Protein AF-0000000073456886 (afdb_homodimer)

Foldseek 3Di:
DPPVPLDCPDLVNLLVLLLVLLVVLVVLLQLLQVCLVVVNQDPVNLVVLVCCLFFAQQLLLLLLQLLQQPDPVLVVVLVVLVVLLVLLLVQLQVLLQVLCVVLVHDDLLSLLLSLQASFFALFQNQLSSQLSCLQVPPLLDFPVDDPDHSSNSSSSLSVSSLVSNLVSVVCCVPVVLLPSLADPVVNVVVVVVVCVVVVVVVVVPPPDPPDDPVCVVVVVVVVVVVVVVVSDGNNNVSNVVSVVSNVDVVSSCQCDPDPDDNVVPVSVVSVVSNVCNRSSNSSSLSSLLHDDPPDDDADPCLVSSLVSNLCSHANSQLVPVLVVLLVCCQPVVDDPSLRLSVLLSSLCRSRGGGHSCVLVSNVVNVGRNVSVSSSSCCRSVPVNSVSNSVSNSVSSVSSVVSVD/DPPVPLDPPDLVNLLVLLLVLLVVLVVLLQLLQVCLVVVNQDPVNLVVLVCCLFFAQQLLLLLLQLLQQPDPVVVVVLVVLVVLLVLLLVQLQVLLQVLCVVLVHDDLLSLLLSLQASFFALFQNQLSSQLSCLQVRPLLDFPVDDPDHSSNSSSSLSVSSLVSNLVSVVCCVPVVLLPSLADPVVNVVVVVVVCVVVVVVVVVPPPDPPPDPVVVVVVVVVVVVVVVVVSDGNNNVSNVVSVVSNVDVVSSCQCDPDPDPNVVPVSVVSVVSNVCNRSSNSSSLSSLLHDDPPDDDADPCLVSSLVSNQCSHANSQLVPVLVVLLVCCQPVVDRVSLRLSVLLSSLCRSRGGHHSCVLVSNVVNVGRNVNVSSSSCCRSVPVNSVSNSVSNSVSSVSSVVSVD

Solvent-accessible surface area (backbone atoms only — not comparable to full-atom values): 40488 Å² total; per-residue (Å²): 124,93,70,77,60,101,64,86,72,50,69,64,56,53,41,48,54,42,47,32,42,49,45,21,52,47,54,39,13,49,52,16,22,51,33,23,71,72,59,49,40,40,72,70,39,41,52,34,52,50,48,41,32,50,56,49,20,39,17,27,32,46,29,56,37,38,22,70,65,48,45,74,74,56,58,67,56,50,62,55,48,62,52,49,47,52,52,50,35,51,42,6,39,51,33,14,52,51,45,25,58,74,70,65,50,53,73,60,54,34,26,44,24,26,43,42,15,45,39,45,30,42,53,48,64,52,44,50,43,40,54,52,44,28,71,70,39,78,80,43,52,36,88,86,46,84,82,61,42,44,66,54,41,30,27,52,39,48,49,54,33,48,56,45,34,52,55,49,50,55,44,42,68,47,52,31,43,66,54,28,35,30,55,63,71,56,49,54,50,50,48,52,49,46,52,53,48,44,57,54,39,60,70,64,60,74,73,81,74,74,74,57,69,67,63,44,49,56,43,46,48,47,47,50,47,48,51,47,57,66,63,56,42,43,46,57,51,24,50,53,52,14,51,55,35,34,71,34,61,72,55,31,34,40,41,67,67,40,95,37,71,47,20,58,18,59,40,44,29,35,43,44,37,19,54,27,26,52,48,51,46,30,21,44,54,20,21,65,66,40,83,59,94,78,58,57,80,65,62,93,60,38,68,60,48,34,51,38,22,50,40,12,19,40,43,50,26,33,70,55,51,48,59,52,48,50,50,47,36,49,70,59,66,43,76,61,63,60,28,41,42,54,48,42,50,51,41,48,46,43,44,23,41,50,33,73,65,52,55,58,42,14,56,76,50,70,31,64,56,37,43,51,53,51,38,49,42,48,31,60,71,60,43,38,60,63,48,49,35,50,33,54,54,48,36,53,49,48,51,56,58,46,74,105,127,93,69,78,66,98,64,86,72,49,70,63,57,52,40,50,54,42,46,32,42,47,44,20,52,48,53,39,16,50,53,16,21,51,34,23,70,71,59,50,40,40,72,70,40,42,52,34,52,51,47,40,31,50,56,48,19,40,16,27,33,47,30,55,38,38,23,71,64,47,44,75,75,57,59,68,54,49,62,55,47,61,52,50,48,51,51,49,34,50,43,8,39,53,35,14,53,50,46,25,58,76,68,66,49,54,73,59,55,34,25,43,24,26,45,43,16,46,39,44,31,44,54,50,64,52,45,49,43,42,54,52,43,28,71,70,39,76,81,44,51,35,90,87,46,86,84,62,42,43,66,51,41,30,26,53,39,46,49,55,35,50,56,45,34,52,55,50,50,55,44,42,68,47,52,31,42,68,54,28,34,31,54,62,70,56,50,53,50,49,48,51,46,46,52,52,49,44,58,54,39,61,70,64,61,75,74,80,73,76,75,57,68,67,61,45,48,53,45,46,48,48,46,48,47,49,52,49,57,66,64,55,44,43,46,57,50,23,50,54,51,15,52,55,34,34,72,35,61,72,55,32,36,39,42,68,68,40,96,38,72,47,20,57,17,59,41,45,30,36,42,44,38,18,55,27,27,54,50,50,46,29,20,42,53,18,21,66,66,40,82,60,92,77,58,59,81,66,62,94,59,39,67,60,48,34,51,39,23,50,40,12,19,39,44,50,28,34,68,54,49,48,60,51,48,49,49,47,36,51,70,60,63,43,77,61,63,60,27,42,44,53,48,40,51,51,41,47,46,42,43,23,41,49,34,73,64,52,56,58,43,14,56,75,50,71,32,62,56,38,43,50,52,51,38,48,43,49,32,61,72,60,43,38,60,63,49,49,35,50,34,56,53,48,35,54,49,46,50,56,58,48,74,105

Sequence (808 aa):
MMEVTARHISFLQLSWTTFQSVLIVFIIAVSGFLSAYAGILPKEGQKIVSMLNVSLLTPCLIFSKLARSLSFGTLIQLYVVPIFYTALVSTSYFSASLVSKILKLDGDETNFVIGTSVFPNSNSLPVSLMMSLAYSLPQLKWPELPNDSGDNIASRGVLYLIIFQQIDQTLRWSWGLNKLLRWSTEIELSIEDTMEQNADRLLTRGSEDEANNLTKVGSKLRYHWNNLLSCMNGPLYSIMFSILVASIRPLQEQLFESNGFLKNTLTSAIDQMADVSIPLILVVLGANLCPSSTTPLGTHNRKRIVLASIISRMILPALILLPLLAFTVKKLRKSILTDPVFILVSFLLTASPPAIQLTQLTQLNEFFEFEIVNVLFWTYVVMTLPVTILMVTIALRVMDWASQMMEVTARHISFLQLSWTTFQSVLIVFIIAVSGFLSAYAGILPKEGQKIVSMLNVSLLTPCLIFSKLARSLSFGTLIQLYVVPIFYTALVSTSYFSASLVSKILKLDGDETNFVIGTSVFPNSNSLPVSLMMSLAYSLPQLKWPELPNDSGDNIASRGVLYLIIFQQIDQTLRWSWGLNKLLRWSTEIELSIEDTMEQNADRLLTRGSEDEANNLTKVGSKLRYHWNNLLSCMNGPLYSIMFSILVASIRPLQEQLFESNGFLKNTLTSAIDQMADVSIPLILVVLGANLCPSSTTPLGTHNRKRIVLASIISRMILPALILLPLLAFTVKKLRKSILTDPVFILVSFLLTASPPAIQLTQLTQLNEFFEFEIVNVLFWTYVVMTLPVTILMVTIALRVMDWASQ

Organism: Kluyveromyces lactis (strain ATCC 8585 / CBS 2359 / DSM 70799 / NBRC 1267 / NRRL Y-1140 / WM37) (NCBI:txid284590)

pLDDT: mean 83.82, std 14.82, range [23.08, 98.5]

Radius of gyration: 30.08 Å; Cα contacts (8 Å, |Δi|>4): 1078; chains: 2; bounding box: 81×88×56 Å

Secondary structure (DSSP, 8-state):
-----S----HHHHHHHHHHHHHHHHHHHHHHHHHHHTTSS-HHHHHHHHHHIIIIIHHHHHHHHHHHH--HHHHHGGGHHHHHHHHHHHHHHHHHHHHHHHTT--HHHHHHHHHHHH-B--SHHHHHHHH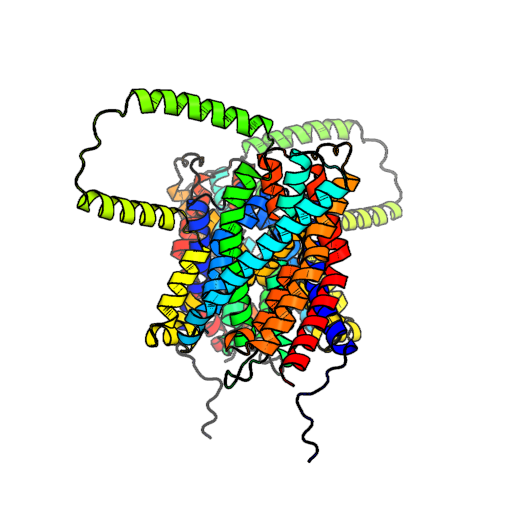HHHHH-GGG--TTSTT--HHHHHHHHHHHHHHHHHHHHHHIIIIIIIIITS-HHHHHHHHHHHHHHHHHHHTT-TT-----HHHHHHHHHHHHHHHHHHH--HHHHHHHHHHHHHH-HHHHIIIIIS-SHHIIIIIHHHHHHHHHHHHHHHHHHHHHTSPPTTPPPPPTTHHHHHHHHHIIIIIHHHHHHHHHHHHHHHHH--GGGG-HHHHHHHHHHHTPPBPTTHHHHHHHTT-SHHHHHHHHIIIIIIIHHHHHHHHHHHHHHHHHHHH-/-----S----HHHHHHHHHHHHHHHHHHHHHHHHHHHTTSS-HHHHHHHHHHIIIIIHHHHHHHHHHHH--HHHHHGGGHHHHHHHHHHHHHHHHHHHHHHHTT--HHHHHHHHHHHHSB--SHHHHHHHHHHHTT-GGG--TTSTT--HHHHHHHHHHHHHHHHHHHHHHIIIIIIIIITS-HHHHHHHHHHHHHHHHHHHTT-TT-----HHHHHHHHHHHHHHHHHHH--HHHHHHHHHHHHHH-HHHHIIIIIS-SHHIIIIIHHHHHHHHHHHHHHHHHHHHHTSPPTTPPPPPTTHHHHHHHHHIIIIIHHHHHHHHHHHHHHHHH--GGGG-HHHHHHHHHHHTPPBPTTHHHHHHHTT-SHHHHHHHHIIIIIIIHHHHHHHHHHHHHHHHHHHH-

InterPro domains:
  IPR004776 Membrane transport PIN-like [PF03547] (19-390)

Structure (mmCIF, N/CA/C/O backbone):
data_AF-0000000073456886-model_v1
#
loop_
_entity.id
_entity.type
_entity.pdbx_description
1 polymer KLLA0C09416p
#
loop_
_atom_site.group_PDB
_atom_site.id
_atom_site.type_symbol
_atom_site.label_atom_id
_atom_site.label_alt_id
_atom_site.label_comp_id
_atom_site.label_asym_id
_atom_site.label_entity_id
_atom_site.label_seq_id
_atom_site.pdbx_PDB_ins_code
_atom_site.Cartn_x
_atom_site.Cartn_y
_atom_site.Cartn_z
_atom_site.occupancy
_atom_site.B_iso_or_equiv
_atom_site.auth_seq_id
_atom_site.auth_comp_id
_atom_site.auth_asym_id
_atom_site.auth_atom_id
_atom_site.pdbx_PDB_model_num
ATOM 1 N N . MET A 1 1 ? -44.625 14.977 11.102 1 23.08 1 MET A N 1
ATOM 2 C CA . MET A 1 1 ? -44.625 14.938 12.562 1 23.08 1 MET A CA 1
ATOM 3 C C . MET A 1 1 ? -43.312 14.383 13.086 1 23.08 1 MET A C 1
ATOM 5 O O . MET A 1 1 ? -42.656 14.99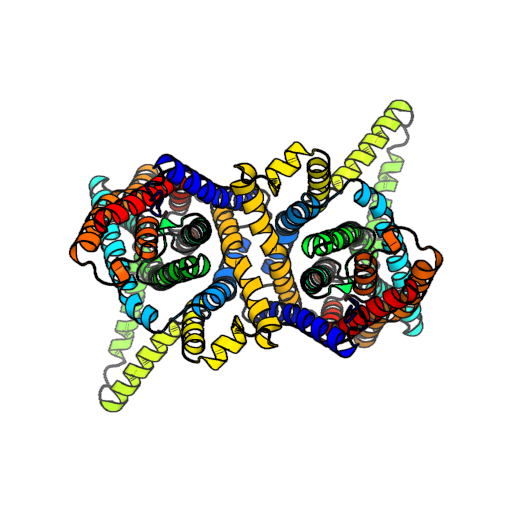2 13.945 1 23.08 1 MET A O 1
ATOM 9 N N . MET A 1 2 ? -43.125 13.016 13.344 1 27.58 2 MET A N 1
ATOM 10 C CA . MET A 1 2 ? -41.875 12.797 14.039 1 27.58 2 MET A CA 1
ATOM 11 C C . MET A 1 2 ? -40.688 13.047 13.102 1 27.58 2 MET A C 1
ATOM 13 O O . MET A 1 2 ? -40.281 12.141 12.375 1 27.58 2 MET A O 1
ATOM 17 N N . GLU A 1 3 ? -40.594 14.133 12.242 1 29.84 3 GLU A N 1
ATOM 18 C CA . GLU A 1 3 ? -39.562 14.68 11.375 1 29.84 3 GLU A CA 1
ATOM 19 C C . GLU A 1 3 ? -38.219 14.734 12.094 1 29.84 3 GLU A C 1
ATOM 21 O O . GLU A 1 3 ? -37.969 15.641 12.891 1 29.84 3 GLU A O 1
ATOM 26 N N . VAL A 1 4 ? -37.844 13.688 12.648 1 33.12 4 VAL A N 1
ATOM 27 C CA . VAL A 1 4 ? -36.531 13.57 13.297 1 33.12 4 VAL A CA 1
ATOM 28 C C . VAL A 1 4 ? -35.469 14.289 12.461 1 33.12 4 VAL A C 1
ATOM 30 O O . VAL A 1 4 ? -35.188 13.883 11.328 1 33.12 4 VAL A O 1
ATOM 33 N N . THR A 1 5 ? -35.312 15.672 12.383 1 34.5 5 THR A N 1
ATOM 34 C CA . THR A 1 5 ? -34.312 16.578 11.828 1 34.5 5 THR A CA 1
ATOM 35 C C . THR A 1 5 ? -32.938 15.961 11.93 1 34.5 5 THR A C 1
ATOM 37 O O . THR A 1 5 ? -32.625 15.281 12.914 1 34.5 5 THR A O 1
ATOM 40 N N . ALA A 1 6 ? -32.062 15.812 10.938 1 41.41 6 ALA A N 1
ATOM 41 C CA . ALA A 1 6 ? -30.656 15.414 10.867 1 41.41 6 ALA A CA 1
ATOM 42 C C . ALA A 1 6 ? -29.906 15.844 12.117 1 41.41 6 ALA A C 1
ATOM 44 O O . ALA A 1 6 ? -29.453 16.984 12.219 1 41.41 6 ALA A O 1
ATOM 45 N N . ARG A 1 7 ? -30.375 15.844 13.469 1 42.41 7 ARG A N 1
ATOM 46 C CA . ARG A 1 7 ? -30.5 16.203 14.875 1 42.41 7 ARG A CA 1
ATOM 47 C C . ARG A 1 7 ? -29.156 16.188 15.57 1 42.41 7 ARG A C 1
ATOM 49 O O . ARG A 1 7 ? -28.203 15.578 15.078 1 42.41 7 ARG A O 1
ATOM 56 N N . HIS A 1 8 ? -28.828 16.766 16.875 1 51.88 8 HIS A N 1
ATOM 57 C CA . HIS A 1 8 ? -27.781 17.031 17.844 1 51.88 8 HIS A CA 1
ATOM 58 C C . HIS A 1 8 ? -27.016 15.75 18.188 1 51.88 8 HIS A C 1
ATOM 60 O O . HIS A 1 8 ? -27.469 14.961 19.016 1 51.88 8 HIS A O 1
ATOM 66 N N . ILE A 1 9 ? -26.281 15.172 17.25 1 61.31 9 ILE A N 1
ATOM 67 C CA . ILE A 1 9 ? -25.391 14.125 17.75 1 61.31 9 ILE A CA 1
ATOM 68 C C . ILE A 1 9 ? -24.625 14.641 18.969 1 61.31 9 ILE A C 1
ATOM 70 O O . ILE A 1 9 ? -24.047 15.727 18.938 1 61.31 9 ILE A O 1
ATOM 74 N N . SER A 1 10 ? -24.859 14.023 20.141 1 74.38 10 SER A N 1
ATOM 75 C CA . SER A 1 10 ? -24.234 14.367 21.406 1 74.38 10 SER A CA 1
ATOM 76 C C . SER A 1 10 ? -22.719 14.445 21.281 1 74.38 10 SER A C 1
ATOM 78 O O . SER A 1 10 ? -22.141 13.844 20.375 1 74.38 10 SER A O 1
ATOM 80 N N . PHE A 1 11 ? -22.156 15.406 21.875 1 77.25 11 PHE A N 1
ATOM 81 C CA . PHE A 1 11 ? -20.719 15.586 21.969 1 77.25 11 PHE A CA 1
ATOM 82 C C . PHE A 1 11 ? -20.016 14.258 22.203 1 77.25 11 PHE A C 1
ATOM 84 O O . PHE A 1 11 ? -18.953 13.992 21.625 1 77.25 11 PHE A O 1
ATOM 91 N N . LEU A 1 12 ? -20.656 13.438 22.938 1 78.88 12 LEU A N 1
ATOM 92 C CA . LEU A 1 12 ? -20.031 12.172 23.312 1 78.88 12 LEU A CA 1
ATOM 93 C C . LEU A 1 12 ? -19.969 11.219 22.109 1 78.88 12 LEU A C 1
ATOM 95 O O . LEU A 1 12 ? -18.984 10.508 21.938 1 78.88 12 LEU A O 1
ATOM 99 N N . GLN A 1 13 ? -20.969 11.25 21.391 1 82.12 13 GLN A N 1
ATOM 100 C CA . GLN A 1 13 ? -21.016 10.375 20.219 1 82.12 13 GLN A CA 1
ATOM 101 C C . GLN A 1 13 ? -20.016 10.812 19.156 1 82.12 13 GLN A C 1
ATOM 103 O O . GLN A 1 13 ? -19.359 9.977 18.531 1 82.12 13 GLN A O 1
ATOM 108 N N . LEU A 1 14 ? -19.922 12.039 19.047 1 80.19 14 LEU A N 1
ATOM 109 C CA . LEU A 1 14 ? -18.969 12.586 18.078 1 80.19 14 LEU A CA 1
ATOM 110 C C . LEU A 1 14 ? -17.531 12.289 18.531 1 80.19 14 LEU A C 1
ATOM 112 O O . LEU A 1 14 ? -16.688 11.914 17.703 1 80.19 14 LEU A O 1
ATOM 116 N N . SER A 1 15 ? -17.359 12.477 19.797 1 84 15 SER A N 1
ATOM 117 C CA . SER A 1 15 ? -16.047 12.195 20.344 1 84 15 SER A CA 1
ATOM 118 C C . SER A 1 15 ? -15.695 10.719 20.203 1 84 15 SER A C 1
ATOM 120 O O . SER A 1 15 ? -14.539 10.367 19.938 1 84 15 SER A O 1
ATOM 122 N N . TRP A 1 16 ? -16.672 9.93 20.328 1 86.38 16 TRP A N 1
ATOM 123 C CA . TRP A 1 16 ? -16.469 8.484 20.25 1 86.38 16 TRP A CA 1
ATOM 124 C C . TRP A 1 16 ? -16.125 8.07 18.812 1 86.38 16 TRP A C 1
ATOM 126 O O . TRP A 1 16 ? -15.203 7.277 18.609 1 86.38 16 TRP A O 1
ATOM 136 N N . THR A 1 17 ? -16.766 8.617 17.875 1 83.19 17 THR A N 1
ATOM 137 C CA . THR A 1 17 ? -16.5 8.328 16.469 1 83.19 17 THR A CA 1
ATOM 138 C C . THR A 1 17 ? -15.109 8.836 16.078 1 83.19 17 THR A C 1
ATOM 140 O O . THR A 1 17 ? -14.375 8.148 15.352 1 83.19 17 THR A O 1
ATOM 143 N N . THR A 1 18 ? -14.859 9.984 16.547 1 85.31 18 THR A N 1
ATOM 144 C CA . THR A 1 18 ? -13.547 10.547 16.266 1 85.31 18 THR A CA 1
ATOM 145 C C . THR A 1 18 ? -12.438 9.711 16.906 1 85.31 18 THR A C 1
ATOM 147 O O . THR A 1 18 ? -11.383 9.5 16.297 1 85.31 18 THR A O 1
ATOM 150 N N . PHE A 1 19 ? -12.703 9.336 18.078 1 89.88 19 PHE A N 1
ATOM 151 C CA . PHE A 1 19 ? -11.734 8.5 18.781 1 89.88 19 PHE A CA 1
ATOM 152 C C . PHE A 1 19 ? -11.438 7.23 18 1 89.88 19 PHE A C 1
ATOM 154 O O . PHE A 1 19 ? -10.281 6.828 17.859 1 89.88 19 PHE A O 1
ATOM 161 N N . GLN A 1 20 ? -12.383 6.629 17.5 1 89.88 20 GLN A N 1
ATOM 162 C CA . GLN A 1 20 ? -12.219 5.406 16.719 1 89.88 20 GLN A CA 1
ATOM 163 C C . GLN A 1 20 ? -11.391 5.668 15.461 1 89.88 20 GLN A C 1
ATOM 165 O O . GLN A 1 20 ? -10.523 4.867 15.102 1 89.88 20 GLN A O 1
ATOM 170 N N . SER A 1 21 ? -11.656 6.738 14.852 1 86.88 21 SER A N 1
ATOM 171 C CA . SER A 1 21 ? -10.922 7.094 13.641 1 86.88 21 SER A CA 1
ATOM 172 C C . SER A 1 21 ? -9.445 7.332 13.938 1 86.88 21 SER A C 1
ATOM 174 O O . SER A 1 21 ? -8.578 6.926 13.172 1 86.88 21 SER A O 1
ATOM 176 N N . VAL A 1 22 ? -9.234 7.949 14.992 1 88.19 22 VAL A N 1
ATOM 177 C CA . VAL A 1 22 ? -7.855 8.234 15.375 1 88.19 22 VAL A CA 1
ATOM 178 C C . VAL A 1 22 ? -7.145 6.934 15.742 1 88.19 22 VAL A C 1
ATOM 180 O O . VAL A 1 22 ? -5.949 6.777 15.477 1 88.19 22 VAL A O 1
ATOM 183 N N . LEU A 1 23 ? -7.828 6.094 16.359 1 91.88 23 LEU A N 1
ATOM 184 C CA . LEU A 1 23 ? -7.23 4.828 16.781 1 91.88 23 LEU A CA 1
ATOM 185 C C . LEU A 1 23 ? -6.824 3.992 15.562 1 91.88 23 LEU A C 1
ATOM 187 O O . LEU A 1 23 ? -5.832 3.264 15.617 1 91.88 23 LEU A O 1
ATOM 191 N N . ILE A 1 24 ? -7.582 4.031 14.5 1 93.19 24 ILE A N 1
ATOM 192 C CA . ILE A 1 24 ? -7.203 3.346 13.266 1 93.19 24 ILE A CA 1
ATOM 193 C C . ILE A 1 24 ? -5.816 3.807 12.82 1 93.19 24 ILE A C 1
ATOM 195 O O . ILE A 1 24 ? -4.941 2.984 12.555 1 93.19 24 ILE A O 1
ATOM 199 N N . VAL A 1 25 ? -5.703 5.098 12.836 1 89.81 25 VAL A N 1
ATOM 200 C CA . VAL A 1 25 ? -4.445 5.703 12.414 1 89.81 25 VAL A CA 1
ATOM 201 C C . VAL A 1 25 ? -3.322 5.285 13.359 1 89.81 25 VAL A C 1
ATOM 203 O O . VAL A 1 25 ? -2.219 4.957 12.914 1 89.81 25 VAL A O 1
ATOM 206 N N . PHE A 1 26 ? -3.639 5.277 14.594 1 91.62 26 PHE A N 1
ATOM 207 C CA . PHE A 1 26 ? -2.666 4.922 15.617 1 91.62 26 PHE A CA 1
ATOM 208 C C . PHE A 1 26 ? -2.217 3.475 15.461 1 91.62 26 PHE A C 1
ATOM 210 O O . PHE A 1 26 ? -1.026 3.174 15.562 1 91.62 26 PHE A O 1
ATOM 217 N N . ILE A 1 27 ? -3.094 2.59 15.234 1 94.94 27 ILE A N 1
ATOM 218 C CA . ILE A 1 27 ? -2.787 1.169 15.109 1 94.94 27 ILE A CA 1
ATOM 219 C C . ILE A 1 27 ? -1.889 0.94 13.898 1 94.94 27 ILE A C 1
ATOM 221 O O . ILE A 1 27 ? -0.905 0.2 13.969 1 94.94 27 ILE A O 1
ATOM 225 N N . ILE A 1 28 ? -2.174 1.569 12.82 1 95.56 28 ILE A N 1
ATOM 226 C CA . ILE A 1 28 ? -1.367 1.427 11.609 1 95.56 28 ILE A CA 1
ATOM 227 C C . ILE A 1 28 ? 0.028 1.998 11.852 1 95.56 28 ILE A C 1
ATOM 229 O O . ILE A 1 28 ? 1.03 1.382 11.484 1 95.56 28 ILE A O 1
ATOM 233 N N . ALA A 1 29 ? 0.073 3.119 12.539 1 92.88 29 ALA A N 1
ATOM 234 C CA . ALA A 1 29 ? 1.359 3.746 12.828 1 92.88 29 ALA A CA 1
ATOM 235 C C . ALA A 1 29 ? 2.199 2.875 13.758 1 92.88 29 ALA A C 1
ATOM 237 O O . ALA A 1 29 ? 3.418 2.781 13.602 1 92.88 29 ALA A O 1
ATOM 238 N N . VAL A 1 30 ? 1.57 2.273 14.719 1 95.12 30 VAL A N 1
ATOM 239 C CA . VAL A 1 30 ? 2.281 1.396 15.641 1 95.12 30 VAL A CA 1
ATOM 240 C C . VAL A 1 30 ? 2.867 0.209 14.883 1 95.12 30 VAL A C 1
ATOM 242 O O . VAL A 1 30 ? 3.982 -0.231 15.172 1 95.12 30 VAL A O 1
ATOM 245 N N . SER A 1 31 ? 2.166 -0.308 13.945 1 96.5 31 SER A N 1
ATOM 246 C CA . SER A 1 31 ? 2.686 -1.397 13.125 1 96.5 31 SER A CA 1
ATOM 247 C C . SER A 1 31 ? 3.928 -0.965 12.352 1 96.5 31 SER A C 1
ATOM 249 O O . SER A 1 31 ? 4.859 -1.752 12.172 1 96.5 31 SER A O 1
ATOM 251 N N . GLY A 1 32 ? 3.889 0.254 11.867 1 95.12 32 GLY A N 1
ATOM 252 C CA . GLY A 1 32 ? 5.082 0.798 11.234 1 95.12 32 GLY A CA 1
ATOM 253 C C . GLY A 1 32 ? 6.254 0.922 12.188 1 95.12 32 GLY A C 1
ATOM 254 O O . GLY A 1 32 ? 7.387 0.583 11.836 1 95.12 32 GLY A O 1
ATOM 255 N N . PHE A 1 33 ? 5.965 1.395 13.406 1 93.75 33 PHE A N 1
ATOM 256 C CA . PHE A 1 33 ? 6.984 1.511 14.438 1 93.75 33 PHE A CA 1
ATOM 257 C C . PHE A 1 33 ? 7.617 0.156 14.734 1 93.75 33 PHE A C 1
ATOM 259 O O . PHE A 1 33 ? 8.844 0.04 14.812 1 93.75 33 PHE A O 1
ATOM 266 N N . LEU A 1 34 ? 6.805 -0.833 14.844 1 95.62 34 LEU A N 1
ATOM 267 C CA . LEU A 1 34 ? 7.273 -2.182 15.141 1 95.62 34 LEU A CA 1
ATOM 268 C C . LEU A 1 34 ? 8.102 -2.736 13.984 1 95.62 34 LEU A C 1
ATOM 270 O O . LEU A 1 34 ? 9.062 -3.477 14.203 1 95.62 34 LEU A O 1
ATOM 274 N N . SER A 1 35 ? 7.73 -2.418 12.805 1 95.31 35 SER A N 1
ATOM 275 C CA . SER A 1 35 ? 8.484 -2.859 11.633 1 95.31 35 SER A CA 1
ATOM 276 C C . SER A 1 35 ? 9.875 -2.24 11.609 1 95.31 35 SER A C 1
ATOM 278 O O . SER A 1 35 ? 10.844 -2.896 11.219 1 95.31 35 SER A O 1
ATOM 280 N N . ALA A 1 36 ? 9.93 -0.981 11.93 1 93.25 36 ALA A N 1
ATOM 281 C CA . ALA A 1 36 ? 11.234 -0.326 12.016 1 93.25 36 ALA A CA 1
ATOM 282 C C . ALA A 1 36 ? 12.07 -0.902 13.156 1 93.25 36 ALA A C 1
ATOM 284 O O . ALA A 1 36 ? 13.266 -1.138 13 1 93.25 36 ALA A O 1
ATOM 285 N N . TYR A 1 37 ? 11.445 -1.108 14.273 1 93.06 37 TYR A N 1
ATOM 286 C CA . TYR A 1 37 ? 12.102 -1.657 15.453 1 93.06 37 TYR A CA 1
ATOM 287 C C . TYR A 1 37 ? 12.672 -3.041 15.164 1 93.06 37 TYR A C 1
ATOM 289 O O . TYR A 1 37 ? 13.758 -3.385 15.641 1 93.06 37 TYR A O 1
ATOM 297 N N . ALA A 1 38 ? 12.008 -3.807 14.352 1 92.94 38 ALA A N 1
ATOM 298 C CA . ALA A 1 38 ? 12.414 -5.168 14.008 1 92.94 38 ALA A CA 1
ATOM 299 C C . ALA A 1 38 ? 13.445 -5.16 12.875 1 92.94 38 ALA A C 1
ATOM 301 O O . ALA A 1 38 ? 13.938 -6.215 12.469 1 92.94 38 ALA A O 1
ATOM 302 N N . GLY A 1 39 ? 13.688 -4.02 12.32 1 92.12 39 GLY A N 1
ATOM 303 C CA . GLY A 1 39 ? 14.688 -3.912 11.273 1 92.12 39 GLY A CA 1
ATOM 304 C C . GLY A 1 39 ? 14.133 -4.164 9.883 1 92.12 39 GLY A C 1
ATOM 305 O O . GLY A 1 39 ? 14.891 -4.227 8.906 1 92.12 39 GLY A O 1
ATOM 306 N N . ILE A 1 40 ? 12.875 -4.293 9.781 1 91.81 40 ILE A N 1
ATOM 307 C CA . ILE A 1 40 ? 12.219 -4.582 8.508 1 91.81 40 ILE A CA 1
ATOM 308 C C . ILE A 1 40 ? 12.172 -3.32 7.652 1 91.81 40 ILE A C 1
ATOM 310 O O . ILE A 1 40 ? 12.289 -3.389 6.426 1 91.81 40 ILE A O 1
ATOM 314 N N . LEU A 1 41 ? 11.984 -2.193 8.312 1 94.19 41 LEU A N 1
ATOM 315 C CA . LEU A 1 41 ? 11.859 -0.914 7.617 1 94.19 41 LEU A CA 1
ATOM 316 C C . LEU A 1 41 ? 12.852 0.102 8.172 1 94.19 41 LEU A C 1
ATOM 318 O O . LEU A 1 41 ? 12.461 1.021 8.898 1 94.19 41 LEU A O 1
ATOM 322 N N . PRO A 1 42 ? 14.102 -0.02 7.715 1 92.19 42 PRO A N 1
ATOM 323 C CA . PRO A 1 42 ? 15.125 0.93 8.164 1 92.19 42 PRO A CA 1
ATOM 324 C C . PRO A 1 42 ? 14.938 2.32 7.559 1 92.19 42 PRO A C 1
ATOM 326 O O . PRO A 1 42 ? 14.078 2.516 6.699 1 92.19 42 PRO A O 1
ATOM 329 N N . LYS A 1 43 ? 15.758 3.254 7.953 1 86.5 43 LYS A N 1
ATOM 330 C CA . LYS A 1 43 ? 15.609 4.656 7.57 1 86.5 43 LYS A CA 1
ATOM 331 C C . LYS A 1 43 ? 15.711 4.824 6.059 1 86.5 43 LYS A C 1
ATOM 333 O O . LYS A 1 43 ? 14.969 5.609 5.465 1 86.5 43 LYS A O 1
ATOM 338 N N . GLU A 1 44 ? 16.609 4.117 5.492 1 87.56 44 GLU A N 1
ATOM 339 C CA . GLU A 1 44 ? 16.75 4.188 4.039 1 87.56 44 GLU A CA 1
ATOM 340 C C . GLU A 1 44 ? 15.492 3.693 3.34 1 87.56 44 GLU A C 1
ATOM 342 O O . GLU A 1 44 ? 15.055 4.277 2.346 1 87.56 44 GLU A O 1
ATOM 347 N N . GLY A 1 45 ? 14.984 2.648 3.85 1 92.31 45 GLY A N 1
ATOM 348 C CA . GLY A 1 45 ? 13.742 2.127 3.309 1 92.31 45 GLY A CA 1
ATOM 349 C C . GLY A 1 45 ? 12.57 3.082 3.469 1 92.31 45 GLY A C 1
ATOM 350 O O . GLY A 1 45 ? 11.734 3.195 2.576 1 92.31 45 GLY A O 1
ATOM 351 N N . GLN A 1 46 ? 12.516 3.748 4.625 1 91.44 46 GLN A N 1
ATOM 352 C CA . GLN A 1 46 ? 11.461 4.723 4.875 1 91.44 46 GLN A CA 1
ATOM 353 C C . GLN A 1 46 ? 11.477 5.836 3.832 1 91.44 46 GLN A C 1
ATOM 355 O O . GLN A 1 46 ? 10.43 6.254 3.342 1 91.44 46 GLN A O 1
ATOM 360 N N . LYS A 1 47 ? 12.641 6.262 3.484 1 87.94 47 LYS A N 1
ATOM 361 C CA . LYS A 1 47 ? 12.789 7.316 2.488 1 87.94 47 LYS A CA 1
ATOM 362 C C . LYS A 1 47 ? 12.305 6.855 1.117 1 87.94 47 LYS A C 1
ATOM 364 O O . LYS A 1 47 ? 11.594 7.586 0.423 1 87.94 47 LYS A O 1
ATOM 369 N N . ILE A 1 48 ? 12.688 5.68 0.78 1 92.44 48 ILE A N 1
ATOM 370 C CA . ILE A 1 48 ? 12.344 5.129 -0.526 1 92.44 48 ILE A CA 1
ATOM 371 C C . ILE A 1 48 ? 10.828 4.934 -0.621 1 92.44 48 ILE A C 1
ATOM 373 O O . ILE A 1 48 ? 10.211 5.305 -1.622 1 92.44 48 ILE A O 1
ATOM 377 N N . VAL A 1 49 ? 10.258 4.383 0.431 1 93.94 49 VAL A N 1
ATOM 378 C CA . VAL A 1 49 ? 8.82 4.133 0.445 1 93.94 49 VAL A CA 1
ATOM 379 C C . VAL A 1 49 ? 8.062 5.457 0.411 1 93.94 49 VAL A C 1
ATOM 381 O O . VAL A 1 49 ? 7.031 5.574 -0.257 1 93.94 49 VAL A O 1
ATOM 384 N N . SER A 1 50 ? 8.547 6.445 1.092 1 88.56 50 SER A N 1
ATOM 385 C CA . SER A 1 50 ? 7.934 7.77 1.082 1 88.56 50 SER A CA 1
ATOM 386 C C . SER A 1 50 ? 7.973 8.391 -0.312 1 88.56 50 SER A C 1
ATOM 388 O O . SER A 1 50 ? 6.992 8.992 -0.755 1 88.56 50 SER A O 1
ATOM 390 N N . MET A 1 51 ? 9.086 8.219 -0.947 1 88.75 51 MET A N 1
ATOM 391 C CA . MET A 1 51 ? 9.227 8.758 -2.295 1 88.75 51 MET A CA 1
ATOM 392 C C . MET A 1 51 ? 8.305 8.031 -3.273 1 88.75 51 MET A C 1
ATOM 394 O O . MET A 1 51 ? 7.734 8.656 -4.168 1 88.75 51 MET A O 1
ATOM 398 N N . LEU A 1 52 ? 8.25 6.809 -3.109 1 93.56 52 LEU A N 1
ATOM 399 C CA . LEU A 1 52 ? 7.332 6.027 -3.934 1 93.56 52 LEU A CA 1
ATOM 400 C C . LEU A 1 52 ? 5.891 6.492 -3.736 1 93.56 52 LEU A C 1
ATOM 402 O O . LEU A 1 52 ? 5.133 6.609 -4.703 1 93.56 52 LEU A O 1
ATOM 406 N N . ASN A 1 53 ? 5.52 6.727 -2.521 1 91.88 53 ASN A N 1
ATOM 407 C CA . ASN A 1 53 ? 4.176 7.191 -2.193 1 91.88 53 ASN A CA 1
ATOM 408 C C . ASN A 1 53 ? 3.877 8.539 -2.842 1 91.88 53 ASN A C 1
ATOM 410 O O . ASN A 1 53 ? 2.844 8.703 -3.496 1 91.88 53 ASN A O 1
ATOM 414 N N . VAL A 1 54 ? 4.762 9.477 -2.73 1 84.81 54 VAL A N 1
ATOM 415 C CA . VAL A 1 54 ? 4.543 10.844 -3.197 1 84.81 54 VAL A CA 1
ATOM 416 C C . VAL A 1 54 ? 4.566 10.875 -4.723 1 84.81 54 VAL A C 1
ATOM 418 O O . VAL A 1 54 ? 3.828 11.641 -5.348 1 84.81 54 VAL A O 1
ATOM 421 N N . SER A 1 55 ? 5.379 10.023 -5.312 1 89.56 55 SER A N 1
ATOM 422 C CA . SER A 1 55 ? 5.609 10.117 -6.75 1 89.56 55 SER A CA 1
ATOM 423 C C . SER A 1 55 ? 4.605 9.281 -7.531 1 89.56 55 SER A C 1
ATOM 425 O O . SER A 1 55 ? 4.316 9.57 -8.695 1 89.56 55 SER A O 1
ATOM 427 N N . LEU A 1 56 ? 4.094 8.312 -6.887 1 95.06 56 LEU A N 1
ATOM 428 C CA . LEU A 1 56 ? 3.258 7.395 -7.652 1 95.06 56 LEU A CA 1
ATOM 429 C C . LEU A 1 56 ? 1.894 7.219 -6.996 1 95.06 56 LEU A C 1
ATOM 431 O O . LEU A 1 56 ? 0.861 7.457 -7.625 1 95.06 56 LEU A O 1
ATOM 435 N N . LEU A 1 57 ? 1.84 6.879 -5.746 1 95 57 LEU A N 1
ATOM 436 C CA . LEU A 1 57 ? 0.607 6.438 -5.102 1 95 57 LEU A CA 1
ATOM 437 C C . LEU A 1 57 ? -0.296 7.629 -4.789 1 95 57 LEU A C 1
ATOM 439 O O . LEU A 1 57 ? -1.51 7.562 -4.996 1 95 57 LEU A O 1
ATOM 443 N N . THR A 1 58 ? 0.275 8.695 -4.266 1 88.94 58 THR A N 1
ATOM 444 C CA . THR A 1 58 ? -0.505 9.883 -3.961 1 88.94 58 THR A CA 1
ATOM 445 C C . THR A 1 58 ? -1.117 10.469 -5.23 1 88.94 58 THR A C 1
ATOM 447 O O . THR A 1 58 ? -2.299 10.82 -5.25 1 88.94 58 THR A O 1
ATOM 450 N N . PRO A 1 59 ? -0.334 10.594 -6.32 1 91.12 59 PRO A N 1
ATOM 451 C CA . PRO A 1 59 ? -0.952 11.039 -7.57 1 91.12 59 PRO A CA 1
ATOM 452 C C . PRO A 1 59 ? -2.135 10.172 -7.988 1 91.12 59 PRO A C 1
ATOM 454 O O . PRO A 1 59 ? -3.133 10.68 -8.5 1 91.12 59 PRO A O 1
ATOM 457 N N . CYS A 1 60 ? -2.033 8.875 -7.809 1 94.25 60 CYS A N 1
ATOM 458 C CA . CYS A 1 60 ? -3.148 7.984 -8.117 1 94.25 60 CYS A CA 1
ATOM 459 C C . CYS A 1 60 ? -4.352 8.289 -7.238 1 94.25 60 CYS A C 1
ATOM 461 O O . CYS A 1 60 ? -5.492 8.266 -7.703 1 94.25 60 CYS A O 1
ATOM 463 N N . LEU A 1 61 ? -4.094 8.547 -5.973 1 89.19 61 LEU A N 1
ATOM 464 C CA . LEU A 1 61 ? -5.164 8.898 -5.043 1 89.19 61 LEU A CA 1
ATOM 465 C C . LEU A 1 61 ? -5.855 10.188 -5.477 1 89.19 61 LEU A C 1
ATOM 467 O O . LEU A 1 61 ? -7.086 10.266 -5.48 1 89.19 61 LEU A O 1
ATOM 471 N N . ILE A 1 62 ? -5.059 11.164 -5.816 1 85.69 62 ILE A N 1
ATOM 472 C CA . ILE A 1 62 ? -5.582 12.453 -6.25 1 85.69 62 ILE A CA 1
ATOM 473 C C . ILE A 1 62 ? -6.461 12.266 -7.488 1 85.69 62 ILE A C 1
ATOM 475 O O . ILE A 1 62 ? -7.598 12.734 -7.527 1 85.69 62 ILE A O 1
ATOM 479 N N . PHE A 1 63 ? -5.945 11.562 -8.484 1 91 63 PHE A N 1
ATOM 480 C CA . PHE A 1 63 ? -6.688 11.344 -9.719 1 91 63 PHE A CA 1
ATOM 481 C C . PHE A 1 63 ? -7.977 10.57 -9.445 1 91 63 PHE A C 1
ATOM 483 O O . PHE A 1 63 ? -9.039 10.922 -9.961 1 91 63 PHE A O 1
ATOM 490 N N . SER A 1 64 ? -7.867 9.547 -8.664 1 89.69 64 SER A N 1
ATOM 491 C CA . SER A 1 64 ? -9.016 8.695 -8.359 1 89.69 64 SER A CA 1
ATOM 492 C C . SER A 1 64 ? -10.125 9.484 -7.672 1 89.69 64 SER A C 1
ATOM 494 O O . SER A 1 64 ? -11.305 9.258 -7.934 1 89.69 64 SER A O 1
ATOM 496 N N . LYS A 1 65 ? -9.789 10.383 -6.812 1 83.12 65 LYS A N 1
ATOM 497 C CA . LYS A 1 65 ? -10.805 11.086 -6.035 1 83.12 65 LYS A CA 1
ATOM 498 C C . LYS A 1 65 ? -11.25 12.359 -6.742 1 83.12 65 LYS A C 1
ATOM 500 O O . LYS A 1 65 ? -12.445 12.68 -6.77 1 83.12 65 LYS A O 1
ATOM 505 N N . LEU A 1 66 ? -10.328 13.094 -7.363 1 81.5 66 LEU A N 1
ATOM 506 C CA . LEU A 1 66 ? -10.633 14.414 -7.914 1 81.5 66 LEU A CA 1
ATOM 507 C C . LEU A 1 66 ? -11.281 14.297 -9.289 1 81.5 66 LEU A C 1
ATOM 509 O O . LEU A 1 66 ? -12.195 15.055 -9.609 1 81.5 66 LEU A O 1
ATOM 513 N N . ALA A 1 67 ? -10.742 13.406 -10.102 1 85.19 67 ALA A N 1
ATOM 514 C CA . ALA A 1 67 ? -11.266 13.297 -11.453 1 85.19 67 ALA A CA 1
ATOM 515 C C . ALA A 1 67 ? -12.719 12.828 -11.445 1 85.19 67 ALA A C 1
ATOM 517 O O . ALA A 1 67 ? -13.492 13.164 -12.352 1 85.19 67 ALA A O 1
ATOM 518 N N . ARG A 1 68 ? -13.078 12.148 -10.453 1 81.12 68 ARG A N 1
ATOM 519 C CA . ARG A 1 68 ? -14.43 11.586 -10.352 1 81.12 68 ARG A CA 1
ATOM 520 C C . ARG A 1 68 ? -15.422 12.656 -9.898 1 81.12 68 ARG A C 1
ATOM 522 O O . ARG A 1 68 ? -16.594 12.617 -10.297 1 81.12 68 ARG A O 1
ATOM 529 N N . SER A 1 69 ? -15.078 13.555 -9.047 1 73.19 69 SER A N 1
ATOM 530 C CA . SER A 1 69 ? -16.062 14.383 -8.359 1 73.19 69 SER A CA 1
ATOM 531 C C . SER A 1 69 ? -15.883 15.859 -8.711 1 73.19 69 SER A C 1
ATOM 533 O O . SER A 1 69 ? -16.734 16.688 -8.391 1 73.19 69 SER A O 1
ATOM 535 N N . LEU A 1 70 ? -14.797 16.141 -9.375 1 69.5 70 LEU A N 1
ATOM 536 C CA . LEU A 1 70 ? -14.492 17.562 -9.539 1 69.5 70 LEU A CA 1
ATOM 537 C C . LEU A 1 70 ? -15.422 18.203 -10.555 1 69.5 70 LEU A C 1
ATOM 539 O O . LEU A 1 70 ? -15.648 17.641 -11.633 1 69.5 70 LEU A O 1
ATOM 543 N N . SER A 1 71 ? -16.281 19.047 -9.992 1 66.75 71 SER A N 1
ATOM 544 C CA . SER A 1 71 ? -17.016 19.922 -10.891 1 66.75 71 SER A CA 1
ATOM 545 C C . SER A 1 71 ? -16.297 21.25 -11.07 1 66.75 71 SER A C 1
ATOM 547 O O . SER A 1 71 ? -15.508 21.656 -10.219 1 66.75 71 SER A O 1
ATOM 549 N N . PHE A 1 72 ? -16.359 21.844 -12.172 1 61.53 72 PHE A N 1
ATOM 550 C CA . PHE A 1 72 ? -15.727 23.125 -12.469 1 61.53 72 PHE A CA 1
ATOM 551 C C . PHE A 1 72 ? -16.094 24.156 -11.414 1 61.53 72 PHE A C 1
ATOM 553 O O . PHE A 1 72 ? -15.266 25 -11.047 1 61.53 72 PHE A O 1
ATOM 560 N N . GLY A 1 73 ? -17.25 24.141 -10.953 1 62.78 73 GLY A N 1
ATOM 561 C CA . GLY A 1 73 ? -17.672 25.062 -9.914 1 62.78 73 GLY A CA 1
ATOM 562 C C . GLY A 1 73 ? -16.891 24.922 -8.625 1 62.78 73 GLY A C 1
ATOM 563 O O . GLY A 1 73 ? -16.516 25.906 -7.992 1 62.78 73 GLY A O 1
ATOM 564 N N . THR A 1 74 ? -16.422 23.781 -8.383 1 67.75 74 THR A N 1
ATOM 565 C CA . THR A 1 74 ? -15.672 23.5 -7.164 1 67.75 74 THR A CA 1
ATOM 566 C C . THR A 1 74 ? -14.227 23.969 -7.305 1 67.75 74 THR A C 1
ATOM 568 O O . THR A 1 74 ? -13.609 24.406 -6.328 1 67.75 74 THR A O 1
ATOM 571 N N . LEU A 1 75 ? -13.781 24.016 -8.508 1 67.69 75 LEU A N 1
ATOM 572 C CA . LEU A 1 75 ? -12.391 24.375 -8.75 1 67.69 75 LEU A CA 1
ATOM 573 C C . LEU A 1 75 ? -12.141 25.844 -8.422 1 67.69 75 LEU A C 1
ATOM 575 O O . LEU A 1 75 ? -11.094 26.188 -7.863 1 67.69 75 LEU A O 1
ATOM 579 N N . ILE A 1 76 ? -13.109 26.625 -8.719 1 66.5 76 ILE A N 1
ATOM 580 C CA . ILE A 1 76 ? -12.938 28.047 -8.508 1 66.5 76 ILE A CA 1
ATOM 581 C C . ILE A 1 76 ? -12.953 28.359 -7.012 1 66.5 76 ILE A C 1
ATOM 583 O O . ILE A 1 76 ? -12.273 29.281 -6.555 1 66.5 76 ILE A O 1
ATOM 587 N N . GLN A 1 77 ? -13.562 27.578 -6.34 1 73.44 77 GLN A N 1
ATOM 588 C CA . GLN A 1 77 ? -13.703 27.844 -4.91 1 73.44 77 GLN A CA 1
ATOM 589 C C . GLN A 1 77 ? -12.477 27.359 -4.141 1 73.44 77 GLN A C 1
ATOM 591 O O . GLN A 1 77 ? -12.336 27.656 -2.949 1 73.44 77 GLN A O 1
ATOM 596 N N . LEU A 1 78 ? -11.508 26.938 -4.922 1 78.94 78 LEU A N 1
ATOM 597 C CA . LEU A 1 78 ? -10.336 26.359 -4.277 1 78.94 78 LEU A CA 1
ATOM 598 C C . LEU A 1 78 ? -9.328 27.438 -3.91 1 78.94 78 LEU A C 1
ATOM 600 O O . LEU A 1 78 ? -8.352 27.172 -3.203 1 78.94 78 LEU A O 1
ATOM 604 N N . TYR A 1 79 ? -9.664 28.781 -4.227 1 82.25 79 TYR A N 1
ATOM 605 C CA . TYR A 1 79 ? -8.766 29.891 -3.92 1 82.25 79 TYR A CA 1
ATOM 606 C C . TYR A 1 79 ? -8.695 30.125 -2.416 1 82.25 79 TYR A C 1
ATOM 608 O O . TYR A 1 79 ? -7.762 30.766 -1.928 1 82.25 79 TYR A O 1
ATOM 616 N N . VAL A 1 80 ? -9.594 29.641 -1.685 1 87.12 80 VAL A N 1
ATOM 617 C CA . VAL A 1 80 ? -9.664 29.844 -0.241 1 87.12 80 VAL A CA 1
ATOM 618 C C . VAL A 1 80 ? -8.523 29.094 0.439 1 87.12 80 VAL A C 1
ATOM 620 O O . VAL A 1 80 ? -8.062 29.484 1.515 1 87.12 80 VAL A O 1
ATOM 623 N N . VAL A 1 81 ? -8.023 28.016 -0.197 1 91.12 81 VAL A N 1
ATOM 624 C CA . VAL A 1 81 ? -7.031 27.141 0.429 1 91.12 81 VAL A CA 1
ATOM 625 C C . VAL A 1 81 ? -5.699 27.875 0.533 1 91.12 81 VAL A C 1
ATOM 627 O O . VAL A 1 81 ? -5.098 27.938 1.608 1 91.12 81 VAL A O 1
ATOM 630 N N . PRO A 1 82 ? -5.238 28.594 -0.56 1 91.19 82 PRO A N 1
ATOM 631 C CA . PRO A 1 82 ? -4 29.359 -0.426 1 91.19 82 PRO A CA 1
ATOM 632 C C . PRO A 1 82 ? -4.121 30.5 0.575 1 91.19 82 PRO A C 1
ATOM 634 O O . PRO A 1 82 ? -3.145 30.859 1.236 1 91.19 82 PRO A O 1
ATOM 637 N N . ILE A 1 83 ? -5.25 31.062 0.68 1 92 83 ILE A N 1
ATOM 638 C CA . ILE A 1 83 ? -5.473 32.125 1.64 1 92 83 ILE A CA 1
ATOM 639 C C . ILE A 1 83 ? -5.363 31.578 3.061 1 92 83 ILE A C 1
ATOM 641 O O . ILE A 1 83 ? -4.691 32.188 3.91 1 92 83 ILE A O 1
ATOM 645 N N . PHE A 1 84 ? -6.047 30.562 3.254 1 94.31 84 PHE A N 1
ATOM 646 C CA . PHE A 1 84 ? -5.969 29.922 4.562 1 94.31 84 PHE A CA 1
ATOM 647 C C . PHE A 1 84 ? -4.539 29.5 4.875 1 94.31 84 PHE A C 1
ATOM 649 O O . PHE A 1 84 ? -4.082 29.625 6.012 1 94.31 84 PHE A O 1
ATOM 656 N N . TYR A 1 85 ? -3.844 28.953 3.877 1 95.69 85 TYR A N 1
ATOM 657 C CA . TYR A 1 85 ? -2.455 28.547 4.047 1 95.69 85 TYR A CA 1
ATOM 658 C C . TYR A 1 85 ? -1.594 29.703 4.531 1 95.69 85 TYR A C 1
ATOM 660 O O . TYR A 1 85 ? -0.803 29.547 5.465 1 95.69 85 TYR A O 1
ATOM 668 N N . THR A 1 86 ? -1.746 30.812 3.895 1 96.12 86 THR A N 1
ATOM 669 C CA . THR A 1 86 ? -0.967 32 4.246 1 96.12 86 THR A CA 1
ATOM 670 C C . THR A 1 86 ? -1.279 32.438 5.672 1 96.12 86 THR A C 1
ATOM 672 O O . THR A 1 86 ? -0.375 32.812 6.426 1 96.12 86 THR A O 1
ATOM 675 N N . ALA A 1 87 ? -2.523 32.375 5.973 1 96.5 87 ALA A N 1
ATOM 676 C CA . ALA A 1 87 ? -2.93 32.781 7.32 1 96.5 87 ALA A CA 1
ATOM 677 C C . ALA A 1 87 ? -2.326 31.828 8.359 1 96.5 87 ALA A C 1
ATOM 679 O O . ALA A 1 87 ? -1.853 32.281 9.406 1 96.5 87 ALA A O 1
ATOM 680 N N . LEU A 1 88 ? -2.355 30.547 8.086 1 97.5 88 LEU A N 1
ATOM 681 C CA . LEU A 1 88 ? -1.851 29.547 9.023 1 97.5 88 LEU A CA 1
ATOM 682 C C . LEU A 1 88 ? -0.342 29.688 9.195 1 97.5 88 LEU A C 1
ATOM 684 O O . LEU A 1 88 ? 0.161 29.656 10.32 1 97.5 88 LEU A O 1
ATOM 688 N N . VAL A 1 89 ? 0.387 29.844 8.109 1 97.12 89 VAL A N 1
ATOM 689 C CA . VAL A 1 89 ? 1.842 29.953 8.148 1 97.12 89 VAL A CA 1
ATOM 690 C C . VAL A 1 89 ? 2.248 31.219 8.891 1 97.12 89 VAL A C 1
ATOM 692 O O . VAL A 1 89 ? 3.182 31.203 9.695 1 97.12 89 VAL A O 1
ATOM 695 N N . SER A 1 90 ? 1.531 32.281 8.594 1 97.75 90 SER A N 1
ATOM 696 C CA . SER A 1 90 ? 1.836 33.562 9.25 1 97.75 90 SER A CA 1
ATOM 697 C C . SER A 1 90 ? 1.6 33.469 10.758 1 97.75 90 SER A C 1
ATOM 699 O O . SER A 1 90 ? 2.441 33.906 11.547 1 97.75 90 SER A O 1
ATOM 701 N N . THR A 1 91 ? 0.482 32.938 11.109 1 97.94 91 THR A N 1
ATOM 702 C CA . THR A 1 91 ? 0.153 32.812 12.531 1 97.94 91 THR A CA 1
ATOM 703 C C . THR A 1 91 ? 1.146 31.891 13.234 1 97.94 91 THR A C 1
ATOM 705 O O . THR A 1 91 ? 1.566 32.156 14.359 1 97.94 91 THR A O 1
ATOM 708 N N . SER A 1 92 ? 1.494 30.781 12.609 1 98 92 SER A N 1
ATOM 709 C CA . SER A 1 92 ? 2.457 29.844 13.188 1 98 92 SER A CA 1
ATOM 710 C C . SER A 1 92 ? 3.838 30.484 13.305 1 98 92 SER A C 1
ATOM 712 O O . SER A 1 92 ? 4.543 30.25 14.289 1 98 92 SER A O 1
ATOM 714 N N . TYR A 1 93 ? 4.238 31.266 12.289 1 98.12 93 TYR A N 1
ATOM 715 C CA . TYR A 1 93 ? 5.516 31.969 12.305 1 98.12 93 TYR A CA 1
ATOM 716 C C . TYR A 1 93 ? 5.586 32.938 13.477 1 98.12 93 TYR A C 1
ATOM 718 O O . TYR A 1 93 ? 6.578 32.969 14.211 1 98.12 93 TYR A O 1
ATOM 726 N N . PHE A 1 94 ? 4.559 33.688 13.617 1 98.12 94 PHE A N 1
ATOM 727 C CA . PHE A 1 94 ? 4.508 34.688 14.695 1 98.12 94 PHE A CA 1
ATOM 728 C C . PHE A 1 94 ? 4.496 34 16.047 1 98.12 94 PHE A C 1
ATOM 730 O O . PHE A 1 94 ? 5.16 34.438 16.984 1 98.12 94 PHE A O 1
ATOM 737 N N . SER A 1 95 ? 3.734 32.938 16.172 1 98.19 95 SER A N 1
ATOM 738 C CA . SER A 1 95 ? 3.674 32.188 17.422 1 98.19 95 SER A CA 1
ATOM 739 C C . SER A 1 95 ? 5.039 31.625 17.781 1 98.19 95 SER A C 1
ATOM 741 O O . SER A 1 95 ? 5.465 31.719 18.938 1 98.19 95 SER A O 1
ATOM 743 N N . ALA A 1 96 ? 5.684 31.062 16.797 1 98.5 96 ALA A N 1
ATOM 744 C CA . ALA A 1 96 ? 6.996 30.453 17.031 1 98.5 96 ALA A CA 1
ATOM 745 C C . ALA A 1 96 ? 8.016 31.516 17.438 1 98.5 96 ALA A C 1
ATOM 747 O O . ALA A 1 96 ? 8.828 31.297 18.344 1 98.5 96 ALA A O 1
ATOM 748 N N . SER A 1 97 ? 7.977 32.688 16.797 1 98.19 97 SER A N 1
ATOM 749 C CA . SER A 1 97 ? 8.891 33.781 17.109 1 98.19 97 SER A CA 1
ATOM 750 C C . SER A 1 97 ? 8.656 34.312 18.516 1 98.19 97 SER A C 1
ATOM 752 O O . SER A 1 97 ? 9.609 34.562 19.25 1 98.19 97 SER A O 1
ATOM 754 N N . LEU A 1 98 ? 7.453 34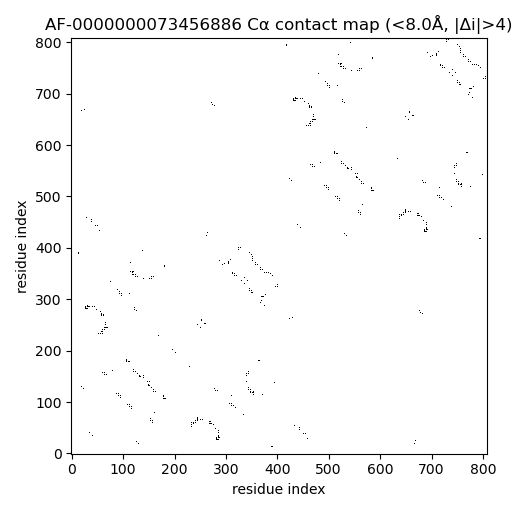.438 18.859 1 98.19 98 LEU A N 1
ATOM 755 C CA . LEU A 1 98 ? 7.09 34.938 20.172 1 98.19 98 LEU A CA 1
ATOM 756 C C . LEU A 1 98 ? 7.523 33.969 21.266 1 98.19 98 LEU A C 1
ATOM 758 O O . LEU A 1 98 ? 8.133 34.406 22.266 1 98.19 98 LEU A O 1
ATOM 762 N N . VAL A 1 99 ? 7.184 32.719 21.125 1 98.31 99 VAL A N 1
ATOM 763 C CA . VAL A 1 99 ? 7.504 31.703 22.141 1 98.31 99 VAL A CA 1
ATOM 764 C C . VAL A 1 99 ? 9.016 31.562 22.266 1 98.31 99 VAL A C 1
ATOM 766 O O . VAL A 1 99 ? 9.547 31.406 23.359 1 98.31 99 VAL A O 1
ATOM 769 N N . SER A 1 100 ? 9.711 31.578 21.109 1 98.12 100 SER A N 1
ATOM 770 C CA . SER A 1 100 ? 11.164 31.469 21.125 1 98.12 100 SER A CA 1
ATOM 771 C C . SER A 1 100 ? 11.789 32.656 21.875 1 98.12 100 SER A C 1
ATOM 773 O O . SER A 1 100 ? 12.781 32.469 22.578 1 98.12 100 SER A O 1
ATOM 775 N N . LYS A 1 101 ? 11.258 33.844 21.75 1 97.88 101 LYS A N 1
ATOM 776 C CA . LYS A 1 101 ? 11.742 35.031 22.453 1 97.88 101 LYS A CA 1
ATOM 777 C C . LYS A 1 101 ? 11.516 34.875 23.953 1 97.88 101 LYS A C 1
ATOM 779 O O . LYS A 1 101 ? 12.391 35.219 24.75 1 97.88 101 LYS A O 1
ATOM 784 N N . ILE A 1 102 ? 10.383 34.406 24.328 1 97.94 102 ILE A N 1
ATOM 785 C CA . ILE A 1 102 ? 10.023 34.219 25.734 1 97.94 102 ILE A CA 1
ATOM 786 C C . ILE A 1 102 ? 10.953 33.219 26.391 1 97.94 102 ILE A C 1
ATOM 788 O O . ILE A 1 102 ? 11.367 33.406 27.531 1 97.94 102 ILE A O 1
ATOM 792 N N . LEU A 1 103 ? 11.289 32.156 25.656 1 97.5 103 LEU A N 1
ATOM 793 C CA . LEU A 1 103 ? 12.117 31.109 26.203 1 97.5 103 LEU A CA 1
ATOM 794 C C . LEU A 1 103 ? 13.594 31.375 25.969 1 97.5 103 LEU A C 1
ATOM 796 O O . LEU A 1 103 ? 14.453 30.547 26.297 1 97.5 103 LEU A O 1
ATOM 800 N N . LYS A 1 104 ? 13.938 32.469 25.344 1 96.81 104 LYS A N 1
ATOM 801 C CA . LYS A 1 104 ? 15.297 32.969 25.141 1 96.81 104 LYS A CA 1
ATOM 802 C C . LYS A 1 104 ? 16.125 31.969 24.328 1 96.81 104 LYS A C 1
ATOM 804 O O . LYS A 1 104 ? 17.219 31.578 24.719 1 96.81 104 LYS A O 1
ATOM 809 N N . LEU A 1 105 ? 15.602 31.562 23.266 1 96.94 105 LEU A N 1
ATOM 810 C CA . LEU A 1 105 ? 16.312 30.672 22.344 1 96.94 105 LEU A CA 1
ATOM 811 C C . LEU A 1 105 ? 17.188 31.453 21.391 1 96.94 105 LEU A C 1
ATOM 813 O O . LEU A 1 105 ? 16.891 32.625 21.078 1 96.94 105 LEU A O 1
ATOM 817 N N . ASP A 1 106 ? 18.266 30.844 21 1 95.12 106 ASP A N 1
ATOM 818 C CA . ASP A 1 106 ? 19.172 31.531 20.078 1 95.12 106 ASP A CA 1
ATOM 819 C C . ASP A 1 106 ? 18.656 31.484 18.656 1 95.12 106 ASP A C 1
ATOM 821 O O . ASP A 1 106 ? 17.547 31 18.406 1 95.12 106 ASP A O 1
ATOM 825 N N . GLY A 1 107 ? 19.359 32 17.656 1 94.81 107 GLY A N 1
ATOM 826 C CA . GLY A 1 107 ? 18.922 32.125 16.266 1 94.81 107 GLY A CA 1
ATOM 827 C C . GLY A 1 107 ? 18.594 30.797 15.625 1 94.81 107 GLY A C 1
ATOM 828 O O . GLY A 1 107 ? 17.531 30.625 15.023 1 94.81 107 GLY A O 1
ATOM 829 N N . ASP A 1 108 ? 19.531 29.812 15.789 1 95.62 108 ASP A N 1
ATOM 830 C CA . ASP A 1 108 ? 19.344 28.5 15.18 1 95.62 108 ASP A CA 1
ATOM 831 C C . ASP A 1 108 ? 18.203 27.75 15.859 1 95.62 108 ASP A C 1
ATOM 833 O O . ASP A 1 108 ? 17.422 27.062 15.195 1 95.62 108 ASP A O 1
ATOM 837 N N . GLU A 1 109 ? 18.188 27.906 17.156 1 96.81 109 GLU A N 1
ATOM 838 C CA . GLU A 1 109 ? 17.109 27.266 17.906 1 96.81 109 GLU A CA 1
ATOM 839 C C . GLU A 1 109 ? 15.75 27.844 17.516 1 96.81 109 GLU A C 1
ATOM 841 O O . GLU A 1 109 ? 14.773 27.109 17.391 1 96.81 109 GLU A O 1
ATOM 846 N N . THR A 1 110 ? 15.719 29.156 17.359 1 97.44 110 THR A N 1
ATOM 847 C CA . THR A 1 110 ? 14.5 29.828 16.938 1 97.44 110 THR A CA 1
ATOM 848 C C . THR A 1 110 ? 14.094 29.375 15.531 1 97.44 110 THR A C 1
ATOM 850 O O . THR A 1 110 ? 12.914 29.141 15.273 1 97.44 110 THR A O 1
ATOM 853 N N . ASN A 1 111 ? 15 29.203 14.672 1 97.19 111 ASN A N 1
ATOM 854 C CA . ASN A 1 111 ? 14.711 28.734 13.32 1 97.19 111 ASN A CA 1
ATOM 855 C C . ASN A 1 111 ? 14.148 27.312 13.336 1 97.19 111 ASN A C 1
ATOM 857 O O . ASN A 1 111 ? 13.258 26.984 12.547 1 97.19 111 ASN A O 1
ATOM 861 N N . PHE A 1 112 ? 14.742 26.5 14.211 1 97.25 112 PHE A N 1
ATOM 862 C CA . PHE A 1 112 ? 14.227 25.141 14.359 1 97.25 112 PHE A CA 1
ATOM 863 C C . PHE A 1 112 ? 12.766 25.172 14.797 1 97.25 112 PHE A C 1
ATOM 865 O O . PHE A 1 112 ? 11.938 24.438 14.242 1 97.25 112 PHE A O 1
ATOM 872 N N . VAL A 1 113 ? 12.461 26.031 15.75 1 98.25 113 VAL A N 1
ATOM 873 C CA . VAL A 1 113 ? 11.102 26.125 16.281 1 98.25 113 VAL A CA 1
ATOM 874 C C . VAL A 1 113 ? 10.172 26.672 15.203 1 98.25 113 VAL A C 1
ATOM 876 O O . VAL A 1 113 ? 9.047 26.188 15.047 1 98.25 113 VAL A O 1
ATOM 879 N N . ILE A 1 114 ? 10.578 27.641 14.484 1 98.12 114 ILE A N 1
ATOM 880 C CA . ILE A 1 114 ? 9.773 28.172 13.391 1 98.12 114 ILE A CA 1
ATOM 881 C C . ILE A 1 114 ? 9.547 27.094 12.336 1 98.12 114 ILE A C 1
ATOM 883 O O . ILE A 1 114 ? 8.422 26.906 11.867 1 98.12 114 ILE A O 1
ATOM 887 N N . GLY A 1 115 ? 10.578 26.391 11.992 1 97.06 115 GLY A N 1
ATOM 888 C CA . GLY A 1 115 ? 10.477 25.328 11 1 97.06 115 GLY A CA 1
ATOM 889 C C . GLY A 1 115 ? 9.484 24.25 11.383 1 97.06 115 GLY A C 1
ATOM 890 O O . GLY A 1 115 ? 8.711 23.781 10.539 1 97.06 115 GLY A O 1
ATOM 891 N N . THR A 1 116 ? 9.469 23.844 12.609 1 97.25 116 THR A N 1
ATOM 892 C CA . THR A 1 116 ? 8.562 22.797 13.07 1 97.25 116 THR A CA 1
ATOM 893 C C . THR A 1 116 ? 7.137 23.328 13.203 1 97.25 116 THR A C 1
ATOM 895 O O . THR A 1 116 ? 6.172 22.562 13.188 1 97.25 116 THR A O 1
ATOM 898 N N . SER A 1 117 ? 6.984 24.641 13.273 1 97.81 117 SER A N 1
ATOM 899 C CA . SER A 1 117 ? 5.684 25.25 13.523 1 97.81 117 SER A CA 1
ATOM 900 C C . SER A 1 117 ? 4.965 25.578 12.219 1 97.81 117 SER A C 1
ATOM 902 O O . SER A 1 117 ? 3.736 25.531 12.148 1 97.81 117 SER A O 1
ATOM 904 N N . VAL A 1 118 ? 5.676 25.969 11.258 1 97.5 118 VAL A N 1
ATOM 905 C CA . VAL A 1 118 ? 5.055 26.5 10.047 1 97.5 118 VAL A CA 1
ATOM 906 C C . VAL A 1 118 ? 4.727 25.375 9.086 1 97.5 118 VAL A C 1
ATOM 908 O O . VAL A 1 118 ? 3.922 25.547 8.164 1 97.5 118 VAL A O 1
ATOM 911 N N . PHE A 1 119 ? 5.25 24.156 9.281 1 96.31 119 PHE A N 1
ATOM 912 C CA . PHE A 1 119 ? 5.039 23.047 8.359 1 96.31 119 PHE A CA 1
ATOM 913 C C . PHE A 1 119 ? 4.258 21.922 9.023 1 96.31 119 PHE A C 1
ATOM 915 O O . PHE A 1 119 ? 4.844 20.969 9.539 1 96.31 119 PHE A O 1
ATOM 922 N N . PRO A 1 120 ? 2.953 21.953 8.906 1 96.19 120 PRO A N 1
ATOM 923 C CA . PRO A 1 120 ? 2.117 20.938 9.531 1 96.19 120 PRO A CA 1
ATOM 924 C C . PRO A 1 120 ? 2.078 19.641 8.719 1 96.19 120 PRO A C 1
ATOM 926 O O . PRO A 1 120 ? 2.422 19.625 7.535 1 96.19 120 PRO A O 1
ATOM 929 N N . ASN A 1 121 ? 1.744 18.609 9.414 1 92.94 121 ASN A N 1
ATOM 930 C CA . ASN A 1 121 ? 1.36 17.391 8.688 1 92.94 121 ASN A CA 1
ATOM 931 C C . ASN A 1 121 ? 0.062 17.594 7.914 1 92.94 121 ASN A C 1
ATOM 933 O O . ASN A 1 121 ? -0.996 17.812 8.508 1 92.94 121 ASN A O 1
ATOM 937 N N . SER A 1 122 ? 0.146 17.625 6.68 1 90.38 122 SER A N 1
ATOM 938 C CA . SER A 1 122 ? -1.013 17.859 5.824 1 90.38 122 SER A CA 1
ATOM 939 C C . SER A 1 122 ? -1.281 16.656 4.914 1 90.38 122 SER A C 1
ATOM 941 O O . SER A 1 122 ? -2.105 16.75 4.004 1 90.38 122 SER A O 1
ATOM 943 N N . ASN A 1 123 ? -0.667 15.562 5.105 1 82.5 123 ASN A N 1
ATOM 944 C CA . ASN A 1 123 ? -0.739 14.445 4.172 1 82.5 123 ASN A CA 1
ATOM 945 C C . ASN A 1 123 ? -1.229 13.172 4.859 1 82.5 123 ASN A C 1
ATOM 947 O O . ASN A 1 123 ? -2.395 12.805 4.723 1 82.5 123 ASN A O 1
ATOM 951 N N . SER A 1 124 ? -0.513 12.617 5.719 1 81.88 124 SER A N 1
ATOM 952 C CA . SER A 1 124 ? -0.787 11.289 6.266 1 81.88 124 SER A CA 1
ATOM 953 C C . SER A 1 124 ? -1.957 11.328 7.242 1 81.88 124 SER A C 1
ATOM 955 O O . SER A 1 124 ? -3.041 10.82 6.941 1 81.88 124 SER A O 1
ATOM 957 N N . LEU A 1 125 ? -1.851 12.133 8.25 1 86.81 125 LEU A N 1
ATOM 958 C CA . LEU A 1 125 ? -2.799 12.086 9.359 1 86.81 125 LEU A CA 1
ATOM 959 C C . LEU A 1 125 ? -4.117 12.75 8.969 1 86.81 125 LEU A C 1
ATOM 961 O O . LEU A 1 125 ? -5.18 12.141 9.078 1 86.81 125 LEU A O 1
ATOM 965 N N . PRO A 1 126 ? -4.094 13.891 8.445 1 91.25 126 PRO A N 1
ATOM 966 C CA . PRO A 1 126 ? -5.367 14.539 8.133 1 91.25 126 PRO A CA 1
ATOM 967 C C . PRO A 1 126 ? -6.137 13.82 7.023 1 91.25 126 PRO A C 1
ATOM 969 O O . PRO A 1 126 ? -7.367 13.758 7.062 1 91.25 126 PRO A O 1
ATOM 972 N N . VAL A 1 127 ? -5.426 13.328 6.094 1 88.31 127 VAL A N 1
ATOM 973 C CA . VAL A 1 127 ? -6.098 12.633 5 1 88.31 127 VAL A CA 1
ATOM 974 C C . VAL A 1 127 ? -6.766 11.367 5.531 1 88.31 127 VAL A C 1
ATOM 976 O O . VAL A 1 127 ? -7.91 11.062 5.18 1 88.31 127 VAL A O 1
ATOM 979 N N . SER A 1 128 ? -6.02 10.68 6.324 1 87.12 128 SER A N 1
ATOM 980 C CA . SER A 1 128 ? -6.574 9.453 6.898 1 87.12 128 SER A CA 1
ATOM 981 C C . SER A 1 128 ? -7.805 9.75 7.75 1 87.12 128 SER A C 1
ATOM 983 O O . SER A 1 128 ? -8.812 9.047 7.664 1 87.12 128 SER A O 1
ATOM 985 N N . LEU A 1 129 ? -7.734 10.766 8.508 1 89.06 129 LEU A N 1
ATOM 986 C CA . LEU A 1 129 ? -8.852 11.141 9.367 1 89.06 129 LEU A CA 1
ATOM 987 C C . LEU A 1 129 ? -10.047 11.594 8.539 1 89.06 129 LEU A C 1
ATOM 989 O O . LEU A 1 129 ? -11.188 11.234 8.844 1 89.06 129 LEU A O 1
ATOM 993 N N . MET A 1 130 ? -9.766 12.297 7.57 1 89.88 130 MET A N 1
ATOM 994 C CA . MET A 1 130 ? -10.828 12.781 6.691 1 89.88 130 MET A CA 1
ATOM 995 C C . MET A 1 130 ? -11.547 11.625 6.012 1 89.88 130 MET A C 1
ATOM 997 O O . MET A 1 130 ? -12.773 11.617 5.914 1 89.88 130 MET A O 1
ATOM 1001 N N . MET A 1 131 ? -10.781 10.695 5.566 1 84.31 131 MET A N 1
ATOM 1002 C CA . MET A 1 131 ? -11.375 9.539 4.895 1 84.31 131 MET A CA 1
ATOM 1003 C C . MET A 1 131 ? -12.242 8.734 5.855 1 84.31 131 MET A C 1
ATOM 1005 O O . MET A 1 131 ? -13.312 8.258 5.48 1 84.31 131 MET A O 1
ATOM 1009 N N . SER A 1 132 ? -11.758 8.602 7.035 1 84 132 SER A N 1
ATOM 1010 C CA . SER A 1 132 ? -12.5 7.852 8.039 1 84 132 SER A CA 1
ATOM 1011 C C . SER A 1 132 ? -13.773 8.594 8.445 1 84 132 SER A C 1
ATOM 1013 O O . SER A 1 132 ? -14.836 7.984 8.57 1 84 132 SER A O 1
ATOM 1015 N N . LEU A 1 133 ? -13.742 9.883 8.594 1 87.69 133 LEU A N 1
ATOM 1016 C CA . LEU A 1 133 ? -14.852 10.688 9.102 1 87.69 133 LEU A CA 1
ATOM 1017 C C . LEU A 1 133 ? -15.867 10.969 8 1 87.69 133 LEU A C 1
ATOM 1019 O O . LEU A 1 133 ? -17.047 11.18 8.281 1 87.69 133 LEU A O 1
ATOM 1023 N N . ALA A 1 134 ? -15.406 10.945 6.781 1 88 134 ALA A N 1
ATOM 1024 C CA . ALA A 1 134 ? -16.266 11.234 5.637 1 88 134 ALA A CA 1
ATOM 1025 C C . ALA A 1 134 ? -17.453 10.266 5.582 1 88 134 ALA A C 1
ATOM 1027 O O . ALA A 1 134 ? -18.547 10.633 5.176 1 88 134 ALA A O 1
ATOM 1028 N N . TYR A 1 135 ? -17.25 9.078 6.031 1 81.25 135 TYR A N 1
ATOM 1029 C CA . TYR A 1 135 ? -18.281 8.062 5.918 1 81.25 135 TYR A CA 1
ATOM 1030 C C . TYR A 1 135 ? -19.016 7.887 7.238 1 81.25 135 TYR A C 1
ATOM 1032 O O . TYR A 1 135 ? -20.078 7.258 7.281 1 81.25 135 TYR A O 1
ATOM 1040 N N . SER A 1 136 ? -18.547 8.484 8.289 1 81.19 136 SER A N 1
ATOM 1041 C CA . SER A 1 136 ? -19.125 8.219 9.602 1 81.19 136 SER A CA 1
ATOM 1042 C C . SER A 1 136 ? -19.938 9.406 10.102 1 81.19 136 SER A C 1
ATOM 1044 O O . SER A 1 136 ? -20.766 9.258 11 1 81.19 136 SER A O 1
ATOM 1046 N N . LEU A 1 137 ? -19.734 10.586 9.5 1 85.56 137 LEU A N 1
ATOM 1047 C CA . LEU A 1 137 ? -20.375 11.781 10.039 1 85.56 137 LEU A CA 1
ATOM 1048 C C . LEU A 1 137 ? -21.281 12.422 8.992 1 85.56 137 LEU A C 1
ATOM 1050 O O . LEU A 1 137 ? -20.812 13.148 8.117 1 85.56 137 LEU A O 1
ATOM 1054 N N . PRO A 1 138 ? -22.562 12.234 9.148 1 84.38 138 PRO A N 1
ATOM 1055 C CA . PRO A 1 138 ? -23.5 12.867 8.219 1 84.38 138 PRO A CA 1
ATOM 1056 C C . PRO A 1 138 ? -23.484 14.391 8.305 1 84.38 138 PRO A C 1
ATOM 1058 O O . PRO A 1 138 ? -23.906 15.07 7.371 1 84.38 138 PRO A O 1
ATOM 1061 N N . GLN A 1 139 ? -22.984 14.953 9.398 1 85.56 139 GLN A N 1
ATOM 1062 C CA . GLN A 1 139 ? -22.938 16.391 9.625 1 85.56 139 GLN A CA 1
ATOM 1063 C C . GLN A 1 139 ? -22 17.078 8.633 1 85.56 139 GLN A C 1
ATOM 1065 O O . GLN A 1 139 ? -22.016 18.312 8.492 1 85.56 139 GLN A O 1
ATOM 1070 N N . LEU A 1 140 ? -21.234 16.25 7.926 1 89.25 140 LEU A N 1
ATOM 1071 C CA . LEU A 1 140 ? -20.25 16.812 7.008 1 89.25 140 LEU A CA 1
ATOM 1072 C C . LEU A 1 140 ? -20.859 17.062 5.637 1 89.25 140 LEU A C 1
ATOM 1074 O O . LEU A 1 140 ? -20.203 17.609 4.746 1 89.25 140 LEU A O 1
ATOM 1078 N N . LYS A 1 141 ? -22.078 16.734 5.52 1 88.5 141 LYS A N 1
ATOM 1079 C CA . LYS A 1 141 ? -22.781 17.016 4.266 1 88.5 141 LYS A CA 1
ATOM 1080 C C . LYS A 1 141 ? -22.938 18.516 4.047 1 88.5 141 LYS A C 1
ATOM 1082 O O . LYS A 1 141 ? -23.203 19.25 4.992 1 88.5 141 LYS A O 1
ATOM 1087 N N . TRP A 1 142 ? -22.656 18.922 2.811 1 86.19 142 TRP A N 1
ATOM 1088 C CA . TRP A 1 142 ? -22.781 20.328 2.418 1 86.19 142 TRP A CA 1
ATOM 1089 C C . TRP A 1 142 ? -24.203 20.625 1.927 1 86.19 142 TRP A C 1
ATOM 1091 O O . TRP A 1 142 ? -24.625 20.109 0.887 1 86.19 142 TRP A O 1
ATOM 1101 N N . PRO A 1 143 ? -24.938 21.469 2.598 1 80.06 143 PRO A N 1
ATOM 1102 C CA . PRO A 1 143 ? -26.328 21.75 2.223 1 80.06 143 PRO A CA 1
ATOM 1103 C C . PRO A 1 143 ? -26.453 22.297 0.804 1 80.06 143 PRO A C 1
ATOM 1105 O O . PRO A 1 143 ? -27.484 22.125 0.159 1 80.06 143 PRO A O 1
ATOM 1108 N N . GLU A 1 144 ? -25.484 22.859 0.326 1 79.56 144 GLU A N 1
ATOM 1109 C CA . GLU A 1 144 ? -25.5 23.469 -1.002 1 79.56 144 GLU A CA 1
ATOM 1110 C C . GLU A 1 144 ? -25.375 22.406 -2.094 1 79.56 144 GLU A C 1
ATOM 1112 O O . GLU A 1 144 ? -25.672 22.672 -3.262 1 79.56 144 GLU A O 1
ATOM 1117 N N . LEU A 1 145 ? -24.844 21.25 -1.836 1 79.06 145 LEU A N 1
ATOM 1118 C CA . LEU A 1 145 ? -24.703 20.156 -2.795 1 79.06 145 LEU A CA 1
ATOM 1119 C C . LEU A 1 145 ? -25.844 19.141 -2.629 1 79.06 145 LEU A C 1
ATOM 1121 O O . LEU A 1 145 ? -25.922 18.453 -1.607 1 79.06 145 LEU A O 1
ATOM 1125 N N . PRO A 1 146 ? -26.609 19.094 -3.832 1 78.38 146 PRO A N 1
ATOM 1126 C CA . PRO A 1 146 ? -27.672 18.094 -3.777 1 78.38 146 PRO A CA 1
ATOM 1127 C C . PRO A 1 146 ? -27.125 16.656 -3.791 1 78.38 146 PRO A C 1
ATOM 1129 O O . PRO A 1 146 ? -26.141 16.375 -4.48 1 78.38 146 PRO A O 1
ATOM 1132 N N . ASN A 1 147 ? -27.438 15.766 -2.855 1 82 147 ASN A N 1
ATOM 1133 C CA . ASN A 1 147 ? -27.094 14.344 -2.777 1 82 147 ASN A CA 1
ATOM 1134 C C . ASN A 1 147 ? -25.641 14.141 -2.377 1 82 147 ASN A C 1
ATOM 1136 O O . ASN A 1 147 ? -24.938 13.344 -2.992 1 82 147 ASN A O 1
ATOM 1140 N N . ASP A 1 148 ? -25.188 14.984 -1.538 1 84.81 148 ASP A N 1
ATOM 1141 C CA . ASP A 1 148 ? -23.828 14.836 -1.004 1 84.81 148 ASP A CA 1
ATOM 1142 C C . ASP A 1 148 ? -23.641 13.453 -0.386 1 84.81 148 ASP A C 1
ATOM 1144 O O . ASP A 1 148 ? -24.516 12.961 0.34 1 84.81 148 ASP A O 1
ATOM 1148 N N . SER A 1 149 ? -22.688 12.727 -0.921 1 85.38 149 SER A N 1
ATOM 1149 C CA . SER A 1 149 ? -22.391 11.375 -0.464 1 85.38 149 SER A CA 1
ATOM 1150 C C . SER A 1 149 ? -21.047 11.32 0.253 1 85.38 149 SER A C 1
ATOM 1152 O O . SER A 1 149 ? -20.281 12.289 0.229 1 85.38 149 SER A O 1
ATOM 1154 N N . GLY A 1 150 ? -20.844 10.266 0.936 1 83.88 150 GLY A N 1
ATOM 1155 C CA . GLY A 1 150 ? -19.562 10.047 1.573 1 83.88 150 GLY A CA 1
ATOM 1156 C C . GLY A 1 150 ? -18.391 10.172 0.614 1 83.88 150 GLY A C 1
ATOM 1157 O O . GLY A 1 150 ? -17.344 10.719 0.967 1 83.88 150 GLY A O 1
ATOM 1158 N N . ASP A 1 151 ? -18.594 9.789 -0.546 1 79.62 151 ASP A N 1
ATOM 1159 C CA . ASP A 1 151 ? -17.547 9.867 -1.564 1 79.62 151 ASP A CA 1
ATOM 1160 C C . ASP A 1 151 ? -17.266 11.32 -1.943 1 79.62 151 ASP A C 1
ATOM 1162 O O . ASP A 1 151 ? -16.109 11.695 -2.148 1 79.62 151 ASP A O 1
ATOM 1166 N N . ASN A 1 152 ? -18.297 12.047 -2.012 1 83.94 152 ASN A N 1
ATOM 1167 C CA . ASN A 1 152 ? -18.141 13.461 -2.32 1 83.94 152 ASN A CA 1
ATOM 1168 C C . ASN A 1 152 ? -17.438 14.203 -1.189 1 83.94 152 ASN A C 1
ATOM 1170 O O . ASN A 1 152 ? -16.594 15.062 -1.438 1 83.94 152 ASN A O 1
ATOM 1174 N N . ILE A 1 153 ? -17.828 13.859 0.017 1 88.38 153 ILE A N 1
ATOM 1175 C CA . ILE A 1 153 ? -17.219 14.461 1.198 1 88.38 153 ILE A CA 1
ATOM 1176 C C . ILE A 1 153 ? -15.727 14.133 1.236 1 88.38 153 ILE A C 1
ATOM 1178 O O . ILE A 1 153 ? -14.898 15.023 1.433 1 88.38 153 ILE A O 1
ATOM 1182 N N . ALA A 1 154 ? -15.43 12.891 0.995 1 85.38 154 ALA A N 1
ATOM 1183 C CA . ALA A 1 154 ? -14.039 12.453 0.973 1 85.38 154 ALA A CA 1
ATOM 1184 C C . ALA A 1 154 ? -13.258 13.156 -0.135 1 85.38 154 ALA A C 1
ATOM 1186 O O . ALA A 1 154 ? -12.109 13.57 0.069 1 85.38 154 ALA A O 1
ATOM 1187 N N . SER A 1 155 ? -13.852 13.289 -1.245 1 83 155 SER A N 1
ATOM 1188 C CA . SER A 1 155 ? -13.203 13.906 -2.391 1 83 155 SER A CA 1
ATOM 1189 C C . SER A 1 155 ? -12.883 15.375 -2.113 1 83 155 SER A C 1
ATOM 1191 O O . SER A 1 155 ? -11.789 15.844 -2.432 1 83 155 SER A O 1
ATOM 1193 N N . ARG A 1 156 ? -13.797 16.078 -1.539 1 86.5 156 ARG A N 1
ATOM 1194 C CA . ARG A 1 156 ? -13.562 17.484 -1.211 1 86.5 156 ARG A CA 1
ATOM 1195 C C . ARG A 1 156 ? -12.469 17.625 -0.159 1 86.5 156 ARG A C 1
ATOM 1197 O O . ARG A 1 156 ? -11.594 18.484 -0.272 1 86.5 156 ARG A O 1
ATOM 1204 N N . GLY A 1 157 ? -12.555 16.781 0.828 1 89.5 157 GLY A N 1
ATOM 1205 C CA . GLY A 1 157 ? -11.539 16.812 1.861 1 89.5 157 GLY A CA 1
ATOM 1206 C C . GLY A 1 157 ? -10.133 16.578 1.324 1 89.5 157 GLY A C 1
ATOM 1207 O O . GLY A 1 157 ? -9.211 17.328 1.646 1 89.5 157 GLY A O 1
ATOM 1208 N N . VAL A 1 158 ? -10.023 15.617 0.502 1 83.75 158 VAL A N 1
ATOM 1209 C CA . VAL A 1 158 ? -8.734 15.273 -0.082 1 83.75 158 VAL A CA 1
ATOM 1210 C C . VAL A 1 158 ? -8.25 16.422 -0.966 1 83.75 158 VAL A C 1
ATOM 1212 O O . VAL A 1 158 ? -7.055 16.734 -0.99 1 83.75 158 VAL A O 1
ATOM 1215 N N . LEU A 1 159 ? -9.148 16.953 -1.64 1 84.25 159 LEU A N 1
ATOM 1216 C CA . LEU A 1 159 ? -8.789 18.047 -2.525 1 84.25 159 LEU A CA 1
ATOM 1217 C C . LEU A 1 159 ? -8.203 19.219 -1.733 1 84.25 159 LEU A C 1
ATOM 1219 O O . LEU A 1 159 ? -7.168 19.766 -2.102 1 84.25 159 LEU A O 1
ATOM 1223 N N . TYR A 1 160 ? -8.914 19.625 -0.68 1 90 160 TYR A N 1
ATOM 1224 C CA . TYR A 1 160 ? -8.414 20.703 0.158 1 90 160 TYR A CA 1
ATOM 1225 C C . TYR A 1 160 ? -7.035 20.375 0.714 1 90 160 TYR A C 1
ATOM 1227 O O . TYR A 1 160 ? -6.137 21.219 0.702 1 90 160 TYR A O 1
ATOM 1235 N N . LEU A 1 161 ? -6.871 19.188 1.119 1 91.38 161 LEU A N 1
ATOM 1236 C CA . LEU A 1 161 ? -5.637 18.766 1.772 1 91.38 161 LEU A CA 1
ATOM 1237 C C . LEU A 1 161 ? -4.492 18.688 0.769 1 91.38 161 LEU A C 1
ATOM 1239 O O . LEU A 1 161 ? -3.363 19.078 1.076 1 91.38 161 LEU A O 1
ATOM 1243 N N . ILE A 1 162 ? -4.797 18.25 -0.363 1 83.06 162 ILE A N 1
ATOM 1244 C CA . ILE A 1 162 ? -3.744 18.062 -1.354 1 83.06 162 ILE A CA 1
ATOM 1245 C C . ILE A 1 162 ? -3.24 19.422 -1.839 1 83.06 162 ILE A C 1
ATOM 1247 O O . ILE A 1 162 ? -2.037 19.609 -2.025 1 83.06 162 ILE A O 1
ATOM 1251 N N . ILE A 1 163 ? -4.168 20.297 -2.111 1 84.31 163 ILE A N 1
ATOM 1252 C CA . ILE A 1 163 ? -3.756 21.641 -2.527 1 84.31 163 ILE A CA 1
ATOM 1253 C C . ILE A 1 163 ? -2.898 22.281 -1.437 1 84.31 163 ILE A C 1
ATOM 1255 O O . ILE A 1 163 ? -1.845 22.844 -1.723 1 84.31 163 ILE A O 1
ATOM 1259 N N . PHE A 1 164 ? -3.357 22.188 -0.29 1 92.44 164 PHE A N 1
ATOM 1260 C CA . PHE A 1 164 ? -2.6 22.688 0.851 1 92.44 164 PHE A CA 1
ATOM 1261 C C . PHE A 1 164 ? -1.214 22.047 0.898 1 92.44 164 PHE 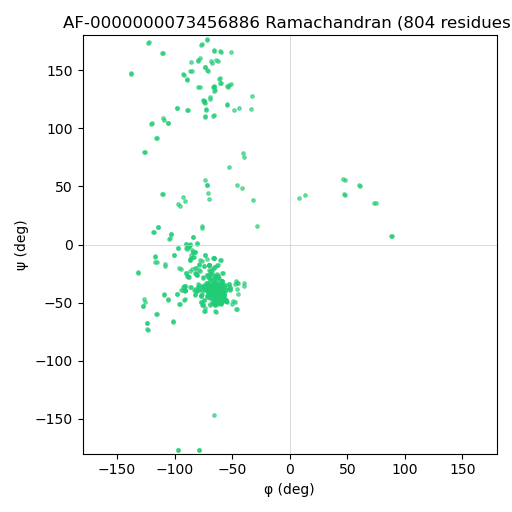A C 1
ATOM 1263 O O . PHE A 1 164 ? -0.211 22.75 1.057 1 92.44 164 PHE A O 1
ATOM 1270 N N . GLN A 1 165 ? -1.188 20.766 0.778 1 89.31 165 GLN A N 1
ATOM 1271 C CA . GLN A 1 165 ? 0.044 20 0.896 1 89.31 165 GLN A CA 1
ATOM 1272 C C . GLN A 1 165 ? 1.047 20.391 -0.183 1 89.31 165 GLN A C 1
ATOM 1274 O O . GLN A 1 165 ? 2.252 20.438 0.071 1 89.31 165 GLN A O 1
ATOM 1279 N N . GLN A 1 166 ? 0.575 20.641 -1.329 1 82.75 166 GLN A N 1
ATOM 1280 C CA . GLN A 1 166 ? 1.474 20.984 -2.424 1 82.75 166 GLN A CA 1
ATOM 1281 C C . GLN A 1 166 ? 2.16 22.328 -2.164 1 82.75 166 GLN A C 1
ATOM 1283 O O . GLN A 1 166 ? 3.357 22.484 -2.418 1 82.75 166 GLN A O 1
ATOM 1288 N N . ILE A 1 167 ? 1.382 23.281 -1.705 1 87.88 167 ILE A N 1
ATOM 1289 C CA . ILE A 1 167 ? 1.957 24.578 -1.368 1 87.88 167 ILE A CA 1
ATOM 1290 C C . ILE A 1 167 ? 2.965 24.422 -0.232 1 87.88 167 ILE A C 1
ATOM 1292 O O . ILE A 1 167 ? 4.082 24.938 -0.305 1 87.88 167 ILE A O 1
ATOM 1296 N N . ASP A 1 168 ? 2.537 23.672 0.688 1 92.12 168 ASP A N 1
ATOM 1297 C CA . ASP A 1 168 ? 3.365 23.453 1.871 1 92.12 168 ASP A CA 1
ATOM 1298 C C . ASP A 1 168 ? 4.664 22.734 1.508 1 92.12 168 ASP A C 1
ATOM 1300 O O . ASP A 1 168 ? 5.727 23.062 2.043 1 92.12 168 ASP A O 1
ATOM 1304 N N . GLN A 1 169 ? 4.586 21.781 0.665 1 84.25 169 GLN A N 1
ATOM 1305 C CA . GLN A 1 169 ? 5.746 21 0.237 1 84.25 169 GLN A CA 1
ATOM 1306 C C . GLN A 1 169 ? 6.773 21.891 -0.467 1 84.25 169 GLN A C 1
ATOM 1308 O O . GLN A 1 169 ? 7.977 21.75 -0.234 1 84.25 169 GLN A O 1
ATOM 1313 N N . THR A 1 170 ? 6.34 22.734 -1.316 1 82 170 THR A N 1
ATOM 1314 C CA . THR A 1 170 ? 7.223 23.641 -2.049 1 82 170 THR A CA 1
ATOM 1315 C C . THR A 1 170 ? 7.953 24.578 -1.091 1 82 170 THR A C 1
ATOM 1317 O O . THR A 1 170 ? 9.164 24.781 -1.213 1 82 170 THR A O 1
ATOM 1320 N N . LEU A 1 171 ? 7.254 25.047 -0.19 1 88.19 171 LEU A N 1
ATOM 1321 C CA . LEU A 1 171 ? 7.855 25.953 0.776 1 88.19 171 LEU A CA 1
ATOM 1322 C C . LEU A 1 171 ? 8.812 25.219 1.705 1 88.19 171 LEU A C 1
ATOM 1324 O O . LEU A 1 171 ? 9.836 25.766 2.115 1 88.19 171 LEU A O 1
ATOM 1328 N N . ARG A 1 172 ? 8.477 24.047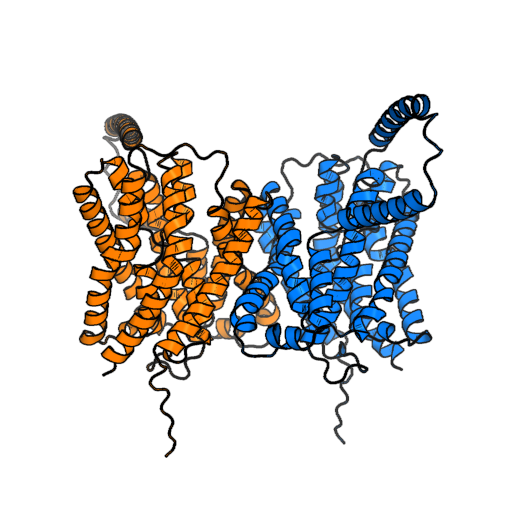 2.055 1 89.44 172 ARG A N 1
ATOM 1329 C CA . ARG A 1 172 ? 9.273 23.234 2.963 1 89.44 172 ARG A CA 1
ATOM 1330 C C . ARG A 1 172 ? 10.648 22.922 2.363 1 89.44 172 ARG A C 1
ATOM 1332 O O . ARG A 1 172 ? 11.664 23.047 3.041 1 89.44 172 ARG A O 1
ATOM 1339 N N . TRP A 1 173 ? 10.734 22.594 1.11 1 81 173 TRP A N 1
ATOM 1340 C CA . TRP A 1 173 ? 11.984 22.188 0.473 1 81 173 TRP A CA 1
ATOM 1341 C C . TRP A 1 173 ? 12.766 23.391 -0.033 1 81 173 TRP A C 1
ATOM 1343 O O . TRP A 1 173 ? 13.938 23.281 -0.398 1 81 173 TRP A O 1
ATOM 1353 N N . SER A 1 174 ? 12.164 24.562 -0.073 1 84.94 174 SER A N 1
ATOM 1354 C CA . SER A 1 174 ? 12.875 25.781 -0.449 1 84.94 174 SER A CA 1
ATOM 1355 C C . SER A 1 174 ? 13.242 26.609 0.779 1 84.94 174 SER A C 1
ATOM 1357 O O . SER A 1 174 ? 14.367 26.516 1.28 1 84.94 174 SER A O 1
ATOM 1359 N N . TRP A 1 175 ? 12.297 27.094 1.431 1 90.31 175 TRP A N 1
ATOM 1360 C CA . TRP A 1 175 ? 12.492 27.953 2.594 1 90.31 175 TRP A CA 1
ATOM 1361 C C . TRP A 1 175 ? 12.883 27.125 3.816 1 90.31 175 TRP A C 1
ATOM 1363 O O . TRP A 1 175 ? 13.812 27.484 4.547 1 90.31 175 TRP A O 1
ATOM 1373 N N . GLY A 1 176 ? 12.25 26.031 4.047 1 91 176 GLY A N 1
ATOM 1374 C CA . GLY A 1 176 ? 12.523 25.188 5.195 1 91 176 GLY A CA 1
ATOM 1375 C C . GLY A 1 176 ? 13.914 24.562 5.164 1 91 176 GLY A C 1
ATOM 1376 O O . GLY A 1 176 ? 14.688 24.719 6.109 1 91 176 GLY A O 1
ATOM 1377 N N . LEU A 1 177 ? 14.273 23.953 4.09 1 86.31 177 LEU A N 1
ATOM 1378 C CA . LEU A 1 177 ? 15.531 23.234 3.957 1 86.31 177 LEU A CA 1
ATOM 1379 C C . LEU A 1 177 ? 16.703 24.219 3.918 1 86.31 177 LEU A C 1
ATOM 1381 O O . LEU A 1 177 ? 17.75 23.969 4.531 1 86.31 177 LEU A O 1
ATOM 1385 N N . ASN A 1 178 ? 16.531 25.328 3.258 1 86.75 178 ASN A N 1
ATOM 1386 C CA . ASN A 1 178 ? 17.672 26.172 2.924 1 86.75 178 ASN A CA 1
ATOM 1387 C C . ASN A 1 178 ? 17.891 27.281 3.949 1 86.75 178 ASN A C 1
ATOM 1389 O O . ASN A 1 178 ? 18.984 27.812 4.078 1 86.75 178 ASN A O 1
ATOM 1393 N N . LYS A 1 179 ? 16.844 27.547 4.648 1 89.31 179 LYS A N 1
ATOM 1394 C CA . LYS A 1 179 ? 16.984 28.688 5.539 1 89.31 179 LYS A CA 1
ATOM 1395 C C . LYS A 1 179 ? 16.625 28.328 6.973 1 89.31 179 LYS A C 1
ATOM 1397 O O . LYS A 1 179 ? 17.406 28.562 7.895 1 89.31 179 LYS A O 1
ATOM 1402 N N . LEU A 1 180 ? 15.57 27.688 7.211 1 93.5 180 LEU A N 1
ATOM 1403 C CA . LEU A 1 180 ? 15.07 27.484 8.57 1 93.5 180 LEU A CA 1
ATOM 1404 C C . LEU A 1 180 ? 15.797 26.328 9.242 1 93.5 180 LEU A C 1
ATOM 1406 O O . LEU A 1 180 ? 16.109 26.391 10.43 1 93.5 180 LEU A O 1
ATOM 1410 N N . LEU A 1 181 ? 16.047 25.266 8.461 1 94.38 181 LEU A N 1
ATOM 1411 C CA . LEU A 1 181 ? 16.578 24.047 9.062 1 94.38 181 LEU A CA 1
ATOM 1412 C C . LEU A 1 181 ? 18.016 23.828 8.625 1 94.38 181 LEU A C 1
ATOM 1414 O O . LEU A 1 181 ? 18.375 22.719 8.219 1 94.38 181 LEU A O 1
ATOM 1418 N N . ARG A 1 182 ? 18.672 24.875 8.664 1 91.44 182 ARG A N 1
ATOM 1419 C CA . ARG A 1 182 ? 20.094 24.891 8.336 1 91.44 182 ARG A CA 1
ATOM 1420 C C . ARG A 1 182 ? 20.875 25.766 9.312 1 91.44 182 ARG A C 1
ATOM 1422 O O . ARG A 1 182 ? 20.391 26.797 9.75 1 91.44 182 ARG A O 1
ATOM 1429 N N . TRP A 1 183 ? 22.109 25.312 9.547 1 92.25 183 TRP A N 1
ATOM 1430 C CA . TRP A 1 183 ? 22.953 26.078 10.453 1 92.25 183 TRP A CA 1
ATOM 1431 C C . TRP A 1 183 ? 23.266 27.453 9.867 1 92.25 183 TRP A C 1
ATOM 1433 O O . TRP A 1 183 ? 23.547 27.578 8.664 1 92.25 183 TRP A O 1
ATOM 1443 N N . SER A 1 184 ? 23.125 28.469 10.633 1 87.5 184 SER A N 1
ATOM 1444 C CA . SER A 1 184 ? 23.375 29.828 10.188 1 87.5 184 SER A CA 1
ATOM 1445 C C . SER A 1 184 ? 24.812 29.984 9.664 1 87.5 184 SER A C 1
ATOM 1447 O O . SER A 1 184 ? 25.047 30.75 8.734 1 87.5 184 SER A O 1
ATOM 1449 N N . THR A 1 185 ? 25.688 29.297 10.258 1 82.81 185 THR A N 1
ATOM 1450 C CA . THR A 1 185 ? 27.094 29.344 9.859 1 82.81 185 THR A CA 1
ATOM 1451 C C . THR A 1 185 ? 27.266 28.859 8.43 1 82.81 185 THR A C 1
ATOM 1453 O O . THR A 1 185 ? 28.094 29.406 7.68 1 82.81 185 THR A O 1
ATOM 1456 N N . GLU A 1 186 ? 26.531 27.938 8.07 1 78 186 GLU A N 1
ATOM 1457 C CA . GLU A 1 186 ? 26.641 27.359 6.727 1 78 186 GLU A CA 1
ATOM 1458 C C . GLU A 1 186 ? 26.047 28.297 5.684 1 78 186 GLU A C 1
ATOM 1460 O O . GLU A 1 186 ? 26.516 28.359 4.547 1 78 186 GLU A O 1
ATOM 1465 N N . ILE A 1 187 ? 25.031 28.938 6.039 1 73.75 187 ILE A N 1
ATOM 1466 C CA . ILE A 1 187 ? 24.375 29.875 5.137 1 73.75 187 ILE A CA 1
ATOM 1467 C C . ILE A 1 187 ? 25.312 31.047 4.844 1 73.75 187 ILE A C 1
ATOM 1469 O O . ILE A 1 187 ? 25.422 31.484 3.699 1 73.75 187 ILE A O 1
ATOM 1473 N N . GLU A 1 188 ? 25.891 31.5 5.812 1 67.81 188 GLU A N 1
ATOM 1474 C CA . GLU A 1 188 ? 26.844 32.594 5.672 1 67.81 188 GLU A CA 1
ATOM 1475 C C . GLU A 1 188 ? 28.016 32.219 4.762 1 67.81 188 GLU A C 1
ATOM 1477 O O . GLU A 1 188 ? 28.453 33 3.932 1 67.81 188 GLU A O 1
ATOM 1482 N N . LEU A 1 189 ? 28.328 31 4.918 1 64.5 189 LEU A N 1
ATOM 1483 C CA . LEU A 1 189 ? 29.438 30.516 4.102 1 64.5 189 LEU A CA 1
ATOM 1484 C C . LEU A 1 189 ? 29.016 30.391 2.643 1 64.5 189 LEU A C 1
ATOM 1486 O O . LEU A 1 189 ? 29.797 30.703 1.738 1 64.5 189 LEU A O 1
ATOM 1490 N N . SER A 1 190 ? 27.812 29.938 2.4 1 64.56 190 SER A N 1
ATOM 1491 C CA . SER A 1 190 ? 27.297 29.781 1.041 1 64.56 190 SER A CA 1
ATOM 1492 C C . SER A 1 190 ? 27.094 31.141 0.37 1 64.56 190 SER A C 1
ATOM 1494 O O . SER A 1 190 ? 27.344 31.297 -0.825 1 64.56 190 SER A O 1
ATOM 1496 N N . ILE A 1 191 ? 26.578 32.094 1.08 1 60.91 191 ILE A N 1
ATOM 1497 C CA . ILE A 1 191 ? 26.391 33.438 0.567 1 60.91 191 ILE A CA 1
ATOM 1498 C C . ILE A 1 191 ? 27.75 34.062 0.23 1 60.91 191 ILE A C 1
ATOM 1500 O O . ILE A 1 191 ? 27.891 34.719 -0.805 1 60.91 191 ILE A O 1
ATOM 1504 N N . GLU A 1 192 ? 28.594 33.844 1.125 1 55.31 192 GLU A N 1
ATOM 1505 C CA . GLU A 1 192 ? 29.953 34.344 0.89 1 55.31 192 GLU A CA 1
ATOM 1506 C C . GLU A 1 192 ? 30.547 33.75 -0.373 1 55.31 192 GLU A C 1
ATOM 1508 O O . GLU A 1 192 ? 31.188 34.469 -1.162 1 55.31 192 GLU A O 1
ATOM 1513 N N . ASP A 1 193 ? 30.219 32.531 -0.497 1 58.5 193 ASP A N 1
ATOM 1514 C CA . ASP A 1 193 ? 30.719 31.844 -1.685 1 58.5 193 ASP A CA 1
ATOM 1515 C C . ASP A 1 193 ? 30.031 32.344 -2.947 1 58.5 193 ASP A C 1
ATOM 1517 O O . ASP A 1 193 ? 30.672 32.562 -3.979 1 58.5 193 ASP A O 1
ATOM 1521 N N . THR A 1 194 ? 28.734 32.5 -2.881 1 58.34 194 THR A N 1
ATOM 1522 C CA . THR A 1 194 ? 27.969 32.969 -4.02 1 58.34 194 THR A CA 1
ATOM 1523 C C . THR A 1 194 ? 28.312 34.438 -4.328 1 58.34 194 THR A C 1
ATOM 1525 O O . THR A 1 194 ? 28.422 34.812 -5.496 1 58.34 194 THR A O 1
ATOM 1528 N N . MET A 1 195 ? 28.344 35.312 -3.285 1 54.59 195 MET A N 1
ATOM 1529 C CA . MET A 1 195 ? 28.75 36.688 -3.463 1 54.59 195 MET A CA 1
ATOM 1530 C C . MET A 1 195 ? 30.141 36.781 -4.066 1 54.59 195 MET A C 1
ATOM 1532 O O . MET A 1 195 ? 30.406 37.625 -4.914 1 54.59 195 MET A O 1
ATOM 1536 N N . GLU A 1 196 ? 30.875 35.875 -3.631 1 52.5 196 GLU A N 1
ATOM 1537 C CA . GLU A 1 196 ? 32.219 35.812 -4.203 1 52.5 196 GLU A CA 1
ATOM 1538 C C . GLU A 1 196 ? 32.188 35.375 -5.664 1 52.5 196 GLU A C 1
ATOM 1540 O O . GLU A 1 196 ? 32.906 35.938 -6.5 1 52.5 196 GLU A O 1
ATOM 1545 N N . GLN A 1 197 ? 31.297 34.5 -5.891 1 56.41 197 GLN A N 1
ATOM 1546 C CA . GLN A 1 197 ? 31.156 34.031 -7.266 1 56.41 197 GLN A CA 1
ATOM 1547 C C . GLN A 1 197 ? 30.484 35.062 -8.141 1 56.41 197 GLN A C 1
ATOM 1549 O O . GLN A 1 197 ? 30.859 35.25 -9.305 1 56.41 197 GLN A O 1
ATOM 1554 N N . ASN A 1 198 ? 29.375 35.625 -7.691 1 53.56 198 ASN A N 1
ATOM 1555 C CA . ASN A 1 198 ? 28.656 36.688 -8.414 1 53.56 198 ASN A CA 1
ATOM 1556 C C . ASN A 1 198 ? 29.531 37.938 -8.57 1 53.56 198 ASN A C 1
ATOM 1558 O O . ASN A 1 198 ? 29.438 38.625 -9.586 1 53.56 198 ASN A O 1
ATOM 1562 N N . ALA A 1 199 ? 30.156 38.406 -7.547 1 52.44 199 ALA A N 1
ATOM 1563 C CA . ALA A 1 199 ? 31.125 39.5 -7.68 1 52.44 199 ALA A CA 1
ATOM 1564 C C . ALA A 1 199 ? 32.094 39.219 -8.82 1 52.44 199 ALA A C 1
ATOM 1566 O O . ALA A 1 199 ? 32.438 40.125 -9.586 1 52.44 199 ALA A O 1
ATOM 1567 N N . ASP A 1 200 ? 32.344 37.969 -8.922 1 50.5 200 ASP A N 1
ATOM 1568 C CA . ASP A 1 200 ? 33.219 37.594 -10 1 50.5 200 ASP A CA 1
ATOM 1569 C C . ASP A 1 200 ? 32.531 37.656 -11.352 1 50.5 200 ASP A C 1
ATOM 1571 O O . ASP A 1 200 ? 33.125 38.062 -12.352 1 50.5 200 ASP A O 1
ATOM 1575 N N . ARG A 1 201 ? 31.297 37.25 -11.227 1 50.16 201 ARG A N 1
ATOM 1576 C CA . ARG A 1 201 ? 30.562 37.25 -12.477 1 50.16 201 ARG A CA 1
ATOM 1577 C C . ARG A 1 201 ? 30.156 38.688 -12.875 1 50.16 201 ARG A C 1
ATOM 1579 O O . ARG A 1 201 ? 30.094 39 -14.07 1 50.16 201 ARG A O 1
ATOM 1586 N N . LEU A 1 202 ? 29.484 39.5 -11.953 1 44.97 202 LEU A N 1
ATOM 1587 C CA . LEU A 1 202 ? 29.141 40.875 -12.18 1 44.97 202 LEU A CA 1
ATOM 1588 C C . LEU A 1 202 ? 30.328 41.656 -12.773 1 44.97 202 LEU A C 1
ATOM 1590 O O . LEU A 1 202 ? 30.156 42.562 -13.578 1 44.97 202 LEU A O 1
ATOM 1594 N N . LEU A 1 203 ? 31.453 41.281 -12.398 1 42.84 203 LEU A N 1
ATOM 1595 C CA . LEU A 1 203 ? 32.625 41.875 -13.031 1 42.84 203 LEU A CA 1
ATOM 1596 C C . LEU A 1 203 ? 32.688 41.5 -14.508 1 42.84 203 LEU A C 1
ATOM 1598 O O . LEU A 1 203 ? 33.219 42.281 -15.32 1 42.84 203 LEU A O 1
ATOM 1602 N N . THR A 1 204 ? 32.094 40.281 -14.812 1 42.75 204 THR A N 1
ATOM 1603 C CA . THR A 1 204 ? 32.188 39.844 -16.203 1 42.75 204 THR A CA 1
ATOM 1604 C C . THR A 1 204 ? 30.969 40.281 -17 1 42.75 204 THR A C 1
ATOM 1606 O O . THR A 1 204 ? 30.984 40.281 -18.234 1 42.75 204 THR A O 1
ATOM 1609 N N . ARG A 1 205 ? 29.766 40.219 -16.422 1 44.25 205 ARG A N 1
ATOM 1610 C CA . ARG A 1 205 ? 28.531 40.406 -17.188 1 44.25 205 ARG A CA 1
ATOM 1611 C C . ARG A 1 205 ? 28.297 41.875 -17.5 1 44.25 205 ARG A C 1
ATOM 1613 O O . ARG A 1 205 ? 27.25 42.219 -18.047 1 44.25 205 ARG A O 1
ATOM 1620 N N . GLY A 1 206 ? 29.031 42.844 -17.438 1 36.09 206 GLY A N 1
ATOM 1621 C CA . GLY A 1 206 ? 28.781 44.25 -17.766 1 36.09 206 GLY A CA 1
ATOM 1622 C C . GLY A 1 206 ? 28.062 44.438 -19.094 1 36.09 206 GLY A C 1
ATOM 1623 O O . GLY A 1 206 ? 27.516 45.5 -19.359 1 36.09 206 GLY A O 1
ATOM 1624 N N . SER A 1 207 ? 28.328 43.656 -20.234 1 40.06 207 SER A N 1
ATOM 1625 C CA . SER A 1 207 ? 28.094 44.219 -21.562 1 40.06 207 SER A CA 1
ATOM 1626 C C . SER A 1 207 ? 26.688 43.938 -22.062 1 40.06 207 SER A C 1
ATOM 1628 O O . SER A 1 207 ? 26.203 44.594 -22.984 1 40.06 207 SER A O 1
ATOM 1630 N N . GLU A 1 208 ? 26.031 42.719 -21.875 1 41.91 208 GLU A N 1
ATOM 1631 C CA . GLU A 1 208 ? 25.078 42.312 -22.906 1 41.91 208 GLU A CA 1
ATOM 1632 C C . GLU A 1 208 ? 23.672 42.781 -22.547 1 41.91 208 GLU A C 1
ATOM 1634 O O . GLU A 1 208 ? 22.812 42 -22.141 1 41.91 208 GLU A O 1
ATOM 1639 N N . ASP A 1 209 ? 23.422 43.938 -22.047 1 41.62 209 ASP A N 1
ATOM 1640 C CA . ASP A 1 209 ? 22.141 44.438 -21.531 1 41.62 209 ASP A CA 1
ATOM 1641 C C . ASP A 1 209 ? 21.141 44.656 -22.656 1 41.62 209 ASP A C 1
ATOM 1643 O O . ASP A 1 209 ? 20.031 45.125 -22.438 1 41.62 209 ASP A O 1
ATOM 1647 N N . GLU A 1 210 ? 21.531 44.75 -23.953 1 38 210 GLU A N 1
ATOM 1648 C CA . GLU A 1 210 ? 20.594 45.406 -24.844 1 38 210 GLU A CA 1
ATOM 1649 C C . GLU A 1 210 ? 19.484 44.438 -25.281 1 38 210 GLU A C 1
ATOM 1651 O O . GLU A 1 210 ? 18.797 44.688 -26.266 1 38 210 GLU A O 1
ATOM 1656 N N . ALA A 1 211 ? 19.422 43.188 -24.859 1 44.56 211 ALA A N 1
ATOM 1657 C CA . ALA A 1 211 ? 18.516 42.375 -25.656 1 44.56 211 ALA A CA 1
ATOM 1658 C C . ALA A 1 211 ? 17.094 42.906 -25.578 1 44.56 211 ALA A C 1
ATOM 1660 O O . ALA A 1 211 ? 16.703 43.469 -24.547 1 44.56 211 ALA A O 1
ATOM 1661 N N . ASN A 1 212 ? 16.219 42.906 -26.656 1 49.25 212 ASN A N 1
ATOM 1662 C CA . ASN A 1 212 ? 14.906 43.375 -27.062 1 49.25 212 ASN A CA 1
ATOM 1663 C C . ASN A 1 212 ? 13.82 42.938 -26.078 1 49.25 212 ASN A C 1
ATOM 1665 O O . ASN A 1 212 ? 13.93 41.875 -25.469 1 49.25 212 ASN A O 1
ATOM 1669 N N . ASN A 1 213 ? 12.922 43.812 -25.703 1 51.38 213 ASN A N 1
ATOM 1670 C CA . ASN A 1 213 ? 11.805 43.75 -24.766 1 51.38 213 ASN A CA 1
ATOM 1671 C C . ASN A 1 213 ? 10.953 42.5 -24.984 1 51.38 213 ASN A C 1
ATOM 1673 O O . ASN A 1 213 ? 10.469 41.906 -24.016 1 51.38 213 ASN A O 1
ATOM 1677 N N . LEU A 1 214 ? 10.594 42.281 -26.266 1 51.44 214 LEU A N 1
ATOM 1678 C CA . LEU A 1 214 ? 9.711 41.156 -26.531 1 51.44 214 LEU A CA 1
ATOM 1679 C C . LEU A 1 214 ? 10.375 39.844 -26.156 1 51.44 214 LEU A C 1
ATOM 1681 O O . LEU A 1 214 ? 9.711 38.938 -25.625 1 51.44 214 LEU A O 1
ATOM 1685 N N . THR A 1 215 ? 11.578 39.719 -26.5 1 54 215 THR A N 1
ATOM 1686 C CA . THR A 1 215 ? 12.375 38.531 -26.141 1 54 215 THR A CA 1
ATOM 1687 C C . THR A 1 215 ? 12.508 38.406 -24.641 1 54 215 THR A C 1
ATOM 1689 O O . THR A 1 215 ? 12.695 37.312 -24.109 1 54 215 THR A O 1
ATOM 1692 N N . LYS A 1 216 ? 12.234 39.531 -23.984 1 59.47 216 LYS A N 1
ATOM 1693 C CA . LYS A 1 216 ? 12.336 39.531 -22.531 1 59.47 216 LYS A CA 1
ATOM 1694 C C . LYS A 1 216 ? 11.07 38.969 -21.891 1 59.47 216 LYS A C 1
ATOM 1696 O O . LYS A 1 216 ? 11.148 38.188 -20.922 1 59.47 216 LYS A O 1
ATOM 1701 N N . VAL A 1 217 ? 9.977 39.406 -22.609 1 58.84 217 VAL A N 1
ATOM 1702 C CA . VAL A 1 217 ? 8.727 38.844 -22.078 1 58.84 217 VAL A CA 1
ATOM 1703 C C . VAL A 1 217 ? 8.656 37.344 -22.344 1 58.84 217 VAL A C 1
ATOM 1705 O O . VAL A 1 217 ? 8.25 36.594 -21.469 1 58.84 217 VAL A O 1
ATOM 1708 N N . GLY A 1 218 ? 8.859 36.938 -23.594 1 59.28 218 GLY A N 1
ATOM 1709 C CA . GLY A 1 218 ? 8.922 35.531 -23.891 1 59.28 218 GLY A CA 1
ATOM 1710 C C . GLY A 1 218 ? 9.906 34.781 -23.016 1 59.28 218 GLY A C 1
ATOM 1711 O O . GLY A 1 218 ? 9.625 33.656 -22.578 1 59.28 218 GLY A O 1
ATOM 1712 N N . SER A 1 219 ? 10.922 35.469 -22.812 1 62.97 219 SER A N 1
ATOM 1713 C CA . SER A 1 219 ? 11.938 34.875 -21.969 1 62.97 219 SER A CA 1
ATOM 1714 C C . SER A 1 219 ? 11.484 34.781 -20.516 1 62.97 219 SER A C 1
ATOM 1716 O O . SER A 1 219 ? 11.766 33.812 -19.828 1 62.97 219 SER A O 1
ATOM 1718 N N . LYS A 1 220 ? 10.766 35.875 -20.078 1 60.28 220 LYS A N 1
ATOM 1719 C CA . LYS A 1 220 ? 10.258 35.844 -18.703 1 60.28 220 LYS A CA 1
ATOM 1720 C C . LYS A 1 220 ? 9.18 34.781 -18.531 1 60.28 220 LYS A C 1
ATOM 1722 O O . LYS A 1 220 ? 9.141 34.094 -17.516 1 60.28 220 LYS A O 1
ATOM 1727 N N . LEU A 1 221 ? 8.336 34.719 -19.562 1 61.59 221 LEU A N 1
ATOM 1728 C CA . LEU A 1 221 ? 7.293 33.719 -19.516 1 61.59 221 LEU A CA 1
ATOM 1729 C C . LEU A 1 221 ? 7.902 32.312 -19.562 1 61.59 221 LEU A C 1
ATOM 1731 O O . LEU A 1 221 ? 7.438 31.406 -18.859 1 61.59 221 LEU A O 1
ATOM 1735 N N . ARG A 1 222 ? 8.758 32.156 -20.438 1 61.22 222 ARG A N 1
ATOM 1736 C CA . ARG A 1 222 ? 9.469 30.891 -20.5 1 61.22 222 ARG A CA 1
ATOM 1737 C C . ARG A 1 222 ? 10.172 30.594 -19.172 1 61.22 222 ARG A C 1
ATOM 1739 O O . ARG A 1 222 ? 10.203 29.453 -18.734 1 61.22 222 ARG A O 1
ATOM 1746 N N . TYR A 1 223 ? 10.742 31.672 -18.703 1 57.53 223 TYR A N 1
ATOM 1747 C CA . TYR A 1 223 ? 11.406 31.531 -17.422 1 57.53 223 TYR A CA 1
ATOM 1748 C C . TYR A 1 223 ? 10.414 31.109 -16.344 1 57.53 223 TYR A C 1
ATOM 1750 O O . TYR A 1 223 ? 10.664 30.156 -15.594 1 57.53 223 TYR A O 1
ATOM 1758 N N . HIS A 1 224 ? 9.32 31.797 -16.312 1 59.47 224 HIS A N 1
ATOM 1759 C CA . HIS A 1 224 ? 8.328 31.453 -15.305 1 59.47 224 HIS A CA 1
ATOM 1760 C C . HIS A 1 224 ? 7.723 30.078 -15.586 1 59.47 224 HIS A C 1
ATOM 1762 O O . HIS A 1 224 ? 7.445 29.328 -14.656 1 59.47 224 HIS A O 1
ATOM 1768 N N . TRP A 1 225 ? 7.535 29.859 -16.844 1 58.81 225 TRP A N 1
ATOM 1769 C CA . TRP A 1 225 ? 7.031 28.547 -17.234 1 58.81 225 TRP A CA 1
ATOM 1770 C C . TRP A 1 225 ? 8.008 27.438 -16.828 1 58.81 225 TRP A C 1
ATOM 1772 O O . TRP A 1 225 ? 7.602 26.406 -16.281 1 58.81 225 TRP A O 1
ATOM 1782 N N . ASN A 1 226 ? 9.148 27.672 -17.109 1 58.88 226 ASN A N 1
ATOM 1783 C CA . ASN A 1 226 ? 10.164 26.688 -16.734 1 58.88 226 ASN A CA 1
ATOM 1784 C C . ASN A 1 226 ? 10.273 26.547 -15.211 1 58.88 226 ASN A C 1
ATOM 1786 O O . ASN A 1 226 ? 10.484 25.453 -14.703 1 58.88 226 ASN A O 1
ATOM 1790 N N . ASN A 1 227 ? 10.133 27.672 -14.602 1 56.88 227 ASN A N 1
ATOM 1791 C CA . ASN A 1 227 ? 10.141 27.625 -13.148 1 56.88 227 ASN A CA 1
ATOM 1792 C C . ASN A 1 227 ? 8.914 26.891 -12.602 1 56.88 227 ASN A C 1
ATOM 1794 O O . ASN A 1 227 ? 9.008 26.156 -11.617 1 56.88 227 ASN A O 1
ATOM 1798 N N . LEU A 1 228 ? 7.867 27.172 -13.266 1 57.5 228 LEU A N 1
ATOM 1799 C CA . LEU A 1 228 ? 6.656 26.453 -12.875 1 57.5 228 LEU A CA 1
ATOM 1800 C C . LEU A 1 228 ? 6.805 24.969 -13.133 1 57.5 228 LEU A C 1
ATOM 1802 O O . LEU A 1 228 ? 6.379 24.141 -12.312 1 57.5 228 LEU A O 1
ATOM 1806 N N . LEU A 1 229 ? 7.27 24.719 -14.281 1 60.41 229 LEU A N 1
ATOM 1807 C CA . LEU A 1 229 ? 7.461 23.312 -14.648 1 60.41 229 LEU A CA 1
ATOM 1808 C C . LEU A 1 229 ? 8.484 22.641 -13.734 1 60.41 229 LEU A C 1
ATOM 1810 O O . LEU A 1 229 ? 8.398 21.438 -13.477 1 60.41 229 LEU A O 1
ATOM 1814 N N . SER A 1 230 ? 9.352 23.484 -13.312 1 59.09 230 SER A N 1
ATOM 1815 C CA . SER A 1 230 ? 10.367 22.938 -12.414 1 59.09 230 SER A CA 1
ATOM 1816 C C . SER A 1 230 ? 9.766 22.578 -11.062 1 59.09 230 SER A C 1
ATOM 1818 O O . SER A 1 230 ? 10.312 21.734 -10.336 1 59.09 230 SER A O 1
ATOM 1820 N N . CYS A 1 231 ? 8.578 23.312 -10.891 1 60.06 231 CYS A N 1
ATOM 1821 C CA . CYS A 1 231 ? 7.926 23.047 -9.609 1 60.06 231 CYS A CA 1
ATOM 1822 C C . CYS A 1 231 ? 6.941 21.891 -9.727 1 60.06 231 CYS A C 1
ATOM 1824 O O . CYS A 1 231 ? 6.418 21.422 -8.719 1 60.06 231 CYS A O 1
ATOM 1826 N N . MET A 1 232 ? 6.852 21.453 -10.938 1 68.25 232 MET A N 1
ATOM 1827 C CA . MET A 1 232 ? 5.852 20.406 -11.156 1 68.25 232 MET A CA 1
ATOM 1828 C C . MET A 1 232 ? 6.328 19.078 -10.609 1 68.25 232 MET A C 1
ATOM 1830 O O . MET A 1 232 ? 7.496 18.703 -10.773 1 68.25 232 MET A O 1
ATOM 1834 N N . ASN A 1 233 ? 5.488 18.578 -9.75 1 77.44 233 ASN A N 1
ATOM 1835 C CA . ASN A 1 233 ? 5.75 17.266 -9.195 1 77.44 233 ASN A CA 1
ATOM 1836 C C . ASN A 1 233 ? 4.594 16.297 -9.445 1 77.44 233 ASN A C 1
ATOM 1838 O O . ASN A 1 233 ? 3.631 16.656 -10.133 1 77.44 233 ASN A O 1
ATOM 1842 N N . GLY A 1 234 ? 4.703 15.102 -9.148 1 80.25 234 GLY A N 1
ATOM 1843 C CA . GLY A 1 234 ? 3.719 14.062 -9.398 1 80.25 234 GLY A CA 1
ATOM 1844 C C . GLY A 1 234 ? 2.309 14.477 -9.023 1 80.25 234 GLY A C 1
ATOM 1845 O O . GLY A 1 234 ? 1.416 14.492 -9.875 1 80.25 234 GLY A O 1
ATOM 1846 N N . PRO A 1 235 ? 2.053 14.906 -7.793 1 81.06 235 PRO A N 1
ATOM 1847 C CA . PRO A 1 235 ? 0.714 15.32 -7.363 1 81.06 235 PRO A CA 1
ATOM 1848 C C . PRO A 1 235 ? 0.154 16.469 -8.188 1 81.06 235 PRO A C 1
ATOM 1850 O O . PRO A 1 235 ? -1.029 16.469 -8.539 1 81.06 235 PRO A O 1
ATOM 1853 N N . LEU A 1 236 ? 0.977 17.453 -8.523 1 81.69 236 LEU A N 1
ATOM 1854 C CA . LEU A 1 236 ? 0.498 18.594 -9.297 1 81.69 236 LEU A CA 1
ATOM 1855 C C . LEU A 1 236 ? 0.087 18.156 -10.703 1 81.69 236 LEU A C 1
ATOM 1857 O O . LEU A 1 236 ? -0.918 18.641 -11.234 1 81.69 236 LEU A O 1
ATOM 1861 N N . TYR A 1 237 ? 0.932 17.281 -11.297 1 85.38 237 TYR A N 1
ATOM 1862 C CA . TYR A 1 237 ? 0.536 16.719 -12.586 1 85.38 237 TYR A CA 1
ATOM 1863 C C . TYR A 1 237 ? -0.797 15.984 -12.477 1 85.38 237 TYR A C 1
ATOM 1865 O O . TYR A 1 237 ? -1.633 16.062 -13.375 1 85.38 237 TYR A O 1
ATOM 1873 N N . SER A 1 238 ? -0.95 15.266 -11.445 1 88.38 238 SER A N 1
ATOM 1874 C CA . SER A 1 238 ? -2.182 14.508 -11.258 1 88.38 238 SER A CA 1
ATOM 1875 C C . SER A 1 238 ? -3.383 15.43 -11.102 1 88.38 238 SER A C 1
ATOM 1877 O O . SER A 1 238 ? -4.473 15.133 -11.594 1 88.38 238 SER A O 1
ATOM 1879 N N . ILE A 1 239 ? -3.244 16.516 -10.438 1 81.25 239 ILE A N 1
ATOM 1880 C CA . ILE A 1 239 ? -4.316 17.484 -10.297 1 81.25 239 ILE A CA 1
ATOM 1881 C C . ILE A 1 239 ? -4.688 18.047 -11.672 1 81.25 239 ILE A C 1
ATOM 1883 O O . ILE A 1 239 ? -5.871 18.125 -12.023 1 81.25 239 ILE A O 1
ATOM 1887 N N . MET A 1 240 ? -3.646 18.422 -12.43 1 83.75 240 MET A N 1
ATOM 1888 C CA . MET A 1 240 ? -3.889 18.953 -13.766 1 83.75 240 MET A CA 1
ATOM 1889 C C . MET A 1 240 ? -4.652 17.953 -14.625 1 83.75 240 MET A C 1
ATOM 1891 O O . MET A 1 240 ? -5.625 18.328 -15.289 1 83.75 240 MET A O 1
ATOM 1895 N N . PHE A 1 241 ? -4.227 16.719 -14.57 1 89.56 241 PHE A N 1
ATOM 1896 C CA . PHE A 1 241 ? -4.887 15.695 -15.359 1 89.56 241 PHE A CA 1
ATOM 1897 C C . PHE A 1 241 ? -6.305 15.453 -14.859 1 89.56 241 PHE A C 1
ATOM 1899 O O . PHE A 1 241 ? -7.203 15.148 -15.648 1 89.56 241 PHE A O 1
ATOM 1906 N N . SER A 1 242 ? -6.457 15.516 -13.586 1 87.06 242 SER A N 1
ATOM 1907 C CA . SER A 1 242 ? -7.785 15.336 -13.008 1 87.06 242 SER A CA 1
ATOM 1908 C C . SER A 1 242 ? -8.742 16.422 -13.484 1 87.06 242 SER A C 1
ATOM 1910 O O . SER A 1 242 ? -9.906 16.141 -13.781 1 87.06 242 SER A O 1
ATOM 1912 N N . ILE A 1 243 ? -8.25 17.641 -13.5 1 81.56 243 ILE A N 1
ATOM 1913 C CA . ILE A 1 243 ? -9.062 18.75 -13.969 1 81.56 243 ILE A CA 1
ATOM 1914 C C . ILE A 1 243 ? -9.414 18.562 -15.438 1 81.56 243 ILE A C 1
ATOM 1916 O O . ILE A 1 243 ? -10.555 18.797 -15.852 1 81.56 243 ILE A O 1
ATOM 1920 N N . LEU A 1 244 ? -8.438 18.141 -16.234 1 87.62 244 LEU A N 1
ATOM 1921 C CA . LEU A 1 244 ? -8.664 17.875 -17.641 1 87.62 244 LEU A CA 1
ATOM 1922 C C . LEU A 1 244 ? -9.75 16.828 -17.844 1 87.62 244 LEU A C 1
ATOM 1924 O O . LEU A 1 244 ? -10.656 17.016 -18.656 1 87.62 244 LEU A O 1
ATOM 1928 N N . VAL A 1 245 ? -9.68 15.773 -17.125 1 89.62 245 VAL A N 1
ATOM 1929 C CA . VAL A 1 245 ? -10.641 14.68 -17.25 1 89.62 245 VAL A CA 1
ATOM 1930 C C . VAL A 1 245 ? -12.016 15.148 -16.75 1 89.62 245 VAL A C 1
ATOM 1932 O O . VAL A 1 245 ? -13.039 14.812 -17.344 1 89.62 245 VAL A O 1
ATOM 1935 N N . ALA A 1 246 ? -12.062 15.852 -15.703 1 82.69 246 ALA A N 1
ATOM 1936 C CA . ALA A 1 246 ? -13.312 16.344 -15.133 1 82.69 246 ALA A CA 1
ATOM 1937 C C . ALA A 1 246 ? -13.984 17.344 -16.062 1 82.69 246 ALA A C 1
ATOM 1939 O O . ALA A 1 246 ? -15.211 17.5 -16.047 1 82.69 246 ALA A O 1
ATOM 1940 N N . SER A 1 247 ? -13.234 18.062 -16.906 1 83.94 247 SER A N 1
ATOM 1941 C CA . SER A 1 247 ? -13.766 19.078 -17.812 1 83.94 247 SER A CA 1
ATOM 1942 C C . SER A 1 247 ? -14.344 18.453 -19.078 1 83.94 247 SER A C 1
ATOM 1944 O O . SER A 1 247 ? -15.094 19.094 -19.812 1 83.94 247 SER A O 1
ATOM 1946 N N . ILE A 1 248 ? -13.945 17.266 -19.359 1 88.38 248 ILE A N 1
ATOM 1947 C CA . ILE A 1 248 ? -14.438 16.547 -20.531 1 88.38 248 ILE A CA 1
ATOM 1948 C C . ILE A 1 248 ? -15.414 15.461 -20.109 1 88.38 248 ILE A C 1
ATOM 1950 O O . ILE A 1 248 ? -15.008 14.359 -19.75 1 88.38 248 ILE A O 1
ATOM 1954 N N . ARG A 1 249 ? -16.656 15.672 -20.297 1 85.5 249 ARG A N 1
ATOM 1955 C CA . ARG A 1 249 ? -17.719 14.828 -19.75 1 85.5 249 ARG A CA 1
ATOM 1956 C C . ARG A 1 249 ? -17.641 13.414 -20.312 1 85.5 249 ARG A C 1
ATOM 1958 O O . ARG A 1 249 ? -17.719 12.438 -19.562 1 85.5 249 ARG A O 1
ATOM 1965 N N . PRO A 1 250 ? -17.484 13.281 -21.609 1 88.88 250 PRO A N 1
ATOM 1966 C CA . PRO A 1 250 ? -17.438 11.914 -22.125 1 88.88 250 PRO A CA 1
ATOM 1967 C C . PRO A 1 250 ? -16.25 11.117 -21.562 1 88.88 250 PRO A C 1
ATOM 1969 O O . PRO A 1 250 ? -16.375 9.906 -21.344 1 88.88 250 PRO A O 1
ATOM 1972 N N . LEU A 1 251 ? -15.234 11.758 -21.344 1 89.75 251 LEU A N 1
ATOM 1973 C CA . LEU A 1 251 ? -14.062 11.094 -20.797 1 89.75 251 LEU A CA 1
ATOM 1974 C C . LEU A 1 251 ? -14.297 10.719 -19.328 1 89.75 251 LEU A C 1
ATOM 1976 O O . LEU A 1 251 ? -13.914 9.625 -18.906 1 89.75 251 LEU A O 1
ATOM 1980 N N . GLN A 1 252 ? -14.82 11.57 -18.609 1 89.25 252 GLN A N 1
ATOM 1981 C CA . GLN A 1 252 ? -15.125 11.305 -17.219 1 89.25 252 GLN A CA 1
ATOM 1982 C C . GLN A 1 252 ? -16.094 10.125 -17.078 1 89.25 252 GLN A C 1
ATOM 1984 O O . GLN A 1 252 ? -15.93 9.297 -16.172 1 89.25 252 GLN A O 1
ATOM 1989 N N . GLU A 1 253 ? -17.031 10.07 -17.969 1 89.44 253 GLU A N 1
ATOM 1990 C CA . GLU A 1 253 ? -18.016 8.984 -17.938 1 89.44 253 GLU A CA 1
ATOM 1991 C C . GLU A 1 253 ? -17.359 7.648 -18.281 1 89.44 253 GLU A C 1
ATOM 1993 O O . GLU A 1 253 ? -17.688 6.625 -17.672 1 89.44 253 GLU A O 1
ATOM 1998 N N . GLN A 1 254 ? -16.547 7.652 -19.219 1 91 254 GLN A N 1
ATOM 1999 C CA . GLN A 1 254 ? -15.883 6.418 -19.641 1 91 254 GLN A CA 1
ATOM 2000 C C . GLN A 1 254 ? -14.938 5.906 -18.547 1 91 254 GLN A C 1
ATOM 2002 O O . GLN A 1 254 ? -14.766 4.699 -18.375 1 91 254 GLN A O 1
ATOM 2007 N N . LEU A 1 255 ? -14.414 6.746 -17.812 1 92.38 255 LEU A N 1
ATOM 2008 C CA . LEU A 1 255 ? -13.414 6.367 -16.812 1 92.38 255 LEU A CA 1
ATOM 2009 C C . LEU A 1 255 ? -14.07 5.98 -15.5 1 92.38 255 LEU A C 1
ATOM 2011 O O . LEU A 1 255 ? -13.555 5.145 -14.758 1 92.38 255 LEU A O 1
ATOM 2015 N N . PHE A 1 256 ? -15.266 6.543 -15.211 1 87.69 256 PHE A N 1
ATOM 2016 C CA . PHE A 1 256 ? -15.727 6.371 -13.836 1 87.69 256 PHE A CA 1
ATOM 2017 C C . PHE A 1 256 ? -17.172 5.902 -13.805 1 87.69 256 PHE A C 1
ATOM 2019 O O . PHE A 1 256 ? -17.625 5.336 -12.812 1 87.69 256 PHE A O 1
ATOM 2026 N N . GLU A 1 257 ? -17.969 6.105 -14.711 1 82.31 257 GLU A N 1
ATOM 2027 C CA . GLU A 1 257 ? -19.406 5.836 -14.617 1 82.31 257 GLU A CA 1
ATOM 2028 C C . GLU A 1 257 ? -19.797 4.641 -15.484 1 82.31 257 GLU A C 1
ATOM 2030 O O . GLU A 1 257 ? -20.547 3.768 -15.047 1 82.31 257 GLU A O 1
ATOM 2035 N N . SER A 1 258 ? -19.25 4.625 -16.656 1 82.56 258 SER A N 1
ATOM 2036 C CA . SER A 1 258 ? -19.641 3.564 -17.578 1 82.56 258 SER A CA 1
ATOM 2037 C C . SER A 1 258 ? -18.938 2.25 -17.234 1 82.56 258 SER A C 1
ATOM 2039 O O . SER A 1 258 ? -17.828 2.248 -16.703 1 82.56 258 SER A O 1
ATOM 2041 N N . ASN A 1 259 ? -19.641 1.171 -17.234 1 82.81 259 ASN A N 1
ATOM 2042 C CA . ASN A 1 259 ? -19.031 -0.144 -17.094 1 82.81 259 ASN A CA 1
ATOM 2043 C C . ASN A 1 259 ? -18.266 -0.541 -18.359 1 82.81 259 ASN A C 1
ATOM 2045 O O . ASN A 1 259 ? -18.516 -1.604 -18.922 1 82.81 259 ASN A O 1
ATOM 2049 N N . GLY A 1 260 ? -17.438 0.386 -18.75 1 86.62 260 GLY A N 1
ATOM 2050 C CA . GLY A 1 260 ? -16.688 0.18 -19.969 1 86.62 260 GLY A CA 1
ATOM 2051 C C . GLY A 1 260 ? -15.281 -0.359 -19.734 1 86.62 260 GLY A C 1
ATOM 2052 O O . GLY A 1 260 ? -14.938 -0.703 -18.594 1 86.62 260 GLY A O 1
ATOM 2053 N N . PHE A 1 261 ? -14.555 -0.493 -20.812 1 91.19 261 PHE A N 1
ATOM 2054 C CA . PHE A 1 261 ? -13.219 -1.075 -20.828 1 91.19 261 PHE A CA 1
ATOM 2055 C C . PHE A 1 261 ? -12.258 -0.252 -19.984 1 91.19 261 PHE A C 1
ATOM 2057 O O . PHE A 1 261 ? -11.5 -0.803 -19.188 1 91.19 261 PHE A O 1
ATOM 2064 N N . LEU A 1 262 ? -12.32 1.05 -20.062 1 92.81 262 LEU A N 1
ATOM 2065 C CA . LEU A 1 262 ? -11.391 1.932 -19.359 1 92.81 262 LEU A CA 1
ATOM 2066 C C . LEU A 1 262 ? -11.648 1.903 -17.859 1 92.81 262 LEU A C 1
ATOM 2068 O O . LEU A 1 262 ? -10.703 1.927 -17.062 1 92.81 262 LEU A O 1
ATOM 2072 N N . LYS A 1 263 ? -12.789 1.875 -17.453 1 92.88 263 LYS A N 1
ATOM 2073 C CA . LYS A 1 263 ? -13.133 1.809 -16.031 1 92.88 263 LYS A CA 1
ATOM 2074 C C . LYS A 1 263 ? -12.672 0.488 -15.414 1 92.88 263 LYS A C 1
ATOM 2076 O O . LYS A 1 263 ? -12.117 0.468 -14.312 1 92.88 263 LYS A O 1
ATOM 2081 N N . ASN A 1 264 ? -12.836 -0.571 -16.203 1 90.19 264 ASN A N 1
ATOM 2082 C CA . ASN A 1 264 ? -12.562 -1.904 -15.672 1 90.19 264 ASN A CA 1
ATOM 2083 C C . ASN A 1 264 ? -11.07 -2.232 -15.727 1 90.19 264 ASN A C 1
ATOM 2085 O O . ASN A 1 264 ? -10.641 -3.264 -15.203 1 90.19 264 ASN A O 1
ATOM 2089 N N . THR A 1 265 ? -10.312 -1.376 -16.328 1 92.81 265 THR A N 1
ATOM 2090 C CA . THR A 1 265 ? -8.883 -1.662 -16.438 1 92.81 265 THR A CA 1
ATOM 2091 C C . THR A 1 265 ? -8.062 -0.527 -15.828 1 92.81 265 THR A C 1
ATOM 2093 O O . THR A 1 265 ? -7.688 -0.579 -14.656 1 92.81 265 THR A O 1
ATOM 2096 N N . LEU A 1 266 ? -8.031 0.568 -16.547 1 94.69 266 LEU A N 1
ATOM 2097 C CA . LEU A 1 266 ? -7.176 1.684 -16.156 1 94.69 266 LEU A CA 1
ATOM 2098 C C . LEU A 1 266 ? -7.633 2.279 -14.82 1 94.69 266 LEU A C 1
ATOM 2100 O O . LEU A 1 266 ? -6.832 2.443 -13.898 1 94.69 266 LEU A O 1
ATOM 2104 N N . THR A 1 267 ? -8.859 2.607 -14.703 1 94.38 267 THR A N 1
ATOM 2105 C CA . THR A 1 267 ? -9.375 3.213 -13.484 1 94.38 267 THR A CA 1
ATOM 2106 C C . THR A 1 267 ? -9.25 2.252 -12.305 1 94.38 267 THR A C 1
ATOM 2108 O O . THR A 1 267 ? -8.891 2.662 -11.203 1 94.38 267 THR A O 1
ATOM 2111 N N . SER A 1 268 ? -9.57 1.034 -12.594 1 92.69 268 SER A N 1
ATOM 2112 C CA . SER A 1 268 ? -9.453 0.036 -11.539 1 92.69 268 SER A CA 1
ATOM 2113 C C . SER A 1 268 ? -8.016 -0.089 -11.047 1 92.69 268 SER A C 1
ATOM 2115 O O . SER A 1 268 ? -7.77 -0.218 -9.852 1 92.69 268 SER A O 1
ATOM 2117 N N . ALA A 1 269 ? -7.105 -0.096 -11.938 1 95.19 269 ALA A N 1
ATOM 2118 C CA . ALA A 1 269 ? -5.691 -0.154 -11.57 1 95.19 269 ALA A CA 1
ATOM 2119 C C . ALA A 1 269 ? -5.289 1.064 -10.75 1 95.19 269 ALA A C 1
ATOM 2121 O O . ALA A 1 269 ? -4.609 0.932 -9.727 1 95.19 269 ALA A O 1
ATOM 2122 N N . ILE A 1 270 ? -5.711 2.209 -11.172 1 96 270 ILE A N 1
ATOM 2123 C CA . ILE A 1 270 ? -5.391 3.455 -10.484 1 96 270 ILE A CA 1
ATOM 2124 C C . ILE A 1 270 ? -6.012 3.445 -9.086 1 96 270 ILE A C 1
ATOM 2126 O O . ILE A 1 270 ? -5.371 3.846 -8.109 1 96 270 ILE A O 1
ATOM 2130 N N . ASP A 1 271 ? -7.191 2.961 -9.008 1 92.94 271 ASP A N 1
ATOM 2131 C CA . ASP A 1 271 ? -7.883 2.908 -7.727 1 92.94 271 ASP A CA 1
ATOM 2132 C C . ASP A 1 271 ? -7.172 1.968 -6.758 1 92.94 271 ASP A C 1
ATOM 2134 O O . ASP A 1 271 ? -7.086 2.25 -5.559 1 92.94 271 ASP A O 1
ATOM 2138 N N . GLN A 1 272 ? -6.734 0.877 -7.258 1 93.62 272 GLN A N 1
ATOM 2139 C CA . GLN A 1 272 ? -6.016 -0.061 -6.402 1 93.62 272 GLN A CA 1
ATOM 2140 C C . GLN A 1 272 ? -4.734 0.562 -5.859 1 93.62 272 GLN A C 1
ATOM 2142 O O . GLN A 1 272 ? -4.387 0.366 -4.691 1 93.62 272 GLN A O 1
ATOM 2147 N N . MET A 1 273 ? -4.039 1.275 -6.676 1 96.19 273 MET A N 1
ATOM 2148 C CA . MET A 1 273 ? -2.82 1.942 -6.227 1 96.19 273 MET A CA 1
ATOM 2149 C C . MET A 1 273 ? -3.148 3.111 -5.305 1 96.19 273 MET A C 1
ATOM 2151 O O . MET A 1 273 ? -2.398 3.4 -4.371 1 96.19 273 MET A O 1
ATOM 2155 N N . ALA A 1 274 ? -4.242 3.781 -5.621 1 93 274 ALA A N 1
ATOM 2156 C CA . ALA A 1 274 ? -4.695 4.879 -4.77 1 93 274 ALA A CA 1
ATOM 2157 C C . ALA A 1 274 ? -4.945 4.402 -3.344 1 93 274 ALA A C 1
ATOM 2159 O O . ALA A 1 274 ? -4.629 5.105 -2.381 1 93 274 ALA A O 1
ATOM 2160 N N . ASP A 1 275 ? -5.422 3.24 -3.191 1 91.25 275 ASP A N 1
ATOM 2161 C CA . ASP A 1 275 ? -5.785 2.68 -1.892 1 91.25 275 ASP A CA 1
ATOM 2162 C C . ASP A 1 275 ? -4.539 2.393 -1.055 1 91.25 275 ASP A C 1
ATOM 2164 O O . ASP A 1 275 ? -4.625 2.26 0.168 1 91.25 275 ASP A O 1
ATOM 2168 N N . VAL A 1 276 ? -3.473 2.342 -1.688 1 95.69 276 VAL A N 1
ATOM 2169 C CA . VAL A 1 276 ? -2.221 2.016 -1.015 1 95.69 276 VAL A CA 1
ATOM 2170 C C . VAL A 1 276 ? -1.656 3.266 -0.341 1 95.69 276 VAL A C 1
ATOM 2172 O O . VAL A 1 276 ? -0.942 3.168 0.66 1 95.69 276 VAL A O 1
ATOM 2175 N N . SER A 1 277 ? -1.982 4.387 -0.786 1 92.19 277 SER A N 1
ATOM 2176 C CA . SER A 1 277 ? -1.303 5.637 -0.464 1 92.19 277 SER A CA 1
ATOM 2177 C C . SER A 1 277 ? -1.396 5.949 1.025 1 92.19 277 SER A C 1
ATOM 2179 O O . SER A 1 277 ? -0.374 6.074 1.704 1 92.19 277 SER A O 1
ATOM 2181 N N . ILE A 1 278 ? -2.574 5.906 1.567 1 89.25 278 ILE A N 1
ATOM 2182 C CA . ILE A 1 278 ? -2.803 6.402 2.918 1 89.25 278 ILE A CA 1
ATOM 2183 C C . ILE A 1 278 ? -2.254 5.406 3.938 1 89.25 278 ILE A C 1
ATOM 2185 O O . ILE A 1 278 ? -1.437 5.766 4.789 1 89.25 278 ILE A O 1
ATOM 2189 N N . PRO A 1 279 ? -2.613 4.156 3.838 1 94.56 279 PRO A N 1
ATOM 2190 C CA . PRO A 1 279 ? -2.094 3.24 4.855 1 94.56 279 PRO A CA 1
ATOM 2191 C C . PRO A 1 279 ? -0.575 3.098 4.801 1 94.56 279 PRO A C 1
ATOM 2193 O O . PRO A 1 279 ? 0.07 2.939 5.844 1 94.56 279 PRO A O 1
ATOM 2196 N N . LEU A 1 280 ? -0.052 3.152 3.645 1 95.19 280 LEU A N 1
ATOM 2197 C CA . LEU A 1 280 ? 1.391 2.975 3.52 1 95.19 280 LEU A CA 1
ATOM 2198 C C . LEU A 1 280 ? 2.139 4.145 4.152 1 95.19 280 LEU A C 1
ATOM 2200 O O . LEU A 1 280 ? 3.152 3.945 4.828 1 95.19 280 LEU A O 1
ATOM 2204 N N . ILE A 1 281 ? 1.692 5.34 3.916 1 90.94 281 ILE A N 1
ATOM 2205 C CA . ILE A 1 281 ? 2.393 6.5 4.461 1 90.94 281 ILE A CA 1
ATOM 2206 C C . ILE A 1 281 ? 2.225 6.535 5.977 1 90.94 281 ILE A C 1
ATOM 2208 O O . ILE A 1 281 ? 3.082 7.066 6.691 1 90.94 281 ILE A O 1
ATOM 2212 N N . LEU A 1 282 ? 1.094 6.012 6.5 1 92.5 282 LEU A N 1
ATOM 2213 C CA . LEU A 1 282 ? 0.91 5.918 7.945 1 92.5 282 LEU A CA 1
ATOM 2214 C C . LEU A 1 282 ? 1.896 4.926 8.555 1 92.5 282 LEU A C 1
ATOM 2216 O O . LEU A 1 282 ? 2.381 5.137 9.672 1 92.5 282 LEU A O 1
ATOM 2220 N N . VAL A 1 283 ? 2.152 3.84 7.832 1 95.25 283 VAL A N 1
ATOM 2221 C CA . VAL A 1 283 ? 3.166 2.889 8.273 1 95.25 283 VAL A CA 1
ATOM 2222 C C . VAL A 1 283 ? 4.527 3.58 8.344 1 95.25 283 VAL A C 1
ATOM 2224 O O . VAL A 1 283 ? 5.266 3.412 9.32 1 95.25 283 VAL A O 1
ATOM 2227 N N . VAL A 1 284 ? 4.844 4.363 7.344 1 91.75 284 VAL A N 1
ATOM 2228 C CA . VAL A 1 284 ? 6.113 5.078 7.301 1 91.75 284 VAL A CA 1
ATOM 2229 C C . VAL A 1 284 ? 6.172 6.102 8.438 1 91.75 284 VAL A C 1
ATOM 2231 O O . VAL A 1 284 ? 7.227 6.312 9.039 1 91.75 284 VAL A O 1
ATOM 2234 N N . LEU A 1 285 ? 5.027 6.754 8.641 1 88.06 285 LEU A N 1
ATOM 2235 C CA . LEU A 1 285 ? 4.945 7.699 9.758 1 88.06 285 LEU A CA 1
ATOM 2236 C C . LEU A 1 285 ? 5.332 7.023 11.07 1 88.06 285 LEU A C 1
ATOM 2238 O O . LEU A 1 285 ? 6.145 7.555 11.828 1 88.06 285 LEU A O 1
ATOM 2242 N N . GLY A 1 286 ? 4.77 5.887 11.344 1 91.25 286 GLY A N 1
ATOM 2243 C CA . GLY A 1 286 ? 5.109 5.145 12.547 1 91.25 286 GLY A CA 1
ATOM 2244 C C . GLY A 1 286 ? 6.566 4.734 12.609 1 91.25 286 GLY A C 1
ATOM 2245 O O . GLY A 1 286 ? 7.199 4.809 13.664 1 91.25 286 GLY A O 1
ATOM 2246 N N . ALA A 1 287 ? 7.082 4.316 11.5 1 92.12 287 ALA A N 1
ATOM 2247 C CA . ALA A 1 287 ? 8.477 3.883 11.422 1 92.12 287 ALA A CA 1
ATOM 2248 C C . ALA A 1 287 ? 9.422 5.035 11.734 1 92.12 287 ALA A C 1
ATOM 2250 O O . ALA A 1 287 ? 10.484 4.828 12.336 1 92.12 287 ALA A O 1
ATOM 2251 N N . ASN A 1 288 ? 9.047 6.215 11.352 1 85.56 288 ASN A N 1
ATOM 2252 C CA . ASN A 1 288 ? 9.883 7.391 11.562 1 85.56 288 ASN A CA 1
ATOM 2253 C C . ASN A 1 288 ? 10.023 7.727 13.047 1 85.56 288 ASN A C 1
ATOM 2255 O O . ASN A 1 288 ? 10.969 8.398 13.445 1 85.56 288 ASN A O 1
ATOM 2259 N N . LEU A 1 289 ? 9.133 7.258 13.805 1 86.19 289 LEU A N 1
ATOM 2260 C CA . LEU A 1 289 ? 9.141 7.559 15.234 1 86.19 289 LEU A CA 1
ATOM 2261 C C . LEU A 1 289 ? 10.078 6.613 15.984 1 86.19 289 LEU A C 1
ATOM 2263 O O . LEU A 1 289 ? 10.367 6.828 17.156 1 86.19 289 LEU A O 1
ATOM 2267 N N . CYS A 1 290 ? 10.492 5.598 15.242 1 86.31 290 CYS A N 1
ATOM 2268 C CA . CYS A 1 290 ? 11.445 4.68 15.859 1 86.31 290 CYS A CA 1
ATOM 2269 C C . CYS A 1 290 ? 12.828 5.301 15.938 1 86.31 290 CYS A C 1
ATOM 2271 O O . CYS A 1 290 ? 13.367 5.766 14.93 1 86.31 290 CYS A O 1
ATOM 2273 N N . PRO A 1 291 ? 13.43 5.406 17.125 1 78.06 291 PRO A N 1
ATOM 2274 C CA . PRO A 1 291 ? 14.75 6.02 17.266 1 78.06 291 PRO A CA 1
ATOM 2275 C C . PRO A 1 291 ? 15.859 5.215 16.578 1 78.06 291 PRO A C 1
ATOM 2277 O O . PRO A 1 291 ? 15.773 3.988 16.5 1 78.06 291 PRO A O 1
ATOM 2280 N N . SER A 1 292 ? 16.672 5.961 15.906 1 73.94 292 SER A N 1
ATOM 2281 C CA . SER A 1 292 ? 17.828 5.305 15.305 1 73.94 292 SER A CA 1
ATOM 2282 C C . SER A 1 292 ? 19.016 5.281 16.266 1 73.94 292 SER A C 1
ATOM 2284 O O . SER A 1 292 ? 19.125 6.145 17.141 1 73.94 292 SER A O 1
ATOM 2286 N N . SER A 1 293 ? 19.703 4.234 16.234 1 65.25 293 SER A N 1
ATOM 2287 C CA . SER A 1 293 ? 20.891 4.125 17.078 1 65.25 293 SER A CA 1
ATOM 2288 C C . SER A 1 293 ? 21.906 5.207 16.734 1 65.25 293 SER A C 1
ATOM 2290 O O . SER A 1 293 ? 22.766 5.551 17.562 1 65.25 293 SER A O 1
ATOM 2292 N N . THR A 1 294 ? 21.75 5.855 15.656 1 67.25 294 THR A N 1
ATOM 2293 C CA . THR A 1 294 ? 22.781 6.777 15.203 1 67.25 294 THR A CA 1
ATOM 2294 C C . THR A 1 294 ? 22.375 8.219 15.484 1 67.25 294 THR A C 1
ATOM 2296 O O . THR A 1 294 ? 23.047 9.156 15.039 1 67.25 294 THR A O 1
ATOM 2299 N N . THR A 1 295 ? 21.344 8.43 16.203 1 66.31 295 THR A N 1
ATOM 2300 C CA . THR A 1 295 ? 20.922 9.797 16.484 1 66.31 295 THR A CA 1
ATOM 2301 C C . THR A 1 295 ? 21.859 10.461 17.5 1 66.31 295 THR A C 1
ATOM 2303 O O . THR A 1 295 ? 22.094 9.906 18.578 1 66.31 295 THR A O 1
ATOM 2306 N N . PRO A 1 296 ? 22.359 11.539 16.953 1 71.56 296 PRO A N 1
ATOM 2307 C CA . PRO A 1 296 ? 23.25 12.234 17.875 1 71.56 296 PRO A CA 1
ATOM 2308 C C . PRO A 1 296 ? 22.562 12.672 19.156 1 71.56 296 PRO A C 1
ATOM 2310 O O . PRO A 1 296 ? 21.328 12.68 19.234 1 71.56 296 PRO A O 1
ATOM 2313 N N . LEU A 1 297 ? 23.375 13.023 20.125 1 74.5 297 LEU A N 1
ATOM 2314 C CA . LEU A 1 297 ? 22.875 13.477 21.422 1 74.5 297 LEU A CA 1
ATOM 2315 C C . LEU A 1 297 ? 22.25 14.859 21.297 1 74.5 297 LEU A C 1
ATOM 2317 O O . LEU A 1 297 ? 22.609 15.641 20.422 1 74.5 297 LEU A O 1
ATOM 2321 N N . GLY A 1 298 ? 21.281 15.172 22.078 1 78.38 298 GLY A N 1
ATOM 2322 C CA . GLY A 1 298 ? 20.547 16.422 22.094 1 78.38 298 GLY A CA 1
ATOM 2323 C C . GLY A 1 298 ? 21.391 17.594 22.562 1 78.38 298 GLY A C 1
ATOM 2324 O O . GLY A 1 298 ? 22.438 17.406 23.188 1 78.38 298 GLY A O 1
ATOM 2325 N N . THR A 1 299 ? 20.938 18.781 22.156 1 85.12 299 THR A N 1
ATOM 2326 C CA . THR A 1 299 ? 21.594 20.016 22.562 1 85.12 299 THR A CA 1
ATOM 2327 C C . THR A 1 299 ? 21.234 20.391 24 1 85.12 299 THR A C 1
ATOM 2329 O O . THR A 1 299 ? 20.422 19.719 24.625 1 85.12 299 THR A O 1
ATOM 2332 N N . HIS A 1 300 ? 21.859 21.344 24.5 1 85.75 300 HIS A N 1
ATOM 2333 C CA . HIS A 1 300 ? 21.688 21.766 25.875 1 85.75 300 HIS A CA 1
ATOM 2334 C C . HIS A 1 300 ? 20.266 22.234 26.141 1 85.75 300 HIS A C 1
ATOM 2336 O O . HIS A 1 300 ? 19.703 21.953 27.203 1 85.75 300 HIS A O 1
ATOM 2342 N N . ASN A 1 301 ? 19.625 22.969 25.234 1 92.19 301 ASN A N 1
ATOM 2343 C CA . ASN A 1 301 ? 18.281 23.531 25.391 1 92.19 301 ASN A CA 1
ATOM 2344 C C . ASN A 1 301 ? 17.219 22.625 24.766 1 92.19 301 ASN A C 1
ATOM 2346 O O . ASN A 1 301 ? 16.172 23.109 24.344 1 92.19 301 ASN A O 1
ATOM 2350 N N . ARG A 1 302 ? 17.438 21.375 24.812 1 91.88 302 ARG A N 1
ATOM 2351 C CA . ARG A 1 302 ? 16.578 20.453 24.094 1 91.88 302 ARG A CA 1
ATOM 2352 C C . ARG A 1 302 ? 15.156 20.484 24.625 1 91.88 302 ARG A C 1
ATOM 2354 O O . ARG A 1 302 ? 14.195 20.438 23.859 1 91.88 302 ARG A O 1
ATOM 2361 N N . LYS A 1 303 ? 14.992 20.594 25.906 1 94.31 303 LYS A N 1
ATOM 2362 C CA . LYS A 1 303 ? 13.656 20.594 26.5 1 94.31 303 LYS A CA 1
ATOM 2363 C C . LYS A 1 303 ? 12.883 21.844 26.125 1 94.31 303 LYS A C 1
ATOM 2365 O O . LYS A 1 303 ? 11.688 21.781 25.812 1 94.31 303 LYS A O 1
ATOM 2370 N N . ARG A 1 304 ? 13.547 22.969 26.125 1 96.56 304 ARG A N 1
ATOM 2371 C CA . ARG A 1 304 ? 12.914 24.234 25.781 1 96.56 304 ARG A CA 1
ATOM 2372 C C . ARG A 1 304 ? 12.531 24.266 24.297 1 96.56 304 ARG A C 1
ATOM 2374 O O . ARG A 1 304 ? 11.469 24.766 23.938 1 96.56 304 ARG A O 1
ATOM 2381 N N . ILE A 1 305 ? 13.398 23.75 23.516 1 96.75 305 ILE A N 1
ATOM 2382 C CA . ILE A 1 305 ? 13.18 23.719 22.078 1 96.75 305 ILE A CA 1
ATOM 2383 C C . ILE A 1 305 ? 11.969 22.844 21.766 1 96.75 305 ILE A C 1
ATOM 2385 O O . ILE A 1 305 ? 11.117 23.234 20.953 1 96.75 305 ILE A O 1
ATOM 2389 N N . VAL A 1 306 ? 11.898 21.719 22.391 1 96.81 306 VAL A N 1
ATOM 2390 C CA . VAL A 1 306 ? 10.805 20.781 22.156 1 96.81 306 VAL A CA 1
ATOM 2391 C C . VAL A 1 306 ? 9.484 21.391 22.641 1 96.81 306 VAL A C 1
ATOM 2393 O O . VAL A 1 306 ? 8.484 21.344 21.922 1 96.81 306 VAL A O 1
ATOM 2396 N N . LEU A 1 307 ? 9.492 21.984 23.766 1 97.38 307 LEU A N 1
ATOM 2397 C CA . LEU A 1 307 ? 8.305 22.609 24.328 1 97.38 307 LEU A CA 1
ATOM 2398 C C . LEU A 1 307 ? 7.844 23.766 23.438 1 97.38 307 LEU A C 1
ATOM 2400 O O . LEU A 1 307 ? 6.652 23.906 23.156 1 97.38 307 LEU A O 1
ATOM 2404 N N . ALA A 1 308 ? 8.773 24.594 23.047 1 98.12 308 ALA A N 1
ATOM 2405 C CA . ALA A 1 308 ? 8.469 25.734 22.172 1 98.12 308 ALA A CA 1
ATOM 2406 C C . ALA A 1 308 ? 7.852 25.266 20.859 1 98.12 308 ALA A C 1
ATOM 2408 O O . ALA A 1 308 ? 6.914 25.891 20.359 1 98.12 308 ALA A O 1
ATOM 2409 N N . SER A 1 309 ? 8.406 24.188 20.328 1 98.12 309 SER A N 1
ATOM 2410 C CA . SER A 1 309 ? 7.914 23.656 19.062 1 98.12 309 SER A CA 1
ATOM 2411 C C . SER A 1 309 ? 6.48 23.156 19.203 1 98.12 309 SER A C 1
ATOM 2413 O O . SER A 1 309 ? 5.645 23.406 18.328 1 98.12 309 SER A O 1
ATOM 2415 N N . ILE A 1 310 ? 6.176 22.5 20.281 1 97.56 310 ILE A N 1
ATOM 2416 C CA . ILE A 1 310 ? 4.852 21.922 20.5 1 97.56 310 ILE A CA 1
ATOM 2417 C C . ILE A 1 310 ? 3.826 23.047 20.688 1 97.56 310 ILE A C 1
ATOM 2419 O O . ILE A 1 310 ? 2.768 23.031 20.047 1 97.56 310 ILE A O 1
ATOM 2423 N N . ILE A 1 311 ? 4.129 24.016 21.438 1 97.81 311 ILE A N 1
ATOM 2424 C CA . ILE A 1 311 ? 3.225 25.125 21.734 1 97.81 311 ILE A CA 1
ATOM 2425 C C . ILE A 1 311 ? 2.984 25.953 20.469 1 97.81 311 ILE A C 1
ATOM 2427 O O . ILE A 1 311 ? 1.848 26.328 20.188 1 97.81 311 ILE A O 1
ATOM 2431 N N . SER A 1 312 ? 4.02 26.172 19.719 1 98.12 312 SER A N 1
ATOM 2432 C CA . SER A 1 312 ? 3.949 27.047 18.562 1 98.12 312 SER A CA 1
ATOM 2433 C C . SER A 1 312 ? 3.314 26.344 17.375 1 98.12 312 SER A C 1
ATOM 2435 O O . SER A 1 312 ? 2.867 26.984 16.422 1 98.12 312 SER A O 1
ATOM 2437 N N . ARG A 1 313 ? 3.244 25.016 17.406 1 97.44 313 ARG A N 1
ATOM 2438 C CA . ARG A 1 313 ? 2.693 24.25 16.297 1 97.44 313 ARG A CA 1
ATOM 2439 C C . ARG A 1 313 ? 1.237 23.875 16.547 1 97.44 313 ARG A C 1
ATOM 2441 O O . ARG A 1 313 ? 0.386 24.016 15.672 1 97.44 313 ARG A O 1
ATOM 2448 N N . MET A 1 314 ? 0.926 23.453 17.75 1 97.06 314 MET A N 1
ATOM 2449 C CA . MET A 1 314 ? -0.351 22.781 17.938 1 97.06 314 MET A CA 1
ATOM 2450 C C . MET A 1 314 ? -1.272 23.578 18.844 1 97.06 314 MET A C 1
ATOM 2452 O O . MET A 1 314 ? -2.49 23.391 18.828 1 97.06 314 MET A O 1
ATOM 2456 N N . ILE A 1 315 ? -0.76 24.594 19.609 1 96.75 315 ILE A N 1
ATOM 2457 C CA . ILE A 1 315 ? -1.587 25.219 20.641 1 96.75 315 ILE A CA 1
ATOM 2458 C C . ILE A 1 315 ? -1.835 26.688 20.297 1 96.75 315 ILE A C 1
ATOM 2460 O O . ILE A 1 315 ? -2.967 27.078 20.016 1 96.75 315 ILE A O 1
ATOM 2464 N N . LEU A 1 316 ? -0.785 27.453 20.188 1 97.69 316 LEU A N 1
ATOM 2465 C CA . LEU A 1 316 ? -0.918 28.906 20.062 1 97.69 316 LEU A CA 1
ATOM 2466 C C . LEU A 1 316 ? -1.587 29.281 18.75 1 97.69 316 LEU A C 1
ATOM 2468 O O . LEU A 1 316 ? -2.473 30.125 18.719 1 97.69 316 LEU A O 1
ATOM 2472 N N . PRO A 1 317 ? -1.164 28.672 17.656 1 97.38 317 PRO A N 1
ATOM 2473 C CA . PRO A 1 317 ? -1.857 29.016 16.422 1 97.38 317 PRO A CA 1
ATOM 2474 C C . PRO A 1 317 ? -3.346 28.672 16.453 1 97.38 317 PRO A C 1
ATOM 2476 O O . PRO A 1 317 ? -4.164 29.391 15.883 1 97.38 317 PRO A O 1
ATOM 2479 N N . ALA A 1 318 ? -3.709 27.609 17.062 1 96.62 318 ALA A N 1
ATOM 2480 C CA . ALA A 1 318 ? -5.113 27.219 17.188 1 96.62 318 ALA A CA 1
ATOM 2481 C C . ALA A 1 318 ? -5.902 28.25 17.984 1 96.62 318 ALA A C 1
ATOM 2483 O O . ALA A 1 318 ? -7.039 28.578 17.641 1 96.62 318 ALA A O 1
ATOM 2484 N N . LEU A 1 319 ? -5.328 28.797 19 1 96.56 319 LEU A N 1
ATOM 2485 C CA . LEU A 1 319 ? -5.988 29.766 19.875 1 96.56 319 LEU A CA 1
ATOM 2486 C C . LEU A 1 319 ? -6.23 31.078 19.125 1 96.56 319 LEU A C 1
ATOM 2488 O O . LEU A 1 319 ? -7.16 31.812 19.453 1 96.56 319 LEU A O 1
ATOM 2492 N N . ILE A 1 320 ? -5.445 31.312 18.141 1 96.69 320 ILE A N 1
ATOM 2493 C CA . ILE A 1 320 ? -5.551 32.562 17.422 1 96.69 320 ILE A CA 1
ATOM 2494 C C . ILE A 1 320 ? -6.406 32.375 16.172 1 96.69 320 ILE A C 1
ATOM 2496 O O . ILE A 1 320 ? -7.387 33.094 15.961 1 96.69 320 ILE A O 1
ATOM 2500 N N . LEU A 1 321 ? -6.07 31.406 15.414 1 95.94 321 LEU A N 1
ATOM 2501 C CA . LEU A 1 321 ? -6.629 31.266 14.07 1 95.94 321 LEU A CA 1
ATOM 2502 C C . LEU A 1 321 ? -8.031 30.672 14.125 1 95.94 321 LEU A C 1
ATOM 2504 O O . LEU A 1 321 ? -8.883 30.984 13.297 1 95.94 321 LEU A O 1
ATOM 2508 N N . LEU A 1 322 ? -8.367 29.781 15.023 1 95 322 LEU A N 1
ATOM 2509 C CA . LEU A 1 322 ? -9.641 29.078 15.031 1 95 322 LEU A CA 1
ATOM 2510 C C . LEU A 1 322 ? -10.789 30.016 15.375 1 95 322 LEU A C 1
ATOM 2512 O O . LEU A 1 322 ? -11.836 30 14.719 1 95 322 LEU A O 1
ATOM 2516 N N . PRO A 1 323 ? -10.625 30.906 16.391 1 94.25 323 PRO A N 1
ATOM 2517 C CA . PRO A 1 323 ? -11.68 31.891 16.625 1 94.25 323 PRO A CA 1
ATOM 2518 C C . PRO A 1 323 ? -11.867 32.844 15.438 1 94.25 323 PRO A C 1
ATOM 2520 O O . PRO A 1 323 ? -13 33.219 15.125 1 94.25 323 PRO A O 1
ATOM 2523 N N . LEU A 1 324 ? -10.766 33.188 14.828 1 93.31 324 LEU A N 1
ATOM 2524 C CA . LEU A 1 324 ? -10.852 34.031 13.656 1 93.31 324 LEU A CA 1
ATOM 2525 C C . LEU A 1 324 ? -11.594 33.312 12.523 1 93.31 324 LEU A C 1
ATOM 2527 O O . LEU A 1 324 ? -12.406 33.938 11.836 1 93.31 324 LEU A O 1
ATOM 2531 N N . LEU A 1 325 ? -11.328 32.094 12.344 1 91.94 325 LEU A N 1
ATOM 2532 C CA . LEU A 1 325 ? -12.008 31.312 11.32 1 91.94 325 LEU A CA 1
ATOM 2533 C C . LEU A 1 325 ? -13.484 31.156 11.648 1 91.94 325 LEU A C 1
ATOM 2535 O O . LEU A 1 325 ? -14.336 31.266 10.766 1 91.94 325 LEU A O 1
ATOM 2539 N N . ALA A 1 326 ? -13.781 30.859 12.867 1 91.38 326 ALA A N 1
ATOM 2540 C CA . ALA A 1 326 ? -15.172 30.719 13.297 1 91.38 326 ALA A CA 1
ATOM 2541 C C . ALA A 1 326 ? -15.961 32 13.031 1 91.38 326 ALA A C 1
ATOM 2543 O O . ALA A 1 326 ? -17.094 31.953 12.562 1 91.38 326 ALA A O 1
ATOM 2544 N N . PHE A 1 327 ? -15.312 33.094 13.297 1 91.12 327 PHE A N 1
ATOM 2545 C CA . PHE A 1 327 ? -15.961 34.406 13.086 1 91.12 327 PHE A CA 1
ATOM 2546 C C . PHE A 1 327 ? -16.156 34.656 11.602 1 91.12 327 PHE A C 1
ATOM 2548 O O . PHE A 1 327 ? -17.188 35.188 11.195 1 91.12 327 PHE A O 1
ATOM 2555 N N . THR A 1 328 ? -15.172 34.312 10.836 1 89.19 328 THR A N 1
ATOM 2556 C CA . THR A 1 328 ? -15.258 34.531 9.398 1 89.19 328 THR A CA 1
ATOM 2557 C C . THR A 1 328 ? -16.359 33.688 8.789 1 89.19 328 THR A C 1
ATOM 2559 O O . THR A 1 328 ? -17.078 34.125 7.898 1 89.19 328 THR A O 1
ATOM 2562 N N . VAL A 1 329 ? -16.469 32.438 9.25 1 86.62 329 VAL A N 1
ATOM 2563 C CA . VAL A 1 329 ? -17.5 31.531 8.758 1 86.62 329 VAL A CA 1
ATOM 2564 C C . VAL A 1 329 ? -18.875 32.062 9.117 1 86.62 329 VAL A C 1
ATOM 2566 O O . VAL A 1 329 ? -19.812 31.984 8.328 1 86.62 329 VAL A O 1
ATOM 2569 N N . LYS A 1 330 ? -19.047 32.688 10.258 1 87.56 330 LYS A N 1
ATOM 2570 C CA . LYS A 1 330 ? -20.328 33.219 10.711 1 87.56 330 LYS A CA 1
ATOM 2571 C C . LYS A 1 330 ? -20.688 34.5 9.945 1 87.56 330 LYS A C 1
ATOM 2573 O O . LYS A 1 330 ? -21.859 34.688 9.586 1 87.56 330 LYS A O 1
ATOM 2578 N N . LYS A 1 331 ? -19.75 35.25 9.633 1 87.44 331 LYS A N 1
ATOM 2579 C CA . LYS A 1 331 ? -20.031 36.562 9.078 1 87.44 331 LYS A CA 1
ATOM 2580 C C . LYS A 1 331 ? -20.094 36.531 7.555 1 87.44 331 LYS A C 1
ATOM 2582 O O . LYS A 1 331 ? -20.938 37.188 6.941 1 87.44 331 LYS A O 1
ATOM 2587 N N . LEU A 1 332 ? -19.172 35.938 6.898 1 80.75 332 LEU A N 1
ATOM 2588 C CA . LEU A 1 332 ? -19.062 36 5.445 1 80.75 332 LEU A CA 1
ATOM 2589 C C . LEU A 1 332 ? -19.938 34.938 4.781 1 80.75 332 LEU A C 1
ATOM 2591 O O . LEU A 1 332 ? -20.484 35.188 3.699 1 80.75 332 LEU A O 1
ATOM 2595 N N . ARG A 1 333 ? -20.547 34.125 5.359 1 69.81 333 ARG A N 1
ATOM 2596 C CA . ARG A 1 333 ? -21.375 33.031 4.852 1 69.81 333 ARG A CA 1
ATOM 2597 C C . ARG A 1 333 ? -21.234 32.906 3.338 1 69.81 333 ARG A C 1
ATOM 2599 O O . ARG A 1 333 ? -22.234 32.906 2.615 1 69.81 333 ARG A O 1
ATOM 2606 N N . LYS A 1 334 ? -20.047 33.062 2.803 1 71.38 334 LYS A N 1
ATOM 2607 C CA . LYS A 1 334 ? -19.797 32.844 1.385 1 71.38 334 LYS A CA 1
ATOM 2608 C C . LYS A 1 334 ? -19.516 31.359 1.107 1 71.38 334 LYS A C 1
ATOM 2610 O O . LYS A 1 334 ? -19.125 30.609 2.014 1 71.38 334 LYS A O 1
ATOM 2615 N N . SER A 1 335 ? -19.719 30.984 -0.016 1 69.94 335 SER A N 1
ATOM 2616 C CA . SER A 1 335 ? -20.047 29.656 -0.535 1 69.94 335 SER A CA 1
ATOM 2617 C C . SER A 1 335 ? -19.078 28.594 -0.014 1 69.94 335 SER A C 1
ATOM 2619 O O . SER A 1 335 ? -19.484 27.688 0.723 1 69.94 335 SER A O 1
ATOM 2621 N N . ILE A 1 336 ? -17.781 28.734 -0.102 1 78.81 336 ILE A N 1
ATOM 2622 C CA . ILE A 1 336 ? -16.938 27.578 0.245 1 78.81 336 ILE A CA 1
ATOM 2623 C C . ILE A 1 336 ? -16.703 27.547 1.753 1 78.81 336 ILE A C 1
ATOM 2625 O O . ILE A 1 336 ? -16.469 26.484 2.33 1 78.81 336 ILE A O 1
ATOM 2629 N N . LEU A 1 337 ? -16.891 28.75 2.389 1 81.25 337 LEU A N 1
ATOM 2630 C CA . LEU A 1 337 ? -16.688 28.844 3.828 1 81.25 337 LEU A CA 1
ATOM 2631 C C . LEU A 1 337 ? -17.828 28.172 4.586 1 81.25 337 LEU A C 1
ATOM 2633 O O . LEU A 1 337 ? -17.703 27.906 5.781 1 81.25 337 LEU A O 1
ATOM 2637 N N . THR A 1 338 ? -18.812 27.828 3.799 1 83.25 338 THR A N 1
ATOM 2638 C CA . THR A 1 338 ? -19.938 27.156 4.422 1 83.25 338 THR A CA 1
ATOM 2639 C C . THR A 1 338 ? -19.828 25.641 4.277 1 83.25 338 THR A C 1
ATOM 2641 O O . THR A 1 338 ? -20.672 24.906 4.785 1 83.25 338 THR A O 1
ATOM 2644 N N . ASP A 1 339 ? -18.797 25.203 3.584 1 88.44 339 ASP A N 1
ATOM 2645 C CA . ASP A 1 339 ? -18.562 23.766 3.459 1 88.44 339 ASP A CA 1
ATOM 2646 C C . ASP A 1 339 ? -18.047 23.188 4.77 1 88.44 339 ASP A C 1
ATOM 2648 O O . ASP A 1 339 ? -16.938 23.516 5.203 1 88.44 339 ASP A O 1
ATOM 2652 N N . PRO A 1 340 ? -18.781 22.344 5.328 1 90.94 340 PRO A N 1
ATOM 2653 C CA . PRO A 1 340 ? -18.344 21.734 6.59 1 90.94 340 PRO A CA 1
ATOM 2654 C C . PRO A 1 340 ? -17 21 6.457 1 90.94 340 PRO A C 1
ATOM 2656 O O . PRO A 1 340 ? -16.234 20.938 7.418 1 90.94 340 PRO A O 1
ATOM 2659 N N . VAL A 1 341 ? -16.766 20.453 5.328 1 92.19 341 VAL A N 1
ATOM 2660 C CA . VAL A 1 341 ? -15.539 19.719 5.105 1 92.19 341 VAL A CA 1
ATOM 2661 C C . VAL A 1 341 ? -14.344 20.672 5.164 1 92.19 341 VAL A C 1
ATOM 2663 O O . VAL A 1 341 ? -13.297 20.328 5.711 1 92.19 341 VAL A O 1
ATOM 2666 N N . PHE A 1 342 ? -14.523 21.844 4.598 1 92 342 PHE A N 1
ATOM 2667 C CA . PHE A 1 342 ? -13.445 22.828 4.633 1 92 342 PHE A CA 1
ATOM 2668 C C . PHE A 1 342 ? -13.148 23.25 6.066 1 92 342 PHE A C 1
ATOM 2670 O O . PHE A 1 342 ? -11.984 23.391 6.449 1 92 342 PHE A O 1
ATOM 2677 N N . ILE A 1 343 ? -14.148 23.438 6.797 1 92.44 343 ILE A N 1
ATOM 2678 C CA . ILE A 1 343 ? -13.984 23.859 8.188 1 92.44 343 ILE A CA 1
ATOM 2679 C C . ILE A 1 343 ? -13.258 22.781 8.977 1 92.44 343 ILE A C 1
ATOM 2681 O O . ILE A 1 343 ? -12.312 23.062 9.711 1 92.44 343 ILE A O 1
ATOM 2685 N N . LEU A 1 344 ? -13.711 21.625 8.805 1 93.69 344 LEU A N 1
ATOM 2686 C CA . LEU A 1 344 ? -13.086 20.516 9.508 1 93.69 344 LEU A CA 1
ATOM 2687 C C . LEU A 1 344 ? -11.609 20.391 9.141 1 93.69 344 LEU A C 1
ATOM 2689 O O . LEU A 1 344 ? -10.758 20.25 10.016 1 93.69 344 LEU A O 1
ATOM 2693 N N . VAL A 1 345 ? -11.289 20.422 7.855 1 94.81 345 VAL A N 1
ATOM 2694 C CA . VAL A 1 345 ? -9.922 20.297 7.363 1 94.81 345 VAL A CA 1
ATOM 2695 C C . VAL A 1 345 ? -9.07 21.438 7.922 1 94.81 345 VAL A C 1
ATOM 2697 O O . VAL A 1 345 ? -7.926 21.219 8.32 1 94.81 345 VAL A O 1
ATOM 2700 N N . SER A 1 346 ? -9.648 22.641 7.922 1 95.12 346 SER A N 1
ATOM 2701 C CA . SER A 1 346 ? -8.922 23.781 8.438 1 95.12 346 SER A CA 1
ATOM 2702 C C . SER A 1 346 ? -8.594 23.609 9.922 1 95.12 346 SER A C 1
ATOM 2704 O O . SER A 1 346 ? -7.488 23.953 10.359 1 95.12 346 SER A O 1
ATOM 2706 N N . PHE A 1 347 ? -9.516 23.109 10.641 1 95.31 347 PHE A N 1
ATOM 2707 C CA . PHE A 1 347 ? -9.289 22.891 12.07 1 95.31 347 PHE A CA 1
ATOM 2708 C C . PHE A 1 347 ? -8.242 21.797 12.289 1 95.31 347 PHE A C 1
ATOM 2710 O O . PHE A 1 347 ? -7.367 21.938 13.141 1 95.31 347 PHE A O 1
ATOM 2717 N N . LEU A 1 348 ? -8.32 20.75 11.516 1 94.62 348 LEU A N 1
ATOM 2718 C CA . LEU A 1 348 ? -7.367 19.656 11.633 1 94.62 348 LEU A CA 1
ATOM 2719 C C . LEU A 1 348 ? -5.961 20.109 11.258 1 94.62 348 LEU A C 1
ATOM 2721 O O . LEU A 1 348 ? -4.988 19.781 11.938 1 94.62 348 LEU A O 1
ATOM 2725 N N . LEU A 1 349 ? -5.867 20.906 10.242 1 96.5 349 LEU A N 1
ATOM 2726 C CA . LEU A 1 349 ? -4.57 21.375 9.766 1 96.5 349 LEU A CA 1
ATOM 2727 C C . LEU A 1 349 ? -3.945 22.344 10.766 1 96.5 349 LEU A C 1
ATOM 2729 O O . LEU A 1 349 ? -2.727 22.359 10.953 1 96.5 349 LEU A O 1
ATOM 2733 N N . THR A 1 350 ? -4.754 23.156 11.391 1 96.75 350 THR A N 1
ATOM 2734 C CA . THR A 1 350 ? -4.27 24.188 12.305 1 96.75 350 THR A CA 1
ATOM 2735 C C . THR A 1 350 ? -3.627 23.562 13.539 1 96.75 350 THR A C 1
ATOM 2737 O O . THR A 1 350 ? -2.648 24.078 14.07 1 96.75 350 THR A O 1
ATOM 2740 N N . ALA A 1 351 ? -4.141 22.422 13.938 1 95.25 351 ALA A N 1
ATOM 2741 C CA . ALA A 1 351 ? -3.646 21.812 15.172 1 95.25 351 ALA A CA 1
ATOM 2742 C C . ALA A 1 351 ? -2.932 20.5 14.883 1 95.25 351 ALA A C 1
ATOM 2744 O O . ALA A 1 351 ? -2.713 19.688 15.797 1 95.25 351 ALA A O 1
ATOM 2745 N N . SER A 1 352 ? -2.594 20.25 13.664 1 95.44 352 SER A N 1
ATOM 2746 C CA . SER A 1 352 ? -1.903 19.031 13.305 1 95.44 352 SER A CA 1
ATOM 2747 C C . SER A 1 352 ? -0.448 19.047 13.758 1 95.44 352 SER A C 1
ATOM 2749 O O . SER A 1 352 ? 0.125 20.125 13.961 1 95.44 352 SER A O 1
ATOM 2751 N N . PRO A 1 353 ? 0.168 17.891 14.008 1 95.69 353 PRO A N 1
ATOM 2752 C CA . PRO A 1 353 ? 1.604 17.844 14.297 1 95.69 353 PRO A CA 1
ATOM 2753 C C . PRO A 1 353 ? 2.457 18.266 13.109 1 95.69 353 PRO A C 1
ATOM 2755 O O . PRO A 1 353 ? 1.932 18.484 12.008 1 95.69 353 PRO A O 1
ATOM 2758 N N . PRO A 1 354 ? 3.74 18.516 13.406 1 96 354 PRO A N 1
ATOM 2759 C CA . PRO A 1 354 ? 4.617 18.891 12.297 1 96 354 PRO A CA 1
ATOM 2760 C C . PRO A 1 354 ? 4.762 17.797 11.242 1 96 354 PRO A C 1
ATOM 2762 O O . PRO A 1 354 ? 4.512 16.625 11.531 1 96 354 PRO A O 1
ATOM 2765 N N . ALA A 1 355 ? 5.137 18.203 10.086 1 92.62 355 ALA A N 1
ATOM 2766 C CA . ALA A 1 355 ? 5.348 17.266 8.984 1 92.62 355 ALA A CA 1
ATOM 2767 C C . ALA A 1 355 ? 6.422 16.234 9.328 1 92.62 355 ALA A C 1
ATOM 2769 O O . ALA A 1 355 ? 7.457 16.594 9.906 1 92.62 355 ALA A O 1
ATOM 2770 N N . ILE A 1 356 ? 6.184 15.102 8.977 1 84.81 356 ILE A N 1
ATOM 2771 C CA . ILE A 1 356 ? 7.121 14.031 9.297 1 84.81 356 ILE A CA 1
ATOM 2772 C C . ILE A 1 356 ? 8.391 14.188 8.461 1 84.81 356 ILE A C 1
ATOM 2774 O O . ILE A 1 356 ? 9.484 13.82 8.898 1 84.81 356 ILE A O 1
ATOM 2778 N N . GLN A 1 357 ? 8.297 14.75 7.34 1 83.25 357 GLN A N 1
ATOM 2779 C CA . GLN A 1 357 ? 9.422 14.898 6.426 1 83.25 357 GLN A CA 1
ATOM 2780 C C . GLN A 1 357 ? 10.477 15.836 7.004 1 83.25 357 GLN A C 1
ATOM 2782 O O . GLN A 1 357 ? 11.594 15.914 6.492 1 83.25 357 GLN A O 1
ATOM 2787 N N . LEU A 1 358 ? 10.148 16.516 8.047 1 90.5 358 LEU A N 1
ATOM 2788 C CA . LEU A 1 358 ? 11.125 17.391 8.68 1 90.5 358 LEU A CA 1
ATOM 2789 C C . LEU A 1 358 ? 12.312 16.594 9.211 1 90.5 358 LEU A C 1
ATOM 2791 O O . LEU A 1 358 ? 13.422 17.125 9.312 1 90.5 358 LEU A O 1
ATOM 2795 N N . THR A 1 359 ? 12.094 15.328 9.547 1 84.88 359 THR A N 1
ATOM 2796 C CA . THR A 1 359 ? 13.211 14.484 9.961 1 84.88 359 THR A CA 1
ATOM 2797 C C . THR A 1 359 ? 14.234 14.344 8.836 1 84.88 359 THR A C 1
ATOM 2799 O O . THR A 1 359 ? 15.438 14.383 9.078 1 84.88 359 THR A O 1
ATOM 2802 N N . GLN A 1 360 ? 13.719 14.203 7.719 1 78.25 360 GLN A N 1
ATOM 2803 C CA . GLN A 1 360 ? 14.609 14.086 6.566 1 78.25 360 GLN A CA 1
ATOM 2804 C C . GLN A 1 360 ? 15.375 15.383 6.324 1 78.25 360 GLN A C 1
ATOM 2806 O O . GLN A 1 360 ? 16.562 15.352 5.977 1 78.25 360 GLN A O 1
ATOM 2811 N N . LEU A 1 361 ? 14.734 16.469 6.453 1 85.75 361 LEU A N 1
ATOM 2812 C CA . LEU A 1 361 ? 15.359 17.766 6.211 1 85.75 361 LEU A CA 1
ATOM 2813 C C . LEU A 1 361 ? 16.438 18.047 7.25 1 85.75 361 LEU A C 1
ATOM 2815 O O . LEU A 1 361 ? 17.516 18.547 6.91 1 85.75 361 LEU A O 1
ATOM 2819 N N . THR A 1 362 ? 16.188 17.719 8.461 1 88.5 362 THR A N 1
ATOM 2820 C CA . THR A 1 362 ? 17.156 17.938 9.523 1 88.5 362 THR A CA 1
ATOM 2821 C C . THR A 1 362 ? 18.344 16.984 9.383 1 88.5 362 THR A C 1
ATOM 2823 O O . THR A 1 362 ? 19.484 17.344 9.711 1 88.5 362 THR A O 1
ATOM 2826 N N . GLN A 1 363 ? 18.094 15.844 8.922 1 80.38 363 GLN A N 1
ATOM 2827 C CA . GLN A 1 363 ? 19.172 14.883 8.695 1 80.38 363 GLN A CA 1
ATOM 2828 C C . GLN A 1 363 ? 20.078 15.336 7.555 1 80.38 363 GLN A C 1
ATOM 2830 O O . GLN A 1 363 ? 21.297 15.164 7.617 1 80.38 363 GLN A O 1
ATOM 2835 N N . LEU A 1 364 ? 19.516 15.859 6.574 1 78.62 364 LEU A N 1
ATOM 2836 C CA . LEU A 1 364 ? 20.281 16.328 5.426 1 78.62 364 LEU A CA 1
ATOM 2837 C C . LEU A 1 364 ? 21.266 17.422 5.84 1 78.62 364 LEU A C 1
ATOM 2839 O O . LEU A 1 364 ? 22.391 17.484 5.332 1 78.62 364 LEU A O 1
ATOM 2843 N N . ASN A 1 365 ? 20.844 18.234 6.754 1 87 365 ASN A N 1
ATOM 2844 C CA . ASN A 1 365 ? 21.672 19.359 7.195 1 87 365 ASN A CA 1
ATOM 2845 C C . ASN A 1 365 ? 22.297 19.078 8.562 1 87 365 ASN A C 1
ATOM 2847 O O . ASN A 1 365 ? 22.938 19.969 9.148 1 87 365 ASN A O 1
ATOM 2851 N N . GLU A 1 366 ? 22.078 17.797 9.062 1 86.75 366 GLU A N 1
ATOM 2852 C CA . GLU A 1 366 ? 22.547 17.453 10.391 1 86.75 366 GLU A CA 1
ATOM 2853 C C . GLU A 1 366 ? 22.188 18.516 11.414 1 86.75 366 GLU A C 1
ATOM 2855 O O . GLU A 1 366 ? 23.047 18.984 12.164 1 86.75 366 GLU A O 1
ATOM 2860 N N . PHE A 1 367 ? 21.016 19 11.352 1 90.75 367 PHE A N 1
ATOM 2861 C CA . PHE A 1 367 ? 20.453 20.109 12.102 1 90.75 367 PHE A CA 1
ATOM 2862 C C . PHE A 1 367 ? 19.422 19.625 13.117 1 90.75 367 PHE A C 1
ATOM 2864 O O . PHE A 1 367 ? 18.328 19.219 12.742 1 90.75 367 PHE A O 1
ATOM 2871 N N . PHE A 1 368 ? 19.734 19.641 14.43 1 92.19 368 PHE A N 1
ATOM 2872 C CA . PHE A 1 368 ? 18.859 19.312 15.555 1 92.19 368 PHE A CA 1
ATOM 2873 C C . PHE A 1 368 ? 18.125 18 15.312 1 92.19 368 PHE A C 1
ATOM 2875 O O . PHE A 1 368 ? 16.906 17.938 15.422 1 92.19 368 PHE A O 1
ATOM 2882 N N . GLU A 1 369 ? 18.766 16.953 15.062 1 86.88 369 GLU A N 1
ATOM 2883 C CA . GLU A 1 369 ? 18.203 15.648 14.711 1 86.88 369 GLU A CA 1
ATOM 2884 C C . GLU A 1 369 ? 17.547 14.984 15.914 1 86.88 369 GLU A C 1
ATOM 2886 O O . GLU A 1 369 ? 16.516 14.32 15.781 1 86.88 369 GLU A O 1
ATOM 2891 N N . PHE A 1 370 ? 18.156 15.234 17.016 1 87.38 370 PHE A N 1
ATOM 2892 C CA . PHE A 1 370 ? 17.594 14.672 18.25 1 87.38 370 PHE A CA 1
ATOM 2893 C C . PHE A 1 370 ? 16.297 15.375 18.609 1 87.38 370 PHE A C 1
ATOM 2895 O O . PHE A 1 370 ? 15.32 14.719 18.984 1 87.38 370 PHE A O 1
ATOM 2902 N N . GLU A 1 371 ? 16.219 16.625 18.484 1 93 371 GLU A N 1
ATOM 2903 C CA . GLU A 1 371 ? 15.07 17.422 18.891 1 93 371 GLU A CA 1
ATOM 2904 C C . GLU A 1 371 ? 13.859 17.156 18.016 1 93 371 GLU A C 1
ATOM 2906 O O . GLU A 1 371 ? 12.734 17.078 18.5 1 93 371 GLU A O 1
ATOM 2911 N N . ILE A 1 372 ? 14.125 17.031 16.719 1 93 372 ILE A N 1
ATOM 2912 C CA . ILE A 1 372 ? 12.992 16.828 15.82 1 93 372 ILE A CA 1
ATOM 2913 C C . ILE A 1 372 ? 12.312 15.508 16.141 1 93 372 ILE A C 1
ATOM 2915 O O . ILE A 1 372 ? 11.086 15.406 16.078 1 93 372 ILE A O 1
ATOM 2919 N N . VAL A 1 373 ? 13.047 14.5 16.469 1 85.81 373 VAL A N 1
ATOM 2920 C CA . VAL A 1 373 ? 12.492 13.195 16.812 1 85.81 373 VAL A CA 1
ATOM 2921 C C . VAL A 1 373 ? 11.641 13.312 18.062 1 85.81 373 VAL A C 1
ATOM 2923 O O . VAL A 1 373 ? 10.57 12.711 18.156 1 85.81 373 VAL A O 1
ATOM 2926 N N . ASN A 1 374 ? 12.086 14.055 18.984 1 91 374 ASN A N 1
ATOM 2927 C CA . ASN A 1 374 ? 11.344 14.25 20.219 1 91 374 ASN A CA 1
ATOM 2928 C C . ASN A 1 374 ? 10.07 15.062 20 1 91 374 ASN A C 1
ATOM 2930 O O . ASN A 1 374 ? 9.039 14.789 20.609 1 91 374 ASN A O 1
ATOM 2934 N N . VAL A 1 375 ? 10.211 16.062 19.203 1 95.19 375 VAL A N 1
ATOM 2935 C CA . VAL A 1 375 ? 9.031 16.859 18.875 1 95.19 375 VAL A CA 1
ATOM 2936 C C . VAL A 1 375 ? 7.969 15.977 18.234 1 95.19 375 VAL A C 1
ATOM 2938 O O . VAL A 1 375 ? 6.793 16.031 18.594 1 95.19 375 VAL A O 1
ATOM 2941 N N . LEU A 1 376 ? 8.398 15.164 17.328 1 92 376 LEU A N 1
ATOM 2942 C CA . LEU A 1 376 ? 7.473 14.289 16.625 1 92 376 LEU A CA 1
ATOM 2943 C C . LEU A 1 376 ? 6.871 13.266 17.578 1 92 376 LEU A C 1
ATOM 2945 O O . LEU A 1 376 ? 5.676 12.961 17.5 1 92 376 LEU A O 1
ATOM 2949 N N . PHE A 1 377 ? 7.676 12.789 18.453 1 88.81 377 PHE A N 1
ATOM 2950 C CA . PHE A 1 377 ? 7.176 11.82 19.422 1 88.81 377 PHE A CA 1
ATOM 2951 C C . PHE A 1 377 ? 6.055 12.422 20.266 1 88.81 377 PHE A C 1
ATOM 2953 O O . PHE A 1 377 ? 4.969 11.852 20.359 1 88.81 377 PHE A O 1
ATOM 2960 N N . TRP A 1 378 ? 6.25 13.523 20.797 1 93.75 378 TRP A N 1
ATOM 2961 C CA . TRP A 1 378 ? 5.281 14.148 21.688 1 93.75 378 TRP A CA 1
ATOM 2962 C C . TRP A 1 378 ? 4.039 14.594 20.922 1 93.75 378 TRP A C 1
ATOM 2964 O O . TRP A 1 378 ? 2.918 14.492 21.422 1 93.75 378 TRP A O 1
ATOM 2974 N N . THR A 1 379 ? 4.219 15.055 19.766 1 95.25 379 THR A N 1
ATOM 2975 C CA . THR A 1 379 ? 3.09 15.586 19.016 1 95.25 379 THR A CA 1
ATOM 2976 C C . THR A 1 379 ? 2.268 14.461 18.406 1 95.25 379 THR A C 1
ATOM 2978 O O . THR A 1 379 ? 1.036 14.5 18.422 1 95.25 379 THR A O 1
ATOM 2981 N N . TYR A 1 380 ? 2.867 13.414 17.922 1 91.88 380 TYR A N 1
ATOM 2982 C CA . TYR A 1 380 ? 2.148 12.352 17.234 1 91.88 380 TYR A CA 1
ATOM 2983 C C . TYR A 1 380 ? 1.624 11.32 18.219 1 91.88 380 TYR A C 1
ATOM 2985 O O . TYR A 1 380 ? 0.514 10.805 18.062 1 91.88 380 TYR A O 1
ATOM 2993 N N . VAL A 1 381 ? 2.371 11.031 19.25 1 89.19 381 VAL A N 1
ATOM 2994 C CA . VAL A 1 381 ? 2.02 9.93 20.141 1 89.19 381 VAL A CA 1
ATOM 2995 C C . VAL A 1 381 ? 1.143 10.445 21.281 1 89.19 381 VAL A C 1
ATOM 2997 O O . VAL A 1 381 ? 0.185 9.781 21.688 1 89.19 381 VAL A O 1
ATOM 3000 N N . VAL A 1 382 ? 1.382 11.625 21.734 1 91.31 382 VAL A N 1
ATOM 3001 C CA . VAL A 1 382 ? 0.716 12.086 22.938 1 91.31 382 VAL A CA 1
ATOM 3002 C C . VAL A 1 382 ? -0.374 13.094 22.578 1 91.31 382 VAL A C 1
ATOM 3004 O O . VAL A 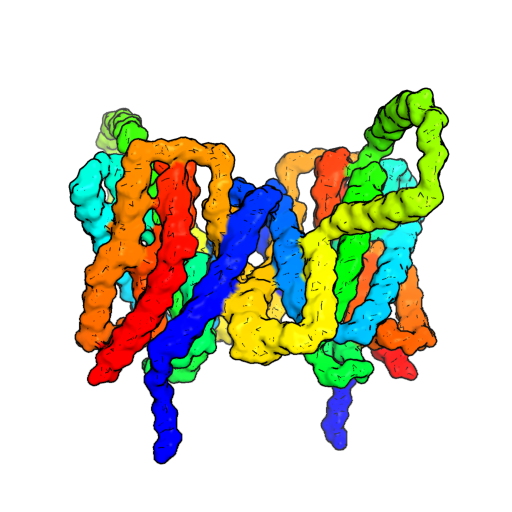1 382 ? -1.527 12.938 23 1 91.31 382 VAL A O 1
ATOM 3007 N N . MET A 1 383 ? -0.056 14.047 21.766 1 94.06 383 MET A N 1
ATOM 3008 C CA . MET A 1 383 ? -0.939 15.195 21.594 1 94.06 383 MET A CA 1
ATOM 3009 C C . MET A 1 383 ? -1.97 14.93 20.5 1 94.06 383 MET A C 1
ATOM 3011 O O . MET A 1 383 ? -3.062 15.5 20.516 1 94.06 383 MET A O 1
ATOM 3015 N N . THR A 1 384 ? -1.706 14.109 19.547 1 91.81 384 THR A N 1
ATOM 3016 C CA . THR A 1 384 ? -2.553 13.945 18.359 1 91.81 384 THR A CA 1
ATOM 3017 C C . THR A 1 384 ? -3.943 13.453 18.766 1 91.81 384 THR A C 1
ATOM 3019 O O . THR A 1 384 ? -4.949 14 18.312 1 91.81 384 THR A O 1
ATOM 3022 N N . LEU A 1 385 ? -4.016 12.5 19.625 1 89.5 385 LEU A N 1
ATOM 3023 C CA . LEU A 1 385 ? -5.301 11.898 19.969 1 89.5 385 LEU A CA 1
ATOM 3024 C C . LEU A 1 385 ? -6.211 12.922 20.656 1 89.5 385 LEU A C 1
ATOM 3026 O O . LEU A 1 385 ? -7.301 13.211 20.156 1 89.5 385 LEU A O 1
ATOM 3030 N N . PRO A 1 386 ? -5.84 13.531 21.734 1 91.44 386 PRO A N 1
ATOM 3031 C CA . PRO A 1 386 ? -6.73 14.484 22.391 1 91.44 386 PRO A CA 1
ATOM 3032 C C . PRO A 1 386 ? -7 15.727 21.547 1 91.44 386 PRO A C 1
ATOM 3034 O O . PRO A 1 386 ? -8.125 16.234 21.531 1 91.44 386 PRO A O 1
ATOM 3037 N N . VAL A 1 387 ? -6.031 16.188 20.859 1 93.94 387 VAL A N 1
ATOM 3038 C CA . VAL A 1 387 ? -6.18 17.406 20.078 1 93.94 387 VAL A CA 1
ATOM 3039 C C . VAL A 1 387 ? -7.109 17.172 18.891 1 93.94 387 VAL A C 1
ATOM 3041 O O . VAL A 1 387 ? -7.93 18.016 18.547 1 93.94 387 VAL A O 1
ATOM 3044 N N . THR A 1 388 ? -6.969 16.031 18.25 1 92.44 388 THR A N 1
ATOM 3045 C CA . THR A 1 388 ? -7.836 15.719 17.109 1 92.44 388 THR A CA 1
ATOM 3046 C C . THR A 1 388 ? -9.289 15.609 17.562 1 92.44 388 THR A C 1
ATOM 3048 O O . THR A 1 388 ? -10.188 16.109 16.875 1 92.44 388 THR A O 1
ATOM 3051 N N . ILE A 1 389 ? -9.539 14.992 18.672 1 90.88 389 ILE A N 1
ATOM 3052 C CA . ILE A 1 389 ? -10.898 14.867 19.188 1 90.88 389 ILE A CA 1
ATOM 3053 C C . ILE A 1 389 ? -11.469 16.25 19.469 1 90.88 389 ILE A C 1
ATOM 3055 O O . ILE A 1 389 ? -12.609 16.547 19.094 1 90.88 389 ILE A O 1
ATOM 3059 N N . LEU A 1 390 ? -10.695 17.047 20.062 1 92.38 390 LEU A N 1
ATOM 3060 C CA . LEU A 1 390 ? -11.125 18.391 20.406 1 92.38 390 LEU A CA 1
ATOM 3061 C C . LEU A 1 390 ? -11.406 19.203 19.141 1 92.38 390 LEU A C 1
ATOM 3063 O O . LEU A 1 390 ? -12.414 19.906 19.062 1 92.38 390 LEU A O 1
ATOM 3067 N N . MET A 1 391 ? -10.547 19.094 18.172 1 93.5 391 MET A N 1
ATOM 3068 C CA . MET A 1 391 ? -10.68 19.891 16.953 1 93.5 391 MET A CA 1
ATOM 3069 C C . MET A 1 391 ? -11.906 19.469 16.156 1 93.5 391 MET A C 1
ATOM 3071 O O . MET A 1 391 ? -12.625 20.297 15.609 1 93.5 391 MET A O 1
ATOM 3075 N N . VAL A 1 392 ? -12.133 18.172 16.031 1 91.12 392 VAL A N 1
ATOM 3076 C CA . VAL A 1 392 ? -13.297 17.688 15.305 1 91.12 392 VAL A CA 1
ATOM 3077 C C . VAL A 1 392 ? -14.578 18.125 16.016 1 91.12 392 VAL A C 1
ATOM 3079 O O . VAL A 1 392 ? -15.516 18.594 15.367 1 91.12 392 VAL A O 1
ATOM 3082 N N . THR A 1 393 ? -14.617 18.062 17.312 1 88.5 393 THR A N 1
ATOM 3083 C CA . THR A 1 393 ? -15.805 18.438 18.078 1 88.5 393 THR A CA 1
ATOM 3084 C C . THR A 1 393 ? -16.062 19.938 17.984 1 88.5 393 THR A C 1
ATOM 3086 O O . THR A 1 393 ? -17.203 20.359 17.781 1 88.5 393 THR A O 1
ATOM 3089 N N . ILE A 1 394 ? -14.992 20.703 18.078 1 91 394 ILE A N 1
ATOM 3090 C CA . ILE A 1 394 ? -15.148 22.156 18.016 1 91 394 ILE A CA 1
ATOM 3091 C C . ILE A 1 394 ? -15.57 22.562 16.609 1 91 394 ILE A C 1
ATOM 3093 O O . ILE A 1 394 ? -16.391 23.469 16.438 1 91 394 ILE A O 1
ATOM 3097 N N . ALA A 1 395 ? -14.961 21.953 15.648 1 92.06 395 ALA A N 1
ATOM 3098 C CA . ALA A 1 395 ? -15.312 22.266 14.266 1 92.06 395 ALA A CA 1
ATOM 3099 C C . ALA A 1 395 ? -16.797 22.031 14.016 1 92.06 395 ALA A C 1
ATOM 3101 O O . ALA A 1 395 ? -17.453 22.859 13.375 1 92.06 395 ALA A O 1
ATOM 3102 N N . LEU A 1 396 ? -17.344 20.969 14.492 1 87.06 396 LEU A N 1
ATOM 3103 C CA . LEU A 1 396 ? -18.75 20.656 14.297 1 87.06 396 LEU A CA 1
ATOM 3104 C C . LEU A 1 396 ? -19.641 21.609 15.078 1 87.06 396 LEU A C 1
ATOM 3106 O O . LEU A 1 396 ? -20.719 21.969 14.609 1 87.06 396 LEU A O 1
ATOM 3110 N N . ARG A 1 397 ? -19.172 22.031 16.203 1 86.31 397 ARG A N 1
ATOM 3111 C CA . ARG A 1 397 ? -19.938 23 16.984 1 86.31 397 ARG A CA 1
ATOM 3112 C C . ARG A 1 397 ? -19.953 24.375 16.297 1 86.31 397 ARG A C 1
ATOM 3114 O O . ARG A 1 397 ? -20.953 25.094 16.359 1 86.31 397 ARG A O 1
ATOM 3121 N N . VAL A 1 398 ? -18.828 24.719 15.781 1 88.5 398 VAL A N 1
ATOM 3122 C CA . VAL A 1 398 ? -18.719 25.984 15.062 1 88.5 398 VAL A CA 1
ATOM 3123 C C . VAL A 1 398 ? -19.672 25.969 13.859 1 88.5 398 VAL A C 1
ATOM 3125 O O . VAL A 1 398 ? -20.297 26.984 13.555 1 88.5 398 VAL A O 1
ATOM 3128 N N . MET A 1 399 ? -19.766 24.875 13.219 1 85.38 399 MET A N 1
ATOM 3129 C CA . MET A 1 399 ? -20.672 24.734 12.078 1 85.38 399 MET A CA 1
ATOM 3130 C C . MET A 1 399 ? -22.125 24.906 12.508 1 85.38 399 MET A C 1
ATOM 3132 O O . MET A 1 399 ? -22.906 25.562 11.82 1 85.38 399 MET A O 1
ATOM 3136 N N . ASP A 1 400 ? -22.453 24.312 13.578 1 84.38 400 ASP A N 1
ATOM 3137 C CA . ASP A 1 400 ? -23.812 24.422 14.109 1 84.38 400 ASP A CA 1
ATOM 3138 C C . ASP A 1 400 ? -24.125 25.859 14.516 1 84.38 400 ASP A C 1
ATOM 3140 O O . ASP A 1 400 ? -25.234 26.359 14.289 1 84.38 400 ASP A O 1
ATOM 3144 N N . TRP A 1 401 ? -23.109 26.438 15.086 1 86 401 TRP A N 1
ATOM 3145 C CA . TRP A 1 401 ? -23.25 27.828 15.516 1 86 401 TRP A CA 1
ATOM 3146 C C . TRP A 1 401 ? -23.406 28.75 14.312 1 86 401 TRP A C 1
ATOM 3148 O O . TRP A 1 401 ? -24.203 29.703 14.352 1 86 401 TRP A O 1
ATOM 3158 N N . ALA A 1 402 ? -22.719 28.5 13.266 1 82.62 402 ALA A N 1
ATOM 3159 C CA . ALA A 1 402 ? -22.734 29.359 12.086 1 82.62 402 ALA A CA 1
ATOM 3160 C C . ALA A 1 402 ? -24.016 29.188 11.289 1 82.62 402 ALA A C 1
ATOM 3162 O O . ALA A 1 402 ? -24.438 30.094 10.57 1 82.62 402 ALA A O 1
ATOM 3163 N N . SER A 1 403 ? -24.609 28.031 11.375 1 78.19 403 SER A N 1
ATOM 3164 C CA . SER A 1 403 ? -25.828 27.781 10.633 1 78.19 403 SER A CA 1
ATOM 3165 C C . SER A 1 403 ? -27.031 28.422 11.328 1 78.19 403 SER A C 1
ATOM 3167 O O . SER A 1 403 ? -28.109 28.516 10.734 1 78.19 403 SER A O 1
ATOM 3169 N N . GLN A 1 404 ? -26.938 28.859 12.562 1 75.56 404 GLN A N 1
ATOM 3170 C CA . GLN A 1 404 ? -28.016 29.531 13.273 1 75.56 404 GLN A CA 1
ATOM 3171 C C . GLN A 1 404 ? -28 31.031 13.008 1 75.56 404 GLN A C 1
ATOM 3173 O O . GLN A 1 404 ? -29.047 31.672 12.977 1 75.56 404 GLN A O 1
ATOM 3178 N N . MET B 1 1 ? -40.625 -19.562 -16.469 1 23.42 1 MET B N 1
ATOM 3179 C CA . MET B 1 1 ? -40.594 -19.5 -17.922 1 23.42 1 MET B CA 1
ATOM 3180 C C . MET B 1 1 ? -39.312 -18.812 -18.391 1 23.42 1 MET B C 1
ATOM 3182 O O . MET B 1 1 ? -38.594 -19.328 -19.25 1 23.42 1 MET B O 1
ATOM 3186 N N . MET B 1 2 ? -39.25 -17.422 -18.547 1 27.09 2 MET B N 1
ATOM 3187 C CA . MET B 1 2 ? -37.969 -17.016 -19.094 1 27.09 2 MET B CA 1
ATOM 3188 C C . MET B 1 2 ? -36.875 -17.219 -18.078 1 27.09 2 MET B C 1
ATOM 3190 O O . MET B 1 2 ? -36.594 -16.344 -17.25 1 27.09 2 MET B O 1
ATOM 3194 N N . GLU B 1 3 ? -36.781 -18.297 -17.219 1 29.62 3 GLU B N 1
ATOM 3195 C CA . GLU B 1 3 ? -35.781 -18.828 -16.281 1 29.62 3 GLU B CA 1
ATOM 3196 C C . GLU B 1 3 ? -34.375 -18.75 -16.859 1 29.62 3 GLU B C 1
ATOM 3198 O O . GLU B 1 3 ? -33.969 -19.625 -17.625 1 29.62 3 GLU B O 1
ATOM 3203 N N . VAL B 1 4 ? -34.031 -17.656 -17.359 1 32.72 4 VAL B N 1
ATOM 3204 C CA . VAL B 1 4 ? -32.719 -17.422 -17.891 1 32.72 4 VAL B CA 1
ATOM 3205 C C . VAL B 1 4 ? -31.672 -18.062 -16.969 1 32.72 4 VAL B C 1
ATOM 3207 O O . VAL B 1 4 ? -31.516 -17.641 -15.82 1 32.72 4 VAL B O 1
ATOM 3210 N N . THR B 1 5 ? -31.344 -19.359 -16.906 1 32.88 5 THR B N 1
ATOM 3211 C CA . THR B 1 5 ? -30.344 -20.219 -16.281 1 32.88 5 THR B CA 1
ATOM 3212 C C . THR B 1 5 ? -29 -19.516 -16.172 1 32.88 5 THR B C 1
ATOM 3214 O O . THR B 1 5 ? -28.562 -18.859 -17.125 1 32.88 5 THR B O 1
ATOM 3217 N N . ALA B 1 6 ? -28.344 -19.188 -15.141 1 42.22 6 ALA B N 1
ATOM 3218 C CA . ALA B 1 6 ? -27.016 -18.766 -14.75 1 42.22 6 ALA B CA 1
ATOM 3219 C C . ALA B 1 6 ? -25.953 -19.312 -15.703 1 42.22 6 ALA B C 1
ATOM 3221 O O . ALA B 1 6 ? -25.109 -20.125 -15.305 1 42.22 6 ALA B O 1
ATOM 3222 N N . ARG B 1 7 ? -26.125 -19.844 -16.969 1 43.91 7 ARG B N 1
ATOM 3223 C CA . ARG B 1 7 ? -25.75 -20.688 -18.094 1 43.91 7 ARG B CA 1
ATOM 3224 C C . ARG B 1 7 ? -24.453 -20.203 -18.734 1 43.91 7 ARG B C 1
ATOM 3226 O O . ARG B 1 7 ? -23.922 -19.172 -18.359 1 43.91 7 ARG B O 1
ATOM 3233 N N . HIS B 1 8 ? -24.203 -20.344 -20.328 1 51.09 8 HIS B N 1
ATOM 3234 C CA . HIS B 1 8 ? -23.094 -20.406 -21.266 1 51.09 8 HIS B CA 1
ATOM 3235 C C . HIS B 1 8 ? -22.438 -19.047 -21.453 1 51.09 8 HIS B C 1
ATOM 3237 O O . HIS B 1 8 ? -22.891 -18.25 -22.281 1 51.09 8 HIS B O 1
ATOM 3243 N N . ILE B 1 9 ? -21.969 -18.375 -20.406 1 60.94 9 ILE B N 1
ATOM 3244 C CA . ILE B 1 9 ? -21.156 -17.234 -20.781 1 60.94 9 ILE B CA 1
ATOM 3245 C C . ILE B 1 9 ? -20.203 -17.641 -21.922 1 60.94 9 ILE B C 1
ATOM 3247 O O . ILE B 1 9 ? -19.516 -18.656 -21.828 1 60.94 9 ILE B O 1
ATOM 3251 N N . SER B 1 10 ? -20.344 -17.016 -23.094 1 74.12 10 SER B N 1
ATOM 3252 C CA . SER B 1 10 ? -19.547 -17.266 -24.281 1 74.12 10 SER B CA 1
ATOM 3253 C C . SER B 1 10 ? -18.047 -17.172 -23.969 1 74.12 10 SER B C 1
ATOM 3255 O O . SER B 1 10 ? -17.656 -16.516 -23.016 1 74.12 10 SER B O 1
ATOM 3257 N N . PHE B 1 11 ? -17.328 -18.062 -24.484 1 77.12 11 PHE B N 1
ATOM 3258 C CA . PHE B 1 11 ? -15.867 -18.078 -24.406 1 77.12 11 PHE B CA 1
ATOM 3259 C C . PHE B 1 11 ? -15.312 -16.672 -24.578 1 77.12 11 PHE B C 1
ATOM 3261 O O . PHE B 1 11 ? -14.375 -16.281 -23.875 1 77.12 11 PHE B O 1
ATOM 3268 N N . LEU B 1 12 ? -15.984 -15.93 -25.359 1 78.81 12 LEU B N 1
ATOM 3269 C CA . LEU B 1 12 ? -15.477 -14.594 -25.672 1 78.81 12 LEU B CA 1
ATOM 3270 C C . LEU B 1 12 ? -15.68 -13.648 -24.484 1 78.81 12 LEU B C 1
ATOM 3272 O O . LEU B 1 12 ? -14.812 -12.82 -24.188 1 78.81 12 LEU B O 1
ATOM 3276 N N . GLN B 1 13 ? -16.75 -13.797 -23.875 1 82.12 13 GLN B N 1
ATOM 3277 C CA . GLN B 1 13 ? -17.031 -12.938 -22.734 1 82.12 13 GLN B CA 1
ATOM 3278 C C . GLN B 1 13 ? -16.109 -13.266 -21.562 1 82.12 13 GLN B C 1
ATOM 3280 O O . GLN B 1 13 ? -15.648 -12.359 -20.859 1 82.12 13 GLN B O 1
ATOM 3285 N N . LEU B 1 14 ? -15.891 -14.469 -21.406 1 79.88 14 LEU B N 1
ATOM 3286 C CA . LEU B 1 14 ? -14.984 -14.898 -20.344 1 79.88 14 LEU B CA 1
ATOM 3287 C C . LEU B 1 14 ? -13.562 -14.422 -20.625 1 79.88 14 LEU B C 1
ATOM 3289 O O . LEU B 1 14 ? -12.875 -13.953 -19.719 1 79.88 14 LEU B O 1
ATOM 3293 N N . SER B 1 15 ? -13.227 -14.586 -21.875 1 83.88 15 SER B N 1
ATOM 3294 C CA . SER B 1 15 ? -11.891 -14.133 -22.266 1 83.88 15 SER B CA 1
ATOM 3295 C C . SER B 1 15 ? -11.75 -12.625 -22.094 1 83.88 15 SER B C 1
ATOM 3297 O O . SER B 1 15 ? -10.688 -12.141 -21.703 1 83.88 15 SER B O 1
ATOM 3299 N N . TRP B 1 16 ? -12.805 -11.961 -22.344 1 86.25 16 TRP B N 1
ATOM 3300 C CA . TRP B 1 16 ? -12.797 -10.508 -22.25 1 86.25 16 TRP B CA 1
ATOM 3301 C C . TRP B 1 16 ? -12.664 -10.062 -20.797 1 86.25 16 TRP B C 1
ATOM 3303 O O . TRP B 1 16 ? -11.883 -9.164 -20.484 1 86.25 16 TRP B O 1
ATOM 3313 N N . THR B 1 17 ? -13.336 -10.688 -19.922 1 83.12 17 THR B N 1
ATOM 3314 C CA . THR B 1 17 ? -13.273 -10.383 -18.5 1 83.12 17 THR B CA 1
ATOM 3315 C C . THR B 1 17 ? -11.891 -10.711 -17.938 1 83.12 17 THR B C 1
ATOM 3317 O O . THR B 1 17 ? -11.336 -9.945 -17.141 1 83.12 17 THR B O 1
ATOM 3320 N N . THR B 1 18 ? -11.445 -11.812 -18.375 1 85.19 18 THR B N 1
ATOM 3321 C CA . THR B 1 18 ? -10.109 -12.211 -17.922 1 85.19 18 THR B CA 1
ATOM 3322 C C . THR B 1 18 ? -9.055 -11.234 -18.438 1 85.19 18 THR B C 1
ATOM 3324 O O . THR B 1 18 ? -8.109 -10.898 -17.719 1 85.19 18 THR B O 1
ATOM 3327 N N . PHE B 1 19 ? -9.227 -10.891 -19.641 1 89.56 19 PHE B N 1
ATOM 3328 C CA . PHE B 1 19 ? -8.289 -9.945 -20.234 1 89.56 19 PHE B CA 1
ATOM 3329 C C . PHE B 1 19 ? -8.25 -8.648 -19.438 1 89.56 19 PHE B C 1
ATOM 3331 O O . PHE B 1 19 ? -7.172 -8.109 -19.172 1 89.56 19 PHE B O 1
ATOM 3338 N N . GLN B 1 20 ? -9.312 -8.18 -19.062 1 89.81 20 GLN B N 1
ATOM 3339 C CA . GLN B 1 20 ? -9.391 -6.949 -18.281 1 89.81 20 GLN B CA 1
ATOM 3340 C C . GLN B 1 20 ? -8.695 -7.109 -16.938 1 89.81 20 GLN B C 1
ATOM 3342 O O . GLN B 1 20 ? -7.984 -6.207 -16.484 1 89.81 20 GLN B O 1
ATOM 3347 N N . SER B 1 21 ? -8.898 -8.211 -16.344 1 86.69 21 SER B N 1
ATOM 3348 C CA . SER B 1 21 ? -8.266 -8.477 -15.055 1 86.69 21 SER B CA 1
ATOM 3349 C C . SER B 1 21 ? -6.75 -8.531 -15.18 1 86.69 21 SER B C 1
ATOM 3351 O O . SER B 1 21 ? -6.031 -8.023 -14.32 1 86.69 21 SER B O 1
ATOM 3353 N N . VAL B 1 22 ? -6.34 -9.109 -16.188 1 88.06 22 VAL B N 1
ATOM 3354 C CA . VAL B 1 22 ? -4.902 -9.219 -16.422 1 88.06 22 VAL B CA 1
ATOM 3355 C C . VAL B 1 22 ? -4.316 -7.836 -16.703 1 88.06 22 VAL B C 1
ATOM 3357 O O . VAL B 1 22 ? -3.191 -7.531 -16.297 1 88.06 22 VAL B O 1
ATOM 3360 N N . LEU B 1 23 ? -5.027 -7.07 -17.391 1 91.81 23 LEU B N 1
ATOM 3361 C CA . LEU B 1 23 ? -4.547 -5.742 -17.75 1 91.81 23 LEU B CA 1
ATOM 3362 C C . LEU B 1 23 ? -4.391 -4.871 -16.516 1 91.81 23 LEU B C 1
ATOM 3364 O O . LEU B 1 23 ? -3.498 -4.023 -16.453 1 91.81 23 LEU B O 1
ATOM 3368 N N . ILE B 1 24 ? -5.254 -5.02 -15.539 1 93 24 ILE B N 1
ATOM 3369 C CA . ILE B 1 24 ? -5.113 -4.301 -14.273 1 93 24 ILE B CA 1
ATOM 3370 C C . ILE B 1 24 ? -3.738 -4.586 -13.672 1 93 24 ILE B C 1
ATOM 3372 O O . ILE B 1 24 ? -3.008 -3.662 -13.305 1 93 24 ILE B O 1
ATOM 3376 N N . VAL B 1 25 ? -3.465 -5.852 -13.664 1 89.56 25 VAL B N 1
ATOM 3377 C CA . VAL B 1 25 ? -2.199 -6.301 -13.086 1 89.56 25 VAL B CA 1
ATOM 3378 C C . VAL B 1 25 ? -1.035 -5.738 -13.906 1 89.56 25 VAL B C 1
ATOM 3380 O O . VAL B 1 25 ? -0.04 -5.277 -13.336 1 89.56 25 VAL B 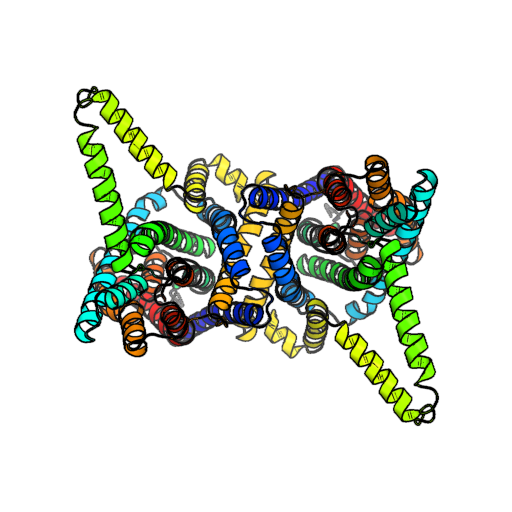O 1
ATOM 3383 N N . PHE B 1 26 ? -1.206 -5.762 -15.164 1 91.44 26 PHE B N 1
ATOM 3384 C CA . PHE B 1 26 ? -0.173 -5.277 -16.078 1 91.44 26 PHE B CA 1
ATOM 3385 C C . PHE B 1 26 ? 0.072 -3.789 -15.875 1 91.44 26 PHE B C 1
ATOM 3387 O O . PHE B 1 26 ? 1.221 -3.342 -15.844 1 91.44 26 PHE B O 1
ATOM 3394 N N . ILE B 1 27 ? -0.926 -3.021 -15.758 1 94.88 27 ILE B N 1
ATOM 3395 C CA . ILE B 1 27 ? -0.815 -1.574 -15.609 1 94.88 27 ILE B CA 1
ATOM 3396 C C . ILE B 1 27 ? -0.101 -1.241 -14.305 1 94.88 27 ILE B C 1
ATOM 3398 O O . ILE B 1 27 ? 0.786 -0.384 -14.273 1 94.88 27 ILE B O 1
ATOM 3402 N N . ILE B 1 28 ? -0.435 -1.907 -13.266 1 95.44 28 ILE B N 1
ATOM 3403 C CA . ILE B 1 28 ? 0.201 -1.669 -11.969 1 95.44 28 ILE B CA 1
ATOM 3404 C C . ILE B 1 28 ? 1.675 -2.059 -12.039 1 95.44 28 ILE B C 1
ATOM 3406 O O . ILE B 1 28 ? 2.541 -1.324 -11.562 1 95.44 28 ILE B O 1
ATOM 3410 N N . ALA B 1 29 ? 1.939 -3.156 -12.711 1 92.81 29 ALA B N 1
ATOM 3411 C CA . ALA B 1 29 ? 3.32 -3.615 -12.852 1 92.81 29 ALA B CA 1
ATOM 3412 C C . ALA B 1 29 ? 4.145 -2.639 -13.68 1 92.81 29 ALA B C 1
ATOM 3414 O O . ALA B 1 29 ? 5.316 -2.393 -13.383 1 92.81 29 ALA B O 1
ATOM 3415 N N . VAL B 1 30 ? 3.566 -2.113 -14.711 1 95.06 30 VAL B N 1
ATOM 3416 C CA . VAL B 1 30 ? 4.262 -1.146 -15.555 1 95.06 30 VAL B CA 1
ATOM 3417 C C . VAL B 1 30 ? 4.602 0.1 -14.742 1 95.06 30 VAL B C 1
ATOM 3419 O O . VAL B 1 30 ? 5.68 0.679 -14.898 1 95.06 30 VAL B O 1
ATOM 3422 N N . SER B 1 31 ? 3.732 0.516 -13.891 1 96.5 31 SER B N 1
ATOM 3423 C CA . SER B 1 31 ? 4.012 1.656 -13.023 1 96.5 31 SER B CA 1
ATOM 3424 C C . SER B 1 31 ? 5.203 1.379 -12.109 1 96.5 31 SER B C 1
ATOM 3426 O O . SER B 1 31 ? 6 2.275 -11.836 1 96.5 31 SER B O 1
ATOM 3428 N N . GLY B 1 32 ? 5.262 0.159 -11.625 1 95.12 32 GLY B N 1
ATOM 3429 C CA . GLY B 1 32 ? 6.434 -0.235 -10.859 1 95.12 32 GLY B CA 1
ATOM 3430 C C . GLY B 1 32 ? 7.715 -0.202 -11.672 1 95.12 32 GLY B C 1
ATOM 3431 O O . GLY B 1 32 ? 8.75 0.273 -11.195 1 95.12 32 GLY B O 1
ATOM 3432 N N . PHE B 1 33 ? 7.625 -0.69 -12.906 1 93.81 33 PHE B N 1
ATOM 3433 C CA . PHE B 1 33 ? 8.766 -0.67 -13.82 1 93.81 33 PHE B CA 1
ATOM 3434 C C . PHE B 1 33 ? 9.25 0.756 -14.047 1 93.81 33 PHE B C 1
ATOM 3436 O O . PHE B 1 33 ? 10.453 1.026 -13.977 1 93.81 33 PHE B O 1
ATOM 3443 N N . LEU B 1 34 ? 8.336 1.635 -14.258 1 95.62 34 LEU B N 1
ATOM 3444 C CA . LEU B 1 34 ? 8.664 3.035 -14.5 1 95.62 34 LEU B CA 1
ATOM 3445 C C . LEU B 1 34 ? 9.273 3.678 -13.258 1 95.62 34 LEU B C 1
ATOM 3447 O O . LEU B 1 34 ? 10.148 4.539 -13.367 1 95.62 34 LEU B O 1
ATOM 3451 N N . SER B 1 35 ? 8.812 3.297 -12.125 1 95.31 35 SER B N 1
ATOM 3452 C CA . SER B 1 35 ? 9.367 3.82 -10.883 1 95.31 35 SER B CA 1
ATOM 3453 C C . SER B 1 35 ? 10.812 3.381 -10.688 1 95.31 35 SER B C 1
ATOM 3455 O O . SER B 1 35 ? 11.641 4.152 -10.195 1 95.31 35 SER B O 1
ATOM 3457 N N . ALA B 1 36 ? 11.07 2.148 -11.008 1 93.25 36 ALA B N 1
ATOM 3458 C CA . ALA B 1 36 ? 12.445 1.665 -10.938 1 93.25 36 ALA B CA 1
ATOM 3459 C C . ALA B 1 36 ? 13.32 2.35 -11.977 1 93.25 36 ALA B C 1
ATOM 3461 O O . ALA B 1 36 ? 14.461 2.732 -11.688 1 93.25 36 ALA B O 1
ATOM 3462 N N . TYR B 1 37 ? 12.805 2.492 -13.156 1 93.06 37 TYR B N 1
ATOM 3463 C CA . TYR B 1 37 ? 13.523 3.129 -14.258 1 93.06 37 TYR B CA 1
ATOM 3464 C C . TYR B 1 37 ? 13.875 4.57 -13.914 1 93.06 37 TYR B C 1
ATOM 3466 O O . TYR B 1 37 ? 14.953 5.055 -14.273 1 93.06 37 TYR B O 1
ATOM 3474 N N . ALA B 1 38 ? 13.031 5.23 -13.188 1 92.94 38 ALA B N 1
ATOM 3475 C CA . ALA B 1 38 ? 13.227 6.629 -12.805 1 92.94 38 ALA B CA 1
ATOM 3476 C C . ALA B 1 38 ? 14.109 6.742 -11.562 1 92.94 38 ALA B C 1
ATOM 3478 O O . ALA B 1 38 ? 14.406 7.848 -11.109 1 92.94 38 ALA B O 1
ATOM 3479 N N . GLY B 1 39 ? 14.438 5.637 -10.969 1 92.06 39 GLY B N 1
ATOM 3480 C CA . GLY B 1 39 ? 15.32 5.648 -9.812 1 92.06 39 GLY B CA 1
ATOM 3481 C C . GLY B 1 39 ? 14.578 5.82 -8.5 1 92.06 39 GLY B C 1
ATOM 3482 O O . GLY B 1 39 ? 15.203 5.973 -7.449 1 92.06 39 GLY B O 1
ATOM 3483 N N . ILE B 1 40 ? 13.312 5.785 -8.547 1 91.88 40 ILE B N 1
ATOM 3484 C CA . ILE B 1 40 ? 12.484 5.98 -7.367 1 91.88 40 ILE B CA 1
ATOM 3485 C C . ILE B 1 40 ? 12.5 4.715 -6.512 1 91.88 40 ILE B C 1
ATOM 3487 O O . ILE B 1 40 ? 12.461 4.785 -5.281 1 91.88 40 ILE B O 1
ATOM 3491 N N . LEU B 1 41 ? 12.523 3.574 -7.176 1 94.25 41 LEU B N 1
ATOM 3492 C CA . LEU B 1 41 ? 12.477 2.285 -6.496 1 94.25 41 LEU B CA 1
ATOM 3493 C C . LEU B 1 41 ? 13.648 1.405 -6.926 1 94.25 41 LEU B C 1
ATOM 3495 O O . LEU B 1 41 ? 13.469 0.45 -7.684 1 94.25 41 LEU B O 1
ATOM 3499 N N . PRO B 1 42 ? 14.812 1.681 -6.32 1 92.19 42 PRO B N 1
ATOM 3500 C CA . PRO B 1 42 ? 15.992 0.868 -6.641 1 92.19 42 PRO B CA 1
ATOM 3501 C C . PRO B 1 42 ? 15.914 -0.539 -6.055 1 92.19 42 PRO B C 1
ATOM 3503 O O . PRO B 1 42 ? 14.992 -0.845 -5.293 1 92.19 42 PRO B O 1
ATOM 3506 N N . LYS B 1 43 ? 16.875 -1.352 -6.352 1 86.44 43 LYS B N 1
ATOM 3507 C CA . LYS B 1 43 ? 16.859 -2.762 -5.977 1 86.44 43 LYS B CA 1
ATOM 3508 C C . LYS B 1 43 ? 16.812 -2.928 -4.461 1 86.44 43 LYS B C 1
ATOM 3510 O O . LYS B 1 43 ? 16.109 -3.803 -3.947 1 86.44 43 LYS B O 1
ATOM 3515 N N . GLU B 1 44 ? 17.547 -2.129 -3.791 1 87.56 44 GLU B N 1
ATOM 3516 C CA . GLU B 1 44 ? 17.531 -2.186 -2.334 1 87.56 44 GLU B CA 1
ATOM 3517 C C . GLU B 1 44 ? 16.156 -1.858 -1.784 1 87.56 44 GLU B C 1
ATOM 3519 O O . GLU B 1 44 ? 15.68 -2.5 -0.84 1 87.56 44 GLU B O 1
ATOM 3524 N N . GLY B 1 45 ? 15.578 -0.885 -2.361 1 92.25 45 GLY B N 1
ATOM 3525 C CA . GLY B 1 45 ? 14.227 -0.524 -1.968 1 92.25 45 GLY B CA 1
ATOM 3526 C C . GLY B 1 45 ? 13.211 -1.614 -2.254 1 92.25 45 GLY B C 1
ATOM 3527 O O . GLY B 1 45 ? 12.289 -1.836 -1.463 1 92.25 45 GLY B O 1
ATOM 3528 N N . GLN B 1 46 ? 13.367 -2.271 -3.404 1 91.44 46 GLN B N 1
ATOM 3529 C CA . GLN B 1 46 ? 12.477 -3.365 -3.768 1 91.44 46 GLN B CA 1
ATOM 3530 C C . GLN B 1 46 ? 12.516 -4.477 -2.725 1 91.44 46 GLN B C 1
ATOM 3532 O O . GLN B 1 46 ? 11.477 -5.027 -2.355 1 91.44 46 GLN B O 1
ATOM 3537 N N . LYS B 1 47 ? 13.672 -4.762 -2.248 1 87.94 47 LYS B N 1
ATOM 3538 C CA . LYS B 1 47 ? 13.836 -5.801 -1.233 1 87.94 47 LYS B CA 1
ATOM 3539 C C . LYS B 1 47 ? 13.141 -5.41 0.068 1 87.94 47 LYS B C 1
ATOM 3541 O O . LYS B 1 47 ? 12.453 -6.227 0.68 1 87.94 47 LYS B O 1
ATOM 3546 N N . ILE B 1 48 ? 13.328 -4.203 0.447 1 92.38 48 ILE B N 1
ATOM 3547 C CA . ILE B 1 48 ? 12.773 -3.709 1.7 1 92.38 48 ILE B CA 1
ATOM 3548 C C . ILE B 1 48 ? 11.25 -3.707 1.618 1 92.38 48 ILE B C 1
ATOM 3550 O O . ILE B 1 48 ? 10.57 -4.156 2.545 1 92.38 48 ILE B O 1
ATOM 3554 N N . VAL B 1 49 ? 10.734 -3.23 0.503 1 94 49 VAL B N 1
ATOM 3555 C CA . VAL B 1 49 ? 9.289 -3.162 0.322 1 94 49 VAL B CA 1
ATOM 3556 C C . VAL B 1 49 ? 8.703 -4.574 0.279 1 94 49 VAL B C 1
ATOM 3558 O O . VAL B 1 49 ? 7.629 -4.824 0.825 1 94 49 VAL B O 1
ATOM 3561 N N . SER B 1 50 ? 9.383 -5.48 -0.34 1 88.44 50 SER B N 1
ATOM 3562 C CA . SER B 1 50 ? 8.945 -6.871 -0.393 1 88.44 50 SER B CA 1
ATOM 3563 C C . SER B 1 50 ? 8.898 -7.492 1.001 1 88.44 50 SER B C 1
ATOM 3565 O O . SER B 1 50 ? 7.957 -8.219 1.331 1 88.44 50 SER B O 1
ATOM 3567 N N . MET B 1 51 ? 9.906 -7.18 1.761 1 88.5 51 MET B N 1
ATOM 3568 C CA . MET B 1 51 ? 9.953 -7.711 3.121 1 88.5 51 MET B CA 1
ATOM 3569 C C . MET B 1 51 ? 8.844 -7.113 3.979 1 88.5 51 MET B C 1
ATOM 3571 O O . MET B 1 51 ? 8.258 -7.809 4.809 1 88.5 51 MET B O 1
ATOM 3575 N N . LEU B 1 52 ? 8.656 -5.902 3.811 1 93.5 52 LEU B N 1
ATOM 3576 C CA . LEU B 1 52 ? 7.559 -5.246 4.516 1 93.5 52 LEU B CA 1
ATOM 3577 C C . LEU B 1 52 ? 6.223 -5.891 4.156 1 93.5 52 LEU B C 1
ATOM 3579 O O . LEU B 1 52 ? 5.379 -6.105 5.031 1 93.5 52 LEU B O 1
ATOM 3583 N N . ASN B 1 53 ? 6.02 -6.168 2.904 1 91.81 53 ASN B N 1
ATOM 3584 C CA . ASN B 1 53 ? 4.793 -6.793 2.424 1 91.81 53 ASN B CA 1
ATOM 3585 C C . ASN B 1 53 ? 4.59 -8.172 3.041 1 91.81 53 ASN B C 1
ATOM 3587 O O . ASN B 1 53 ? 3.516 -8.469 3.57 1 91.81 53 ASN B O 1
ATOM 3591 N N . VAL B 1 54 ? 5.59 -8.984 3.045 1 84.81 54 VAL B N 1
ATOM 3592 C CA . VAL B 1 54 ? 5.488 -10.367 3.49 1 84.81 54 VAL B CA 1
ATOM 3593 C C . VAL B 1 54 ? 5.34 -10.414 5.012 1 84.81 54 VAL B C 1
ATOM 3595 O O . VAL B 1 54 ? 4.637 -11.273 5.547 1 84.81 54 VAL B O 1
ATOM 3598 N N . SER B 1 55 ? 5.965 -9.477 5.688 1 89.56 55 SER B N 1
ATOM 3599 C CA . SER B 1 55 ? 6.039 -9.555 7.145 1 89.56 55 SER B CA 1
ATOM 3600 C C . SER B 1 55 ? 4.852 -8.852 7.793 1 89.56 55 SER B C 1
ATOM 3602 O O . SER B 1 55 ? 4.465 -9.18 8.914 1 89.56 55 SER B O 1
ATOM 3604 N N . LEU B 1 56 ? 4.301 -7.949 7.086 1 95.06 56 LEU B N 1
ATOM 3605 C CA . LEU B 1 56 ? 3.275 -7.148 7.746 1 95.06 56 LEU B CA 1
ATOM 3606 C C . LEU B 1 56 ? 1.984 -7.141 6.934 1 95.06 56 LEU B C 1
ATOM 3608 O O . LEU B 1 56 ? 0.924 -7.512 7.441 1 95.06 56 LEU B O 1
ATOM 3612 N N . LEU B 1 57 ? 2.039 -6.801 5.684 1 94.94 57 LEU B N 1
ATOM 3613 C CA . LEU B 1 57 ? 0.845 -6.516 4.898 1 94.94 57 LEU B CA 1
ATOM 3614 C C . LEU B 1 57 ? 0.142 -7.805 4.488 1 94.94 57 LEU B C 1
ATOM 3616 O O . LEU B 1 57 ? -1.086 -7.895 4.551 1 94.94 57 LEU B O 1
ATOM 3620 N N . THR B 1 58 ? 0.896 -8.789 4.035 1 88.88 58 THR B N 1
ATOM 3621 C CA . THR B 1 58 ? 0.315 -10.07 3.652 1 88.88 58 THR B CA 1
ATOM 3622 C C . THR B 1 58 ? -0.364 -10.734 4.844 1 88.88 58 THR B C 1
ATOM 3624 O O . THR B 1 58 ? -1.486 -11.227 4.73 1 88.88 58 THR B O 1
ATOM 3627 N N . PRO B 1 59 ? 0.288 -10.766 6.023 1 91.12 59 PRO B N 1
ATOM 3628 C CA . PRO B 1 59 ? -0.412 -11.297 7.195 1 91.12 59 PRO B CA 1
ATOM 3629 C C . PRO B 1 59 ? -1.736 -10.578 7.465 1 91.12 59 PRO B C 1
ATOM 3631 O O . PRO B 1 59 ? -2.715 -11.219 7.859 1 91.12 59 PRO B O 1
ATOM 3634 N N . CYS B 1 60 ? -1.771 -9.289 7.293 1 94.25 60 CYS B N 1
ATOM 3635 C CA . CYS B 1 60 ? -3.016 -8.547 7.461 1 94.25 60 CYS B CA 1
ATOM 3636 C C . CYS B 1 60 ? -4.059 -9 6.445 1 94.25 60 CYS B C 1
ATOM 3638 O O . CYS B 1 60 ? -5.242 -9.117 6.777 1 94.25 60 CYS B O 1
ATOM 3640 N N . LEU B 1 61 ? -3.625 -9.203 5.223 1 89.06 61 LEU B N 1
ATOM 3641 C CA . LEU B 1 61 ? -4.523 -9.68 4.18 1 89.06 61 LEU B CA 1
ATOM 3642 C C . LEU B 1 61 ? -5.098 -11.047 4.539 1 89.06 61 LEU B C 1
ATOM 3644 O O . LEU B 1 61 ? -6.301 -11.273 4.398 1 89.06 61 LEU B O 1
ATOM 3648 N N . ILE B 1 62 ? -4.234 -11.922 4.984 1 85.5 62 ILE B N 1
ATOM 3649 C CA . ILE B 1 62 ? -4.645 -13.273 5.363 1 85.5 62 ILE B CA 1
ATOM 3650 C C . ILE B 1 62 ? -5.676 -13.203 6.484 1 85.5 62 ILE B C 1
ATOM 3652 O O . ILE B 1 62 ? -6.746 -13.812 6.395 1 85.5 62 ILE B O 1
ATOM 3656 N N . PHE B 1 63 ? -5.367 -12.445 7.523 1 90.94 63 PHE B N 1
ATOM 3657 C CA . PHE B 1 63 ? -6.273 -12.328 8.656 1 90.94 63 PHE B CA 1
ATOM 3658 C C . PHE B 1 63 ? -7.605 -11.727 8.227 1 90.94 63 PHE B C 1
ATOM 3660 O O . PHE B 1 63 ? -8.664 -12.211 8.625 1 90.94 63 PHE B O 1
ATOM 3667 N N . SER B 1 64 ? -7.531 -10.703 7.461 1 89.62 64 SER B N 1
ATOM 3668 C CA . SER B 1 64 ? -8.727 -9.992 7.016 1 89.62 64 SER B CA 1
ATOM 3669 C C . SER B 1 64 ? -9.648 -10.906 6.215 1 89.62 64 SER B C 1
ATOM 3671 O O . SER B 1 64 ? -10.867 -10.836 6.336 1 89.62 64 SER B O 1
ATOM 3673 N N . LYS B 1 65 ? -9.109 -11.758 5.398 1 82.94 65 LYS B N 1
ATOM 3674 C CA . LYS B 1 65 ? -9.93 -12.57 4.516 1 82.94 65 LYS B CA 1
ATOM 3675 C C . LYS B 1 65 ? -10.297 -13.898 5.172 1 82.94 65 LYS B C 1
ATOM 3677 O O . LYS B 1 65 ? -11.43 -14.367 5.062 1 82.94 65 LYS B O 1
ATOM 3682 N N . LEU B 1 66 ? -9.367 -14.516 5.902 1 81.38 66 LEU B N 1
ATOM 3683 C CA . LEU B 1 66 ? -9.562 -15.867 6.422 1 81.38 66 LEU B CA 1
ATOM 3684 C C . LEU B 1 66 ? -10.375 -15.844 7.711 1 81.38 66 LEU B C 1
ATOM 3686 O O . LEU B 1 66 ? -11.219 -16.703 7.93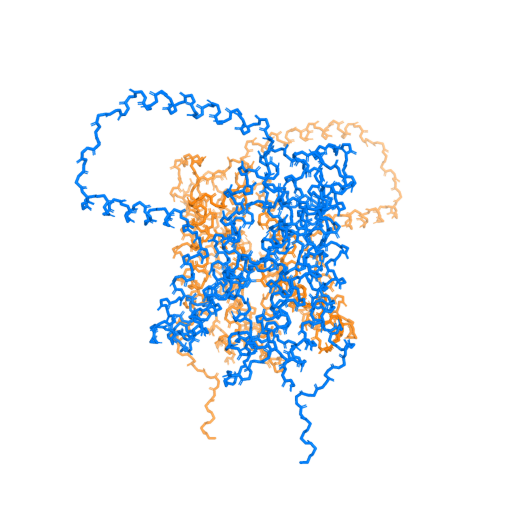 1 81.38 66 LEU B O 1
ATOM 3690 N N . ALA B 1 67 ? -10.039 -14.906 8.578 1 84.94 67 ALA B N 1
ATOM 3691 C CA . ALA B 1 67 ? -10.727 -14.875 9.867 1 84.94 67 ALA B CA 1
ATOM 3692 C C . ALA B 1 67 ? -12.219 -14.594 9.688 1 84.94 67 ALA B C 1
ATOM 3694 O O . ALA B 1 67 ? -13.039 -15.031 10.492 1 84.94 67 ALA B O 1
ATOM 3695 N N . ARG B 1 68 ? -12.539 -13.961 8.648 1 81 68 ARG B N 1
ATOM 3696 C CA . ARG B 1 68 ? -13.922 -13.578 8.383 1 81 68 ARG B CA 1
ATOM 3697 C C . ARG B 1 68 ? -14.719 -14.75 7.832 1 81 68 ARG B C 1
ATOM 3699 O O . ARG B 1 68 ? -15.922 -14.867 8.094 1 81 68 ARG B O 1
ATOM 3706 N N . SER B 1 69 ? -14.18 -15.594 7.027 1 73.12 69 SER B N 1
ATOM 3707 C CA . SER B 1 69 ? -14.969 -16.531 6.242 1 73.12 69 SER B CA 1
ATOM 3708 C C . SER B 1 69 ? -14.648 -17.969 6.621 1 73.12 69 SER B C 1
ATOM 3710 O O . SER B 1 69 ? -15.352 -18.906 6.211 1 73.12 69 SER B O 1
ATOM 3712 N N . LEU B 1 70 ? -13.609 -18.125 7.395 1 69.5 70 LEU B N 1
ATOM 3713 C CA . LEU B 1 70 ? -13.156 -19.5 7.602 1 69.5 70 LEU B CA 1
ATOM 3714 C C . LEU B 1 70 ? -14.109 -20.25 8.516 1 69.5 70 LEU B C 1
ATOM 3716 O O . LEU B 1 70 ? -14.516 -19.75 9.562 1 69.5 70 LEU B O 1
ATOM 3720 N N . SER B 1 71 ? -14.789 -21.172 7.859 1 66.56 71 SER B N 1
ATOM 3721 C CA . SER B 1 71 ? -15.508 -22.141 8.672 1 66.56 71 SER B CA 1
ATOM 3722 C C . SER B 1 71 ? -14.656 -23.375 8.953 1 66.56 71 SER B C 1
ATOM 3724 O O . SER B 1 71 ? -13.727 -23.672 8.203 1 66.56 71 SER B O 1
ATOM 3726 N N . PHE B 1 72 ? -14.773 -23.969 10.047 1 61.47 72 PHE B N 1
ATOM 3727 C CA . PHE B 1 72 ? -14.023 -25.156 10.43 1 61.47 72 PHE B CA 1
ATOM 3728 C C . PHE B 1 72 ? -14.133 -26.234 9.352 1 61.47 72 PHE B C 1
ATOM 3730 O O . PHE B 1 72 ? -13.164 -26.969 9.094 1 61.47 72 PHE B O 1
ATOM 3737 N N . GLY B 1 73 ? -15.219 -26.359 8.742 1 62.84 73 GLY B N 1
ATOM 3738 C CA . GLY B 1 73 ? -15.391 -27.328 7.676 1 62.84 73 GLY B CA 1
ATOM 3739 C C . GLY B 1 73 ? -14.484 -27.062 6.488 1 62.84 73 GLY B C 1
ATOM 3740 O O . GLY B 1 73 ? -13.93 -28 5.914 1 62.84 73 GLY B O 1
ATOM 3741 N N . THR B 1 74 ? -14.133 -25.875 6.297 1 67.75 74 THR B N 1
ATOM 3742 C CA . THR B 1 74 ? -13.281 -25.516 5.172 1 67.75 74 THR B CA 1
ATOM 3743 C C . THR B 1 74 ? -11.82 -25.812 5.484 1 67.75 74 THR B C 1
ATOM 3745 O O . THR B 1 74 ? -11.039 -26.141 4.59 1 67.75 74 THR B O 1
ATOM 3748 N N . LEU B 1 75 ? -11.516 -25.797 6.734 1 67.56 75 LEU B N 1
ATOM 3749 C CA . LEU B 1 75 ? -10.125 -25.984 7.141 1 67.56 75 LEU B CA 1
ATOM 3750 C C . LEU B 1 75 ? -9.664 -27.406 6.859 1 67.56 75 LEU B C 1
ATOM 3752 O O . LEU B 1 75 ? -8.523 -27.625 6.434 1 67.56 75 LEU B O 1
ATOM 3756 N N . ILE B 1 76 ? -10.555 -28.297 7.039 1 66.12 76 ILE B N 1
ATOM 3757 C CA . ILE B 1 76 ? -10.188 -29.703 6.863 1 66.12 76 ILE B CA 1
ATOM 3758 C C . ILE B 1 76 ? -9.992 -30 5.379 1 66.12 76 ILE B C 1
ATOM 3760 O O . ILE B 1 76 ? -9.156 -30.828 5.016 1 66.12 76 ILE B O 1
ATOM 3764 N N . GLN B 1 77 ? -10.594 -29.297 4.633 1 72.81 77 GLN B N 1
ATOM 3765 C CA . GLN B 1 77 ? -10.531 -29.562 3.201 1 72.81 77 GLN B CA 1
ATOM 3766 C C . GLN B 1 77 ? -9.297 -28.938 2.572 1 72.81 77 GLN B C 1
ATOM 3768 O O . GLN B 1 77 ? -8.992 -29.188 1.406 1 72.81 77 GLN B O 1
ATOM 3773 N N . LEU B 1 78 ? -8.477 -28.406 3.453 1 79.06 78 LEU B N 1
ATOM 3774 C CA . LEU B 1 78 ? -7.32 -27.688 2.947 1 79.06 78 LEU B CA 1
ATOM 3775 C C . LEU B 1 78 ? -6.152 -28.625 2.693 1 79.06 78 LEU B C 1
ATOM 3777 O O . LEU B 1 78 ? -5.141 -28.234 2.104 1 79.06 78 LEU B O 1
ATOM 3781 N N . TYR B 1 79 ? -6.352 -30 2.98 1 82.25 79 TYR B N 1
ATOM 3782 C CA . TYR B 1 79 ? -5.289 -30.969 2.779 1 82.25 79 TYR B CA 1
ATOM 3783 C C . TYR B 1 79 ? -5.023 -31.188 1.294 1 82.25 79 TYR B C 1
ATOM 3785 O O . TYR B 1 79 ? -3.965 -31.703 0.915 1 82.25 79 TYR B O 1
ATOM 3793 N N . VAL B 1 80 ? -5.879 -30.828 0.467 1 87.31 80 VAL B N 1
ATOM 3794 C CA . VAL B 1 80 ? -5.754 -31.016 -0.974 1 87.31 80 VAL B CA 1
ATOM 3795 C C . VAL B 1 80 ? -4.656 -30.109 -1.524 1 87.31 80 VAL B C 1
ATOM 3797 O O . VAL B 1 80 ? -4.027 -30.422 -2.537 1 87.31 80 VAL B O 1
ATOM 3800 N N . VAL B 1 81 ? -4.363 -28.984 -0.844 1 91.19 81 VAL B N 1
ATOM 3801 C CA . VAL B 1 81 ? -3.422 -27.984 -1.354 1 91.19 81 VAL B CA 1
ATOM 3802 C C . VAL B 1 81 ? -2.002 -28.547 -1.297 1 91.19 81 VAL B C 1
ATOM 3804 O O . VAL B 1 81 ? -1.278 -28.531 -2.295 1 91.19 81 VAL B O 1
ATOM 3807 N N . PRO B 1 82 ? -1.59 -29.203 -0.157 1 91.19 82 PRO B N 1
ATOM 3808 C CA . PRO B 1 82 ? -0.258 -29.812 -0.138 1 91.19 82 PRO B CA 1
ATOM 3809 C C . PRO B 1 82 ? -0.119 -30.953 -1.138 1 91.19 82 PRO B C 1
ATOM 3811 O O . PRO B 1 82 ? 0.967 -31.188 -1.679 1 91.19 82 PRO B O 1
ATOM 3814 N N . ILE B 1 83 ? -1.144 -31.641 -1.357 1 92.06 83 ILE B N 1
ATOM 3815 C CA . ILE B 1 83 ? -1.115 -32.719 -2.328 1 92.06 83 ILE B CA 1
ATOM 3816 C C . ILE B 1 83 ? -0.912 -32.156 -3.732 1 92.06 83 ILE B C 1
ATOM 3818 O O . ILE B 1 83 ? -0.077 -32.656 -4.492 1 92.06 83 ILE B O 1
ATOM 3822 N N . PHE B 1 84 ? -1.7 -31.234 -4.004 1 94.38 84 PHE B N 1
ATOM 3823 C CA . PHE B 1 84 ? -1.554 -30.578 -5.301 1 94.38 84 PHE B CA 1
ATOM 3824 C C . PHE B 1 84 ? -0.161 -29.984 -5.449 1 94.38 84 PHE B C 1
ATOM 3826 O O . PHE B 1 84 ? 0.441 -30.047 -6.523 1 94.38 84 PHE B O 1
ATOM 3833 N N . TYR B 1 85 ? 0.348 -29.359 -4.391 1 95.75 85 TYR B N 1
ATOM 3834 C CA . TYR B 1 85 ? 1.683 -28.766 -4.402 1 95.75 85 TYR B CA 1
ATOM 3835 C C . TYR B 1 85 ? 2.734 -29.812 -4.773 1 95.75 85 TYR B C 1
ATOM 3837 O O . TYR B 1 85 ? 3.602 -29.547 -5.609 1 95.75 85 TYR B O 1
ATOM 3845 N N . THR B 1 86 ? 2.65 -30.938 -4.152 1 96.06 86 THR B N 1
ATOM 3846 C CA . THR B 1 86 ? 3.607 -32 -4.402 1 96.06 86 THR B CA 1
ATOM 3847 C C . THR B 1 86 ? 3.521 -32.5 -5.848 1 96.06 86 THR B C 1
ATOM 3849 O O . THR B 1 86 ? 4.547 -32.719 -6.488 1 96.06 86 THR B O 1
ATOM 3852 N N . ALA B 1 87 ? 2.32 -32.594 -6.289 1 96.5 87 ALA B N 1
ATOM 3853 C CA . ALA B 1 87 ? 2.125 -33 -7.672 1 96.5 87 ALA B CA 1
ATOM 3854 C C . ALA B 1 87 ? 2.719 -31.984 -8.648 1 96.5 87 ALA B C 1
ATOM 3856 O O . ALA B 1 87 ? 3.363 -32.375 -9.625 1 96.5 87 ALA B O 1
ATOM 3857 N N . LEU B 1 88 ? 2.49 -30.734 -8.391 1 97.5 88 LEU B N 1
ATOM 3858 C CA . LEU B 1 88 ? 2.969 -29.672 -9.273 1 97.5 88 LEU B CA 1
ATOM 3859 C C . LEU B 1 88 ? 4.492 -29.609 -9.273 1 97.5 88 LEU B C 1
ATOM 3861 O O . LEU B 1 88 ? 5.113 -29.516 -10.336 1 97.5 88 LEU B O 1
ATOM 3865 N N . VAL B 1 89 ? 5.105 -29.672 -8.109 1 97.06 89 VAL B N 1
ATOM 3866 C CA . VAL B 1 89 ? 6.559 -29.594 -7.98 1 97.06 89 VAL B CA 1
ATOM 3867 C C . VAL B 1 89 ? 7.207 -30.797 -8.656 1 97.06 89 VAL B C 1
ATOM 3869 O O . VAL B 1 89 ? 8.219 -30.656 -9.352 1 97.06 89 VAL B O 1
ATOM 3872 N N . SER B 1 90 ? 6.602 -31.953 -8.43 1 97.69 90 SER B N 1
ATOM 3873 C CA . SER B 1 90 ? 7.141 -33.156 -9.039 1 97.69 90 SER B CA 1
ATOM 3874 C C . SER B 1 90 ? 7.07 -33.094 -10.555 1 97.69 90 SER B C 1
ATOM 3876 O O . SER B 1 90 ? 8.047 -33.438 -11.242 1 97.69 90 SER B O 1
ATOM 3878 N N . THR B 1 91 ? 5.934 -32.719 -11.039 1 97.94 91 THR B N 1
ATOM 3879 C CA . THR B 1 91 ? 5.758 -32.625 -12.484 1 97.94 91 THR B CA 1
ATOM 3880 C C . THR B 1 91 ? 6.699 -31.578 -13.078 1 97.94 91 THR B C 1
ATOM 3882 O O . THR B 1 91 ? 7.277 -31.781 -14.148 1 97.94 91 THR B O 1
ATOM 3885 N N . SER B 1 92 ? 6.836 -30.422 -12.438 1 98 92 SER B N 1
ATOM 3886 C CA . SER B 1 92 ? 7.727 -29.375 -12.906 1 98 92 SER B CA 1
ATOM 3887 C C . SER B 1 92 ? 9.188 -29.828 -12.867 1 98 92 SER B C 1
ATOM 3889 O O . SER B 1 92 ? 9.969 -29.5 -13.766 1 98 92 SER B O 1
ATOM 3891 N N . TYR B 1 93 ? 9.57 -30.562 -11.805 1 98.06 93 TYR B N 1
ATOM 3892 C CA . TYR B 1 93 ? 10.914 -31.094 -11.672 1 98.06 93 TYR B CA 1
ATOM 3893 C C . TYR B 1 93 ? 11.242 -32.031 -12.82 1 98.06 93 TYR B C 1
ATOM 3895 O O . TYR B 1 93 ? 12.305 -31.938 -13.43 1 98.06 93 TYR B O 1
ATOM 3903 N N . PHE B 1 94 ? 10.344 -32.938 -13.062 1 98.06 94 PHE B N 1
ATOM 3904 C CA . PHE B 1 94 ? 10.547 -33.906 -14.133 1 98.06 94 PHE B CA 1
ATOM 3905 C C . PHE B 1 94 ? 10.602 -33.219 -15.492 1 98.06 94 PHE B C 1
ATOM 3907 O O . PHE B 1 94 ? 11.414 -33.562 -16.344 1 98.06 94 PHE B O 1
ATOM 3914 N N . SER B 1 95 ? 9.734 -32.281 -15.703 1 98.19 95 SER B N 1
ATOM 3915 C CA . SER B 1 95 ? 9.719 -31.531 -16.953 1 98.19 95 SER B CA 1
ATOM 3916 C C . SER B 1 95 ? 11.031 -30.781 -17.172 1 98.19 95 SER B C 1
ATOM 3918 O O . SER B 1 95 ? 11.594 -30.812 -18.266 1 98.19 95 SER B O 1
ATOM 3920 N N . ALA B 1 96 ? 11.484 -30.141 -16.125 1 98.5 96 ALA B N 1
ATOM 3921 C CA . ALA B 1 96 ? 12.727 -29.375 -16.203 1 98.5 96 ALA B CA 1
ATOM 3922 C C . ALA B 1 96 ? 13.914 -30.297 -16.484 1 98.5 96 ALA B C 1
ATOM 3924 O O . ALA B 1 96 ? 14.789 -29.953 -17.281 1 98.5 96 ALA B O 1
ATOM 3925 N N . SER B 1 97 ? 13.945 -31.469 -15.852 1 98.19 97 SER B N 1
ATOM 3926 C CA . SER B 1 97 ? 15.023 -32.438 -16.047 1 98.19 97 SER B CA 1
ATOM 3927 C C . SER B 1 97 ? 15.023 -32.969 -17.469 1 98.19 97 SER B C 1
ATOM 3929 O O . SER B 1 97 ? 16.078 -33.094 -18.094 1 98.19 97 SER B O 1
ATOM 3931 N N . LEU B 1 98 ? 13.883 -33.25 -17.938 1 98.19 98 LEU B N 1
ATOM 3932 C CA . LEU B 1 98 ? 13.742 -33.781 -19.281 1 98.19 98 LEU B CA 1
ATOM 3933 C C . LEU B 1 98 ? 14.172 -32.781 -20.328 1 98.19 98 LEU B C 1
ATOM 3935 O O . LEU B 1 98 ? 14.938 -33.094 -21.234 1 98.19 98 LEU B O 1
ATOM 3939 N N . VAL B 1 99 ? 13.664 -31.562 -20.234 1 98.31 99 VAL B N 1
ATOM 3940 C CA . VAL B 1 99 ? 13.969 -30.516 -21.203 1 98.31 99 VAL B CA 1
ATOM 3941 C C . VAL B 1 99 ? 15.453 -30.188 -21.156 1 98.31 99 VAL B C 1
ATOM 3943 O O . VAL B 1 99 ? 16.078 -29.938 -22.203 1 98.31 99 VAL B O 1
ATOM 3946 N N . SER B 1 100 ? 16.016 -30.109 -19.938 1 98.06 100 SER B N 1
ATOM 3947 C CA . SER B 1 100 ? 17.438 -29.828 -19.781 1 98.06 100 SER B CA 1
ATOM 3948 C C . SER B 1 100 ? 18.281 -30.906 -20.453 1 98.06 100 SER B C 1
ATOM 3950 O O . SER B 1 100 ? 19.328 -30.594 -21.047 1 98.06 100 SER B O 1
ATOM 3952 N N . LYS B 1 101 ? 17.891 -32.156 -20.375 1 97.75 101 LYS B N 1
ATOM 3953 C CA . LYS B 1 101 ? 18.609 -33.25 -21.016 1 97.75 101 LYS B CA 1
ATOM 3954 C C . LYS B 1 101 ? 18.531 -33.125 -22.547 1 97.75 101 LYS B C 1
ATOM 3956 O O . LYS B 1 101 ? 19.531 -33.344 -23.234 1 97.75 101 LYS B O 1
ATOM 3961 N N . ILE B 1 102 ? 17.391 -32.781 -23.047 1 97.88 102 ILE B N 1
ATOM 3962 C CA . ILE B 1 102 ? 17.188 -32.656 -24.484 1 97.88 102 ILE B CA 1
ATOM 3963 C C . ILE B 1 102 ? 18.047 -31.531 -25.031 1 97.88 102 ILE B C 1
ATOM 3965 O O . ILE B 1 102 ? 18.609 -31.641 -26.125 1 97.88 102 ILE B O 1
ATOM 3969 N N . LEU B 1 103 ? 18.156 -30.469 -24.266 1 97.44 103 LEU B N 1
ATOM 3970 C CA . LEU B 1 103 ? 18.906 -29.297 -24.719 1 97.44 103 LEU B CA 1
ATOM 3971 C C . LEU B 1 103 ? 20.375 -29.391 -24.312 1 97.44 103 LEU B C 1
ATOM 3973 O O . LEU B 1 103 ? 21.141 -28.469 -24.547 1 97.44 103 LEU B O 1
ATOM 3977 N N . LYS B 1 104 ? 20.781 -30.422 -23.656 1 96.75 104 LYS B N 1
ATOM 3978 C CA . LYS B 1 104 ? 22.156 -30.734 -23.281 1 96.75 104 LYS B CA 1
ATOM 3979 C C . LYS B 1 104 ? 22.75 -29.656 -22.391 1 96.75 104 LYS B C 1
ATOM 3981 O O . LYS B 1 104 ? 23.828 -29.141 -22.672 1 96.75 104 LYS B O 1
ATOM 3986 N N . LEU B 1 105 ? 22.078 -29.344 -21.406 1 96.88 105 LEU B N 1
ATOM 3987 C CA . LEU B 1 105 ? 22.547 -28.359 -20.422 1 96.88 105 LEU B CA 1
ATOM 3988 C C . LEU B 1 105 ? 23.406 -29.047 -19.359 1 96.88 105 LEU B C 1
ATOM 3990 O O . LEU B 1 105 ? 23.234 -30.219 -19.062 1 96.88 105 LEU B O 1
ATOM 3994 N N . ASP B 1 106 ? 24.344 -28.281 -18.859 1 95 106 ASP B N 1
ATOM 3995 C CA . ASP B 1 106 ? 25.219 -28.859 -17.844 1 95 106 ASP B CA 1
ATOM 3996 C C . ASP B 1 106 ? 24.531 -28.891 -16.469 1 95 106 ASP B C 1
ATOM 3998 O O . ASP B 1 106 ? 23.359 -28.562 -16.359 1 95 106 ASP B O 1
ATOM 4002 N N . GLY B 1 107 ? 25.188 -29.328 -15.406 1 94.75 107 GLY B N 1
ATOM 4003 C CA . GLY B 1 107 ? 24.609 -29.516 -14.078 1 94.75 107 GLY B CA 1
ATOM 4004 C C . GLY B 1 107 ? 24.047 -28.234 -13.484 1 94.75 107 GLY B C 1
ATOM 4005 O O . GLY B 1 107 ? 22.906 -28.219 -13.016 1 94.75 107 GLY B O 1
ATOM 4006 N N . ASP B 1 108 ? 24.859 -27.156 -13.531 1 95.5 108 ASP B N 1
ATOM 4007 C CA . ASP B 1 108 ? 24.438 -25.875 -12.969 1 95.5 108 ASP B CA 1
ATOM 4008 C C . ASP B 1 108 ? 23.297 -25.266 -13.773 1 95.5 108 ASP B C 1
ATOM 4010 O O . ASP B 1 108 ? 22.375 -24.688 -13.203 1 95.5 108 ASP B O 1
ATOM 4014 N N . GLU B 1 109 ? 23.453 -25.422 -15.062 1 96.75 109 GLU B N 1
ATOM 4015 C CA . GLU B 1 109 ? 22.391 -24.906 -15.938 1 96.75 109 GLU B CA 1
ATOM 4016 C C . GLU B 1 109 ? 21.078 -25.656 -15.703 1 96.75 109 GLU B C 1
ATOM 4018 O O . GLU B 1 109 ? 20.016 -25.062 -15.695 1 96.75 109 GLU B O 1
ATOM 4023 N N . THR B 1 110 ? 21.203 -26.969 -15.547 1 97.38 110 THR B N 1
ATOM 4024 C CA . THR B 1 110 ? 20.047 -27.797 -15.25 1 97.38 110 THR B CA 1
ATOM 4025 C C . THR B 1 110 ? 19.422 -27.406 -13.914 1 97.38 110 THR B C 1
ATOM 4027 O O . THR B 1 110 ? 18.203 -27.328 -13.789 1 97.38 110 THR B O 1
ATOM 4030 N N . ASN B 1 111 ? 20.188 -27.125 -12.953 1 97.06 111 ASN B N 1
ATOM 4031 C CA . ASN B 1 111 ? 19.703 -26.703 -11.648 1 97.06 111 ASN B CA 1
ATOM 4032 C C . ASN B 1 111 ? 18.953 -25.375 -11.734 1 97.06 111 ASN B C 1
ATOM 4034 O O . ASN B 1 111 ? 17.953 -25.172 -11.055 1 97.06 111 ASN B O 1
ATOM 4038 N N . PHE B 1 112 ? 19.547 -24.484 -12.555 1 97.19 112 PHE B N 1
ATOM 4039 C CA . PHE B 1 112 ? 18.875 -23.203 -12.766 1 97.19 112 PHE B CA 1
ATOM 4040 C C . PHE B 1 112 ? 17.484 -23.406 -13.367 1 97.19 112 PHE B C 1
ATOM 4042 O O . PHE B 1 112 ? 16.516 -22.797 -12.914 1 97.19 112 PHE B O 1
ATOM 4049 N N . VAL B 1 113 ? 17.406 -24.297 -14.336 1 98.19 113 VAL B N 1
ATOM 4050 C CA . VAL B 1 113 ? 16.141 -24.562 -15.016 1 98.19 113 VAL B CA 1
ATOM 4051 C C . VAL B 1 113 ? 15.164 -25.234 -14.047 1 98.19 113 VAL B C 1
ATOM 4053 O O . VAL B 1 113 ? 13.984 -24.891 -14.023 1 98.19 113 VAL B O 1
ATOM 4056 N N . ILE B 1 114 ? 15.609 -26.141 -13.281 1 98.12 114 ILE B N 1
ATOM 4057 C CA . ILE B 1 114 ? 14.766 -26.781 -12.281 1 98.12 114 ILE B CA 1
ATOM 4058 C C . ILE B 1 114 ? 14.281 -25.75 -11.266 1 98.12 114 ILE B C 1
ATOM 4060 O O . ILE B 1 114 ? 13.094 -25.703 -10.93 1 98.12 114 ILE B O 1
ATOM 4064 N N . GLY B 1 115 ? 15.164 -24.922 -10.812 1 96.94 115 GLY B N 1
ATOM 4065 C CA . GLY B 1 115 ? 14.82 -23.891 -9.844 1 96.94 115 GLY B CA 1
ATOM 4066 C C . GLY B 1 115 ? 13.742 -22.938 -10.344 1 96.94 115 GLY B C 1
ATOM 4067 O O . GLY B 1 115 ? 12.828 -22.578 -9.602 1 96.94 115 GLY B O 1
ATOM 4068 N N . THR B 1 116 ? 13.82 -22.516 -11.578 1 97.19 116 THR B N 1
ATOM 4069 C CA . THR B 1 116 ? 12.852 -21.594 -12.148 1 97.19 116 THR B CA 1
ATOM 4070 C C . THR B 1 116 ? 11.531 -22.312 -12.438 1 97.19 116 THR B C 1
ATOM 4072 O O . THR B 1 116 ? 10.484 -21.672 -12.547 1 97.19 116 THR B O 1
ATOM 4075 N N . SER B 1 117 ? 11.547 -23.625 -12.508 1 97.75 117 SER B N 1
ATOM 4076 C CA . SER B 1 117 ? 10.375 -24.391 -12.906 1 97.75 117 SER B CA 1
ATOM 4077 C C . SER B 1 117 ? 9.562 -24.812 -11.688 1 97.75 117 SER B C 1
ATOM 4079 O O . SER B 1 117 ? 8.336 -24.922 -11.758 1 97.75 117 SER B O 1
ATOM 4081 N N . VAL B 1 118 ? 10.203 -25.125 -10.648 1 97.44 118 VAL B N 1
ATOM 4082 C CA . VAL B 1 118 ? 9.516 -25.75 -9.516 1 97.44 118 VAL B CA 1
ATOM 4083 C C . VAL B 1 118 ? 8.938 -24.672 -8.602 1 97.44 118 VAL B C 1
ATOM 4085 O O . VAL B 1 118 ? 8.062 -24.953 -7.781 1 97.44 118 VAL B O 1
ATOM 4088 N N . PHE B 1 119 ? 9.312 -23.406 -8.734 1 96.19 119 PHE B N 1
ATOM 4089 C CA . PHE B 1 119 ? 8.859 -22.344 -7.848 1 96.19 119 PHE B CA 1
ATOM 4090 C C . PHE B 1 119 ? 8.023 -21.312 -8.609 1 96.19 119 PHE B C 1
ATOM 4092 O O . PHE B 1 119 ? 8.547 -20.297 -9.062 1 96.19 119 PHE B O 1
ATOM 4099 N N . PRO B 1 120 ? 6.73 -21.516 -8.641 1 96.06 120 PRO B N 1
ATOM 4100 C CA . PRO B 1 120 ? 5.852 -20.594 -9.367 1 96.06 120 PRO B CA 1
ATOM 4101 C C . PRO B 1 120 ? 5.555 -19.312 -8.578 1 96.06 120 PRO B C 1
ATOM 4103 O O . PRO B 1 120 ? 5.754 -19.281 -7.359 1 96.06 120 PRO B O 1
ATOM 4106 N N . ASN B 1 121 ? 5.18 -18.328 -9.312 1 92.81 121 ASN B N 1
ATOM 4107 C CA . ASN B 1 121 ? 4.562 -17.188 -8.648 1 92.81 121 ASN B CA 1
ATOM 4108 C C . ASN B 1 121 ? 3.221 -17.562 -8.023 1 92.81 121 ASN B C 1
ATOM 4110 O O . ASN B 1 121 ? 2.275 -17.906 -8.734 1 92.81 121 ASN B O 1
ATOM 4114 N N . SER B 1 122 ? 3.162 -17.578 -6.793 1 90.19 122 SER B N 1
ATOM 4115 C CA . SER B 1 122 ? 1.955 -17.969 -6.074 1 90.19 122 SER B CA 1
ATOM 4116 C C . SER B 1 122 ? 1.433 -16.828 -5.207 1 90.19 122 SER B C 1
ATOM 4118 O O . SER B 1 122 ? 0.535 -17.031 -4.387 1 90.19 122 SER B O 1
ATOM 4120 N N . ASN B 1 123 ? 1.918 -15.656 -5.34 1 82.31 123 ASN B N 1
ATOM 4121 C CA . ASN B 1 123 ? 1.595 -14.562 -4.426 1 82.31 123 ASN B CA 1
ATOM 4122 C C . ASN B 1 123 ? 1.027 -13.359 -5.172 1 82.31 123 ASN B C 1
ATOM 4124 O O . ASN B 1 123 ? -0.186 -13.148 -5.18 1 82.31 123 ASN B O 1
ATOM 4128 N N . SER B 1 124 ? 1.771 -12.703 -5.945 1 81.62 124 SER B N 1
ATOM 4129 C CA . SER B 1 124 ? 1.392 -11.422 -6.523 1 81.62 124 SER B CA 1
ATOM 4130 C C . SER B 1 124 ? 0.356 -11.602 -7.629 1 81.62 124 SER B C 1
ATOM 4132 O O . SER B 1 124 ? -0.808 -11.227 -7.465 1 81.62 124 SER B O 1
ATOM 4134 N N . LEU B 1 125 ? 0.679 -12.375 -8.609 1 86.62 125 LEU B N 1
ATOM 4135 C CA . LEU B 1 125 ? -0.134 -12.445 -9.812 1 86.62 125 LEU B CA 1
ATOM 4136 C C . LEU B 1 125 ? -1.39 -13.281 -9.578 1 86.62 125 LEU B C 1
ATOM 4138 O O . LEU B 1 125 ? -2.504 -12.805 -9.812 1 86.62 125 LEU B O 1
ATOM 4142 N N . PRO B 1 126 ? -1.285 -14.414 -9.047 1 91.06 126 PRO B N 1
ATOM 4143 C CA . PRO B 1 126 ? -2.494 -15.219 -8.875 1 91.06 126 PRO B CA 1
ATOM 4144 C C . PRO B 1 126 ? -3.469 -14.609 -7.867 1 91.06 126 PRO B C 1
ATOM 4146 O O . PRO B 1 126 ? -4.688 -14.695 -8.047 1 91.06 126 PRO B O 1
ATOM 4149 N N . VAL B 1 127 ? -2.943 -14.039 -6.867 1 88.12 127 VAL B N 1
ATOM 4150 C CA . VAL B 1 127 ? -3.818 -13.438 -5.867 1 88.12 127 VAL B CA 1
ATOM 4151 C C . VAL B 1 127 ? -4.574 -12.266 -6.48 1 88.12 127 VAL B C 1
ATOM 4153 O O . VAL B 1 127 ? -5.781 -12.109 -6.262 1 88.12 127 VAL B O 1
ATOM 4156 N N . SER B 1 128 ? -3.838 -11.477 -7.184 1 87 128 SER B N 1
ATOM 4157 C CA . SER B 1 128 ? -4.469 -10.336 -7.828 1 87 128 SER B CA 1
ATOM 4158 C C . SER B 1 128 ? -5.551 -10.773 -8.812 1 87 128 SER B C 1
ATOM 4160 O O . SER B 1 128 ? -6.641 -10.203 -8.844 1 87 128 SER B O 1
ATOM 4162 N N . LEU B 1 129 ? -5.27 -11.766 -9.547 1 88.75 129 LEU B N 1
ATOM 4163 C CA . LEU B 1 129 ? -6.223 -12.273 -10.523 1 88.75 129 LEU B CA 1
ATOM 4164 C C . LEU B 1 129 ? -7.441 -12.883 -9.836 1 88.75 129 LEU B C 1
ATOM 4166 O O . LEU B 1 129 ? -8.578 -12.664 -10.273 1 88.75 129 LEU B O 1
ATOM 4170 N N . MET B 1 130 ? -7.188 -13.555 -8.836 1 89.69 130 MET B N 1
ATOM 4171 C CA . MET B 1 130 ? -8.266 -14.172 -8.078 1 89.69 130 MET B CA 1
ATOM 4172 C C . MET B 1 130 ? -9.203 -13.117 -7.492 1 89.69 130 MET B C 1
ATOM 4174 O O . MET B 1 130 ? -10.422 -13.266 -7.535 1 89.69 130 MET B O 1
ATOM 4178 N N . MET B 1 131 ? -8.617 -12.102 -6.973 1 84.12 131 MET B N 1
ATOM 4179 C CA . MET B 1 131 ? -9.422 -11.039 -6.383 1 84.12 131 MET B CA 1
ATOM 4180 C C . MET B 1 131 ? -10.266 -10.344 -7.445 1 84.12 131 MET B C 1
ATOM 4182 O O . MET B 1 131 ? -11.422 -10.008 -7.199 1 84.12 131 MET B O 1
ATOM 4186 N N . SER B 1 132 ? -9.656 -10.141 -8.562 1 83.56 132 SER B N 1
ATOM 4187 C CA . SER B 1 132 ? -10.375 -9.477 -9.648 1 83.56 132 SER B CA 1
ATOM 4188 C C . SER B 1 132 ? -11.492 -10.367 -10.195 1 83.56 132 SER B C 1
ATOM 4190 O O . SER B 1 132 ? -12.602 -9.891 -10.438 1 83.56 132 SER B O 1
ATOM 4192 N N . LEU B 1 133 ? -11.289 -11.648 -10.328 1 87.56 133 LEU B N 1
ATOM 4193 C CA . LEU B 1 133 ? -12.227 -12.578 -10.953 1 87.56 133 LEU B CA 1
ATOM 4194 C C . LEU B 1 133 ? -13.312 -12.992 -9.969 1 87.56 133 LEU B C 1
ATOM 4196 O O . LEU B 1 133 ? -14.422 -13.359 -10.383 1 87.56 133 LEU B O 1
ATOM 4200 N N . ALA B 1 134 ? -13.008 -12.922 -8.711 1 88 134 ALA B N 1
ATOM 4201 C CA . ALA B 1 134 ? -13.953 -13.328 -7.668 1 88 134 ALA B CA 1
ATOM 4202 C C . ALA B 1 134 ? -15.242 -12.516 -7.754 1 88 134 ALA B C 1
ATOM 4204 O O . ALA B 1 134 ? -16.328 -13.031 -7.469 1 88 134 ALA B O 1
ATOM 4205 N N . TYR B 1 135 ? -15.141 -11.32 -8.188 1 81.12 135 TYR B N 1
ATOM 4206 C CA . TYR B 1 135 ? -16.297 -10.438 -8.203 1 81.12 135 TYR B CA 1
ATOM 4207 C C . TYR B 1 135 ? -16.906 -10.344 -9.602 1 81.12 135 TYR B C 1
ATOM 4209 O O . TYR B 1 135 ? -18.016 -9.859 -9.766 1 81.12 135 TYR B O 1
ATOM 4217 N N . SER B 1 136 ? -16.25 -10.867 -10.578 1 80.88 136 SER B N 1
ATOM 4218 C CA . SER B 1 136 ? -16.688 -10.664 -11.961 1 80.88 136 SER B CA 1
ATOM 4219 C C . SER B 1 136 ? -17.281 -11.938 -12.539 1 80.88 136 SER B C 1
ATOM 4221 O O . SER B 1 136 ? -18.016 -11.891 -13.531 1 80.88 136 SER B O 1
ATOM 4223 N N . LEU B 1 137 ? -17 -13.094 -11.922 1 85.44 137 LEU B N 1
ATOM 4224 C CA . LEU B 1 137 ? -17.422 -14.359 -12.516 1 85.44 137 LEU B CA 1
ATOM 4225 C C . LEU B 1 137 ? -18.359 -15.117 -11.57 1 85.44 137 LEU B C 1
ATOM 4227 O O . LEU B 1 137 ? -17.906 -15.789 -10.648 1 85.44 137 LEU B O 1
ATOM 4231 N N . PRO B 1 138 ? -19.609 -15.094 -11.883 1 84.31 138 PRO B N 1
ATOM 4232 C CA . PRO B 1 138 ? -20.562 -15.844 -11.055 1 84.31 138 PRO B CA 1
ATOM 4233 C C . PRO B 1 138 ? -20.344 -17.359 -11.133 1 84.31 138 PRO B C 1
ATOM 4235 O O . PRO B 1 138 ? -20.781 -18.094 -10.25 1 84.31 138 PRO B O 1
ATOM 4238 N N . GLN B 1 139 ? -19.656 -17.844 -12.156 1 85.5 139 GLN B N 1
ATOM 4239 C CA . GLN B 1 139 ? -19.406 -19.266 -12.367 1 85.5 139 GLN B CA 1
ATOM 4240 C C . GLN B 1 139 ? -18.516 -19.828 -11.273 1 85.5 139 GLN B C 1
ATOM 4242 O O . GLN B 1 139 ? -18.391 -21.047 -11.133 1 85.5 139 GLN B O 1
ATOM 4247 N N . LEU B 1 140 ? -17.938 -18.922 -10.484 1 89.19 140 LEU B N 1
ATOM 4248 C CA . LEU B 1 140 ? -17 -19.359 -9.461 1 89.19 140 LEU B CA 1
ATOM 4249 C C . LEU B 1 140 ? -17.719 -19.703 -8.164 1 89.19 140 LEU B C 1
ATOM 4251 O O . LEU B 1 140 ? -17.109 -20.172 -7.203 1 89.19 140 LEU B O 1
ATOM 4255 N N . LYS B 1 141 ? -18.984 -19.516 -8.188 1 88.5 141 LYS B N 1
ATOM 4256 C CA . LYS B 1 141 ? -19.781 -19.891 -7.02 1 88.5 141 LYS B CA 1
ATOM 4257 C C . LYS B 1 141 ? -19.766 -21.406 -6.812 1 88.5 141 LYS B C 1
ATOM 4259 O O . LYS B 1 141 ? -19.844 -22.172 -7.777 1 88.5 141 LYS B O 1
ATOM 4264 N N . TRP B 1 142 ? -19.594 -21.797 -5.547 1 86.06 142 TRP B N 1
ATOM 4265 C CA . TRP B 1 142 ? -19.594 -23.203 -5.168 1 86.06 142 TRP B CA 1
ATOM 4266 C C . TRP B 1 142 ? -21 -23.688 -4.84 1 86.06 142 TRP B C 1
ATOM 4268 O O . TRP B 1 142 ? -21.594 -23.25 -3.859 1 86.06 142 TRP B O 1
ATOM 4278 N N . PRO B 1 143 ? -21.547 -24.594 -5.586 1 80.06 143 PRO B N 1
ATOM 4279 C CA . PRO B 1 143 ? -22.922 -25.062 -5.379 1 80.06 143 PRO B CA 1
ATOM 4280 C C . PRO B 1 143 ? -23.141 -25.641 -3.982 1 80.06 143 PRO B C 1
ATOM 4282 O O . PRO B 1 143 ? -24.266 -25.609 -3.467 1 80.06 143 PRO B O 1
ATOM 4285 N N . GLU B 1 144 ? -22.156 -26.078 -3.383 1 79.56 144 GLU B N 1
ATOM 4286 C CA . GLU B 1 144 ? -22.266 -26.703 -2.064 1 79.56 144 GLU B CA 1
ATOM 4287 C C . GLU B 1 144 ? -22.406 -25.641 -0.969 1 79.56 144 GLU B C 1
ATOM 4289 O O . GLU B 1 144 ? -22.797 -25.969 0.158 1 79.56 144 GLU B O 1
ATOM 4294 N N . LEU B 1 145 ? -22 -24.438 -1.175 1 78.75 145 LEU B N 1
ATOM 4295 C CA . LEU B 1 145 ? -22.109 -23.344 -0.207 1 78.75 145 LEU B CA 1
ATOM 4296 C C . LEU B 1 145 ? -23.328 -22.484 -0.502 1 78.75 145 LEU B C 1
ATOM 4298 O O . LEU B 1 145 ? -23.391 -21.812 -1.538 1 78.75 145 LEU B O 1
ATOM 4302 N N . PRO B 1 146 ? -24.219 -22.547 0.604 1 78.44 146 PRO B N 1
ATOM 4303 C CA . PRO B 1 146 ? -25.391 -21.672 0.426 1 78.44 146 PRO B CA 1
ATOM 4304 C C . PRO B 1 146 ? -25.031 -20.188 0.489 1 78.44 146 PRO B C 1
ATOM 4306 O O . PRO B 1 146 ? -24.172 -19.797 1.269 1 78.44 146 PRO B O 1
ATOM 4309 N N . ASN B 1 147 ? -25.375 -19.328 -0.469 1 81.94 147 ASN B N 1
ATOM 4310 C CA . ASN B 1 147 ? -25.203 -17.875 -0.519 1 81.94 147 ASN B CA 1
ATOM 4311 C C . ASN B 1 147 ? -23.75 -17.484 -0.758 1 81.94 147 ASN B C 1
ATOM 4313 O O . ASN B 1 147 ? -23.219 -16.609 -0.075 1 81.94 147 ASN B O 1
ATOM 4317 N N . ASP B 1 148 ? -23.094 -18.25 -1.532 1 84.81 148 ASP B N 1
ATOM 4318 C CA . ASP B 1 148 ? -21.719 -17.938 -1.912 1 84.81 148 ASP B CA 1
ATOM 4319 C C . ASP B 1 148 ? -21.625 -16.531 -2.514 1 84.81 148 ASP B C 1
ATOM 4321 O O . ASP B 1 148 ? -22.469 -16.141 -3.332 1 84.81 148 ASP B O 1
ATOM 4325 N N . SER B 1 149 ? -20.844 -15.695 -1.884 1 85.25 149 SER B N 1
ATOM 4326 C CA . SER B 1 149 ? -20.672 -14.312 -2.312 1 85.25 149 SER B CA 1
ATOM 4327 C C . SER B 1 149 ? -19.266 -14.078 -2.871 1 85.25 149 SER B C 1
ATOM 4329 O O . SER B 1 149 ? -18.391 -14.945 -2.75 1 85.25 149 SER B O 1
ATOM 4331 N N . GLY B 1 150 ? -19.125 -13.008 -3.529 1 83.81 150 GLY B N 1
ATOM 4332 C CA . GLY B 1 150 ? -17.812 -12.625 -4.016 1 83.81 150 GLY B CA 1
ATOM 4333 C C . GLY B 1 150 ? -16.75 -12.609 -2.93 1 83.81 150 GLY B C 1
ATOM 4334 O O . GLY B 1 150 ? -15.609 -13.016 -3.156 1 83.81 150 GLY B O 1
ATOM 4335 N N . ASP B 1 151 ? -17.141 -12.258 -1.804 1 79.5 151 ASP B N 1
ATOM 4336 C CA . ASP B 1 151 ? -16.219 -12.211 -0.672 1 79.5 151 ASP B CA 1
ATOM 4337 C C . ASP B 1 151 ? -15.789 -13.617 -0.256 1 79.5 151 ASP B C 1
ATOM 4339 O O . ASP B 1 151 ? -14.625 -13.844 0.084 1 79.5 151 ASP B O 1
ATOM 4343 N N . ASN B 1 152 ? -16.734 -14.469 -0.302 1 83.94 152 ASN B N 1
ATOM 4344 C CA . ASN B 1 152 ? -16.422 -15.859 0.033 1 83.94 152 ASN B CA 1
ATOM 4345 C C . ASN B 1 152 ? -15.5 -16.5 -1.007 1 83.94 152 ASN B C 1
ATOM 4347 O O . ASN B 1 152 ? -14.586 -17.25 -0.659 1 83.94 152 ASN B O 1
ATOM 4351 N N . ILE B 1 153 ? -15.789 -16.203 -2.254 1 88.31 153 ILE B N 1
ATOM 4352 C CA . ILE B 1 153 ? -14.977 -16.703 -3.354 1 88.31 153 ILE B CA 1
ATOM 4353 C C . ILE B 1 153 ? -13.547 -16.188 -3.221 1 88.31 153 ILE B C 1
ATOM 4355 O O . ILE B 1 153 ? -12.594 -16.969 -3.314 1 88.31 153 ILE B O 1
ATOM 4359 N N . ALA B 1 154 ? -13.438 -14.922 -2.945 1 85.31 154 ALA B N 1
ATOM 4360 C CA . ALA B 1 154 ? -12.125 -14.312 -2.764 1 85.31 154 ALA B CA 1
ATOM 4361 C C . ALA B 1 154 ? -11.398 -14.922 -1.569 1 85.31 154 ALA B C 1
ATOM 4363 O O . ALA B 1 154 ? -10.195 -15.18 -1.635 1 85.31 154 ALA B O 1
ATOM 4364 N N . SER B 1 155 ? -12.109 -15.141 -0.541 1 82.94 155 SER B N 1
ATOM 4365 C CA . SER B 1 155 ? -11.516 -15.688 0.676 1 82.94 155 SER B CA 1
ATOM 4366 C C . SER B 1 155 ? -10.984 -17.094 0.445 1 82.94 155 SER B C 1
ATOM 4368 O O . SER B 1 155 ? -9.883 -17.422 0.892 1 82.94 155 SER B O 1
ATOM 4370 N N . ARG B 1 156 ? -11.727 -17.906 -0.227 1 86.44 156 ARG B N 1
ATOM 4371 C CA . ARG B 1 156 ? -11.273 -19.266 -0.519 1 86.44 156 ARG B CA 1
ATOM 4372 C C . ARG B 1 156 ? -10.055 -19.25 -1.436 1 86.44 156 ARG B C 1
ATOM 4374 O O . ARG B 1 156 ? -9.102 -20 -1.22 1 86.44 156 ARG B O 1
ATOM 4381 N N . GLY B 1 157 ? -10.141 -18.422 -2.432 1 89.44 157 GLY B N 1
ATOM 4382 C CA . GLY B 1 157 ? -9.008 -18.312 -3.338 1 89.44 157 GLY B CA 1
ATOM 4383 C C . GLY B 1 157 ? -7.723 -17.906 -2.641 1 89.44 157 GLY B C 1
ATOM 4384 O O . GLY B 1 157 ? -6.676 -18.531 -2.85 1 89.44 157 GLY B O 1
ATOM 4385 N N . VAL B 1 158 ? -7.828 -16.938 -1.815 1 83.62 158 VAL B N 1
ATOM 4386 C CA . VAL B 1 158 ? -6.668 -16.453 -1.086 1 83.62 158 VAL B CA 1
ATOM 4387 C C . VAL B 1 158 ? -6.145 -17.531 -0.148 1 83.62 158 VAL B C 1
ATOM 4389 O O . VAL B 1 158 ? -4.934 -17.688 0.016 1 83.62 158 VAL B O 1
ATOM 4392 N N . LEU B 1 159 ? -7.043 -18.172 0.42 1 84.12 159 LEU B N 1
ATOM 4393 C CA . LEU B 1 159 ? -6.648 -19.234 1.347 1 84.12 159 LEU B CA 1
ATOM 4394 C C . LEU B 1 159 ? -5.836 -20.312 0.631 1 84.12 159 LEU B C 1
ATOM 4396 O O . LEU B 1 159 ? -4.785 -20.719 1.119 1 84.12 159 LEU B O 1
ATOM 4400 N N . TYR B 1 160 ? -6.363 -20.781 -0.49 1 89.88 160 TYR B N 1
ATOM 4401 C CA . TYR B 1 160 ? -5.637 -21.797 -1.26 1 89.88 160 TYR B CA 1
ATOM 4402 C C . TYR B 1 160 ? -4.258 -21.281 -1.657 1 89.88 160 TYR B C 1
ATOM 4404 O O . TYR B 1 160 ? -3.264 -22 -1.536 1 89.88 160 TYR B O 1
ATOM 4412 N N . LEU B 1 161 ? -4.199 -20.078 -2.051 1 91.31 161 LEU B N 1
ATOM 4413 C CA . LEU B 1 161 ? -2.959 -19.5 -2.561 1 91.31 161 LEU B CA 1
ATOM 4414 C C . LEU B 1 161 ? -1.957 -19.281 -1.432 1 91.31 161 LEU B C 1
ATOM 4416 O O . LEU B 1 161 ? -0.759 -19.531 -1.606 1 91.31 161 LEU B O 1
ATOM 4420 N N . ILE B 1 162 ? -2.439 -18.906 -0.338 1 82.81 162 ILE B N 1
ATOM 4421 C CA . ILE B 1 162 ? -1.537 -18.594 0.765 1 82.81 162 ILE B CA 1
ATOM 4422 C C . ILE B 1 162 ? -0.923 -19.875 1.31 1 82.81 162 ILE B C 1
ATOM 4424 O O . ILE B 1 162 ? 0.267 -19.922 1.633 1 82.81 162 ILE B O 1
ATOM 4428 N N . ILE B 1 163 ? -1.757 -20.875 1.479 1 84.25 163 ILE B N 1
ATOM 4429 C CA . ILE B 1 163 ? -1.227 -22.156 1.945 1 84.25 163 ILE B CA 1
ATOM 4430 C C . ILE B 1 163 ? -0.176 -22.672 0.962 1 84.25 163 ILE B C 1
ATOM 4432 O O . ILE B 1 163 ? 0.904 -23.094 1.369 1 84.25 163 ILE B O 1
ATOM 4436 N N . PHE B 1 164 ? -0.513 -22.625 -0.229 1 92.38 164 PHE B N 1
ATOM 4437 C CA . PHE B 1 164 ? 0.429 -23.016 -1.273 1 92.38 164 PHE B CA 1
ATOM 4438 C C . PHE B 1 164 ? 1.718 -22.203 -1.166 1 92.38 164 PHE B C 1
ATOM 4440 O O . PHE B 1 164 ? 2.812 -22.766 -1.206 1 92.38 164 PHE B O 1
ATOM 4447 N N . GLN B 1 165 ? 1.562 -20.938 -1.053 1 89.25 165 GLN B N 1
ATOM 4448 C CA . GLN B 1 165 ? 2.689 -20 -1.032 1 89.25 165 GLN B CA 1
ATOM 4449 C C . GLN B 1 165 ? 3.607 -20.281 0.154 1 89.25 165 GLN B C 1
ATOM 4451 O O . GLN B 1 165 ? 4.828 -20.172 0.04 1 89.25 165 GLN B O 1
ATOM 4456 N N . GLN B 1 166 ? 3.045 -20.594 1.236 1 82.62 166 GLN B N 1
ATOM 4457 C CA . GLN B 1 166 ? 3.854 -20.844 2.426 1 82.62 166 GLN B CA 1
ATOM 4458 C C . GLN B 1 166 ? 4.73 -22.078 2.25 1 82.62 166 GLN B C 1
ATOM 4460 O O . GLN B 1 166 ? 5.898 -22.078 2.641 1 82.62 166 GLN B O 1
ATOM 4465 N N . ILE B 1 167 ? 4.137 -23.109 1.718 1 87.81 167 ILE B N 1
ATOM 4466 C CA . ILE B 1 167 ? 4.91 -24.312 1.455 1 87.81 167 ILE B CA 1
ATOM 4467 C C . ILE B 1 167 ? 6.008 -24.016 0.439 1 87.81 167 ILE B C 1
ATOM 4469 O O . ILE B 1 167 ? 7.164 -24.391 0.639 1 87.81 167 ILE B O 1
ATOM 4473 N N . ASP B 1 168 ? 5.598 -23.328 -0.528 1 92.06 168 ASP B N 1
ATOM 4474 C CA . ASP B 1 168 ? 6.52 -23 -1.609 1 92.06 168 ASP B CA 1
ATOM 4475 C C . ASP B 1 168 ? 7.668 -22.125 -1.106 1 92.06 168 ASP B C 1
ATOM 4477 O O . ASP B 1 168 ? 8.812 -22.297 -1.516 1 92.06 168 ASP B O 1
ATOM 4481 N N . GLN B 1 169 ? 7.371 -21.188 -0.284 1 84.19 169 GLN B N 1
ATOM 4482 C CA . GLN B 1 169 ? 8.367 -20.266 0.269 1 84.19 169 GLN B CA 1
ATOM 4483 C C . GLN B 1 169 ? 9.406 -21.016 1.093 1 84.19 169 GLN B C 1
ATOM 4485 O O . GLN B 1 169 ? 10.602 -20.734 0.998 1 84.19 169 GLN B O 1
ATOM 4490 N N . THR B 1 170 ? 8.992 -21.938 1.892 1 81.81 170 THR B N 1
ATOM 4491 C CA . THR B 1 170 ? 9.898 -22.719 2.727 1 81.81 170 THR B CA 1
ATOM 4492 C C . THR B 1 170 ? 10.844 -23.547 1.865 1 81.81 170 THR B C 1
ATOM 4494 O O . THR B 1 170 ? 12.047 -23.594 2.127 1 81.81 170 THR B O 1
ATOM 4497 N N . LEU B 1 171 ? 10.32 -24.094 0.901 1 88.19 171 LEU B N 1
ATOM 4498 C CA . LEU B 1 171 ? 11.133 -24.922 0.017 1 88.19 171 LEU B CA 1
ATOM 4499 C C . LEU B 1 171 ? 12.094 -24.047 -0.801 1 88.19 171 LEU B C 1
ATOM 4501 O O . LEU B 1 171 ? 13.219 -24.469 -1.087 1 88.19 171 LEU B O 1
ATOM 4505 N N . ARG B 1 172 ? 11.648 -22.938 -1.196 1 89.31 172 ARG B N 1
ATOM 4506 C CA . ARG B 1 172 ? 12.438 -22.016 -2.012 1 89.31 172 ARG B CA 1
ATOM 4507 C C . ARG B 1 172 ? 13.68 -21.547 -1.261 1 89.31 172 ARG B C 1
ATOM 4509 O O . ARG B 1 172 ? 14.781 -21.531 -1.815 1 89.31 172 ARG B O 1
ATOM 4516 N N . TRP B 1 173 ? 13.578 -21.203 -0.01 1 80.75 173 TRP B N 1
ATOM 4517 C CA . TRP B 1 173 ? 14.68 -20.656 0.766 1 80.75 173 TRP B CA 1
ATOM 4518 C C . TRP B 1 173 ? 15.539 -21.75 1.37 1 80.75 173 TRP B C 1
ATOM 4520 O O . TRP B 1 173 ? 16.641 -21.5 1.875 1 80.75 173 TRP B O 1
ATOM 4530 N N . SER B 1 174 ? 15.102 -23 1.339 1 84.62 174 SER B N 1
ATOM 4531 C CA . SER B 1 174 ? 15.914 -24.125 1.803 1 84.62 174 SER B CA 1
ATOM 4532 C C . SER B 1 174 ? 16.531 -24.875 0.632 1 84.62 174 SER B C 1
ATOM 4534 O O . SER B 1 174 ? 17.688 -24.641 0.269 1 84.62 174 SER B O 1
ATOM 4536 N N . TRP B 1 175 ? 15.727 -25.484 -0.118 1 90.19 175 TRP B N 1
ATOM 4537 C CA . TRP B 1 175 ? 16.172 -26.297 -1.243 1 90.19 175 TRP B CA 1
ATOM 4538 C C . TRP B 1 175 ? 16.594 -25.422 -2.418 1 90.19 175 TRP B C 1
ATOM 4540 O O . TRP B 1 175 ? 17.641 -25.641 -3.031 1 90.19 175 TRP B O 1
ATOM 4550 N N . GLY B 1 176 ? 15.859 -24.406 -2.727 1 90.81 176 GLY B N 1
ATOM 4551 C CA . GLY B 1 176 ? 16.156 -23.516 -3.838 1 90.81 176 GLY B CA 1
ATOM 4552 C C . GLY B 1 176 ? 17.438 -22.734 -3.646 1 90.81 176 GLY B C 1
ATOM 4553 O O . GLY B 1 176 ? 18.328 -22.781 -4.496 1 90.81 176 GLY B O 1
ATOM 4554 N N . LEU B 1 177 ? 17.594 -22.094 -2.537 1 85.88 177 LEU B N 1
ATOM 4555 C CA . LEU B 1 177 ? 18.719 -21.234 -2.26 1 85.88 177 LEU B CA 1
ATOM 4556 C C . LEU B 1 177 ? 20 -22.047 -2.078 1 85.88 177 LEU B C 1
ATOM 4558 O O . LEU B 1 177 ? 21.062 -21.656 -2.57 1 85.88 177 LEU B O 1
ATOM 4562 N N . ASN B 1 178 ? 19.891 -23.172 -1.445 1 86.44 178 ASN B N 1
ATOM 4563 C CA . ASN B 1 178 ? 21.094 -23.859 -0.976 1 86.44 178 ASN B CA 1
ATOM 4564 C C . ASN B 1 178 ? 21.547 -24.922 -1.966 1 86.44 178 ASN B C 1
ATOM 4566 O O . ASN B 1 178 ? 22.719 -25.312 -1.962 1 86.44 178 ASN B O 1
ATOM 4570 N N . LYS B 1 179 ? 20.656 -25.328 -2.779 1 89.12 179 LYS B N 1
ATOM 4571 C CA . LYS B 1 179 ? 21.031 -26.438 -3.643 1 89.12 179 LYS B CA 1
ATOM 4572 C C . LYS B 1 179 ? 20.797 -26.094 -5.113 1 89.12 179 LYS B C 1
ATOM 4574 O O . LYS B 1 179 ? 21.719 -26.203 -5.934 1 89.12 179 LYS B O 1
ATOM 4579 N N . LEU B 1 180 ? 19.703 -25.609 -5.469 1 93.44 180 LEU B N 1
ATOM 4580 C CA . LEU B 1 180 ? 19.344 -25.453 -6.875 1 93.44 180 LEU B CA 1
ATOM 4581 C C . LEU B 1 180 ? 19.984 -24.219 -7.473 1 93.44 180 LEU B C 1
ATOM 4583 O O . LEU B 1 180 ? 20.438 -24.234 -8.617 1 93.44 180 LEU B O 1
ATOM 4587 N N . LEU B 1 181 ? 20 -23.141 -6.684 1 94.31 181 LEU B N 1
ATOM 4588 C CA . LEU B 1 181 ? 20.438 -21.844 -7.223 1 94.31 181 LEU B CA 1
ATOM 4589 C C . LEU B 1 181 ? 21.781 -21.438 -6.621 1 94.31 181 LEU B C 1
ATOM 4591 O O . LEU B 1 181 ? 21.938 -20.297 -6.18 1 94.31 181 LEU B O 1
ATOM 4595 N N . ARG B 1 182 ? 22.562 -22.406 -6.586 1 91.31 182 ARG B N 1
ATOM 4596 C CA . ARG B 1 182 ? 23.938 -22.234 -6.102 1 91.31 182 ARG B CA 1
ATOM 4597 C C . ARG B 1 182 ? 24.922 -22.984 -6.977 1 91.31 182 ARG B C 1
ATOM 4599 O O . ARG B 1 182 ? 24.625 -24.078 -7.465 1 91.31 182 ARG B O 1
ATOM 4606 N N . TRP B 1 183 ? 26.094 -22.391 -7.066 1 92.19 183 TRP B N 1
ATOM 4607 C CA . TRP B 1 183 ? 27.125 -23.031 -7.867 1 92.19 183 TRP B CA 1
ATOM 4608 C C . TRP B 1 183 ? 27.547 -24.359 -7.238 1 92.19 183 TRP B C 1
ATOM 4610 O O . TRP B 1 183 ? 27.703 -24.469 -6.02 1 92.19 183 TRP B O 1
ATOM 4620 N N . SER B 1 184 ? 27.609 -25.375 -8.016 1 87.19 184 SER B N 1
ATOM 4621 C CA . SER B 1 184 ? 27.984 -26.703 -7.539 1 87.19 184 SER B CA 1
ATOM 4622 C C . SER B 1 184 ? 29.344 -26.688 -6.855 1 87.19 184 SER B C 1
ATOM 4624 O O . SER B 1 184 ? 29.578 -27.422 -5.898 1 87.19 184 SER B O 1
ATOM 4626 N N . THR B 1 185 ? 30.203 -25.891 -7.344 1 82.56 185 THR B N 1
ATOM 4627 C CA . THR B 1 185 ? 31.547 -25.766 -6.793 1 82.56 185 THR B CA 1
ATOM 4628 C C . THR B 1 185 ? 31.5 -25.281 -5.348 1 82.56 185 THR B C 1
ATOM 4630 O O . THR B 1 185 ? 32.281 -25.719 -4.512 1 82.56 185 THR B O 1
ATOM 4633 N N . GLU B 1 186 ? 30.625 -24.453 -5.074 1 77.62 186 GLU B N 1
ATOM 4634 C CA . GLU B 1 186 ? 30.516 -23.891 -3.732 1 77.62 186 GLU B CA 1
ATOM 4635 C C . GLU B 1 186 ? 29.922 -24.906 -2.758 1 77.62 186 GLU B C 1
ATOM 4637 O O . GLU B 1 186 ? 30.266 -24.906 -1.573 1 77.62 186 GLU B O 1
ATOM 4642 N N . ILE B 1 187 ? 29.031 -25.656 -3.229 1 73.25 187 ILE B N 1
ATOM 4643 C CA . ILE B 1 187 ? 28.406 -26.688 -2.404 1 73.25 187 ILE B CA 1
ATOM 4644 C C . ILE B 1 187 ? 29.453 -27.719 -2.002 1 73.25 187 ILE B C 1
ATOM 4646 O O . ILE B 1 187 ? 29.484 -28.172 -0.85 1 73.25 187 ILE B O 1
ATOM 4650 N N . GLU B 1 188 ? 30.188 -28.109 -2.898 1 67.38 188 GLU B N 1
ATOM 4651 C CA . GLU B 1 188 ? 31.25 -29.078 -2.65 1 67.38 188 GLU B CA 1
ATOM 4652 C C . GLU B 1 188 ? 32.25 -28.547 -1.62 1 67.38 188 GLU B C 1
ATOM 4654 O O . GLU B 1 188 ? 32.688 -29.281 -0.738 1 67.38 188 GLU B O 1
ATOM 4659 N N . LEU B 1 189 ? 32.438 -27.312 -1.738 1 63.88 189 LEU B N 1
ATOM 4660 C CA . LEU B 1 189 ? 33.375 -26.703 -0.807 1 63.88 189 LEU B CA 1
ATOM 4661 C C . LEU B 1 189 ? 32.781 -26.641 0.598 1 63.88 189 LEU B C 1
ATOM 4663 O O . LEU B 1 189 ? 33.5 -26.859 1.584 1 63.88 189 LEU B O 1
ATOM 4667 N N . SER B 1 190 ? 31.5 -26.344 0.705 1 64.38 190 SER B N 1
ATOM 4668 C CA . SER B 1 190 ? 30.828 -26.266 2 1 64.38 190 SER B CA 1
ATOM 4669 C C . SER B 1 190 ? 30.703 -27.641 2.646 1 64.38 190 SER B C 1
ATOM 4671 O O . SER B 1 190 ? 30.844 -27.781 3.863 1 64.38 190 SER B O 1
ATOM 4673 N N . ILE B 1 191 ? 30.391 -28.656 1.894 1 60.5 191 ILE B N 1
ATOM 4674 C CA . ILE B 1 191 ? 30.312 -30.016 2.385 1 60.5 191 ILE B CA 1
ATOM 4675 C C . ILE B 1 191 ? 31.688 -30.469 2.871 1 60.5 191 ILE B C 1
ATOM 4677 O O . ILE B 1 191 ? 31.797 -31.125 3.918 1 60.5 191 ILE B O 1
ATOM 4681 N N . GLU B 1 192 ? 32.594 -30.141 2.068 1 55.06 192 GLU B N 1
ATOM 4682 C CA . GLU B 1 192 ? 33.969 -30.469 2.455 1 55.06 192 GLU B CA 1
ATOM 4683 C C . GLU B 1 192 ? 34.344 -29.812 3.775 1 55.06 192 GLU B C 1
ATOM 4685 O O . GLU B 1 192 ? 34.969 -30.438 4.633 1 55.06 192 GLU B O 1
ATOM 4690 N N . ASP B 1 193 ? 33.844 -28.641 3.863 1 58.28 193 ASP B N 1
ATOM 4691 C CA . ASP B 1 193 ? 34.125 -27.922 5.098 1 58.28 193 ASP B CA 1
ATOM 4692 C C . ASP B 1 193 ? 33.375 -28.516 6.273 1 58.28 193 ASP B C 1
ATOM 4694 O O . ASP B 1 193 ? 33.906 -28.656 7.375 1 58.28 193 ASP B O 1
ATOM 4698 N N . THR B 1 194 ? 32.125 -28.812 6.07 1 58.06 194 THR B N 1
ATOM 4699 C CA . THR B 1 194 ? 31.297 -29.391 7.117 1 58.06 194 THR B CA 1
ATOM 4700 C C . THR B 1 194 ? 31.781 -30.797 7.469 1 58.06 194 THR B C 1
ATOM 4702 O O . THR B 1 194 ? 31.797 -31.188 8.641 1 58.06 194 THR B O 1
ATOM 4705 N N . MET B 1 195 ? 32 -31.656 6.441 1 54.44 195 MET B N 1
ATOM 4706 C CA . MET B 1 195 ? 32.562 -33 6.672 1 54.44 195 MET B CA 1
ATOM 4707 C C . MET B 1 195 ? 33.875 -32.906 7.43 1 54.44 195 MET B C 1
ATOM 4709 O O . MET B 1 195 ? 34.156 -33.75 8.305 1 54.44 195 MET B O 1
ATOM 4713 N N . GLU B 1 196 ? 34.531 -31.922 7.074 1 52.47 196 GLU B N 1
ATOM 4714 C CA . GLU B 1 196 ? 35.781 -31.719 7.793 1 52.47 196 GLU B CA 1
ATOM 4715 C C . GLU B 1 196 ? 35.531 -31.297 9.242 1 52.47 196 GLU B C 1
ATOM 4717 O O . GLU B 1 196 ? 36.219 -31.766 10.156 1 52.47 196 GLU B O 1
ATOM 4722 N N . GLN B 1 197 ? 34.531 -30.531 9.367 1 56.22 197 GLN B N 1
ATOM 4723 C CA . GLN B 1 197 ? 34.188 -30.094 10.719 1 56.22 197 GLN B CA 1
ATOM 4724 C C . GLN B 1 197 ? 33.531 -31.219 11.516 1 56.22 197 GLN B C 1
ATOM 4726 O O . GLN B 1 197 ? 33.812 -31.375 12.711 1 56.22 197 GLN B O 1
ATOM 4731 N N . ASN B 1 198 ? 32.562 -31.891 10.961 1 53.72 198 ASN B N 1
ATOM 4732 C CA . ASN B 1 198 ? 31.906 -33.031 11.602 1 53.72 198 ASN B CA 1
ATOM 4733 C C . ASN B 1 198 ? 32.875 -34.156 11.867 1 53.72 198 ASN B C 1
ATOM 4735 O O . ASN B 1 198 ? 32.75 -34.875 12.867 1 53.72 198 ASN B O 1
ATOM 4739 N N . ALA B 1 199 ? 33.688 -34.594 10.93 1 52.34 199 ALA B N 1
ATOM 4740 C CA . ALA B 1 199 ? 34.75 -35.562 11.18 1 52.34 199 ALA B CA 1
ATOM 4741 C C . ALA B 1 199 ? 35.562 -35.188 12.422 1 52.34 199 ALA B C 1
ATOM 4743 O O . ALA B 1 199 ? 35.906 -36.031 13.234 1 52.34 199 ALA B O 1
ATOM 4744 N N . ASP B 1 200 ? 35.594 -33.906 12.562 1 50.22 200 ASP B N 1
ATOM 4745 C CA . ASP B 1 200 ? 36.312 -33.406 13.742 1 50.22 200 ASP B CA 1
ATOM 4746 C C . ASP B 1 200 ? 35.469 -33.594 15 1 50.22 200 ASP B C 1
ATOM 4748 O O . ASP B 1 200 ? 36 -33.938 16.062 1 50.22 200 ASP B O 1
ATOM 4752 N N . ARG B 1 201 ? 34.25 -33.344 14.742 1 50.31 201 ARG B N 1
ATOM 4753 C CA . ARG B 1 201 ? 33.344 -33.469 15.898 1 50.31 201 ARG B CA 1
ATOM 4754 C C . ARG B 1 201 ? 33.094 -34.906 16.266 1 50.31 201 ARG B C 1
ATOM 4756 O O . ARG B 1 201 ? 32.938 -35.25 17.438 1 50.31 201 ARG B O 1
ATOM 4763 N N . LEU B 1 202 ? 32.625 -35.781 15.281 1 44.94 202 LEU B N 1
ATOM 4764 C CA . LEU B 1 202 ? 32.438 -37.219 15.477 1 44.94 202 LEU B CA 1
ATOM 4765 C C . LEU B 1 202 ? 33.625 -37.844 16.203 1 44.94 202 LEU B C 1
ATOM 4767 O O . LEU B 1 202 ? 33.469 -38.75 17.016 1 44.94 202 LEU B O 1
ATOM 4771 N N . LEU B 1 203 ? 34.75 -37.344 15.969 1 42.97 203 LEU B N 1
ATOM 4772 C CA . LEU B 1 203 ? 35.906 -37.781 16.734 1 42.97 203 LEU B CA 1
ATOM 4773 C C . LEU B 1 203 ? 35.75 -37.406 18.203 1 42.97 203 LEU B C 1
ATOM 4775 O O . LEU B 1 203 ? 36.25 -38.125 19.078 1 42.97 203 LEU B O 1
ATOM 4779 N N . THR B 1 204 ? 34.969 -36.281 18.438 1 42.75 204 THR B N 1
ATOM 4780 C CA . THR B 1 204 ? 34.875 -35.844 19.812 1 42.75 204 THR B CA 1
ATOM 4781 C C . THR B 1 204 ? 33.625 -36.438 20.484 1 42.75 204 THR B C 1
ATOM 4783 O O . THR B 1 204 ? 33.5 -36.406 21.703 1 42.75 204 THR B O 1
ATOM 4786 N N . ARG B 1 205 ? 32.5 -36.531 19.781 1 44.47 205 ARG B N 1
ATOM 4787 C CA . ARG B 1 205 ? 31.234 -36.875 20.406 1 44.47 205 ARG B CA 1
ATOM 4788 C C . ARG B 1 205 ? 31.156 -38.375 20.719 1 44.47 205 ARG B C 1
ATOM 4790 O O . ARG B 1 205 ? 30.109 -38.844 21.156 1 44.47 205 ARG B O 1
ATOM 4797 N N . GLY B 1 206 ? 32 -39.25 20.781 1 36.41 206 GLY B N 1
ATOM 4798 C CA . GLY B 1 206 ? 31.891 -40.688 21.125 1 36.41 206 GLY B CA 1
ATOM 4799 C C . GLY B 1 206 ? 31.031 -40.906 22.344 1 36.41 206 GLY B C 1
ATOM 4800 O O . GLY B 1 206 ? 30.562 -42.031 22.578 1 36.41 206 GLY B O 1
ATOM 4801 N N . SER B 1 207 ? 31.062 -40.125 23.516 1 40.44 207 SER B N 1
ATOM 4802 C CA . SER B 1 207 ? 30.75 -40.719 24.797 1 40.44 207 SER B CA 1
ATOM 4803 C C . SER B 1 207 ? 29.266 -40.594 25.125 1 40.44 207 SER B C 1
ATOM 4805 O O . SER B 1 207 ? 28.75 -41.312 25.984 1 40.44 207 SER B O 1
ATOM 4807 N N . GLU B 1 208 ? 28.5 -39.469 24.844 1 42.03 208 GLU B N 1
ATOM 4808 C CA . GLU B 1 208 ? 27.375 -39.188 25.734 1 42.03 208 GLU B CA 1
ATOM 4809 C C . GLU B 1 208 ? 26.094 -39.844 25.219 1 42.03 208 GLU B C 1
ATOM 4811 O O . GLU B 1 208 ? 25.203 -39.156 24.719 1 42.03 208 GLU B O 1
ATOM 4816 N N . ASP B 1 209 ? 26.062 -41 24.656 1 42.25 209 ASP B N 1
ATOM 4817 C CA . ASP B 1 209 ? 24.906 -41.562 23.984 1 42.25 209 ASP B CA 1
ATOM 4818 C C . ASP B 1 209 ? 23.828 -41.969 24.984 1 42.25 209 ASP B C 1
ATOM 4820 O O . ASP B 1 209 ? 22.828 -42.594 24.625 1 42.25 209 ASP B O 1
ATOM 4824 N N . GLU B 1 210 ? 24.078 -42.031 26.312 1 38.09 210 GLU B N 1
ATOM 4825 C CA . GLU B 1 210 ? 23.109 -42.812 27.109 1 38.09 210 GLU B CA 1
ATOM 4826 C C . GLU B 1 210 ? 21.859 -42 27.406 1 38.09 210 GLU B C 1
ATOM 4828 O O . GLU B 1 210 ? 21.109 -42.344 28.312 1 38.09 210 GLU B O 1
ATOM 4833 N N . ALA B 1 211 ? 21.719 -40.75 26.953 1 45.56 211 ALA B N 1
ATOM 4834 C CA . ALA B 1 211 ? 20.609 -40.062 27.625 1 45.56 211 ALA B CA 1
ATOM 4835 C C . ALA B 1 211 ? 19.297 -40.781 27.375 1 45.56 211 ALA B C 1
ATOM 4837 O O . ALA B 1 211 ? 19.094 -41.375 26.328 1 45.56 211 ALA B O 1
ATOM 4838 N N . ASN B 1 212 ? 18.312 -40.875 28.359 1 50.12 212 ASN B N 1
ATOM 4839 C CA . ASN B 1 212 ? 17.031 -41.531 28.609 1 50.12 212 ASN B CA 1
ATOM 4840 C C . ASN B 1 212 ? 16.016 -41.25 27.5 1 50.12 212 ASN B C 1
ATOM 4842 O O . ASN B 1 212 ? 16.047 -40.156 26.906 1 50.12 212 ASN B O 1
ATOM 4846 N N . ASN B 1 213 ? 15.281 -42.188 27.031 1 52.03 213 ASN B N 1
ATOM 4847 C CA . ASN B 1 213 ? 14.289 -42.281 25.969 1 52.03 213 ASN B CA 1
ATOM 4848 C C . ASN B 1 213 ? 13.266 -41.156 26.078 1 52.03 213 ASN B C 1
ATOM 4850 O O . ASN B 1 213 ? 12.844 -40.594 25.062 1 52.03 213 ASN B O 1
ATOM 4854 N N . LEU B 1 214 ? 12.734 -40.969 27.297 1 52 214 LEU B N 1
ATOM 4855 C CA . LEU B 1 214 ? 11.695 -39.969 27.453 1 52 214 LEU B CA 1
ATOM 4856 C C . LEU B 1 214 ? 12.242 -38.562 27.156 1 52 214 LEU B C 1
ATOM 4858 O O . LEU B 1 214 ? 11.547 -37.75 26.562 1 52 214 LEU B O 1
ATOM 4862 N N . THR B 1 215 ? 13.383 -38.312 27.641 1 54.22 215 THR B N 1
ATOM 4863 C CA . THR B 1 215 ? 14.062 -37.062 27.375 1 54.22 215 THR B CA 1
ATOM 4864 C C . THR B 1 215 ? 14.367 -36.906 25.891 1 54.22 215 THR B C 1
ATOM 4866 O O . THR B 1 215 ? 14.438 -35.781 25.391 1 54.22 215 THR B O 1
ATOM 4869 N N . LYS B 1 216 ? 14.305 -38.031 25.219 1 59.88 216 LYS B N 1
ATOM 4870 C CA . LYS B 1 216 ? 14.57 -38 23.797 1 59.88 216 LYS B CA 1
ATOM 4871 C C . LYS B 1 216 ? 13.328 -37.594 23 1 59.88 216 LYS B C 1
ATOM 4873 O O . LYS B 1 216 ? 13.422 -36.812 22.047 1 59.88 216 LYS B O 1
ATOM 4878 N N . VAL B 1 217 ? 12.234 -38.188 23.594 1 59.22 217 VAL B N 1
ATOM 4879 C CA . VAL B 1 217 ? 11 -37.781 22.906 1 59.22 217 VAL B CA 1
ATOM 4880 C C . VAL B 1 217 ? 10.711 -36.312 23.156 1 59.22 217 VAL B C 1
ATOM 4882 O O . VAL B 1 217 ? 10.312 -35.594 22.234 1 59.22 217 VAL B O 1
ATOM 4885 N N . GLY B 1 218 ? 10.719 -35.875 24.422 1 59.69 218 GLY B N 1
ATOM 4886 C CA . GLY B 1 218 ? 10.57 -34.469 24.719 1 59.69 218 GLY B CA 1
ATOM 4887 C C . GLY B 1 218 ? 11.547 -33.594 23.953 1 59.69 218 GLY B C 1
ATOM 4888 O O . GLY B 1 218 ? 11.188 -32.5 23.484 1 59.69 218 GLY B O 1
ATOM 4889 N N . SER B 1 219 ? 12.656 -34.156 23.891 1 63.22 219 SER B N 1
ATOM 4890 C CA . SER B 1 219 ? 13.68 -33.406 23.172 1 63.22 219 SER B CA 1
ATOM 4891 C C . SER B 1 219 ? 13.391 -33.406 21.672 1 63.22 219 SER B C 1
ATOM 4893 O O . SER B 1 219 ? 13.617 -32.375 21 1 63.22 219 SER B O 1
ATOM 4895 N N . LYS B 1 220 ? 12.867 -34.531 21.156 1 60.28 220 LYS B N 1
ATOM 4896 C CA . LYS B 1 220 ? 12.523 -34.562 19.734 1 60.28 220 LYS B CA 1
ATOM 4897 C C . LYS B 1 220 ? 11.336 -33.656 19.438 1 60.28 220 LYS B C 1
ATOM 4899 O O . LYS B 1 220 ? 11.328 -32.969 18.422 1 60.28 220 LYS B O 1
ATOM 4904 N N . LEU B 1 221 ? 10.375 -33.719 20.344 1 61.78 221 LEU B N 1
ATOM 4905 C CA . LEU B 1 221 ? 9.227 -32.844 20.172 1 61.78 221 LEU B CA 1
ATOM 4906 C C . LEU B 1 221 ? 9.648 -31.375 20.281 1 61.78 221 LEU B C 1
ATOM 4908 O O . LEU B 1 221 ? 9.148 -30.531 19.531 1 61.78 221 LEU B O 1
ATOM 4912 N N . ARG B 1 222 ? 10.375 -31.141 21.234 1 61.5 222 ARG B N 1
ATOM 4913 C CA . ARG B 1 222 ? 10.906 -29.781 21.375 1 61.5 222 ARG B CA 1
ATOM 4914 C C . ARG B 1 222 ? 11.711 -29.391 20.141 1 61.5 222 ARG B C 1
ATOM 4916 O O . ARG B 1 222 ? 11.648 -28.234 19.688 1 61.5 222 ARG B O 1
ATOM 4923 N N . TYR B 1 223 ? 12.461 -30.391 19.75 1 57.56 223 TYR B N 1
ATOM 4924 C CA . TYR B 1 223 ? 13.242 -30.141 18.531 1 57.56 223 TYR B CA 1
ATOM 4925 C C . TYR B 1 223 ? 12.328 -29.844 17.344 1 57.56 223 TYR B C 1
ATOM 4927 O O . TYR B 1 223 ? 12.539 -28.859 16.641 1 57.56 223 TYR B O 1
ATOM 4935 N N . HIS B 1 224 ? 11.352 -30.672 17.203 1 59.28 224 HIS B N 1
ATOM 4936 C CA . HIS B 1 224 ? 10.438 -30.438 16.094 1 59.28 224 HIS B CA 1
ATOM 4937 C C . HIS B 1 224 ? 9.641 -29.156 16.297 1 59.28 224 HIS B C 1
ATOM 4939 O O . HIS B 1 224 ? 9.375 -28.438 15.336 1 59.28 224 HIS B O 1
ATOM 4945 N N . TRP B 1 225 ? 9.281 -28.984 17.5 1 58.88 225 TRP B N 1
ATOM 4946 C CA . TRP B 1 225 ? 8.57 -27.75 17.828 1 58.88 225 TRP B CA 1
ATOM 4947 C C . TRP B 1 225 ? 9.438 -26.531 17.531 1 58.88 225 TRP B C 1
ATOM 4949 O O . TRP B 1 225 ? 8.969 -25.547 16.953 1 58.88 225 TRP B O 1
ATOM 4959 N N . ASN B 1 226 ? 10.555 -26.609 17.953 1 59 226 ASN B N 1
ATOM 4960 C CA . ASN B 1 226 ? 11.477 -25.5 17.703 1 59 226 ASN B CA 1
ATOM 4961 C C . ASN B 1 226 ? 11.734 -25.328 16.203 1 59 226 ASN B C 1
ATOM 4963 O O . ASN B 1 226 ? 11.859 -24.203 15.719 1 59 226 ASN B O 1
ATOM 4967 N N . ASN B 1 227 ? 11.805 -26.438 15.586 1 56.97 227 ASN B N 1
ATOM 4968 C CA . ASN B 1 227 ? 11.977 -26.375 14.141 1 56.97 227 ASN B CA 1
ATOM 4969 C C . ASN B 1 227 ? 10.734 -25.812 13.453 1 56.97 227 ASN B C 1
ATOM 4971 O O . ASN B 1 227 ? 10.844 -25.062 12.484 1 56.97 227 ASN B O 1
ATOM 4975 N N . LEU B 1 228 ? 9.664 -26.234 13.984 1 57.66 228 LEU B N 1
ATOM 4976 C CA . LEU B 1 228 ? 8.43 -25.672 13.453 1 57.66 228 LEU B CA 1
ATOM 4977 C C . LEU B 1 228 ? 8.344 -24.172 13.727 1 57.66 228 LEU B C 1
ATOM 4979 O O . LEU B 1 228 ? 7.918 -23.406 12.859 1 57.66 228 LEU B O 1
ATOM 4983 N N . LEU B 1 229 ? 8.625 -23.875 14.922 1 60.5 229 LEU B N 1
ATOM 4984 C CA . LEU B 1 229 ? 8.594 -22.469 15.305 1 60.5 229 LEU B CA 1
ATOM 4985 C C . LEU B 1 229 ? 9.617 -21.672 14.508 1 60.5 229 LEU B C 1
ATOM 4987 O O . LEU B 1 229 ? 9.406 -20.484 14.234 1 60.5 229 LEU B O 1
ATOM 4991 N N . SER B 1 230 ? 10.641 -22.375 14.195 1 59.22 230 SER B N 1
ATOM 4992 C CA . SER B 1 230 ? 11.672 -21.688 13.422 1 59.22 230 SER B CA 1
ATOM 4993 C C . SER B 1 230 ? 11.188 -21.375 12 1 59.22 230 SER B C 1
ATOM 4995 O O . SER B 1 230 ? 11.703 -20.469 11.352 1 59.22 230 SER B O 1
ATOM 4997 N N . CYS B 1 231 ? 10.133 -22.266 11.688 1 59.91 231 CYS B N 1
ATOM 4998 C CA . CYS B 1 231 ? 9.609 -22.078 10.344 1 59.91 231 CYS B CA 1
ATOM 4999 C C . CYS B 1 231 ? 8.477 -21.062 10.336 1 59.91 231 CYS B C 1
ATOM 5001 O O . CYS B 1 231 ? 8.016 -20.641 9.273 1 59.91 231 CYS B O 1
ATOM 5003 N N . MET B 1 232 ? 8.195 -20.656 11.523 1 68.12 232 MET B N 1
ATOM 5004 C CA . MET B 1 232 ? 7.051 -19.75 11.617 1 68.12 232 MET B CA 1
ATOM 5005 C C . MET B 1 232 ? 7.414 -18.359 11.117 1 68.12 232 MET B C 1
ATOM 5007 O O . MET B 1 232 ? 8.5 -17.859 11.414 1 68.12 232 MET B O 1
ATOM 5011 N N . ASN B 1 233 ? 6.633 -17.984 10.164 1 77.5 233 ASN B N 1
ATOM 5012 C CA . ASN B 1 233 ? 6.793 -16.641 9.633 1 77.5 233 ASN B CA 1
ATOM 5013 C C . ASN B 1 233 ? 5.5 -15.828 9.742 1 77.5 233 ASN B C 1
ATOM 5015 O O . ASN B 1 233 ? 4.516 -16.312 10.312 1 77.5 233 ASN B O 1
ATOM 5019 N N . GLY B 1 234 ? 5.488 -14.633 9.43 1 80.31 234 GLY B N 1
ATOM 5020 C CA . GLY B 1 234 ? 4.359 -13.719 9.555 1 80.31 234 GLY B CA 1
ATOM 5021 C C . GLY B 1 234 ? 3.064 -14.305 9.023 1 80.31 234 GLY B C 1
ATOM 5022 O O . GLY B 1 234 ? 2.086 -14.43 9.766 1 80.31 234 GLY B O 1
ATOM 5023 N N . PRO B 1 235 ? 3.021 -14.758 7.777 1 81.38 235 PRO B N 1
ATOM 5024 C CA . PRO B 1 235 ? 1.804 -15.328 7.195 1 81.38 235 PRO B CA 1
ATOM 5025 C C . PRO B 1 235 ? 1.3 -16.547 7.961 1 81.38 235 PRO B C 1
ATOM 5027 O O . PRO B 1 235 ? 0.093 -16.703 8.172 1 81.38 235 PRO B O 1
ATOM 5030 N N . LEU B 1 236 ? 2.195 -17.438 8.398 1 81.5 236 LEU B N 1
ATOM 5031 C CA . LEU B 1 236 ? 1.776 -18.641 9.117 1 81.5 236 LEU B CA 1
ATOM 5032 C C . LEU B 1 236 ? 1.151 -18.266 10.461 1 81.5 236 LEU B C 1
ATOM 5034 O O . LEU B 1 236 ? 0.158 -18.859 10.875 1 81.5 236 LEU B O 1
ATOM 5038 N N . TYR B 1 237 ? 1.803 -17.281 11.148 1 85.38 237 TYR B N 1
ATOM 5039 C CA . TYR B 1 237 ? 1.193 -16.797 12.375 1 85.38 237 TYR B CA 1
ATOM 5040 C C . TYR B 1 237 ? -0.198 -16.234 12.109 1 85.38 237 TYR B C 1
ATOM 5042 O O . TYR B 1 237 ? -1.117 -16.438 12.914 1 85.38 237 TYR B O 1
ATOM 5050 N N . SER B 1 238 ? -0.315 -15.531 11.078 1 88.31 238 SER B N 1
ATOM 5051 C CA . SER B 1 238 ? -1.6 -14.93 10.742 1 88.31 238 SER B CA 1
ATOM 5052 C C . SER B 1 238 ? -2.652 -15.992 10.453 1 88.31 238 SER B C 1
ATOM 5054 O O . SER B 1 238 ? -3.82 -15.836 10.812 1 88.31 238 SER B O 1
ATOM 5056 N N . ILE B 1 239 ? -2.305 -17.031 9.812 1 81.19 239 ILE B N 1
ATOM 5057 C CA . ILE B 1 239 ? -3.225 -18.141 9.555 1 81.19 239 ILE B CA 1
ATOM 5058 C C . ILE B 1 239 ? -3.684 -18.75 10.883 1 81.19 239 ILE B C 1
ATOM 5060 O O . ILE B 1 239 ? -4.879 -18.969 11.086 1 81.19 239 ILE B O 1
ATOM 5064 N N . MET B 1 240 ? -2.701 -19 11.758 1 83.69 240 MET B N 1
ATOM 5065 C CA . MET B 1 240 ? -3.027 -19.578 13.055 1 83.69 240 MET B CA 1
ATOM 5066 C C . MET B 1 240 ? -4.004 -18.688 13.82 1 83.69 240 MET B C 1
ATOM 5068 O O . MET B 1 240 ? -4.992 -19.172 14.367 1 83.69 240 MET B O 1
ATOM 5072 N N . PHE B 1 241 ? -3.723 -17.422 13.805 1 89.44 241 PHE B N 1
ATOM 5073 C CA . PHE B 1 241 ? -4.594 -16.484 14.508 1 89.44 241 PHE B CA 1
ATOM 5074 C C . PHE B 1 241 ? -5.965 -16.406 13.844 1 89.44 241 PHE B C 1
ATOM 5076 O O . PHE B 1 241 ? -6.98 -16.234 14.523 1 89.44 241 PHE B O 1
ATOM 5083 N N . SER B 1 242 ? -5.961 -16.484 12.57 1 86.94 242 SER B N 1
ATOM 5084 C CA . SER B 1 242 ? -7.227 -16.453 11.836 1 86.94 242 SER B CA 1
ATOM 5085 C C . SER B 1 242 ? -8.086 -17.672 12.195 1 86.94 242 SER B C 1
ATOM 5087 O O . SER B 1 242 ? -9.305 -17.531 12.352 1 86.94 242 SER B O 1
ATOM 5089 N N . ILE B 1 243 ? -7.453 -18.812 12.273 1 81.44 243 ILE B N 1
ATOM 5090 C CA . ILE B 1 243 ? -8.172 -20.016 12.648 1 81.44 243 ILE B CA 1
ATOM 5091 C C . ILE B 1 243 ? -8.711 -19.891 14.062 1 81.44 243 ILE B C 1
ATOM 5093 O O . ILE B 1 243 ? -9.852 -20.266 14.336 1 81.44 243 ILE B O 1
ATOM 5097 N N . LEU B 1 244 ? -7.902 -19.359 14.961 1 87.5 244 LEU B N 1
ATOM 5098 C CA . LEU B 1 244 ? -8.32 -19.141 16.344 1 87.5 244 LEU B CA 1
ATOM 5099 C C . LEU B 1 244 ? -9.547 -18.234 16.406 1 87.5 244 LEU B C 1
ATOM 5101 O O . LEU B 1 244 ? -10.516 -18.531 17.109 1 87.5 244 LEU B O 1
ATOM 5105 N N . VAL B 1 245 ? -9.516 -17.172 15.703 1 89.44 245 VAL B N 1
ATOM 5106 C CA . VAL B 1 245 ? -10.609 -16.203 15.695 1 89.44 245 VAL B CA 1
ATOM 5107 C C . VAL B 1 245 ? -11.844 -16.828 15.055 1 89.44 245 VAL B C 1
ATOM 5109 O O . VAL B 1 245 ? -12.969 -16.625 15.516 1 89.44 245 VAL B O 1
ATOM 5112 N N . ALA B 1 246 ? -11.695 -17.531 13.992 1 82.44 246 ALA B N 1
ATOM 5113 C CA . ALA B 1 246 ? -12.805 -18.172 13.281 1 82.44 246 ALA B CA 1
ATOM 5114 C C . ALA B 1 246 ? -13.453 -19.25 14.141 1 82.44 246 ALA B C 1
ATOM 5116 O O . ALA B 1 246 ? -14.633 -19.562 13.977 1 82.44 246 ALA B O 1
ATOM 5117 N N . SER B 1 247 ? -12.719 -19.875 15.07 1 83.88 247 SER B N 1
ATOM 5118 C CA . SER B 1 247 ? -13.219 -20.969 15.906 1 83.88 247 SER B CA 1
ATOM 5119 C C . SER B 1 247 ? -14.008 -20.422 17.094 1 83.88 247 SER B C 1
ATOM 5121 O O . SER B 1 247 ? -14.758 -21.172 17.734 1 83.88 247 SER B O 1
ATOM 5123 N N . ILE B 1 248 ? -13.789 -19.188 17.422 1 88.25 248 ILE B N 1
ATOM 5124 C CA . ILE B 1 248 ? -14.5 -18.562 18.531 1 88.25 248 ILE B CA 1
ATOM 5125 C C . ILE B 1 248 ? -15.555 -17.594 17.984 1 88.25 248 ILE B C 1
ATOM 5127 O O . ILE B 1 248 ? -15.25 -16.453 17.656 1 88.25 248 ILE B O 1
ATOM 5131 N N . ARG B 1 249 ? -16.781 -17.969 18.031 1 85.31 249 ARG B N 1
ATOM 5132 C CA . ARG B 1 249 ? -17.875 -17.266 17.359 1 85.31 249 ARG B CA 1
ATOM 5133 C C . ARG B 1 249 ? -18.031 -15.852 17.922 1 85.31 249 ARG B C 1
ATOM 5135 O O . ARG B 1 249 ? -18.141 -14.891 17.156 1 85.31 249 ARG B O 1
ATOM 5142 N N . PRO B 1 250 ? -18.047 -15.711 19.234 1 88.62 250 PRO B N 1
ATOM 5143 C CA . PRO B 1 250 ? -18.219 -14.352 19.734 1 88.62 250 PRO B CA 1
ATOM 5144 C C . PRO B 1 250 ? -17.094 -13.414 19.312 1 88.62 250 PRO B C 1
ATOM 5146 O O . PRO B 1 250 ? -17.328 -12.227 19.078 1 88.62 250 PRO B O 1
ATOM 5149 N N . LEU B 1 251 ? -15.992 -13.93 19.234 1 89.56 251 LEU B N 1
ATOM 5150 C CA . LEU B 1 251 ? -14.859 -13.117 18.812 1 89.56 251 LEU B CA 1
ATOM 5151 C C . LEU B 1 251 ? -14.961 -12.758 17.328 1 89.56 251 LEU B C 1
ATOM 5153 O O . LEU B 1 251 ? -14.672 -11.617 16.938 1 89.56 251 LEU B O 1
ATOM 5157 N N . GLN B 1 252 ? -15.289 -13.664 16.547 1 89.12 252 GLN B N 1
ATOM 5158 C CA . GLN B 1 252 ? -15.461 -13.422 15.125 1 89.12 252 GLN B CA 1
ATOM 5159 C C . GLN B 1 252 ? -16.531 -12.375 14.867 1 89.12 252 GLN B C 1
ATOM 5161 O O . GLN B 1 252 ? -16.391 -11.516 13.992 1 89.12 252 GLN B O 1
ATOM 5166 N N . GLU B 1 253 ? -17.578 -12.438 15.633 1 89.25 253 GLU B N 1
ATOM 5167 C CA . GLU B 1 253 ? -18.688 -11.484 15.492 1 89.25 253 GLU B CA 1
ATOM 5168 C C . GLU B 1 253 ? -18.25 -10.086 15.898 1 89.25 253 GLU B C 1
ATOM 5170 O O . GLU B 1 253 ? -18.625 -9.102 15.25 1 89.25 253 GLU B O 1
ATOM 5175 N N . GLN B 1 254 ? -17.547 -9.992 16.938 1 90.81 254 GLN B N 1
ATOM 5176 C CA . GLN B 1 254 ? -17.094 -8.688 17.422 1 90.81 254 GLN B CA 1
ATOM 5177 C C . GLN B 1 254 ? -16.109 -8.055 16.453 1 90.81 254 GLN B C 1
ATOM 5179 O O . GLN B 1 254 ? -16.062 -6.832 16.297 1 90.81 254 GLN B O 1
ATOM 5184 N N . LEU B 1 255 ? -15.391 -8.82 15.773 1 92.25 255 LEU B N 1
ATOM 5185 C CA . LEU B 1 255 ? -14.336 -8.312 14.906 1 92.25 255 LEU B CA 1
ATOM 5186 C C . LEU B 1 255 ? -14.875 -7.996 13.516 1 92.25 255 LEU B C 1
ATOM 5188 O O . LEU B 1 255 ? -14.383 -7.09 12.836 1 92.25 255 LEU B O 1
ATOM 5192 N N . PHE B 1 256 ? -15.953 -8.703 13.086 1 87.56 256 PHE B N 1
ATOM 5193 C CA . PHE B 1 256 ? -16.266 -8.57 11.672 1 87.56 256 PHE B CA 1
ATOM 5194 C C . PHE B 1 256 ? -17.75 -8.289 11.461 1 87.56 256 PHE B C 1
ATOM 5196 O O . PHE B 1 256 ? -18.141 -7.777 10.414 1 87.56 256 PHE B O 1
ATOM 5203 N N . GLU B 1 257 ? -18.609 -8.594 12.266 1 82.12 257 GLU B N 1
ATOM 5204 C CA . GLU B 1 257 ? -20.047 -8.508 12 1 82.12 257 GLU B CA 1
ATOM 5205 C C . GLU B 1 257 ? -20.688 -7.375 12.805 1 82.12 257 GLU B C 1
ATOM 5207 O O . GLU B 1 257 ? -21.484 -6.605 12.281 1 82.12 257 GLU B O 1
ATOM 5212 N N . SER B 1 258 ? -20.266 -7.301 14.039 1 82.25 258 SER B N 1
ATOM 5213 C CA . SER B 1 258 ? -20.906 -6.309 14.898 1 82.25 258 SER B CA 1
ATOM 5214 C C . SER B 1 258 ? -20.344 -4.914 14.641 1 82.25 258 SER B C 1
ATOM 5216 O O . SER B 1 258 ? -19.188 -4.77 14.227 1 82.25 258 SER B O 1
ATOM 5218 N N . ASN B 1 259 ? -21.172 -3.936 14.555 1 82.69 259 ASN B N 1
ATOM 5219 C CA . ASN B 1 259 ? -20.719 -2.551 14.484 1 82.69 259 ASN B CA 1
ATOM 5220 C C . ASN B 1 259 ? -20.172 -2.072 15.828 1 82.69 259 ASN B C 1
ATOM 5222 O O . ASN B 1 259 ? -20.625 -1.055 16.359 1 82.69 259 ASN B O 1
ATOM 5226 N N . GLY B 1 260 ? -19.281 -2.891 16.312 1 86.5 260 GLY B N 1
ATOM 5227 C CA . GLY B 1 260 ? -18.703 -2.6 17.625 1 86.5 260 GLY B CA 1
ATOM 5228 C C . GLY B 1 260 ? -17.359 -1.887 17.531 1 86.5 260 GLY B C 1
ATOM 5229 O O . GLY B 1 260 ? -16.938 -1.491 16.438 1 86.5 260 GLY B O 1
ATOM 5230 N N . PHE B 1 261 ? -16.781 -1.67 18.703 1 91.25 261 PHE B N 1
ATOM 5231 C CA . PHE B 1 261 ? -15.547 -0.922 18.875 1 91.25 261 PHE B CA 1
ATOM 5232 C C . PHE B 1 261 ? -14.398 -1.611 18.141 1 91.25 261 PHE B C 1
ATOM 5234 O O . PHE B 1 261 ? -13.633 -0.962 17.422 1 91.25 261 PHE B O 1
ATOM 5241 N N . LEU B 1 262 ? -14.297 -2.912 18.219 1 92.69 262 LEU B N 1
ATOM 5242 C CA . LEU B 1 262 ? -13.195 -3.666 17.625 1 92.69 262 LEU B CA 1
ATOM 5243 C C . LEU B 1 262 ? -13.273 -3.654 16.109 1 92.69 262 LEU B C 1
ATOM 5245 O O . LEU B 1 262 ? -12.25 -3.551 15.43 1 92.69 262 LEU B O 1
ATOM 5249 N N . LYS B 1 263 ? -14.375 -3.777 15.562 1 92.81 263 LYS B N 1
ATOM 5250 C CA . LYS B 1 263 ? -14.555 -3.742 14.117 1 92.81 263 LYS B CA 1
ATOM 5251 C C . LYS B 1 263 ? -14.195 -2.369 13.555 1 92.81 263 LYS B C 1
ATOM 5253 O O . LYS B 1 263 ? -13.531 -2.27 12.523 1 92.81 263 LYS B O 1
ATOM 5258 N N . ASN B 1 264 ? -14.578 -1.339 14.305 1 90.25 264 ASN B N 1
ATOM 5259 C CA . ASN B 1 264 ? -14.414 0.024 13.812 1 90.25 264 ASN B CA 1
ATOM 5260 C C . ASN B 1 264 ? -12.992 0.538 14.031 1 90.25 264 ASN B C 1
ATOM 5262 O O . ASN B 1 264 ? -12.648 1.627 13.57 1 90.25 264 ASN B O 1
ATOM 5266 N N . THR B 1 265 ? -12.203 -0.221 14.719 1 92.88 265 THR B N 1
ATOM 5267 C CA . THR B 1 265 ? -10.844 0.245 14.977 1 92.88 265 THR B CA 1
ATOM 5268 C C . THR B 1 265 ? -9.82 -0.774 14.484 1 92.88 265 THR B C 1
ATOM 5270 O O . THR B 1 265 ? -9.328 -0.669 13.359 1 92.88 265 THR B O 1
ATOM 5273 N N . LEU B 1 266 ? -9.727 -1.86 15.211 1 94.75 266 LEU B N 1
ATOM 5274 C CA . LEU B 1 266 ? -8.703 -2.855 14.93 1 94.75 266 LEU B CA 1
ATOM 5275 C C . LEU B 1 266 ? -8.922 -3.494 13.562 1 94.75 266 LEU B C 1
ATOM 5277 O O . LEU B 1 266 ? -8.008 -3.551 12.742 1 94.75 266 LEU B O 1
ATOM 5281 N N . THR B 1 267 ? -10.078 -3.979 13.305 1 94.38 267 THR B N 1
ATOM 5282 C CA . THR B 1 267 ? -10.367 -4.637 12.039 1 94.38 267 THR B CA 1
ATOM 5283 C C . THR B 1 267 ? -10.227 -3.658 10.875 1 94.38 267 THR B C 1
ATOM 5285 O O . THR B 1 267 ? -9.695 -4.012 9.82 1 94.38 267 THR B O 1
ATOM 5288 N N . SER B 1 268 ? -10.734 -2.49 11.117 1 92.69 268 SER B N 1
ATOM 5289 C CA . SER B 1 268 ? -10.625 -1.477 10.078 1 92.69 268 SER B CA 1
ATOM 5290 C C . SER B 1 268 ? -9.164 -1.17 9.758 1 92.69 268 SER B C 1
ATOM 5292 O O . SER B 1 268 ? -8.797 -0.999 8.594 1 92.69 268 SER B O 1
ATOM 5294 N N . ALA B 1 269 ? -8.367 -1.052 10.75 1 95.38 269 ALA B N 1
ATOM 5295 C CA . ALA B 1 269 ? -6.941 -0.815 10.547 1 95.38 269 ALA B CA 1
ATOM 5296 C C . ALA B 1 269 ? -6.297 -1.969 9.781 1 95.38 269 ALA B C 1
ATOM 5298 O O . ALA B 1 269 ? -5.527 -1.747 8.844 1 95.38 269 ALA B O 1
ATOM 5299 N N . ILE B 1 270 ? -6.617 -3.158 10.164 1 96 270 ILE B N 1
ATOM 5300 C CA . ILE B 1 270 ? -6.066 -4.348 9.523 1 96 270 ILE B CA 1
ATOM 5301 C C . ILE B 1 270 ? -6.52 -4.41 8.062 1 96 270 ILE B C 1
ATOM 5303 O O . ILE B 1 270 ? -5.727 -4.719 7.176 1 96 270 ILE B O 1
ATOM 5307 N N . ASP B 1 271 ? -7.734 -4.074 7.844 1 92.94 271 ASP B N 1
ATOM 5308 C CA . ASP B 1 271 ? -8.273 -4.102 6.484 1 92.94 271 ASP B CA 1
ATOM 5309 C C . ASP B 1 271 ? -7.578 -3.072 5.598 1 92.94 271 ASP B C 1
ATOM 5311 O O . ASP B 1 271 ? -7.32 -3.332 4.422 1 92.94 271 ASP B O 1
ATOM 5315 N N . GLN B 1 272 ? -7.34 -1.938 6.148 1 93.69 272 GLN B N 1
ATOM 5316 C CA . GLN B 1 272 ? -6.652 -0.909 5.379 1 93.69 272 GLN B CA 1
ATOM 5317 C C . GLN B 1 272 ? -5.25 -1.362 4.988 1 93.69 272 GLN B C 1
ATOM 5319 O O . GLN B 1 272 ? -4.801 -1.115 3.865 1 93.69 272 GLN B O 1
ATOM 5324 N N . MET B 1 273 ? -4.57 -1.989 5.879 1 96.19 273 MET B N 1
ATOM 5325 C CA . MET B 1 273 ? -3.232 -2.494 5.578 1 96.19 273 MET B CA 1
ATOM 5326 C C . MET B 1 273 ? -3.303 -3.689 4.637 1 96.19 273 MET B C 1
ATOM 5328 O O . MET B 1 273 ? -2.418 -3.877 3.797 1 96.19 273 MET B O 1
ATOM 5332 N N . ALA B 1 274 ? -4.332 -4.492 4.82 1 93 274 ALA B N 1
ATOM 5333 C CA . ALA B 1 274 ? -4.543 -5.629 3.934 1 93 274 ALA B CA 1
ATOM 5334 C C . ALA B 1 274 ? -4.688 -5.176 2.484 1 93 274 ALA B C 1
ATOM 5336 O O . ALA B 1 274 ? -4.176 -5.824 1.569 1 93 274 ALA B O 1
ATOM 5337 N N . ASP B 1 275 ? -5.289 -4.09 2.268 1 91.25 275 ASP B N 1
ATOM 5338 C CA . ASP B 1 275 ? -5.566 -3.57 0.932 1 91.25 275 ASP B CA 1
ATOM 5339 C C . ASP B 1 275 ? -4.281 -3.119 0.24 1 91.25 275 ASP B C 1
ATOM 5341 O O . ASP B 1 275 ? -4.242 -2.99 -0.985 1 91.25 275 ASP B O 1
ATOM 5345 N N . VAL B 1 276 ? -3.307 -2.936 1 1 95.62 276 VAL B N 1
ATOM 5346 C CA . VAL B 1 276 ? -2.035 -2.449 0.471 1 95.62 276 VAL B CA 1
ATOM 5347 C C . VAL B 1 276 ? -1.244 -3.613 -0.122 1 95.62 276 VAL B C 1
ATOM 5349 O O . VAL B 1 276 ? -0.439 -3.422 -1.037 1 95.62 276 VAL B O 1
ATOM 5352 N N . SER B 1 277 ? -1.474 -4.773 0.286 1 92.12 277 SER B N 1
ATOM 5353 C CA . SER B 1 277 ? -0.608 -5.922 0.055 1 92.12 277 SER B CA 1
ATOM 5354 C C . SER B 1 277 ? -0.488 -6.234 -1.433 1 92.12 277 SER B C 1
ATOM 5356 O O . SER B 1 277 ? 0.612 -6.227 -1.988 1 92.12 277 SER B O 1
ATOM 5358 N N . ILE B 1 278 ? -1.589 -6.332 -2.102 1 89.12 278 ILE B N 1
ATOM 5359 C CA . ILE B 1 278 ? -1.599 -6.844 -3.467 1 89.12 278 ILE B CA 1
ATOM 5360 C C . ILE B 1 278 ? -1.063 -5.781 -4.422 1 89.12 278 ILE B C 1
ATOM 5362 O O . ILE B 1 278 ? -0.112 -6.027 -5.168 1 89.12 278 ILE B O 1
ATOM 5366 N N . PRO B 1 279 ? -1.581 -4.586 -4.387 1 94.5 279 PRO B N 1
ATOM 5367 C CA . PRO B 1 279 ? -1.066 -3.602 -5.34 1 94.5 279 PRO B CA 1
ATOM 5368 C C . PRO B 1 279 ? 0.407 -3.271 -5.113 1 94.5 279 PRO B C 1
ATOM 5370 O O . PRO B 1 279 ? 1.145 -3.027 -6.07 1 94.5 279 PRO B O 1
ATOM 5373 N N . LEU B 1 280 ? 0.796 -3.271 -3.898 1 95.06 280 LEU B N 1
ATOM 5374 C CA . LEU B 1 280 ? 2.182 -2.918 -3.607 1 95.06 280 LEU B CA 1
ATOM 5375 C C . LEU B 1 280 ? 3.137 -3.979 -4.141 1 95.06 280 LEU B C 1
ATOM 5377 O O . LEU B 1 280 ? 4.188 -3.65 -4.695 1 95.06 280 LEU B O 1
ATOM 5381 N N . ILE B 1 281 ? 2.818 -5.219 -3.951 1 90.81 281 ILE B N 1
ATOM 5382 C CA . ILE B 1 281 ? 3.717 -6.277 -4.402 1 90.81 281 ILE B CA 1
ATOM 5383 C C . ILE B 1 281 ? 3.732 -6.324 -5.93 1 90.81 281 ILE B C 1
ATOM 5385 O O . ILE B 1 281 ? 4.727 -6.734 -6.531 1 90.81 281 ILE B O 1
ATOM 5389 N N . LEU B 1 282 ? 2.613 -5.941 -6.586 1 92.31 282 LEU B N 1
ATOM 5390 C CA . LEU B 1 282 ? 2.59 -5.859 -8.039 1 92.31 282 LEU B CA 1
ATOM 5391 C C . LEU B 1 282 ? 3.508 -4.75 -8.539 1 92.31 282 LEU B C 1
ATOM 5393 O O . LEU B 1 282 ? 4.145 -4.891 -9.586 1 92.31 282 LEU B O 1
ATOM 5397 N N . VAL B 1 283 ? 3.541 -3.641 -7.801 1 95.19 283 VAL B N 1
ATOM 5398 C CA . VAL B 1 283 ? 4.473 -2.566 -8.133 1 95.19 283 VAL B CA 1
ATOM 5399 C C . VAL B 1 283 ? 5.906 -3.082 -8.039 1 95.19 283 VAL B C 1
ATOM 5401 O O . VAL B 1 283 ? 6.727 -2.814 -8.922 1 95.19 283 VAL B O 1
ATOM 5404 N N . VAL B 1 284 ? 6.199 -3.824 -7 1 91.56 284 VAL B N 1
ATOM 5405 C CA . VAL B 1 284 ? 7.539 -4.371 -6.805 1 91.56 284 VAL B CA 1
ATOM 5406 C C . VAL B 1 284 ? 7.852 -5.371 -7.914 1 91.56 284 VAL B C 1
ATOM 5408 O O . VAL B 1 284 ? 8.984 -5.445 -8.391 1 91.56 284 VAL B O 1
ATOM 5411 N N . LEU B 1 285 ? 6.832 -6.172 -8.258 1 87.88 285 LEU B N 1
ATOM 5412 C CA . LEU B 1 285 ? 7 -7.109 -9.359 1 87.88 285 LEU B CA 1
ATOM 5413 C C . LEU B 1 285 ? 7.445 -6.383 -10.625 1 87.88 285 LEU B C 1
ATOM 5415 O O . LEU B 1 285 ? 8.398 -6.805 -11.281 1 87.88 285 LEU B O 1
ATOM 5419 N N . GLY B 1 286 ? 6.781 -5.32 -10.977 1 91.12 286 GLY B N 1
ATOM 5420 C CA . GLY B 1 286 ? 7.16 -4.531 -12.133 1 91.12 286 GLY B CA 1
ATOM 5421 C C . GLY B 1 286 ? 8.555 -3.939 -12.023 1 91.12 286 GLY B C 1
ATOM 5422 O O . GLY B 1 286 ? 9.305 -3.924 -13 1 91.12 286 GLY B O 1
ATOM 5423 N N . ALA B 1 287 ? 8.875 -3.475 -10.867 1 92.06 287 ALA B N 1
ATOM 5424 C CA . ALA B 1 287 ? 10.188 -2.869 -10.633 1 92.06 287 ALA B CA 1
ATOM 5425 C C . ALA B 1 287 ? 11.305 -3.891 -10.828 1 92.06 287 ALA B C 1
ATOM 5427 O O . ALA B 1 287 ? 12.391 -3.551 -11.305 1 92.06 287 ALA B O 1
ATOM 5428 N N . ASN B 1 288 ? 11.039 -5.113 -10.477 1 85.5 288 ASN B N 1
ATOM 5429 C CA . ASN B 1 288 ? 12.031 -6.172 -10.578 1 85.5 288 ASN B CA 1
ATOM 5430 C C . ASN B 1 288 ? 12.383 -6.477 -12.031 1 85.5 288 ASN B C 1
ATOM 5432 O O . ASN B 1 288 ? 13.453 -7.016 -12.32 1 85.5 288 ASN B O 1
ATOM 5436 N N . LEU B 1 289 ? 11.531 -6.125 -12.898 1 86.06 289 LEU B N 1
ATOM 5437 C CA . LEU B 1 289 ? 11.742 -6.41 -14.312 1 86.06 289 LEU B CA 1
ATOM 5438 C C . LEU B 1 289 ? 12.625 -5.348 -14.961 1 86.06 289 LEU B C 1
ATOM 5440 O O . LEU B 1 289 ? 13.078 -5.512 -16.094 1 86.06 289 LEU B O 1
ATOM 5444 N N . CYS B 1 290 ? 12.82 -4.281 -14.18 1 86.31 290 CYS B N 1
ATOM 5445 C CA . CYS B 1 290 ? 13.711 -3.242 -14.695 1 86.31 290 CYS B CA 1
ATOM 5446 C C . CYS B 1 290 ? 15.164 -3.682 -14.617 1 86.31 290 CYS B C 1
ATOM 5448 O O . CYS B 1 290 ? 15.641 -4.078 -13.555 1 86.31 290 CYS B O 1
ATOM 5450 N N . PRO B 1 291 ? 15.906 -3.703 -15.727 1 77.94 291 PRO B N 1
ATOM 5451 C CA . PRO B 1 291 ? 17.297 -4.137 -15.727 1 77.94 291 PRO B CA 1
ATOM 5452 C C . PRO B 1 291 ? 18.203 -3.203 -14.922 1 77.94 291 PRO B C 1
ATOM 5454 O O . PRO B 1 291 ? 17.953 -1.996 -14.867 1 77.94 291 PRO B O 1
ATOM 5457 N N . SER B 1 292 ? 19.031 -3.84 -14.156 1 74 292 SER B N 1
ATOM 5458 C CA . SER B 1 292 ? 20.016 -3.045 -13.438 1 74 292 SER B CA 1
ATOM 5459 C C . SER B 1 292 ? 21.281 -2.861 -14.25 1 74 292 SER B C 1
ATOM 5461 O O . SER B 1 292 ? 21.609 -3.695 -15.102 1 74 292 SER B O 1
ATOM 5463 N N . SER B 1 293 ? 21.828 -1.724 -14.164 1 65.06 293 SER B N 1
ATOM 5464 C CA . SER B 1 293 ? 23.078 -1.455 -14.859 1 65.06 293 SER B CA 1
ATOM 5465 C C . SER B 1 293 ? 24.188 -2.404 -14.391 1 65.06 293 SER B C 1
ATOM 5467 O O . SER B 1 293 ? 25.156 -2.633 -15.117 1 65.06 293 SER B O 1
ATOM 5469 N N . THR B 1 294 ? 23.984 -3.078 -13.336 1 67.25 294 THR B N 1
ATOM 5470 C CA . THR B 1 294 ? 25.062 -3.869 -12.758 1 67.25 294 THR B CA 1
ATOM 5471 C C . THR B 1 294 ? 24.875 -5.352 -13.07 1 67.25 294 THR B C 1
ATOM 5473 O O . THR B 1 294 ? 25.594 -6.199 -12.547 1 67.25 294 THR B O 1
ATOM 5476 N N . THR B 1 295 ? 23.969 -5.676 -13.906 1 66.19 295 THR B N 1
ATOM 5477 C CA . THR B 1 295 ? 23.75 -7.086 -14.219 1 66.19 295 THR B CA 1
ATOM 5478 C C . THR B 1 295 ? 24.859 -7.617 -15.117 1 66.19 295 THR B C 1
ATOM 5480 O O . THR B 1 295 ? 25.156 -7.031 -16.156 1 66.19 295 THR B O 1
ATOM 5483 N N . PRO B 1 296 ? 25.422 -8.641 -14.508 1 71.25 296 PRO B N 1
ATOM 5484 C CA . PRO B 1 296 ? 26.516 -9.211 -15.312 1 71.25 296 PRO B CA 1
ATOM 5485 C C . PRO B 1 296 ? 26.031 -9.719 -16.672 1 71.25 296 PRO B C 1
ATOM 5487 O O . PRO B 1 296 ? 24.828 -9.883 -16.891 1 71.25 296 PRO B O 1
ATOM 5490 N N . LEU B 1 297 ? 27 -9.969 -17.531 1 74.31 297 LEU B N 1
ATOM 5491 C CA . LEU B 1 297 ? 26.703 -10.477 -18.875 1 74.31 297 LEU B CA 1
ATOM 5492 C C . LEU B 1 297 ? 26.25 -11.93 -18.812 1 74.31 297 LEU B C 1
ATOM 5494 O O . LEU B 1 297 ? 26.609 -12.656 -17.891 1 74.31 297 LEU B O 1
ATOM 5498 N N . GLY B 1 298 ? 25.438 -12.352 -19.688 1 78.06 298 GLY B N 1
ATOM 5499 C CA . GLY B 1 298 ? 24.875 -13.688 -19.797 1 78.06 298 GLY B CA 1
ATOM 5500 C C . GLY B 1 298 ? 25.922 -14.742 -20.156 1 78.06 298 GLY B C 1
ATOM 5501 O O . GLY B 1 298 ? 27 -14.414 -20.641 1 78.06 298 GLY B O 1
ATOM 5502 N N . THR B 1 299 ? 25.578 -15.977 -19.781 1 84.75 299 THR B N 1
ATOM 5503 C CA . THR B 1 299 ? 26.438 -17.125 -20.094 1 84.75 299 THR B CA 1
ATOM 5504 C C . THR B 1 299 ? 26.297 -17.516 -21.562 1 84.75 299 THR B C 1
ATOM 5506 O O . THR B 1 299 ? 25.469 -16.953 -22.281 1 84.75 299 THR B O 1
ATOM 5509 N N . HIS B 1 300 ? 27.094 -18.391 -21.984 1 85.38 300 HIS B N 1
ATOM 5510 C CA . HIS B 1 300 ? 27.141 -18.812 -23.375 1 85.38 300 HIS B CA 1
ATOM 5511 C C . HIS B 1 300 ? 25.812 -19.469 -23.797 1 85.38 300 HIS B C 1
ATOM 5513 O O . HIS B 1 300 ? 25.359 -19.25 -24.922 1 85.38 300 HIS B O 1
ATOM 5519 N N . ASN B 1 301 ? 25.172 -20.266 -22.953 1 92.06 301 ASN B N 1
ATOM 5520 C CA . ASN B 1 301 ? 23.938 -20.984 -23.281 1 92.06 301 ASN B CA 1
ATOM 5521 C C . ASN B 1 301 ? 22.719 -20.234 -22.781 1 92.06 301 ASN B C 1
ATOM 5523 O O . ASN B 1 301 ? 21.688 -20.859 -22.469 1 92.06 301 ASN B O 1
ATOM 5527 N N . ARG B 1 302 ? 22.766 -18.984 -22.812 1 91.75 302 ARG B N 1
ATOM 5528 C CA . ARG B 1 302 ? 21.719 -18.172 -22.203 1 91.75 302 ARG B CA 1
ATOM 5529 C C . ARG B 1 302 ? 20.375 -18.391 -22.891 1 91.75 302 ARG B C 1
ATOM 5531 O O . ARG B 1 302 ? 19.344 -18.469 -22.234 1 91.75 302 ARG B O 1
ATOM 5538 N N . LYS B 1 303 ? 20.375 -18.5 -24.188 1 94.12 303 LYS B N 1
ATOM 5539 C CA . LYS B 1 303 ? 19.125 -18.672 -24.922 1 94.12 303 LYS B CA 1
ATOM 5540 C C . LYS B 1 303 ? 18.484 -20.016 -24.625 1 94.12 303 LYS B C 1
ATOM 5542 O O . LYS B 1 303 ? 17.266 -20.109 -24.453 1 94.12 303 LYS B O 1
ATOM 5547 N N . ARG B 1 304 ? 19.281 -21.047 -24.547 1 96.38 304 ARG B N 1
ATOM 5548 C CA . ARG B 1 304 ? 18.781 -22.375 -24.266 1 96.38 304 ARG B CA 1
ATOM 5549 C C . ARG B 1 304 ? 18.25 -22.469 -22.844 1 96.38 304 ARG B C 1
ATOM 5551 O O . ARG B 1 304 ? 17.219 -23.109 -22.594 1 96.38 304 ARG B O 1
ATOM 5558 N N . ILE B 1 305 ? 18.938 -21.859 -21.953 1 96.69 305 ILE B N 1
ATOM 5559 C CA . ILE B 1 305 ? 18.547 -21.859 -20.547 1 96.69 305 ILE B CA 1
ATOM 5560 C C . ILE B 1 305 ? 17.203 -21.156 -20.375 1 96.69 305 ILE B C 1
ATOM 5562 O O . ILE B 1 305 ? 16.328 -21.656 -19.672 1 96.69 305 ILE B O 1
ATOM 5566 N N . VAL B 1 306 ? 17.062 -20.047 -21.031 1 96.69 306 VAL B N 1
ATOM 5567 C CA . VAL B 1 306 ? 15.844 -19.25 -20.922 1 96.69 306 VAL B CA 1
ATOM 5568 C C . VAL B 1 306 ? 14.68 -20.031 -21.547 1 96.69 306 VAL B C 1
ATOM 5570 O O . VAL B 1 306 ? 13.602 -20.109 -20.953 1 96.69 306 VAL B O 1
ATOM 5573 N N . LEU B 1 307 ? 14.891 -20.594 -22.672 1 97.31 307 LEU B N 1
ATOM 5574 C CA . LEU B 1 307 ? 13.859 -21.375 -23.344 1 97.31 307 LEU B CA 1
ATOM 5575 C C . LEU B 1 307 ? 13.453 -22.578 -22.516 1 97.31 307 LEU B C 1
ATOM 5577 O O . LEU B 1 307 ? 12.266 -22.875 -22.375 1 97.31 307 LEU B O 1
ATOM 5581 N N . ALA B 1 308 ? 14.43 -23.281 -22.016 1 98.06 308 ALA B N 1
ATOM 5582 C CA . ALA B 1 308 ? 14.164 -24.453 -21.172 1 98.06 308 ALA B CA 1
ATOM 5583 C C . ALA B 1 308 ? 13.352 -24.094 -19.938 1 98.06 308 ALA B C 1
ATOM 5585 O O . ALA B 1 308 ? 12.453 -24.828 -19.547 1 98.06 308 ALA B O 1
ATOM 5586 N N . SER B 1 309 ? 13.703 -22.953 -19.359 1 98.12 309 SER B N 1
ATOM 5587 C CA . SER B 1 309 ? 13.008 -22.5 -18.172 1 98.12 309 SER B CA 1
ATOM 5588 C C . SER B 1 309 ? 11.547 -22.188 -18.469 1 98.12 309 SER B C 1
ATOM 5590 O O . SER B 1 309 ? 10.656 -22.547 -17.688 1 98.12 309 SER B O 1
ATOM 5592 N N . ILE B 1 310 ? 11.281 -21.562 -19.578 1 97.56 310 ILE B N 1
ATOM 5593 C CA . ILE B 1 310 ? 9.93 -21.156 -19.953 1 97.56 310 ILE B CA 1
ATOM 5594 C C . ILE B 1 310 ? 9.078 -22.391 -20.234 1 97.56 310 ILE B C 1
ATOM 5596 O O . ILE B 1 310 ? 7.965 -22.516 -19.734 1 97.56 310 ILE B O 1
ATOM 5600 N N . ILE B 1 311 ? 9.594 -23.312 -20.953 1 97.75 311 ILE B N 1
ATOM 5601 C CA . ILE B 1 311 ? 8.875 -24.516 -21.344 1 97.75 311 ILE B CA 1
ATOM 5602 C C . ILE B 1 311 ? 8.594 -25.375 -20.109 1 97.75 311 ILE B C 1
ATOM 5604 O O . ILE B 1 311 ? 7.492 -25.906 -19.953 1 97.75 311 ILE B O 1
ATOM 5608 N N . SER B 1 312 ? 9.562 -25.484 -19.25 1 98.06 312 SER B N 1
ATOM 5609 C CA . SER B 1 312 ? 9.477 -26.375 -18.094 1 98.06 312 SER B CA 1
ATOM 5610 C C . SER B 1 312 ? 8.625 -25.75 -16.984 1 98.06 312 SER B C 1
ATOM 5612 O O . SER B 1 312 ? 8.164 -26.453 -16.078 1 98.06 312 SER B O 1
ATOM 5614 N N . ARG B 1 313 ? 8.383 -24.453 -17.031 1 97.38 313 ARG B N 1
ATOM 5615 C CA . ARG B 1 313 ? 7.617 -23.766 -16 1 97.38 313 ARG B CA 1
ATOM 5616 C C . ARG B 1 313 ? 6.168 -23.578 -16.422 1 97.38 313 ARG B C 1
ATOM 5618 O O . ARG B 1 313 ? 5.246 -23.844 -15.648 1 97.38 313 ARG B O 1
ATOM 5625 N N . MET B 1 314 ? 5.941 -23.203 -17.656 1 97 314 MET B N 1
ATOM 5626 C CA . MET B 1 314 ? 4.617 -22.672 -17.984 1 97 314 MET B CA 1
ATOM 5627 C C . MET B 1 314 ? 3.918 -23.578 -19 1 97 314 MET B C 1
ATOM 5629 O O . MET B 1 314 ? 2.691 -23.562 -19.109 1 97 314 MET B O 1
ATOM 5633 N N . ILE B 1 315 ? 4.641 -24.516 -19.703 1 96.75 315 ILE B N 1
ATOM 5634 C CA . ILE B 1 315 ? 4.02 -25.219 -20.812 1 96.75 315 ILE B CA 1
ATOM 5635 C C . ILE B 1 315 ? 3.922 -26.719 -20.484 1 96.75 315 ILE B C 1
ATOM 5637 O O . ILE B 1 315 ? 2.822 -27.25 -20.328 1 96.75 315 ILE B O 1
ATOM 5641 N N . LEU B 1 316 ? 5.039 -27.344 -20.25 1 97.62 316 LEU B N 1
ATOM 5642 C CA . LEU B 1 316 ? 5.078 -28.797 -20.141 1 97.62 316 LEU B CA 1
ATOM 5643 C C . LEU B 1 316 ? 4.312 -29.266 -18.906 1 97.62 316 LEU B C 1
ATOM 5645 O O . LEU B 1 316 ? 3.541 -30.219 -18.969 1 97.62 316 LEU B O 1
ATOM 5649 N N . PRO B 1 317 ? 4.531 -28.641 -17.781 1 97.31 317 PRO B N 1
ATOM 5650 C CA . PRO B 1 317 ? 3.752 -29.078 -16.625 1 97.31 317 PRO B CA 1
ATOM 5651 C C . PRO B 1 317 ? 2.246 -28.922 -16.828 1 97.31 317 PRO B C 1
ATOM 5653 O O . PRO B 1 317 ? 1.464 -29.734 -16.344 1 97.31 317 PRO B O 1
ATOM 5656 N N . ALA B 1 318 ? 1.831 -27.891 -17.484 1 96.56 318 ALA B N 1
ATOM 5657 C CA . ALA B 1 318 ? 0.414 -27.688 -17.766 1 96.56 318 ALA B CA 1
ATOM 5658 C C . ALA B 1 318 ? -0.144 -28.797 -18.641 1 96.56 318 ALA B C 1
ATOM 5660 O O . ALA B 1 318 ? -1.263 -29.266 -18.422 1 96.56 318 ALA B O 1
ATOM 5661 N N . LEU B 1 319 ? 0.601 -29.234 -19.594 1 96.5 319 LEU B N 1
ATOM 5662 C CA . LEU B 1 319 ? 0.166 -30.266 -20.516 1 96.5 319 LEU B CA 1
ATOM 5663 C C . LEU B 1 319 ? 0.004 -31.609 -19.812 1 96.5 319 LEU B C 1
ATOM 5665 O O . LEU B 1 319 ? -0.792 -32.438 -20.234 1 96.5 319 LEU B O 1
ATOM 5669 N N . ILE B 1 320 ? 0.709 -31.766 -18.734 1 96.62 320 ILE B N 1
ATOM 5670 C CA . ILE B 1 320 ? 0.679 -33.031 -18.016 1 96.62 320 ILE B CA 1
ATOM 5671 C C . ILE B 1 320 ? -0.332 -32.969 -16.875 1 96.62 320 ILE B C 1
ATOM 5673 O O . ILE B 1 320 ? -1.229 -33.812 -16.781 1 96.62 320 ILE B O 1
ATOM 5677 N N . LEU B 1 321 ? -0.208 -31.969 -16.094 1 95.94 321 LEU B N 1
ATOM 5678 C CA . LEU B 1 321 ? -0.932 -31.906 -14.828 1 95.94 321 LEU B CA 1
ATOM 5679 C C . LEU B 1 321 ? -2.381 -31.484 -15.047 1 95.94 321 LEU B C 1
ATOM 5681 O O . LEU B 1 321 ? -3.277 -31.922 -14.32 1 95.94 321 LEU B O 1
ATOM 5685 N N . LEU B 1 322 ? -2.715 -30.641 -15.984 1 95.06 322 LEU B N 1
ATOM 5686 C CA . LEU B 1 322 ? -4.062 -30.094 -16.141 1 95.06 322 LEU B CA 1
ATOM 5687 C C . LEU B 1 322 ? -5.031 -31.188 -16.609 1 95.06 322 LEU B C 1
ATOM 5689 O O . LEU B 1 322 ? -6.133 -31.297 -16.062 1 95.06 322 LEU B O 1
ATOM 5693 N N . PRO B 1 323 ? -4.648 -32.031 -17.609 1 94.31 323 PRO B N 1
ATOM 5694 C CA . PRO B 1 323 ? -5.539 -33.156 -17.938 1 94.31 323 PRO B CA 1
ATOM 5695 C C . PRO B 1 323 ? -5.738 -34.125 -16.781 1 94.31 323 PRO B C 1
ATOM 5697 O O . PRO B 1 323 ? -6.84 -34.625 -16.594 1 94.31 323 PRO B O 1
ATOM 5700 N N . LEU B 1 324 ? -4.672 -34.312 -16.047 1 93.38 324 LEU B N 1
ATOM 5701 C CA . LEU B 1 324 ? -4.781 -35.188 -14.883 1 93.38 324 LEU B CA 1
ATOM 5702 C C . LEU B 1 324 ? -5.738 -34.594 -13.852 1 93.38 324 LEU B C 1
ATOM 5704 O O . LEU B 1 324 ? -6.535 -35.312 -13.25 1 93.38 324 LEU B O 1
ATOM 5708 N N . LEU B 1 325 ? -5.656 -33.344 -13.641 1 92.06 325 LEU B N 1
ATOM 5709 C CA . LEU B 1 325 ? -6.543 -32.656 -12.703 1 92.06 325 LEU B CA 1
ATOM 5710 C C . LEU B 1 325 ? -7.984 -32.688 -13.203 1 92.06 325 LEU B C 1
ATOM 5712 O O . LEU B 1 325 ? -8.906 -32.906 -12.414 1 92.06 325 LEU B O 1
ATOM 5716 N N . ALA B 1 326 ? -8.164 -32.438 -14.453 1 91.56 326 ALA B N 1
ATOM 5717 C CA . ALA B 1 326 ? -9.5 -32.469 -15.039 1 91.56 326 ALA B CA 1
ATOM 5718 C C . ALA B 1 326 ? -10.148 -33.812 -14.859 1 91.56 326 ALA B C 1
ATOM 5720 O O . ALA B 1 326 ? -11.328 -33.938 -14.516 1 91.56 326 ALA B O 1
ATOM 5721 N N . PHE B 1 327 ? -9.328 -34.844 -15.039 1 91.38 327 PHE B N 1
ATOM 5722 C CA . PHE B 1 327 ? -9.82 -36.219 -14.898 1 91.38 327 PHE B CA 1
ATOM 5723 C C . PHE B 1 327 ? -10.156 -36.5 -13.445 1 91.38 327 PHE B C 1
ATOM 5725 O O . PHE B 1 327 ? -11.156 -37.188 -13.156 1 91.38 327 PHE B O 1
ATOM 5732 N N . THR B 1 328 ? -9.32 -36.062 -12.57 1 89.5 328 THR B N 1
ATOM 5733 C CA . THR B 1 328 ? -9.531 -36.281 -11.148 1 89.5 328 THR B CA 1
ATOM 5734 C C . THR B 1 328 ? -10.805 -35.594 -10.672 1 89.5 328 THR B C 1
ATOM 5736 O O . THR B 1 328 ? -11.555 -36.156 -9.875 1 89.5 328 THR B O 1
ATOM 5739 N N . VAL B 1 329 ? -11.016 -34.375 -11.148 1 86.88 329 VAL B N 1
ATOM 5740 C CA . VAL B 1 329 ? -12.203 -33.625 -10.773 1 86.88 329 VAL B CA 1
ATOM 5741 C C . VAL B 1 329 ? -13.453 -34.344 -11.289 1 86.88 329 VAL B C 1
ATOM 5743 O O . VAL B 1 329 ? -14.477 -34.375 -10.609 1 86.88 329 VAL B O 1
ATOM 5746 N N . LYS B 1 330 ? -13.398 -34.938 -12.438 1 87.81 330 LYS B N 1
ATOM 5747 C CA . LYS B 1 330 ? -14.539 -35.625 -13.031 1 87.81 330 LYS B CA 1
ATOM 5748 C C . LYS B 1 330 ? -14.82 -36.938 -12.305 1 87.81 330 LYS B C 1
ATOM 5750 O O . LYS B 1 330 ? -15.984 -37.281 -12.078 1 87.81 330 LYS B O 1
ATOM 5755 N N . LYS B 1 331 ? -13.812 -37.594 -11.891 1 88.06 331 LYS B N 1
ATOM 5756 C CA . LYS B 1 331 ? -13.977 -38.938 -11.367 1 88.06 331 LYS B CA 1
ATOM 5757 C C . LYS B 1 331 ? -14.211 -38.938 -9.859 1 88.06 331 LYS B C 1
ATOM 5759 O O . LYS B 1 331 ? -15.016 -39.719 -9.344 1 88.06 331 LYS B O 1
ATOM 5764 N N . LEU B 1 332 ? -13.445 -38.219 -9.094 1 81.38 332 LEU B N 1
ATOM 5765 C CA . LEU B 1 332 ? -13.477 -38.312 -7.637 1 81.38 332 LEU B CA 1
ATOM 5766 C C . LEU B 1 332 ? -14.547 -37.406 -7.066 1 81.38 332 LEU B C 1
ATOM 5768 O O . LEU B 1 332 ? -15.18 -37.719 -6.055 1 81.38 332 LEU B O 1
ATOM 5772 N N . ARG B 1 333 ? -15.148 -36.625 -7.668 1 72.06 333 ARG B N 1
ATOM 5773 C CA . ARG B 1 333 ? -16.141 -35.656 -7.246 1 72.06 333 ARG B CA 1
ATOM 5774 C C . ARG B 1 333 ? -16.156 -35.5 -5.727 1 72.06 333 ARG B C 1
ATOM 5776 O O . ARG B 1 333 ? -17.203 -35.656 -5.098 1 72.06 333 ARG B O 1
ATOM 5783 N N . LYS B 1 334 ? -15.023 -35.438 -5.113 1 72.62 334 LYS B N 1
ATOM 5784 C CA . LYS B 1 334 ? -14.945 -35.156 -3.682 1 72.62 334 LYS B CA 1
ATOM 5785 C C . LYS B 1 334 ? -15.141 -33.656 -3.406 1 72.62 334 LYS B C 1
ATOM 5787 O O . LYS B 1 334 ? -14.93 -32.844 -4.293 1 72.62 334 LYS B O 1
ATOM 5792 N N . SER B 1 335 ? -15.469 -33.312 -2.273 1 70.38 335 SER B N 1
ATOM 5793 C CA . SER B 1 335 ? -16.094 -32.031 -1.898 1 70.38 335 SER B CA 1
ATOM 5794 C C . SER B 1 335 ? -15.211 -30.859 -2.293 1 70.38 335 SER B C 1
ATOM 5796 O O . SER B 1 335 ? -15.656 -29.969 -3.014 1 70.38 335 SER B O 1
ATOM 5798 N N . ILE B 1 336 ? -13.906 -30.906 -2.096 1 79.12 336 ILE B N 1
ATOM 5799 C CA . ILE B 1 336 ? -13.141 -29.703 -2.348 1 79.12 336 ILE B CA 1
ATOM 5800 C C . ILE B 1 336 ? -12.742 -29.641 -3.822 1 79.12 336 ILE B C 1
ATOM 5802 O O . ILE B 1 336 ? -12.547 -28.547 -4.371 1 79.12 336 ILE B O 1
ATOM 5806 N N . LEU B 1 337 ? -12.719 -30.844 -4.441 1 81.75 337 LEU B N 1
ATOM 5807 C CA . LEU B 1 337 ? -12.336 -30.906 -5.848 1 81.75 337 LEU B CA 1
ATOM 5808 C C . LEU B 1 337 ? -13.461 -30.359 -6.73 1 81.75 337 LEU B C 1
ATOM 5810 O O . LEU B 1 337 ? -13.242 -30.062 -7.91 1 81.75 337 LEU B O 1
ATOM 5814 N N . THR B 1 338 ? -14.57 -30.141 -6.051 1 83.44 338 THR B N 1
ATOM 5815 C CA . THR B 1 338 ? -15.703 -29.609 -6.801 1 83.44 338 THR B CA 1
ATOM 5816 C C . THR B 1 338 ? -15.789 -28.109 -6.645 1 83.44 338 THR B C 1
ATOM 5818 O O . THR B 1 338 ? -16.656 -27.453 -7.246 1 83.44 338 THR B O 1
ATOM 5821 N N . ASP B 1 339 ? -14.906 -27.547 -5.84 1 88.5 339 ASP B N 1
ATOM 5822 C CA . ASP B 1 339 ? -14.867 -26.094 -5.691 1 88.5 339 ASP B CA 1
ATOM 5823 C C . ASP B 1 339 ? -14.281 -25.438 -6.934 1 88.5 339 ASP B C 1
ATOM 5825 O O . ASP B 1 339 ? -13.102 -25.625 -7.238 1 88.5 339 ASP B O 1
ATOM 5829 N N . PRO B 1 340 ? -15.039 -24.688 -7.586 1 91 340 PRO B N 1
ATOM 5830 C CA . PRO B 1 340 ? -14.539 -24.016 -8.789 1 91 340 PRO B CA 1
ATOM 5831 C C . PRO B 1 340 ? -13.336 -23.109 -8.516 1 91 340 PRO B C 1
ATOM 5833 O O . PRO B 1 340 ? -12.477 -22.953 -9.383 1 91 340 PRO B O 1
ATOM 5836 N N . VAL B 1 341 ? -13.305 -22.562 -7.367 1 92.19 341 VAL B N 1
ATOM 5837 C CA . VAL B 1 341 ? -12.211 -21.672 -7.008 1 92.19 341 VAL B CA 1
ATOM 5838 C C . VAL B 1 341 ? -10.906 -22.453 -6.926 1 92.19 341 VAL B C 1
ATOM 5840 O O . VAL B 1 341 ? -9.852 -21.984 -7.352 1 92.19 341 VAL B O 1
ATOM 5843 N N . PHE B 1 342 ? -11 -23.656 -6.375 1 91.94 342 PHE B N 1
ATOM 5844 C CA . PHE B 1 342 ? -9.812 -24.5 -6.285 1 91.94 342 PHE B CA 1
ATOM 5845 C C . PHE B 1 342 ? -9.305 -24.859 -7.672 1 91.94 342 PHE B C 1
ATOM 5847 O O . PHE B 1 342 ? -8.094 -24.859 -7.918 1 91.94 342 PHE B O 1
ATOM 5854 N N . ILE B 1 343 ? -10.18 -25.172 -8.5 1 92.44 343 ILE B N 1
ATOM 5855 C CA . ILE B 1 343 ? -9.812 -25.562 -9.859 1 92.44 343 ILE B CA 1
ATOM 5856 C C . ILE B 1 343 ? -9.141 -24.391 -10.562 1 92.44 343 ILE B C 1
ATOM 5858 O O . ILE B 1 343 ? -8.086 -24.547 -11.188 1 92.44 343 ILE B O 1
ATOM 5862 N N . LEU B 1 344 ? -9.742 -23.281 -10.461 1 93.69 344 LEU B N 1
ATOM 5863 C CA . LEU B 1 344 ? -9.18 -22.094 -11.094 1 93.69 344 LEU B CA 1
ATOM 5864 C C . LEU B 1 344 ? -7.785 -21.797 -10.555 1 93.69 344 LEU B C 1
ATOM 5866 O O . LEU B 1 344 ? -6.859 -21.547 -11.328 1 93.69 344 LEU B O 1
ATOM 5870 N N . VAL B 1 345 ? -7.625 -21.812 -9.25 1 94.75 345 VAL B N 1
ATOM 5871 C CA . VAL B 1 345 ? -6.348 -21.516 -8.602 1 94.75 345 VAL B CA 1
ATOM 5872 C C . VAL B 1 345 ? -5.297 -22.531 -9.047 1 94.75 345 VAL B C 1
ATOM 5874 O O . VAL B 1 345 ? -4.152 -22.172 -9.32 1 94.75 345 VAL B O 1
ATOM 5877 N N . SER B 1 346 ? -5.715 -23.797 -9.109 1 95.19 346 SER B N 1
ATOM 5878 C CA . SER B 1 346 ? -4.793 -24.844 -9.531 1 95.19 346 SER B CA 1
ATOM 5879 C C . SER B 1 346 ? -4.316 -24.625 -10.961 1 95.19 346 SER B C 1
ATOM 5881 O O . SER B 1 346 ? -3.137 -24.797 -11.266 1 95.19 346 SER B O 1
ATOM 5883 N N . PHE B 1 347 ? -5.203 -24.234 -11.789 1 95.25 347 PHE B N 1
ATOM 5884 C CA . PHE B 1 347 ? -4.848 -23.969 -13.18 1 95.25 347 PHE B CA 1
ATOM 5885 C C . PHE B 1 347 ? -3.928 -22.766 -13.281 1 95.25 347 PHE B C 1
ATOM 5887 O O . PHE B 1 347 ? -2.947 -22.781 -14.031 1 95.25 347 PHE B O 1
ATOM 5894 N N . LEU B 1 348 ? -4.223 -21.734 -12.531 1 94.56 348 LEU B N 1
ATOM 5895 C CA . LEU B 1 348 ? -3.408 -20.516 -12.547 1 94.56 348 LEU B CA 1
ATOM 5896 C C . LEU B 1 348 ? -2.008 -20.797 -12.016 1 94.56 348 LEU B C 1
ATOM 5898 O O . LEU B 1 348 ? -1.019 -20.328 -12.578 1 94.56 348 LEU B O 1
ATOM 5902 N N . LEU B 1 349 ? -1.939 -21.578 -10.992 1 96.44 349 LEU B N 1
ATOM 5903 C CA . LEU B 1 349 ? -0.655 -21.891 -10.367 1 96.44 349 LEU B CA 1
ATOM 5904 C C . LEU B 1 349 ? 0.197 -22.766 -11.281 1 96.44 349 LEU B C 1
ATOM 5906 O O . LEU B 1 349 ? 1.421 -22.609 -11.328 1 96.44 349 LEU B O 1
ATOM 5910 N N . THR B 1 350 ? -0.422 -23.656 -11.992 1 96.69 350 THR B N 1
ATOM 5911 C CA . THR B 1 350 ? 0.29 -24.609 -12.844 1 96.69 350 THR B CA 1
ATOM 5912 C C . THR B 1 350 ? 0.986 -23.891 -13.992 1 96.69 350 THR B C 1
ATOM 5914 O O . THR B 1 350 ? 2.082 -24.281 -14.406 1 96.69 350 THR B O 1
ATOM 5917 N N . ALA B 1 351 ? 0.384 -22.828 -14.453 1 95.25 351 ALA B N 1
ATOM 5918 C CA . ALA B 1 351 ? 0.935 -22.156 -15.625 1 95.25 351 ALA B CA 1
ATOM 5919 C C . ALA B 1 351 ? 1.442 -20.766 -15.273 1 95.25 351 ALA B C 1
ATOM 5921 O O . ALA B 1 351 ? 1.659 -19.938 -16.156 1 95.25 351 ALA B O 1
ATOM 5922 N N . SER B 1 352 ? 1.608 -20.484 -14.016 1 95.38 352 SER B N 1
ATOM 5923 C CA . SER B 1 352 ? 2.09 -19.188 -13.594 1 95.38 352 SER B CA 1
ATOM 5924 C C . SER B 1 352 ? 3.58 -19.016 -13.875 1 95.38 352 SER B C 1
ATOM 5926 O O . SER B 1 352 ? 4.305 -20.016 -13.992 1 95.38 352 SER B O 1
ATOM 5928 N N . PRO B 1 353 ? 4.062 -17.781 -14.07 1 95.62 353 PRO B N 1
ATOM 5929 C CA . PRO B 1 353 ? 5.504 -17.562 -14.188 1 95.62 353 PRO B CA 1
ATOM 5930 C C . PRO B 1 353 ? 6.262 -17.875 -12.898 1 95.62 353 PRO B C 1
ATOM 5932 O O . PRO B 1 353 ? 5.645 -18.156 -11.867 1 95.62 353 PRO B O 1
ATOM 5935 N N . PRO B 1 354 ? 7.594 -17.953 -13.039 1 95.94 354 PRO B N 1
ATOM 5936 C CA . PRO B 1 354 ? 8.375 -18.234 -11.836 1 95.94 354 PRO B CA 1
ATOM 5937 C C . PRO B 1 354 ? 8.266 -17.141 -10.789 1 95.94 354 PRO B C 1
ATOM 5939 O O . PRO B 1 354 ? 7.902 -16 -11.109 1 95.94 354 PRO B O 1
ATOM 5942 N N . ALA B 1 355 ? 8.555 -17.5 -9.586 1 92.56 355 ALA B N 1
ATOM 5943 C CA . ALA B 1 355 ? 8.508 -16.547 -8.469 1 92.56 355 ALA B CA 1
ATOM 5944 C C . ALA B 1 355 ? 9.477 -15.398 -8.695 1 92.56 355 ALA B C 1
ATOM 5946 O O . ALA B 1 355 ? 10.609 -15.602 -9.148 1 92.56 355 ALA B O 1
ATOM 5947 N N . ILE B 1 356 ? 9.055 -14.297 -8.391 1 84.62 356 ILE B N 1
ATOM 5948 C CA . ILE B 1 356 ? 9.883 -13.109 -8.602 1 84.62 356 ILE B CA 1
ATOM 5949 C C . ILE B 1 356 ? 11.047 -13.117 -7.621 1 84.62 356 ILE B C 1
ATOM 5951 O O . ILE B 1 356 ? 12.133 -12.602 -7.934 1 84.62 356 ILE B O 1
ATOM 5955 N N . GLN B 1 357 ? 10.898 -13.688 -6.516 1 83.06 357 GLN B N 1
ATOM 5956 C CA . GLN B 1 357 ? 11.922 -13.711 -5.477 1 83.06 357 GLN B CA 1
ATOM 5957 C C . GLN B 1 357 ? 13.148 -14.492 -5.93 1 83.06 357 GLN B C 1
ATOM 5959 O O . GLN B 1 357 ? 14.203 -14.438 -5.289 1 83.06 357 GLN B O 1
ATOM 5964 N N . LEU B 1 358 ? 13.031 -15.195 -7 1 90.38 358 LEU B N 1
ATOM 5965 C CA . LEU B 1 358 ? 14.18 -15.945 -7.516 1 90.38 358 LEU B CA 1
ATOM 5966 C C . LEU B 1 358 ? 15.312 -15 -7.91 1 90.38 358 LEU B C 1
ATOM 5968 O O . LEU B 1 358 ? 16.484 -15.391 -7.883 1 90.38 358 LEU B O 1
ATOM 5972 N N . THR B 1 359 ? 14.969 -13.766 -8.273 1 84.75 359 THR B N 1
ATOM 5973 C CA . THR B 1 359 ? 16 -12.789 -8.57 1 84.75 359 THR B CA 1
ATOM 5974 C C . THR B 1 359 ? 16.859 -12.523 -7.336 1 84.75 359 THR B C 1
ATOM 5976 O O . THR B 1 359 ? 18.094 -12.406 -7.438 1 84.75 359 THR B O 1
ATOM 5979 N N . GLN B 1 360 ? 16.219 -12.461 -6.285 1 77.94 360 GLN B N 1
ATOM 5980 C CA . GLN B 1 360 ? 16.938 -12.234 -5.043 1 77.94 360 GLN B CA 1
ATOM 5981 C C . GLN B 1 360 ? 17.844 -13.422 -4.703 1 77.94 360 GLN B C 1
ATOM 5983 O O . GLN B 1 360 ? 18.953 -13.242 -4.223 1 77.94 360 GLN B O 1
ATOM 5988 N N . LEU B 1 361 ? 17.375 -14.586 -4.898 1 85.62 361 LEU B N 1
ATOM 5989 C CA . LEU B 1 361 ? 18.125 -15.789 -4.582 1 85.62 361 LEU B CA 1
ATOM 5990 C C . LEU B 1 361 ? 19.344 -15.93 -5.484 1 85.62 361 LEU B C 1
ATOM 5992 O O . LEU B 1 361 ? 20.422 -16.281 -5.02 1 85.62 361 LEU B O 1
ATOM 5996 N N . THR B 1 362 ? 19.188 -15.617 -6.723 1 88.38 362 THR B N 1
ATOM 5997 C CA . THR B 1 362 ? 20.297 -15.711 -7.664 1 88.38 362 THR B CA 1
ATOM 5998 C C . THR B 1 362 ? 21.328 -14.617 -7.391 1 88.38 362 THR B C 1
ATOM 6000 O O . THR B 1 362 ? 22.531 -14.828 -7.582 1 88.38 362 THR B O 1
ATOM 6003 N N . GLN B 1 363 ? 20.875 -13.516 -6.969 1 80.12 363 GLN B N 1
ATOM 6004 C CA . GLN B 1 363 ? 21.797 -12.43 -6.629 1 80.12 363 GLN B CA 1
ATOM 6005 C C . GLN B 1 363 ? 22.609 -12.766 -5.391 1 80.12 363 GLN B C 1
ATOM 6007 O O . GLN B 1 363 ? 23.797 -12.445 -5.316 1 80.12 363 GLN B O 1
ATOM 6012 N N . LEU B 1 364 ? 22.016 -13.375 -4.477 1 78.38 364 LEU B N 1
ATOM 6013 C CA . LEU B 1 364 ? 22.703 -13.75 -3.246 1 78.38 364 LEU B CA 1
ATOM 6014 C C . LEU B 1 364 ? 23.859 -14.711 -3.535 1 78.38 364 LEU B C 1
ATOM 6016 O O . LEU B 1 364 ? 24.906 -14.625 -2.902 1 78.38 364 LEU B O 1
ATOM 6020 N N . ASN B 1 365 ? 23.656 -15.555 -4.488 1 86.81 365 ASN B N 1
ATOM 6021 C CA . ASN B 1 365 ? 24.656 -16.562 -4.824 1 86.81 365 ASN B CA 1
ATOM 6022 C C . ASN B 1 365 ? 25.406 -16.203 -6.105 1 86.81 365 ASN B C 1
ATOM 6024 O O . ASN B 1 365 ? 26.203 -16.984 -6.605 1 86.81 365 ASN B O 1
ATOM 6028 N N . GLU B 1 366 ? 25.062 -14.953 -6.641 1 86.56 366 GLU B N 1
ATOM 6029 C CA . GLU B 1 366 ? 25.641 -14.523 -7.91 1 86.56 366 GLU B CA 1
ATOM 6030 C C . GLU B 1 366 ? 25.531 -15.625 -8.961 1 86.56 366 GLU B C 1
ATOM 6032 O O . GLU B 1 366 ? 26.531 -15.977 -9.609 1 86.56 366 GLU B O 1
ATOM 6037 N N . PHE B 1 367 ? 24.438 -16.25 -9.023 1 90.56 367 PHE B N 1
ATOM 6038 C CA . PHE B 1 367 ? 24.125 -17.422 -9.82 1 90.56 367 PHE B CA 1
ATOM 6039 C C . PHE B 1 367 ? 23.156 -17.062 -10.953 1 90.56 367 PHE B C 1
ATOM 6041 O O . PHE B 1 367 ? 21.984 -16.812 -10.711 1 90.56 367 PHE B O 1
ATOM 6048 N N . PHE B 1 368 ? 23.609 -17.047 -12.227 1 92.12 368 PHE B N 1
ATOM 6049 C CA . PHE B 1 368 ? 22.844 -16.812 -13.445 1 92.12 368 PHE B CA 1
ATOM 6050 C C . PHE B 1 368 ? 21.922 -15.609 -13.297 1 92.12 368 PHE B C 1
ATOM 6052 O O . PHE B 1 368 ? 20.719 -15.703 -13.547 1 92.12 368 PHE B O 1
ATOM 6059 N N . GLU B 1 369 ? 22.391 -14.484 -12.984 1 86.75 369 GLU B N 1
ATOM 6060 C CA . GLU B 1 369 ? 21.625 -13.266 -12.711 1 86.75 369 GLU B CA 1
ATOM 6061 C C . GLU B 1 369 ? 21.031 -12.688 -13.984 1 86.75 369 GLU B C 1
ATOM 6063 O O . GLU B 1 369 ? 19.922 -12.156 -13.977 1 86.75 369 GLU B O 1
ATOM 6068 N N . PHE B 1 370 ? 21.797 -12.859 -15.008 1 87.19 370 PHE B N 1
ATOM 6069 C CA . PHE B 1 370 ? 21.328 -12.367 -16.297 1 87.19 370 PHE B CA 1
ATOM 6070 C C . PHE B 1 370 ? 20.172 -13.219 -16.812 1 87.19 370 PHE B C 1
ATOM 6072 O O . PHE B 1 370 ? 19.172 -12.695 -17.297 1 87.19 370 PHE B O 1
ATOM 6079 N N . GLU B 1 371 ? 20.234 -14.461 -16.672 1 92.88 371 GLU B N 1
ATOM 6080 C CA . GLU B 1 371 ? 19.25 -15.398 -17.203 1 92.88 371 GLU B CA 1
ATOM 6081 C C . GLU B 1 371 ? 17.922 -15.297 -16.469 1 92.88 371 GLU B C 1
ATOM 6083 O O . GLU B 1 371 ? 16.859 -15.367 -17.094 1 92.88 371 GLU B O 1
ATOM 6088 N N . ILE B 1 372 ? 18.016 -15.148 -15.164 1 92.94 372 ILE B N 1
ATOM 6089 C CA . ILE B 1 372 ? 16.766 -15.102 -14.398 1 92.94 372 ILE B CA 1
ATOM 6090 C C . ILE B 1 372 ? 15.961 -13.875 -14.797 1 92.94 372 ILE B C 1
ATOM 6092 O O . ILE B 1 372 ? 14.734 -13.93 -14.883 1 92.94 372 ILE B O 1
ATOM 6096 N N . VAL B 1 373 ? 16.609 -12.781 -15.047 1 85.75 373 VAL B N 1
ATOM 6097 C CA . VAL B 1 373 ? 15.93 -11.555 -15.461 1 85.75 373 VAL B CA 1
ATOM 6098 C C . VAL B 1 373 ? 15.258 -11.766 -16.812 1 85.75 373 VAL B C 1
ATOM 6100 O O . VAL B 1 373 ? 14.133 -11.312 -17.031 1 85.75 373 VAL B O 1
ATOM 6103 N N . ASN B 1 374 ? 15.891 -12.438 -17.656 1 90.88 374 ASN B N 1
ATOM 6104 C CA . ASN B 1 374 ? 15.336 -12.719 -18.984 1 90.88 374 ASN B CA 1
ATOM 6105 C C . ASN B 1 374 ? 14.156 -13.68 -18.891 1 90.88 374 ASN B C 1
ATOM 6107 O O . ASN B 1 374 ? 13.18 -13.531 -19.625 1 90.88 374 ASN B O 1
ATOM 6111 N N . VAL B 1 375 ? 14.336 -14.664 -18.078 1 95.12 375 VAL B N 1
ATOM 6112 C CA . VAL B 1 375 ? 13.234 -15.609 -17.891 1 95.12 375 VAL B CA 1
ATOM 6113 C C . VAL B 1 375 ? 12 -14.867 -17.375 1 95.12 375 VAL B C 1
ATOM 6115 O O . VAL B 1 375 ? 10.898 -15.078 -17.875 1 95.12 375 VAL B O 1
ATOM 6118 N N . LEU B 1 376 ? 12.219 -14.023 -16.438 1 91.94 376 LEU B N 1
ATOM 6119 C CA . LEU B 1 376 ? 11.109 -13.273 -15.844 1 91.94 376 LEU B CA 1
ATOM 6120 C C . LEU B 1 376 ? 10.492 -12.328 -16.875 1 91.94 376 LEU B C 1
ATOM 6122 O O . LEU B 1 376 ? 9.273 -12.18 -16.938 1 91.94 376 LEU B O 1
ATOM 6126 N N . PHE B 1 377 ? 11.328 -11.742 -17.656 1 88.69 377 PHE B N 1
ATOM 6127 C CA . PHE B 1 377 ? 10.828 -10.836 -18.688 1 88.69 377 PHE B CA 1
ATOM 6128 C C . PHE B 1 377 ? 9.891 -11.57 -19.641 1 88.69 377 PHE B C 1
ATOM 6130 O O . PHE B 1 377 ? 8.766 -11.133 -19.859 1 88.69 377 PHE B O 1
ATOM 6137 N N . TRP B 1 378 ? 10.289 -12.633 -20.141 1 93.69 378 TRP B N 1
ATOM 6138 C CA . TRP B 1 378 ? 9.516 -13.367 -21.141 1 93.69 378 TRP B CA 1
ATOM 6139 C C . TRP B 1 378 ? 8.258 -13.969 -20.516 1 93.69 378 TRP B C 1
ATOM 6141 O O . TRP B 1 378 ? 7.199 -14.008 -21.141 1 93.69 378 TRP B O 1
ATOM 6151 N N . THR B 1 379 ? 8.352 -14.414 -19.344 1 95.06 379 THR B N 1
ATOM 6152 C CA . THR B 1 379 ? 7.219 -15.086 -18.719 1 95.06 379 THR B CA 1
ATOM 6153 C C . THR B 1 379 ? 6.199 -14.07 -18.219 1 95.06 379 THR B C 1
ATOM 6155 O O . THR B 1 379 ? 4.992 -14.258 -18.391 1 95.06 379 THR B O 1
ATOM 6158 N N . TYR B 1 380 ? 6.609 -12.977 -17.672 1 91.62 380 TYR B N 1
ATOM 6159 C CA . TYR B 1 380 ? 5.688 -12.016 -17.078 1 91.62 380 TYR B CA 1
ATOM 6160 C C . TYR B 1 380 ? 5.156 -11.047 -18.125 1 91.62 380 TYR B C 1
ATOM 6162 O O . TYR B 1 380 ? 3.979 -10.68 -18.094 1 91.62 380 TYR B O 1
ATOM 6170 N N . VAL B 1 381 ? 5.973 -10.664 -19.062 1 89 381 VAL B N 1
ATOM 6171 C CA . VAL B 1 381 ? 5.586 -9.609 -20 1 89 381 VAL B CA 1
ATOM 6172 C C . VAL B 1 381 ? 4.918 -10.227 -21.219 1 89 381 VAL B C 1
ATOM 6174 O O . VAL B 1 381 ? 3.934 -9.688 -21.734 1 89 381 VAL B O 1
ATOM 6177 N N . VAL B 1 382 ? 5.355 -11.359 -21.641 1 91.25 382 VAL B N 1
ATOM 6178 C CA . VAL B 1 382 ? 4.898 -11.891 -22.922 1 91.25 382 VAL B CA 1
ATOM 6179 C C . VAL B 1 382 ? 3.912 -13.031 -22.688 1 91.25 382 VAL B C 1
ATOM 6181 O O . VAL B 1 382 ? 2.807 -13.031 -23.234 1 91.25 382 VAL B O 1
ATOM 6184 N N . MET B 1 383 ? 4.246 -13.945 -21.812 1 94 383 MET B N 1
ATOM 6185 C CA . MET B 1 383 ? 3.502 -15.195 -21.734 1 94 383 MET B CA 1
ATOM 6186 C C . MET B 1 383 ? 2.328 -15.078 -20.781 1 94 383 MET B C 1
ATOM 6188 O O . MET B 1 383 ? 1.324 -15.773 -20.922 1 94 383 MET B O 1
ATOM 6192 N N . THR B 1 384 ? 2.375 -14.227 -19.797 1 91.75 384 THR B N 1
ATOM 6193 C CA . THR B 1 384 ? 1.385 -14.18 -18.719 1 91.75 384 THR B CA 1
ATOM 6194 C C . THR B 1 384 ? -0 -13.867 -19.281 1 91.75 384 THR B C 1
ATOM 6196 O O . THR B 1 384 ? -0.977 -14.539 -18.938 1 91.75 384 THR B O 1
ATOM 6199 N N . LEU B 1 385 ? -0.099 -12.922 -20.156 1 89.38 385 LEU B N 1
ATOM 6200 C CA . LEU B 1 385 ? -1.398 -12.484 -20.656 1 89.38 385 LEU B CA 1
ATOM 6201 C C . LEU B 1 385 ? -2.088 -13.609 -21.422 1 89.38 385 LEU B C 1
ATOM 6203 O O . LEU B 1 385 ? -3.184 -14.039 -21.047 1 89.38 385 LEU B O 1
ATOM 6207 N N . PRO B 1 386 ? -1.517 -14.156 -22.453 1 91.19 386 PRO B N 1
ATOM 6208 C CA . PRO B 1 386 ? -2.197 -15.211 -23.203 1 91.19 386 PRO B CA 1
ATOM 6209 C C . PRO B 1 386 ? -2.406 -16.484 -22.391 1 91.19 386 PRO B C 1
ATOM 6211 O O . PRO B 1 386 ? -3.449 -17.125 -22.5 1 91.19 386 PRO B O 1
ATOM 6214 N N . VAL B 1 387 ? -1.475 -16.844 -21.578 1 93.88 387 VAL B N 1
ATOM 6215 C CA . VAL B 1 387 ? -1.556 -18.078 -20.828 1 93.88 387 VAL B CA 1
ATOM 6216 C C . VAL B 1 387 ? -2.641 -17.969 -19.75 1 93.88 387 VAL B C 1
ATOM 6218 O O . VAL B 1 387 ? -3.379 -18.922 -19.5 1 93.88 387 VAL B O 1
ATOM 6221 N N . THR B 1 388 ? -2.729 -16.812 -19.094 1 92.38 388 THR B N 1
ATOM 6222 C CA . THR B 1 388 ? -3.75 -16.625 -18.078 1 92.38 388 THR B CA 1
ATOM 6223 C C . THR B 1 388 ? -5.145 -16.688 -18.688 1 92.38 388 THR B C 1
ATOM 6225 O O . THR B 1 388 ? -6.047 -17.312 -18.109 1 92.38 388 THR B O 1
ATOM 6228 N N . ILE B 1 389 ? -5.344 -16.094 -19.812 1 90.81 389 ILE B N 1
ATOM 6229 C CA . ILE B 1 389 ? -6.633 -16.141 -20.5 1 90.81 389 ILE B CA 1
ATOM 6230 C C . ILE B 1 389 ? -6.996 -17.594 -20.828 1 90.81 389 ILE B C 1
ATOM 6232 O O . ILE B 1 389 ? -8.125 -18.031 -20.594 1 90.81 389 ILE B O 1
ATOM 6236 N N . LEU B 1 390 ? -6.059 -18.266 -21.344 1 92.31 390 LEU B N 1
ATOM 6237 C CA . LEU B 1 390 ? -6.273 -19.656 -21.719 1 92.31 390 LEU B CA 1
ATOM 6238 C C . LEU B 1 390 ? -6.594 -20.5 -20.484 1 92.31 390 LEU B C 1
ATOM 6240 O O . LEU B 1 390 ? -7.504 -21.344 -20.531 1 92.31 390 LEU B O 1
ATOM 6244 N N . MET B 1 391 ? -5.867 -20.312 -19.422 1 93.5 391 MET B N 1
ATOM 6245 C CA . MET B 1 391 ? -6.039 -21.125 -18.234 1 93.5 391 MET B CA 1
ATOM 6246 C C . MET B 1 391 ? -7.395 -20.859 -17.578 1 93.5 391 MET B C 1
ATOM 6248 O O . MET B 1 391 ? -8.055 -21.797 -17.109 1 93.5 391 MET B O 1
ATOM 6252 N N . VAL B 1 392 ? -7.789 -19.609 -17.484 1 91.06 392 VAL B N 1
ATOM 6253 C CA . VAL B 1 392 ? -9.078 -19.281 -16.906 1 91.06 392 VAL B CA 1
ATOM 6254 C C . VAL B 1 392 ? -10.203 -19.875 -17.75 1 91.06 392 VAL B C 1
ATOM 6256 O O . VAL B 1 392 ? -11.141 -20.469 -17.203 1 91.06 392 VAL B O 1
ATOM 6259 N N . THR B 1 393 ? -10.102 -19.797 -19.047 1 88.44 393 THR B N 1
ATOM 6260 C CA . THR B 1 393 ? -11.133 -20.312 -19.938 1 88.44 393 THR B CA 1
ATOM 6261 C C . THR B 1 393 ? -11.219 -21.828 -19.859 1 88.44 393 THR B C 1
ATOM 6263 O O . THR B 1 393 ? -12.312 -22.406 -19.781 1 88.44 393 THR B O 1
ATOM 6266 N N . ILE B 1 394 ? -10.047 -22.469 -19.844 1 91 394 ILE B N 1
ATOM 6267 C CA . ILE B 1 394 ? -10.023 -23.922 -19.781 1 91 394 ILE B CA 1
ATOM 6268 C C . ILE B 1 394 ? -10.547 -24.391 -18.422 1 91 394 ILE B C 1
ATOM 6270 O O . ILE B 1 394 ? -11.266 -25.391 -18.344 1 91 394 ILE B O 1
ATOM 6274 N N . ALA B 1 395 ? -10.141 -23.719 -17.406 1 92 395 ALA B N 1
ATOM 6275 C CA . ALA B 1 395 ? -10.609 -24.078 -16.078 1 92 395 ALA B CA 1
ATOM 6276 C C . ALA B 1 395 ? -12.133 -24.047 -15.992 1 92 395 ALA B C 1
ATOM 6278 O O . ALA B 1 395 ? -12.75 -24.953 -15.43 1 92 395 ALA B O 1
ATOM 6279 N N . LEU B 1 396 ? -12.742 -23.047 -16.531 1 87.06 396 LEU B N 1
ATOM 6280 C CA . LEU B 1 396 ? -14.195 -22.906 -16.5 1 87.06 396 LEU B CA 1
ATOM 6281 C C . LEU B 1 396 ? -14.859 -23.969 -17.359 1 87.06 396 LEU B C 1
ATOM 6283 O O . LEU B 1 396 ? -15.93 -24.469 -17.016 1 87.06 396 LEU B O 1
ATOM 6287 N N . ARG B 1 397 ? -14.219 -24.328 -18.438 1 86.31 397 ARG B N 1
ATOM 6288 C CA . ARG B 1 397 ? -14.75 -25.375 -19.297 1 86.31 397 ARG B CA 1
ATOM 6289 C C . ARG B 1 397 ? -14.672 -26.734 -18.609 1 86.31 397 ARG B C 1
ATOM 6291 O O . ARG B 1 397 ? -15.555 -27.578 -18.766 1 86.31 397 ARG B O 1
ATOM 6298 N N . VAL B 1 398 ? -13.578 -26.938 -17.953 1 88.62 398 VAL B N 1
ATOM 6299 C CA . VAL B 1 398 ? -13.406 -28.188 -17.219 1 88.62 398 VAL B CA 1
ATOM 6300 C C . VAL B 1 398 ? -14.469 -28.312 -16.125 1 88.62 398 VAL B C 1
ATOM 6302 O O . VAL B 1 398 ? -15.008 -29.391 -15.891 1 88.62 398 VAL B O 1
ATOM 6305 N N . MET B 1 399 ? -14.781 -27.25 -15.508 1 85.56 399 MET B N 1
ATOM 6306 C CA . MET B 1 399 ? -15.82 -27.234 -14.484 1 85.56 399 MET B CA 1
ATOM 6307 C C . MET B 1 399 ? -17.172 -27.578 -15.07 1 85.56 399 MET B C 1
ATOM 6309 O O . MET B 1 399 ? -17.938 -28.344 -14.477 1 85.56 399 MET B O 1
ATOM 6313 N N . ASP B 1 400 ? -17.469 -27.031 -16.172 1 84.5 400 ASP B N 1
ATOM 6314 C CA . ASP B 1 400 ? -18.719 -27.312 -16.859 1 84.5 400 ASP B CA 1
ATOM 6315 C C . ASP B 1 400 ? -18.797 -28.781 -17.281 1 84.5 400 ASP B C 1
ATOM 6317 O O . ASP B 1 400 ? -19.844 -29.406 -17.172 1 84.5 400 ASP B O 1
ATOM 6321 N N . TRP B 1 401 ? -17.672 -29.203 -17.734 1 86.25 401 TRP B N 1
ATOM 6322 C CA . TRP B 1 401 ? -17.578 -30.594 -18.172 1 86.25 401 TRP B CA 1
ATOM 6323 C C . TRP B 1 401 ? -17.75 -31.547 -17 1 86.25 401 TRP B C 1
ATOM 6325 O O . TRP B 1 401 ? -18.406 -32.594 -17.109 1 86.25 401 TRP B O 1
ATOM 6335 N N . ALA B 1 402 ? -17.219 -31.219 -15.883 1 82.94 402 ALA B N 1
ATOM 6336 C CA . ALA B 1 402 ? -17.25 -32.094 -14.703 1 82.94 402 ALA B CA 1
ATOM 6337 C C . ALA B 1 402 ? -18.641 -32.094 -14.062 1 82.94 402 ALA B C 1
ATOM 6339 O O . ALA B 1 402 ? -19.016 -33.062 -13.391 1 82.94 402 ALA B O 1
ATOM 6340 N N . SER B 1 403 ? -19.344 -31.016 -14.211 1 78.5 403 SER B N 1
ATOM 6341 C CA . SER B 1 403 ? -20.672 -30.922 -13.617 1 78.5 403 SER B CA 1
ATOM 6342 C C . SER B 1 403 ? -21.703 -31.719 -14.422 1 78.5 403 SER B C 1
ATOM 6344 O O . SER B 1 403 ? -22.812 -31.969 -13.953 1 78.5 403 SER B O 1
ATOM 6346 N N . GLN B 1 404 ? -21.391 -32.125 -15.641 1 76 404 GLN B N 1
ATOM 6347 C CA . GLN B 1 404 ? -22.297 -32.938 -16.469 1 76 404 GLN B CA 1
ATOM 6348 C C . GLN B 1 404 ? -22.109 -34.406 -16.188 1 76 404 GLN B C 1
ATOM 6350 O O . GLN B 1 404 ? -23.062 -35.188 -16.266 1 76 404 GLN B O 1
#

Nearest PDB structures (foldseek):
  8u58-assembly1_C  TM=7.214E-01  e=1.588E-05  Homo sapiens
  8u5n-assembly1_A  TM=7.168E-01  e=3.097E-05  Homo sapiens
  8z8z-assembly1_B  TM=6.908E-01  e=4.904E-05  Homo sapiens
  8u5x-assembly1_A  TM=6.898E-01  e=2.411E-05  Homo sapiens
  8u5v-assembly1_A  TM=6.838E-01  e=2.218E-05  Homo sapiens